Protein 4Y68 (pdb70)

Organism: NCBI:txid342614

Sequence (1147 aa):
LNIYLLPPSSERYGRVILDRVEQRGLYSQGRQWQIIRQRSEKKLKTSKSYQESRNIVQEAVRYGGGKHSQILSKETVRRDTLDSRYPEYRRLNEDILLITIPSISKLDKRSISHYSGKLQNILMEKSYKGLILDLSNNTGGNMIPMIGGLASILPNDTLFHYTDKYGNKKTITMKNIPLEALKISRKTINTKHVPIAIITNHKTASSAEMTFLSFKGLPNVKSFGQATAGYTTVNETFMLYDGARLALTTGIVSDRQGYKYENTPILPDQVTSLPLQESQSWLKSRILNIYLLPPSSERYGRVILDRVEQRGLYSQGRQWQIIRQRSEKKLKTSKSYQESRNIVQEAVRYGGGKHSQILSKETVRRDTLDSRYPEYRRLNEDILLITIPSISKLDKRSISHYSGKLQNILMEKSYKGLILDLSNNTGGNMIPMIGGLASILPNDTLFHYTDKYGNKKTITMKNIPLEALKISRKTINTKHVPIAIITNHKTASSAEMTFLSFKGLPNVKSFGQATAGYTTVNETFMLYDGARLALTTGIVSDRQGYKYENTPILPDQVTSLPLQESQSWLKSRILNIYLLPPSSERYGRVILDRVEQRGLYSQGRQWQIIRQRSEKKLKTSKSYQESRNIVQEAVRYGGGKHSQILSKETVRRDTLDSRYPEYRRLNEDILLITIPSISKLDKRSISHYSGKLQNILMEKSYKGLILDLSNNTGGNMIPMIGGLASILPNDTLFHYTDKYGNKKTITMKNIPLEALKIRKTINTKHVPIAIITNHKTASSAEMTFLSFKGLPNVKSFGQATAGYTTVNETFMLYDGARLALTTGIVSDRQGYKYENTPILPDQVTSLPLQESQSWLKSRILNIYLLPPSSERYGRVILDRVEQRGLYSQGRQWQIIRQRSEKKLKTSKSYQESRNIVQEAVRYGGGKHSQILSKETVRRDTLDSRYPEYRRLNEDILLITIPSISKLDKRSISHYSGKLQNILMEKSYKGLILDLSNNTGGNMIPMIGGLASILPNDTLFHYTDKYGNKKTITMKNIPLEALKISRKTINTKHVPIAIITNHKTASSAEMTFLSFKGLPNVKSFGQATAGYTTVNETFMLYDGARLALTTGIVSDRQGYKYENTPILPDQVTSLPLQESQSWLKSRI

Secondary structure (DSSP, 8-state):
--EEE-PPPHHHHHHHHHHHHHHH-SS--SHHHHHHHHHHHHHHTT--SHHHHHHHTHHHHHHHH-TT-EEE-HHHHHHHHTT----EEEE-SSSEEEEE---B---SHHHHHHHHHHHHHHHHHS--SEEEEE-TT--EEEHHHHHHHTGGGS-SSEEEEEE-TT--EEEEEGGGS-TTTTT--GGGTT-----EEEEE-TT--THHHHHHHTTTT-TTEEEEES------EEEEEEE-TTS-EEEEEEEEEEETT--EESS-PPPPSEE-S-HHHHHHHHHHHH-/--EEE-PPPHHHHHHHHHHHHHHH-TT--SHHHHHHHHHHHHHHTT--SHHHHHHHHHHHHHHHH-TT-EEE-HHHHHHHGGG----EEEE-SSSEEEEE---B---SHHHHHHHHHHHHHHHHHS--SEEEEE-TT--EEEHHHHHHHTGGGS-SSEEEEEE-TT--EEEEEGGGS-TTTTT--TTSS-----EEEEE-TT--THHHHHHHTTTT-TTEEEEES---S--EEEEEEE-TTS-EEEEEEEEEE-TT--EESS-PPPPSEE-S-HHHHHHHHHHHH-/--EEE-PPPHHHHHHHHHHHHHHH-TT--STTHHHHHHHHHHHHTT--SHHHHHHHHHHHHHHHH-TT-EEE-HHHHHHHHTT----EEEE-SSSEEEEE---B---SHHHHHHHHHHHHHHHHHS--SEEEEE-TT--EEEHHHHHHHTGGGS-SSEEEEEE-TT--EEEEEGGGS-TGGGT--GGGTT-----EEEEE-TT--THHHHHHHTTTT-TTEEEEE-------SEEEEEE-TTS-EEEEEEEEEE-TT--EESS-PPPPSEE-S-HHHHHHHHHHHH-/--EEE-PPPHHHHHHHHHHHHHHH-TT--SHHHHHHHHHHHHHHTT--SHHHHHHHHHHHHHHHH-TT-EEE-HHHHHHHHTT----EEEEEETTEEEEE---B----HHHHHHHHHHHHHHHHHS--SEEEEE-TT--EEEHHHHHHHTGGGS-SSEEEEEE-TT--EEEEEGGGS-GGGGT--GGGTT-----EEEEE-TT--THHHHHHHHHTT-TTEEEEES---S--EEEEEEE-TTS-EEEEEEEEEE-TT--EESS-PPPPSEE-S-HHHHHHHHHHHH-

InterPro domains:
  IPR005151 Tail specific protease [PF03572] (3-147)
  IPR005151 Tail specific protease [SM00245] (1-150)
  IPR029045 ClpP/crotonase-like domain superfamily [SSF52096] (4-164)

Radius of gyration: 33.87 Å; Cα contacts (8 Å, |Δi|>4): 2731; chains: 4; bounding box: 71×82×95 Å

Nearest PDB structures (foldseek):
  4y68-assembly4_D  TM=1.000E+00  e=1.210E-59  Streptococcus agalactiae 515
  4y68-assembly3_B  TM=1.001E+00  e=1.206E-58  Streptococcus agalactiae 515
  6vbb-assembly1_B  TM=7.392E-01  e=9.012E-14  Acinetobacter baumannii
  1fc6-assembly1_A  TM=6.708E-01  e=5.555E-14  Tetradesmus obliquus
  6vbb-assembly1_A  TM=7.152E-01  e=2.845E-13  Acinetobacter baumannii

Structure (mmCIF, N/CA/C/O backbone):
data_4Y68
#
_entry.id   4Y68
#
_cell.length_a   58.810
_cell.length_b   137.240
_cell.length_c   164.000
_cell.angle_alpha   90.00
_cell.angle_beta   90.00
_cell.angle_gamma   90.00
#
_symmetry.space_group_name_H-M   'P 21 21 21'
#
loop_
_entity.id
_entity.type
_entity.pdbx_description
1 polymer 'Putative nisin-resistance protein'
2 non-polymer '2-(N-MORPHOLINO)-ETHANESULFONIC ACID'
3 water water
#
loop_
_atom_site.group_PDB
_atom_site.id
_atom_site.type_symbol
_atom_site.label_atom_id
_atom_site.label_alt_id
_atom_site.label_comp_id
_atom_site.label_asym_id
_atom_site.label_entity_id
_atom_site.label_seq_id
_atom_site.pdbx_PDB_ins_code
_atom_site.Cartn_x
_atom_site.Cartn_y
_atom_site.Cartn_z
_atom_site.occupancy
_atom_site.B_iso_or_equiv
_atom_site.auth_seq_id
_atom_site.auth_comp_id
_atom_site.auth_asym_id
_atom_site.auth_atom_id
_atom_site.pdbx_PDB_model_num
ATOM 1 N N . LEU A 1 23 ? 68.206 165.017 -34.918 1.00 44.56 31 LEU C N 1
ATOM 2 C CA . LEU A 1 23 ? 68.218 166.425 -34.517 1.00 44.18 31 LEU C CA 1
ATOM 3 C C . LEU A 1 23 ? 69.638 166.945 -34.320 1.00 37.53 31 LEU C C 1
ATOM 4 O O . LEU A 1 23 ? 70.635 166.221 -34.478 1.00 37.91 31 LEU C O 1
ATOM 9 N N . ASN A 1 24 ? 69.717 168.219 -33.983 1.00 35.37 32 ASN C N 1
ATOM 10 C CA . ASN A 1 24 ? 70.989 168.875 -33.864 1.00 32.40 32 ASN C CA 1
ATOM 11 C C . ASN A 1 24 ? 71.516 168.728 -32.448 1.00 32.17 32 ASN C C 1
ATOM 12 O O . ASN A 1 24 ? 71.033 169.374 -31.510 1.00 36.70 32 ASN C O 1
ATOM 17 N N . ILE A 1 25 ? 72.495 167.842 -32.327 1.00 26.03 33 ILE C N 1
ATOM 18 C CA . ILE A 1 25 ? 72.979 167.352 -31.056 1.00 27.69 33 ILE C CA 1
ATOM 19 C C . ILE A 1 25 ? 74.462 167.630 -30.904 1.00 29.07 33 ILE C C 1
ATOM 20 O O . ILE A 1 25 ? 75.264 167.303 -31.795 1.00 25.06 33 ILE C O 1
ATOM 25 N N . TYR A 1 26 ? 74.824 168.228 -29.770 1.00 28.79 34 TYR C N 1
ATOM 26 C CA . TYR A 1 26 ? 76.223 168.346 -29.367 1.00 23.96 34 TYR C CA 1
ATOM 27 C C . TYR A 1 26 ? 76.442 167.566 -28.079 1.00 25.20 34 TYR C C 1
ATOM 28 O O . TYR A 1 26 ? 75.760 167.815 -27.066 1.00 25.65 34 TYR C O 1
ATOM 37 N N . LEU A 1 27 ? 77.391 166.632 -28.118 1.00 23.48 35 LEU C N 1
ATOM 38 C CA . LEU A 1 27 ? 77.773 165.846 -26.944 1.00 23.04 35 LEU C CA 1
ATOM 39 C C . LEU A 1 27 ? 79.269 165.737 -26.891 1.00 28.13 35 LEU C C 1
ATOM 40 O O . LEU A 1 27 ? 79.926 165.415 -27.883 1.00 28.37 35 LEU C O 1
ATOM 45 N N . LEU A 1 28 ? 79.819 166.027 -25.730 1.00 27.78 36 LEU C N 1
ATOM 46 C CA . LEU A 1 28 ? 81.223 165.785 -25.500 1.00 24.52 36 LEU C CA 1
ATOM 47 C C . LEU A 1 28 ? 81.300 165.131 -24.131 1.00 27.65 36 LEU C C 1
ATOM 48 O O . LEU A 1 28 ? 81.488 165.798 -23.115 1.00 26.63 36 LEU C O 1
ATOM 53 N N . PRO A 1 29 ? 81.081 163.813 -24.102 1.00 27.59 37 PRO C N 1
ATOM 54 C CA . PRO A 1 29 ? 81.040 163.050 -22.855 1.00 27.18 37 PRO C CA 1
ATOM 55 C C . PRO A 1 29 ? 82.330 163.209 -22.056 1.00 26.25 37 PRO C C 1
ATOM 56 O O . PRO A 1 29 ? 83.381 163.466 -22.626 1.00 26.69 37 PRO C O 1
ATOM 60 N N . PRO A 1 30 ? 82.237 163.081 -20.737 1.00 25.27 38 PRO C N 1
ATOM 61 C CA . PRO A 1 30 ? 83.445 163.161 -19.911 1.00 26.80 38 PRO C CA 1
ATOM 62 C C . PRO A 1 30 ? 84.383 161.998 -20.214 1.00 29.08 38 PRO C C 1
ATOM 63 O O . PRO A 1 30 ? 83.942 160.937 -20.665 1.00 24.93 38 PRO C O 1
ATOM 67 N N . SER A 1 31 ? 85.675 162.222 -20.003 1.00 29.59 39 SER C N 1
ATOM 68 C CA . SER A 1 31 ? 86.639 161.141 -20.025 1.00 31.00 39 SER C CA 1
ATOM 69 C C . SER A 1 31 ? 86.338 160.160 -18.888 1.00 28.21 39 SER C C 1
ATOM 70 O O . SER A 1 31 ? 85.629 160.484 -17.926 1.00 27.37 39 SER C O 1
ATOM 73 N N . SER A 1 32 ? 86.888 158.963 -18.985 1.00 28.05 40 SER C N 1
ATOM 74 C CA . SER A 1 32 ? 86.762 158.018 -17.893 1.00 28.75 40 SER C CA 1
ATOM 75 C C . SER A 1 32 ? 87.304 158.566 -16.572 1.00 27.06 40 SER C C 1
ATOM 76 O O . SER A 1 32 ? 86.723 158.307 -15.517 1.00 25.55 40 SER C O 1
ATOM 79 N N . GLU A 1 33 ? 88.388 159.338 -16.617 1.00 27.51 41 GLU C N 1
ATOM 80 C CA . GLU A 1 33 ? 88.873 159.988 -15.400 1.00 29.00 41 GLU C CA 1
ATOM 81 C C . GLU A 1 33 ? 87.871 160.988 -14.822 1.00 26.00 41 GLU C C 1
ATOM 82 O O . GLU A 1 33 ? 87.563 160.927 -13.632 1.00 26.80 41 GLU C O 1
ATOM 88 N N . ARG A 1 34 ? 87.416 161.928 -15.642 1.00 24.01 42 ARG C N 1
ATOM 89 C CA . ARG A 1 34 ? 86.365 162.888 -15.257 1.00 29.22 42 ARG C CA 1
ATOM 90 C C . ARG A 1 34 ? 85.172 162.180 -14.612 1.00 26.53 42 ARG C C 1
ATOM 91 O O . ARG A 1 34 ? 84.701 162.567 -13.549 1.00 23.06 42 ARG C O 1
ATOM 99 N N . TYR A 1 35 ? 84.685 161.149 -15.299 1.00 25.58 43 TYR C N 1
ATOM 100 C CA . TYR A 1 35 ? 83.525 160.391 -14.864 1.00 24.93 43 TYR C CA 1
ATOM 101 C C . TYR A 1 35 ? 83.751 159.888 -13.441 1.00 26.50 43 TYR C C 1
ATOM 102 O O . TYR A 1 35 ? 82.858 159.974 -12.601 1.00 23.70 43 TYR C O 1
ATOM 111 N N . GLY A 1 36 ? 84.967 159.416 -13.161 1.00 26.92 44 GLY C N 1
ATOM 112 C CA . GLY A 1 36 ? 85.303 158.952 -11.830 1.00 23.47 44 GLY C CA 1
ATOM 113 C C . GLY A 1 36 ? 85.380 160.080 -10.818 1.00 22.54 44 GLY C C 1
ATOM 114 O O . GLY A 1 36 ? 84.991 159.915 -9.660 1.00 21.18 44 GLY C O 1
ATOM 115 N N . ARG A 1 37 ? 85.878 161.235 -11.249 1.00 22.16 45 ARG C N 1
ATOM 116 C CA . ARG A 1 37 ? 86.051 162.359 -10.339 1.00 25.57 45 ARG C CA 1
ATOM 117 C C . ARG A 1 37 ? 84.697 162.994 -9.966 1.00 24.89 45 ARG C C 1
ATOM 118 O O . ARG A 1 37 ? 84.519 163.493 -8.849 1.00 23.50 45 ARG C O 1
ATOM 126 N N . VAL A 1 38 ? 83.748 162.933 -10.892 1.00 27.15 46 VAL C N 1
ATOM 127 C CA . VAL A 1 38 ? 82.383 163.385 -10.639 1.00 25.94 46 VAL C CA 1
ATOM 128 C C . VAL A 1 38 ? 81.767 162.599 -9.490 1.00 22.13 46 VAL C C 1
ATOM 129 O O . VAL A 1 38 ? 81.086 163.162 -8.645 1.00 22.48 46 VAL C O 1
ATOM 133 N N . ILE A 1 39 ? 82.015 161.295 -9.452 1.00 22.05 47 ILE C N 1
ATOM 134 C CA . ILE A 1 39 ? 81.474 160.479 -8.368 1.00 21.23 47 ILE C CA 1
ATOM 135 C C . ILE A 1 39 ? 82.133 160.827 -7.030 1.00 21.22 47 ILE C C 1
ATOM 136 O O . ILE A 1 39 ? 81.469 160.895 -6.005 1.00 22.75 47 ILE C O 1
ATOM 141 N N . LEU A 1 40 ? 83.435 161.077 -7.048 1.00 22.07 48 LEU C N 1
ATOM 142 C CA . LEU A 1 40 ? 84.149 161.434 -5.827 1.00 24.11 48 LEU C CA 1
ATOM 143 C C . LEU A 1 40 ? 83.651 162.775 -5.271 1.00 23.81 48 LEU C C 1
ATOM 144 O O . LEU A 1 40 ? 83.450 162.907 -4.062 1.00 22.07 48 LEU C O 1
ATOM 149 N N . ASP A 1 41 ? 83.416 163.753 -6.144 1.00 23.03 49 ASP C N 1
ATOM 150 C CA . ASP A 1 41 ? 82.856 165.028 -5.705 1.00 20.45 49 ASP C CA 1
ATOM 151 C C . ASP A 1 41 ? 81.507 164.847 -4.977 1.00 23.23 49 ASP C C 1
ATOM 152 O O . ASP A 1 41 ? 81.297 165.415 -3.903 1.00 21.74 49 ASP C O 1
ATOM 157 N N . ARG A 1 42 ? 80.600 164.061 -5.559 1.00 21.93 50 ARG C N 1
ATOM 158 C CA . ARG A 1 42 ? 79.286 163.828 -4.950 1.00 22.62 50 ARG C CA 1
ATOM 159 C C . ARG A 1 42 ? 79.415 163.152 -3.615 1.00 22.00 50 ARG C C 1
ATOM 160 O O . ARG A 1 42 ? 78.759 163.532 -2.646 1.00 20.95 50 ARG C O 1
ATOM 168 N N . VAL A 1 43 ? 80.255 162.122 -3.580 1.00 21.00 51 VAL C N 1
ATOM 169 C CA . VAL A 1 43 ? 80.465 161.377 -2.354 1.00 20.14 51 VAL C CA 1
ATOM 170 C C . VAL A 1 43 ? 80.959 162.316 -1.275 1.00 22.00 51 VAL C C 1
ATOM 171 O O . VAL A 1 43 ? 80.415 162.330 -0.165 1.00 21.38 51 VAL C O 1
ATOM 175 N N . GLU A 1 44 ? 81.957 163.135 -1.609 1.00 22.32 52 GLU C N 1
ATOM 176 C CA . GLU A 1 44 ? 82.460 164.098 -0.644 1.00 24.10 52 GLU C CA 1
ATOM 177 C C . GLU A 1 44 ? 81.370 165.120 -0.251 1.00 23.83 52 GLU C C 1
ATOM 178 O O . GLU A 1 44 ? 81.254 165.515 0.921 1.00 23.06 52 GLU C O 1
ATOM 184 N N . GLN A 1 45 ? 80.552 165.528 -1.210 1.00 22.74 53 GLN C N 1
ATOM 185 C CA . GLN A 1 45 ? 79.576 166.592 -0.949 1.00 20.41 53 GLN C CA 1
ATOM 186 C C . GLN A 1 45 ? 78.441 166.150 -0.002 1.00 24.17 53 GLN C C 1
ATOM 187 O O . GLN A 1 45 ? 77.935 166.962 0.781 1.00 24.52 53 GLN C O 1
ATOM 193 N N . ARG A 1 46 ? 78.038 164.879 -0.052 1.00 22.56 54 ARG C N 1
ATOM 194 C CA . ARG A 1 46 ? 76.813 164.475 0.656 1.00 25.69 54 ARG C CA 1
ATOM 195 C C . ARG A 1 46 ? 76.939 163.212 1.516 1.00 21.52 54 ARG C C 1
ATOM 196 O O . ARG A 1 46 ? 76.102 162.978 2.397 1.00 21.11 54 ARG C O 1
ATOM 204 N N . GLY A 1 47 ? 77.961 162.400 1.259 1.00 20.99 55 GLY C N 1
ATOM 205 C CA . GLY A 1 47 ? 78.146 161.151 1.989 1.00 18.72 55 GLY C CA 1
ATOM 206 C C . GLY A 1 47 ? 78.357 161.408 3.469 1.00 21.90 55 GLY C C 1
ATOM 207 O O . GLY A 1 47 ? 79.002 162.387 3.837 1.00 21.91 55 GLY C O 1
ATOM 208 N N . LEU A 1 48 ? 77.826 160.540 4.325 1.00 21.08 56 LEU C N 1
ATOM 209 C CA . LEU A 1 48 ? 77.905 160.767 5.772 1.00 26.39 56 LEU C CA 1
ATOM 210 C C . LEU A 1 48 ? 79.322 160.778 6.339 1.00 26.13 56 LEU C C 1
ATOM 211 O O . LEU A 1 48 ? 79.584 161.495 7.301 1.00 23.13 56 LEU C O 1
ATOM 216 N N . TYR A 1 49 ? 80.211 159.991 5.725 1.00 23.33 57 TYR C N 1
ATOM 217 C CA . TYR A 1 49 ? 81.512 159.638 6.283 1.00 24.55 57 TYR C CA 1
ATOM 218 C C . TYR A 1 49 ? 82.693 160.177 5.472 1.00 28.23 57 TYR C C 1
ATOM 219 O O . TYR A 1 49 ? 83.843 159.865 5.761 1.00 28.56 57 TYR C O 1
ATOM 228 N N . SER A 1 50 ? 82.403 161.000 4.474 1.00 25.87 58 SER C N 1
ATOM 229 C CA . SER A 1 50 ? 83.405 161.368 3.495 1.00 23.55 58 SER C CA 1
ATOM 230 C C . SER A 1 50 ? 84.149 162.638 3.903 1.00 25.10 58 SER C C 1
ATOM 231 O O . SER A 1 50 ? 84.112 163.646 3.203 1.00 24.78 58 SER C O 1
ATOM 234 N N . GLN A 1 51 ? 84.795 162.590 5.062 1.00 27.35 59 GLN C N 1
ATOM 235 C CA . GLN A 1 51 ? 85.653 163.687 5.512 1.00 30.69 59 GLN C CA 1
ATOM 236 C C . GLN A 1 51 ? 86.753 163.123 6.397 1.00 30.11 59 GLN C C 1
ATOM 237 O O . GLN A 1 51 ? 86.590 162.060 6.972 1.00 29.36 59 GLN C O 1
ATOM 243 N N . GLY A 1 52 ? 87.872 163.831 6.502 1.00 33.55 60 GLY C N 1
ATOM 244 C CA . GLY A 1 52 ? 88.891 163.465 7.467 1.00 33.80 60 GLY C CA 1
ATOM 245 C C . GLY A 1 52 ? 90.055 162.707 6.872 1.00 32.74 60 GLY C C 1
ATOM 246 O O . GLY A 1 52 ? 90.069 162.401 5.682 1.00 30.73 60 GLY C O 1
ATOM 247 N N . ARG A 1 53 ? 91.021 162.379 7.721 1.00 34.66 61 ARG C N 1
ATOM 248 C CA . ARG A 1 53 ? 92.287 161.805 7.275 1.00 31.63 61 ARG C CA 1
ATOM 249 C C . ARG A 1 53 ? 92.133 160.502 6.509 1.00 32.75 61 ARG C C 1
ATOM 250 O O . ARG A 1 53 ? 92.760 160.331 5.470 1.00 28.89 61 ARG C O 1
ATOM 258 N N . GLN A 1 54 ? 91.336 159.558 7.002 1.00 30.26 62 GLN C N 1
ATOM 259 C CA . GLN A 1 54 ? 91.192 158.326 6.225 1.00 30.54 62 GLN C CA 1
ATOM 260 C C . GLN A 1 54 ? 90.477 158.580 4.887 1.00 32.41 62 GLN C C 1
ATOM 261 O O . GLN A 1 54 ? 90.789 157.939 3.882 1.00 29.97 62 GLN C O 1
ATOM 267 N N . TRP A 1 55 ? 89.522 159.507 4.864 1.00 30.39 63 TRP C N 1
ATOM 268 C CA . TRP A 1 55 ? 88.772 159.747 3.633 1.00 26.95 63 TRP C CA 1
ATOM 269 C C . TRP A 1 55 ? 89.664 160.236 2.501 1.00 28.39 63 TRP C C 1
ATOM 270 O O . TRP A 1 55 ? 89.613 159.702 1.408 1.00 28.40 63 TRP C O 1
ATOM 281 N N . GLN A 1 56 ? 90.456 161.280 2.719 1.00 30.78 64 GLN C N 1
ATOM 282 C CA . GLN A 1 56 ? 91.460 161.608 1.698 1.00 33.74 64 GLN C CA 1
ATOM 283 C C . GLN A 1 56 ? 92.523 160.595 1.956 1.00 31.08 64 GLN C C 1
ATOM 284 O O . GLN A 1 56 ? 92.657 160.185 3.075 1.00 39.19 64 GLN C O 1
ATOM 290 N N . ILE A 1 57 ? 93.270 160.172 0.961 1.00 38.05 65 ILE C N 1
ATOM 291 C CA . ILE A 1 57 ? 94.095 158.939 1.079 1.00 32.83 65 ILE C CA 1
ATOM 292 C C . ILE A 1 57 ? 93.347 157.915 0.304 1.00 28.15 65 ILE C C 1
ATOM 293 O O . ILE A 1 57 ? 93.819 157.484 -0.742 1.00 33.98 65 ILE C O 1
ATOM 298 N N . ILE A 1 58 ? 92.167 157.531 0.808 1.00 30.24 66 ILE C N 1
ATOM 299 C CA . ILE A 1 58 ? 91.285 156.688 0.006 1.00 30.70 66 ILE C CA 1
ATOM 300 C C . ILE A 1 58 ? 90.928 157.452 -1.261 1.00 28.46 66 ILE C C 1
ATOM 301 O O . ILE A 1 58 ? 91.057 156.925 -2.370 1.00 29.91 66 ILE C O 1
ATOM 306 N N . ARG A 1 59 ? 90.539 158.713 -1.100 1.00 25.11 67 ARG C N 1
ATOM 307 C CA . ARG A 1 59 ? 90.171 159.522 -2.249 1.00 26.18 67 ARG C CA 1
ATOM 308 C C . ARG A 1 59 ? 91.390 159.796 -3.138 1.00 30.02 67 ARG C C 1
ATOM 309 O O . ARG A 1 59 ? 91.315 159.675 -4.367 1.00 28.01 67 ARG C O 1
ATOM 317 N N . GLN A 1 60 ? 92.506 160.172 -2.518 1.00 28.79 68 GLN C N 1
ATOM 318 C CA . GLN A 1 60 ? 93.742 160.409 -3.261 1.00 33.23 68 GLN C CA 1
ATOM 319 C C . GLN A 1 60 ? 94.152 159.150 -4.010 1.00 31.05 68 GLN C C 1
ATOM 320 O O . GLN A 1 60 ? 94.483 159.203 -5.193 1.00 32.53 68 GLN C O 1
ATOM 326 N N . ARG A 1 61 ? 94.101 158.008 -3.332 1.00 32.26 69 ARG C N 1
ATOM 327 C CA . ARG A 1 61 ? 94.473 156.753 -3.974 1.00 33.33 69 ARG C CA 1
ATOM 328 C C . ARG A 1 61 ? 93.561 156.466 -5.163 1.00 34.69 69 ARG C C 1
ATOM 329 O O . ARG A 1 61 ? 93.981 155.908 -6.184 1.00 31.79 69 ARG C O 1
ATOM 337 N N . SER A 1 62 ? 92.298 156.852 -5.022 1.00 30.10 70 SER C N 1
ATOM 338 C CA . SER A 1 62 ? 91.327 156.620 -6.073 1.00 29.97 70 SER C CA 1
ATOM 339 C C . SER A 1 62 ? 91.599 157.521 -7.291 1.00 28.73 70 SER C C 1
ATOM 340 O O . SER A 1 62 ? 91.580 157.074 -8.434 1.00 28.86 70 SER C O 1
ATOM 343 N N . GLU A 1 63 ? 91.872 158.795 -7.031 1.00 30.56 71 GLU C N 1
ATOM 344 C CA . GLU A 1 63 ? 92.244 159.739 -8.090 1.00 33.15 71 GLU C CA 1
ATOM 345 C C . GLU A 1 63 ? 93.504 159.312 -8.859 1.00 30.62 71 GLU C C 1
ATOM 346 O O . GLU A 1 63 ? 93.594 159.495 -10.072 1.00 30.23 71 GLU C O 1
ATOM 352 N N . LYS A 1 64 ? 94.465 158.722 -8.158 1.00 33.33 72 LYS C N 1
ATOM 353 C CA . LYS A 1 64 ? 95.696 158.267 -8.811 1.00 30.42 72 LYS C CA 1
ATOM 354 C C . LYS A 1 64 ? 95.380 157.166 -9.819 1.00 32.21 72 LYS C C 1
ATOM 355 O O . LYS A 1 64 ? 95.817 157.230 -10.967 1.00 35.15 72 LYS C O 1
ATOM 361 N N . LYS A 1 65 ? 94.589 156.176 -9.413 1.00 30.72 73 LYS C N 1
ATOM 362 C CA . LYS A 1 65 ? 94.166 155.145 -10.357 1.00 30.43 73 LYS C CA 1
ATOM 363 C C . LYS A 1 65 ? 93.333 155.735 -11.513 1.00 32.30 73 LYS C C 1
ATOM 364 O O . LYS A 1 65 ? 93.460 155.296 -12.655 1.00 31.31 73 LYS C O 1
ATOM 370 N N . LEU A 1 66 ? 92.474 156.717 -11.224 1.00 29.40 74 LEU C N 1
ATOM 371 C CA . LEU A 1 66 ? 91.580 157.234 -12.259 1.00 28.48 74 LEU C CA 1
ATOM 372 C C . LEU A 1 66 ? 92.356 157.881 -13.416 1.00 31.46 74 LEU C C 1
ATOM 373 O O . LEU A 1 66 ? 91.860 157.930 -14.531 1.00 31.13 74 LEU C O 1
ATOM 378 N N . LYS A 1 67 ? 93.573 158.362 -13.155 1.00 33.01 75 LYS C N 1
ATOM 379 C CA . LYS A 1 67 ? 94.369 159.022 -14.194 1.00 35.54 75 LYS C CA 1
ATOM 380 C C . LYS A 1 67 ? 94.595 158.104 -15.400 1.00 35.73 75 LYS C C 1
ATOM 381 O O . LYS A 1 67 ? 94.687 158.569 -16.530 1.00 35.24 75 LYS C O 1
ATOM 387 N N . THR A 1 68 ? 94.664 156.800 -15.167 1.00 33.45 76 THR C N 1
ATOM 388 C CA . THR A 1 68 ? 94.862 155.875 -16.279 1.00 36.71 76 THR C CA 1
ATOM 389 C C . THR A 1 68 ? 93.647 155.006 -16.569 1.00 37.93 76 THR C C 1
ATOM 390 O O . THR A 1 68 ? 93.769 153.996 -17.264 1.00 38.80 76 THR C O 1
ATOM 394 N N . SER A 1 69 ? 92.479 155.384 -16.053 1.00 37.30 77 SER C N 1
ATOM 395 C CA . SER A 1 69 ? 91.270 154.608 -16.334 1.00 34.30 77 SER C CA 1
ATOM 396 C C . SER A 1 69 ? 90.888 154.708 -17.818 1.00 32.36 77 SER C C 1
ATOM 397 O O . SER A 1 69 ? 90.963 155.782 -18.413 1.00 36.78 77 SER C O 1
ATOM 400 N N . LYS A 1 70 ? 90.475 153.586 -18.402 1.00 31.38 78 LYS C N 1
ATOM 401 C CA . LYS A 1 70 ? 90.174 153.511 -19.834 1.00 37.26 78 LYS C CA 1
ATOM 402 C C . LYS A 1 70 ? 88.677 153.349 -20.156 1.00 39.29 78 LYS C C 1
ATOM 403 O O . LYS A 1 70 ? 88.289 153.323 -21.329 1.00 40.63 78 LYS C O 1
ATOM 409 N N . SER A 1 71 ? 87.835 153.205 -19.134 1.00 35.40 79 SER C N 1
ATOM 410 C CA . SER A 1 71 ? 86.397 153.197 -19.381 1.00 30.97 79 SER C CA 1
ATOM 411 C C . SER A 1 71 ? 85.642 153.615 -18.135 1.00 29.03 79 SER C C 1
ATOM 412 O O . SER A 1 71 ? 86.225 153.686 -17.041 1.00 33.52 79 SER C O 1
ATOM 415 N N . TYR A 1 72 ? 84.354 153.906 -18.307 1.00 26.67 80 TYR C N 1
ATOM 416 C CA . TYR A 1 72 ? 83.463 154.246 -17.201 1.00 26.61 80 TYR C CA 1
ATOM 417 C C . TYR A 1 72 ? 83.323 153.085 -16.242 1.00 26.58 80 TYR C C 1
ATOM 418 O O . TYR A 1 72 ? 83.365 153.272 -15.026 1.00 26.24 80 TYR C O 1
ATOM 427 N N . GLN A 1 73 ? 83.131 151.895 -16.792 1.00 24.04 81 GLN C N 1
ATOM 428 C CA . GLN A 1 73 ? 83.051 150.671 -15.990 1.00 29.03 81 GLN C CA 1
ATOM 429 C C . GLN A 1 73 ? 84.284 150.529 -15.092 1.00 29.49 81 GLN C C 1
ATOM 430 O O . GLN A 1 73 ? 84.171 150.173 -13.923 1.00 31.06 81 GLN C O 1
ATOM 436 N N . GLU A 1 74 ? 85.456 150.820 -15.652 1.00 29.45 82 GLU C N 1
ATOM 437 C CA . GLU A 1 74 ? 86.709 150.739 -14.913 1.00 27.95 82 GLU C CA 1
ATOM 438 C C . GLU A 1 74 ? 86.724 151.803 -13.832 1.00 26.63 82 GLU C C 1
ATOM 439 O O . GLU A 1 74 ? 87.100 151.541 -12.688 1.00 28.28 82 GLU C O 1
ATOM 445 N N . SER A 1 75 ? 86.296 153.010 -14.190 1.00 26.20 83 SER C N 1
ATOM 446 C CA . SER A 1 75 ? 86.195 154.077 -13.205 1.00 22.34 83 SER C CA 1
ATOM 447 C C . SER A 1 75 ? 85.282 153.729 -12.037 1.00 23.94 83 SER C C 1
ATOM 448 O O . SER A 1 75 ? 85.606 154.067 -10.898 1.00 24.23 83 SER C O 1
ATOM 451 N N . ARG A 1 76 ? 84.161 153.051 -12.302 1.00 22.88 84 ARG C N 1
ATOM 452 C CA . ARG A 1 76 ? 83.255 152.662 -11.222 1.00 24.14 84 ARG C CA 1
ATOM 453 C C . ARG A 1 76 ? 83.959 151.658 -10.321 1.00 23.91 84 ARG C C 1
ATOM 454 O O . ARG A 1 76 ? 83.821 151.719 -9.100 1.00 25.51 84 ARG C O 1
ATOM 462 N N . ASN A 1 77 ? 84.722 150.736 -10.915 1.00 25.39 85 ASN C N 1
ATOM 463 C CA . ASN A 1 77 ? 85.497 149.783 -10.109 1.00 30.20 85 ASN C CA 1
ATOM 464 C C . ASN A 1 77 ? 86.520 150.505 -9.240 1.00 22.46 85 ASN C C 1
ATOM 465 O O . ASN A 1 77 ? 86.699 150.173 -8.083 1.00 25.93 85 ASN C O 1
ATOM 470 N N . ILE A 1 78 ? 87.190 151.494 -9.817 1.00 21.77 86 ILE C N 1
ATOM 471 C CA . ILE A 1 78 ? 88.196 152.262 -9.088 1.00 22.00 86 ILE C CA 1
ATOM 472 C C . ILE A 1 78 ? 87.623 153.082 -7.914 1.00 25.31 86 ILE C C 1
ATOM 473 O O . ILE A 1 78 ? 88.268 153.187 -6.877 1.00 24.17 86 ILE C O 1
ATOM 478 N N . VAL A 1 79 ? 86.424 153.653 -8.041 1.00 22.24 87 VAL C N 1
ATOM 479 C CA . VAL A 1 79 ? 85.906 154.487 -6.932 1.00 23.87 87 VAL C CA 1
ATOM 480 C C . VAL A 1 79 ? 85.059 153.720 -5.907 1.00 23.19 87 VAL C C 1
ATOM 481 O O . VAL A 1 79 ? 84.523 154.304 -4.967 1.00 24.86 87 VAL C O 1
ATOM 485 N N . GLN A 1 80 ? 84.913 152.416 -6.115 1.00 26.68 88 GLN C N 1
ATOM 486 C CA . GLN A 1 80 ? 84.109 151.568 -5.248 1.00 24.37 88 GLN C CA 1
ATOM 487 C C . GLN A 1 80 ? 84.501 151.674 -3.768 1.00 30.32 88 GLN C C 1
ATOM 488 O O . GLN A 1 80 ? 83.622 151.770 -2.891 1.00 30.47 88 GLN C O 1
ATOM 494 N N . GLU A 1 81 ? 85.805 151.654 -3.482 1.00 29.80 89 GLU C N 1
ATOM 495 C CA . GLU A 1 81 ? 86.268 151.740 -2.089 1.00 28.88 89 GLU C CA 1
ATOM 496 C C . GLU A 1 81 ? 85.844 153.085 -1.496 1.00 23.30 89 GLU C C 1
ATOM 497 O O . GLU A 1 81 ? 85.389 153.168 -0.361 1.00 26.12 89 GLU C O 1
ATOM 503 N N . ALA A 1 82 ? 85.984 154.133 -2.291 1.00 23.28 90 ALA C N 1
ATOM 504 C CA . ALA A 1 82 ? 85.636 155.482 -1.877 1.00 25.18 90 ALA C CA 1
ATOM 505 C C . ALA A 1 82 ? 84.139 155.599 -1.598 1.00 23.19 90 ALA C C 1
ATOM 506 O O . ALA A 1 82 ? 83.734 156.212 -0.626 1.00 21.85 90 ALA C O 1
ATOM 508 N N . VAL A 1 83 ? 83.322 155.012 -2.464 1.00 24.95 91 VAL C N 1
ATOM 509 C CA . VAL A 1 83 ? 81.879 155.037 -2.263 1.00 23.14 91 VAL C CA 1
ATOM 510 C C . VAL A 1 83 ? 81.513 154.287 -0.996 1.00 22.02 91 VAL C C 1
ATOM 511 O O . VAL A 1 83 ? 80.765 154.789 -0.160 1.00 23.06 91 VAL C O 1
ATOM 515 N N . ARG A 1 84 ? 82.055 153.086 -0.850 1.00 22.75 92 ARG C N 1
ATOM 516 C CA . ARG A 1 84 ? 81.776 152.258 0.316 1.00 24.85 92 ARG C CA 1
ATOM 517 C C . ARG A 1 84 ? 82.257 152.928 1.604 1.00 26.04 92 ARG C C 1
ATOM 518 O O . ARG A 1 84 ? 81.596 152.831 2.629 1.00 27.62 92 ARG C O 1
ATOM 526 N N . TYR A 1 85 ? 83.385 153.635 1.552 1.00 25.57 93 TYR C N 1
ATOM 527 C CA . TYR A 1 85 ? 83.890 154.287 2.759 1.00 25.07 93 TYR C CA 1
ATOM 528 C C . TYR A 1 85 ? 83.124 155.570 3.018 1.00 25.52 93 TYR C C 1
ATOM 529 O O . TYR A 1 85 ? 82.695 155.833 4.146 1.00 23.09 93 TYR C O 1
ATOM 538 N N . GLY A 1 86 ? 82.948 156.360 1.962 1.00 23.33 94 GLY C N 1
ATOM 539 C CA . GLY A 1 86 ? 82.394 157.695 2.091 1.00 23.62 94 GLY C CA 1
ATOM 540 C C . GLY A 1 86 ? 80.923 157.667 2.408 1.00 20.94 94 GLY C C 1
ATOM 541 O O . GLY A 1 86 ? 80.397 158.570 3.050 1.00 22.56 94 GLY C O 1
ATOM 542 N N . GLY A 1 87 ? 80.254 156.611 1.969 1.00 22.68 95 GLY C N 1
ATOM 543 C CA . GLY A 1 87 ? 78.817 156.514 2.153 1.00 22.86 95 GLY C CA 1
ATOM 544 C C . GLY A 1 87 ? 78.373 155.383 3.064 1.00 20.10 95 GLY C C 1
ATOM 545 O O . GLY A 1 87 ? 77.283 155.431 3.619 1.00 20.85 95 GLY C O 1
ATOM 546 N N . GLY A 1 88 ? 79.212 154.365 3.224 1.00 22.49 96 GLY C N 1
ATOM 547 C CA . GLY A 1 88 ? 78.876 153.244 4.092 1.00 22.65 96 GLY C CA 1
ATOM 548 C C . GLY A 1 88 ? 78.209 152.125 3.328 1.00 24.74 96 GLY C C 1
ATOM 549 O O . GLY A 1 88 ? 78.069 152.195 2.092 1.00 24.77 96 GLY C O 1
ATOM 550 N N . LYS A 1 89 ? 77.790 151.089 4.051 1.00 23.70 97 LYS C N 1
ATOM 551 C CA . LYS A 1 89 ? 77.328 149.850 3.422 1.00 26.40 97 LYS C CA 1
ATOM 552 C C . LYS A 1 89 ? 75.998 149.973 2.662 1.00 27.15 97 LYS C C 1
ATOM 553 O O . LYS A 1 89 ? 75.603 149.051 1.969 1.00 25.97 97 LYS C O 1
ATOM 559 N N . HIS A 1 90 ? 75.302 151.094 2.808 1.00 24.58 98 HIS C N 1
ATOM 560 C CA . HIS A 1 90 ? 74.039 151.286 2.111 1.00 23.36 98 HIS C CA 1
ATOM 561 C C . HIS A 1 90 ? 74.300 152.024 0.790 1.00 22.97 98 HIS C C 1
ATOM 562 O O . HIS A 1 90 ? 73.396 152.209 -0.026 1.00 23.50 98 HIS C O 1
ATOM 569 N N . SER A 1 91 ? 75.549 152.431 0.576 1.00 22.17 99 SER C N 1
ATOM 570 C CA . SER A 1 91 ? 75.894 153.152 -0.642 1.00 22.86 99 SER C CA 1
ATOM 571 C C . SER A 1 91 ? 76.441 152.219 -1.714 1.00 24.44 99 SER C C 1
ATOM 572 O O . SER A 1 91 ? 77.048 151.206 -1.392 1.00 24.63 99 SER C O 1
ATOM 575 N N . GLN A 1 92 ? 76.239 152.568 -2.987 1.00 23.78 100 GLN C N 1
ATOM 576 C CA . GLN A 1 92 ? 76.857 151.821 -4.091 1.00 26.04 100 GLN C CA 1
ATOM 577 C C . GLN A 1 92 ? 76.670 152.505 -5.436 1.00 27.01 100 GLN C C 1
ATOM 578 O O . GLN A 1 92 ? 75.898 153.457 -5.562 1.00 26.94 100 GLN C O 1
ATOM 584 N N . ILE A 1 93 ? 77.398 152.013 -6.432 1.00 27.99 101 ILE C N 1
ATOM 585 C CA . ILE A 1 93 ? 77.258 152.437 -7.814 1.00 28.68 101 ILE C CA 1
ATOM 586 C C . ILE A 1 93 ? 76.630 151.287 -8.604 1.00 34.98 101 ILE C C 1
ATOM 587 O O . ILE A 1 93 ? 77.170 150.186 -8.665 1.00 35.09 101 ILE C O 1
ATOM 592 N N . LEU A 1 94 ? 75.468 151.531 -9.185 1.00 34.87 102 LEU C N 1
ATOM 593 C CA . LEU A 1 94 ? 74.855 150.535 -10.044 1.00 31.27 102 LEU C CA 1
ATOM 594 C C . LEU A 1 94 ? 75.024 150.932 -11.513 1.00 31.41 102 LEU C C 1
ATOM 595 O O . LEU A 1 94 ? 74.714 152.053 -11.903 1.00 29.40 102 LEU C O 1
ATOM 600 N N . SER A 1 95 ? 75.552 150.018 -12.318 1.00 31.55 103 SER C N 1
ATOM 601 C CA . SER A 1 95 ? 75.646 150.250 -13.739 1.00 31.38 103 SER C CA 1
ATOM 602 C C . SER A 1 95 ? 74.226 150.297 -14.291 1.00 35.10 103 SER C C 1
ATOM 603 O O . SER A 1 95 ? 73.275 149.833 -13.640 1.00 33.73 103 SER C O 1
ATOM 606 N N . LYS A 1 96 ? 74.089 150.863 -15.481 1.00 29.91 104 LYS C N 1
ATOM 607 C CA . LYS A 1 96 ? 72.799 150.932 -16.159 1.00 32.75 104 LYS C CA 1
ATOM 608 C C . LYS A 1 96 ? 72.131 149.564 -16.261 1.00 35.37 104 LYS C C 1
ATOM 609 O O . LYS A 1 96 ? 70.941 149.438 -16.030 1.00 32.52 104 LYS C O 1
ATOM 615 N N . GLU A 1 97 ? 72.909 148.538 -16.591 1.00 39.57 105 GLU C N 1
ATOM 616 C CA . GLU A 1 97 ? 72.358 147.202 -16.770 1.00 38.25 105 GLU C CA 1
ATOM 617 C C . GLU A 1 97 ? 71.838 146.632 -15.449 1.00 40.36 105 GLU C C 1
ATOM 618 O O . GLU A 1 97 ? 70.733 146.085 -15.402 1.00 41.36 105 GLU C O 1
ATOM 624 N N . THR A 1 98 ? 72.639 146.763 -14.392 1.00 36.23 106 THR C N 1
ATOM 625 C CA . THR A 1 98 ? 72.275 146.315 -13.047 1.00 34.47 106 THR C CA 1
ATOM 626 C C . THR A 1 98 ? 70.999 147.014 -12.561 1.00 38.67 106 THR C C 1
ATOM 627 O O . THR A 1 98 ? 70.153 146.404 -11.909 1.00 34.49 106 THR C O 1
ATOM 631 N N . VAL A 1 99 ? 70.880 148.304 -12.872 1.00 34.68 107 VAL C N 1
ATOM 632 C CA . VAL A 1 99 ? 69.718 149.085 -12.469 1.00 37.56 107 VAL C CA 1
ATOM 633 C C . VAL A 1 99 ? 68.448 148.558 -13.150 1.00 40.88 107 VAL C C 1
ATOM 634 O O . VAL A 1 99 ? 67.387 148.512 -12.534 1.00 38.22 107 VAL C O 1
ATOM 638 N N . ARG A 1 100 ? 68.562 148.147 -14.412 1.00 35.54 108 ARG C N 1
ATOM 639 C CA . ARG A 1 100 ? 67.399 147.633 -15.127 1.00 40.02 108 ARG C CA 1
ATOM 640 C C . ARG A 1 100 ? 67.003 146.225 -14.684 1.00 42.83 108 ARG C C 1
ATOM 641 O O . ARG A 1 100 ? 65.816 145.954 -14.517 1.00 44.40 108 ARG C O 1
ATOM 649 N N . ARG A 1 101 ? 67.977 145.333 -14.498 1.00 36.60 109 ARG C N 1
ATOM 650 C CA . ARG A 1 101 ? 67.674 143.988 -14.020 1.00 40.78 109 ARG C CA 1
ATOM 651 C C . ARG A 1 101 ? 66.982 144.065 -12.663 1.00 43.17 109 ARG C C 1
ATOM 652 O O . ARG A 1 101 ? 66.038 143.329 -12.402 1.00 44.43 109 ARG C O 1
ATOM 660 N N . ASP A 1 102 ? 67.439 144.970 -11.805 1.00 42.94 110 ASP C N 1
ATOM 661 C CA . ASP A 1 102 ? 66.805 145.152 -10.504 1.00 43.45 110 ASP C CA 1
ATOM 662 C C . ASP A 1 102 ? 65.377 145.678 -10.657 1.00 45.06 110 ASP C C 1
ATOM 663 O O . ASP A 1 102 ? 64.479 145.288 -9.906 1.00 44.01 110 ASP C O 1
ATOM 668 N N . THR A 1 103 ? 65.160 146.553 -11.632 1.00 38.80 111 THR C N 1
ATOM 669 C CA . THR A 1 103 ? 63.822 147.057 -11.861 1.00 41.18 111 THR C CA 1
ATOM 670 C C . THR A 1 103 ? 62.869 145.927 -12.259 1.00 46.77 111 THR C C 1
ATOM 671 O O . THR A 1 103 ? 61.670 145.990 -11.965 1.00 45.76 111 THR C O 1
ATOM 675 N N . LEU A 1 104 ? 63.401 144.899 -12.924 1.00 43.25 112 LEU C N 1
ATOM 676 C CA . LEU A 1 104 ? 62.571 143.812 -13.459 1.00 48.21 112 LEU C CA 1
ATOM 677 C C . LEU A 1 104 ? 62.230 142.762 -12.408 1.00 44.68 112 LEU C C 1
ATOM 678 O O . LEU A 1 104 ? 61.482 141.830 -12.683 1.00 45.06 112 LEU C O 1
ATOM 683 N N . ASP A 1 105 ? 62.791 142.918 -11.213 1.00 44.01 113 ASP C N 1
ATOM 684 C CA . ASP A 1 105 ? 62.505 142.035 -10.085 1.00 47.56 113 ASP C CA 1
ATOM 685 C C . ASP A 1 105 ? 61.308 142.520 -9.272 1.00 42.51 113 ASP C C 1
ATOM 686 O O . ASP A 1 105 ? 60.957 141.928 -8.249 1.00 43.42 113 ASP C O 1
ATOM 691 N N . SER A 1 106 ? 60.694 143.611 -9.716 1.00 39.70 114 SER C N 1
ATOM 692 C CA . SER A 1 106 ? 59.606 144.229 -8.955 1.00 39.10 114 SER C CA 1
ATOM 693 C C . SER A 1 106 ? 58.341 143.368 -8.890 1.00 37.32 114 SER C C 1
ATOM 694 O O . SER A 1 106 ? 57.983 142.691 -9.852 1.00 36.85 114 SER C O 1
ATOM 697 N N . ARG A 1 107 ? 57.656 143.395 -7.754 1.00 34.88 115 ARG C N 1
ATOM 698 C CA . ARG A 1 107 ? 56.461 142.572 -7.609 1.00 34.75 115 ARG C CA 1
ATOM 699 C C . ARG A 1 107 ? 55.301 143.404 -7.110 1.00 31.66 115 ARG C C 1
ATOM 700 O O . ARG A 1 107 ? 55.506 144.497 -6.595 1.00 29.25 115 ARG C O 1
ATOM 708 N N . TYR A 1 108 ? 54.077 142.901 -7.276 1.00 29.62 116 TYR C N 1
ATOM 709 C CA . TYR A 1 108 ? 52.920 143.595 -6.717 1.00 23.82 116 TYR C CA 1
ATOM 710 C C . TYR A 1 108 ? 52.395 142.942 -5.428 1.00 24.33 116 TYR C C 1
ATOM 711 O O . TYR A 1 108 ? 52.578 141.743 -5.198 1.00 25.07 116 TYR C O 1
ATOM 720 N N . PRO A 1 109 ? 51.758 143.748 -4.567 1.00 24.46 117 PRO C N 1
ATOM 721 C CA . PRO A 1 109 ? 51.182 143.265 -3.307 1.00 28.75 117 PRO C CA 1
ATOM 722 C C . PRO A 1 109 ? 50.138 142.200 -3.573 1.00 30.01 117 PRO C C 1
ATOM 723 O O . PRO A 1 109 ? 49.535 142.195 -4.645 1.00 28.20 117 PRO C O 1
ATOM 727 N N . GLU A 1 110 ? 49.938 141.326 -2.595 1.00 30.35 118 GLU C N 1
ATOM 728 C CA . GLU A 1 110 ? 48.981 140.224 -2.651 1.00 31.03 118 GLU C CA 1
ATOM 729 C C . GLU A 1 110 ? 48.317 140.165 -1.298 1.00 28.09 118 GLU C C 1
ATOM 730 O O . GLU A 1 110 ? 48.928 140.577 -0.321 1.00 26.33 118 GLU C O 1
ATOM 736 N N . TYR A 1 111 ? 47.088 139.659 -1.225 1.00 28.31 119 TYR C N 1
ATOM 737 C CA . TYR A 1 111 ? 46.496 139.325 0.071 1.00 26.90 119 TYR C CA 1
ATOM 738 C C . TYR A 1 111 ? 45.813 137.967 0.035 1.00 27.44 119 TYR C C 1
ATOM 739 O O . TYR A 1 111 ? 45.420 137.487 -1.025 1.00 29.13 119 TYR C O 1
ATOM 748 N N . ARG A 1 112 ? 45.694 137.352 1.204 1.00 26.92 120 ARG C N 1
ATOM 749 C CA . ARG A 1 112 ? 44.837 136.186 1.405 1.00 31.92 120 ARG C CA 1
ATOM 750 C C . ARG A 1 112 ? 43.979 136.406 2.646 1.00 32.63 120 ARG C C 1
ATOM 751 O O . ARG A 1 112 ? 44.484 136.828 3.680 1.00 26.59 120 ARG C O 1
ATOM 759 N N . ARG A 1 113 ? 42.691 136.119 2.557 1.00 32.34 121 ARG C N 1
ATOM 760 C CA . ARG A 1 113 ? 41.867 136.162 3.751 1.00 32.15 121 ARG C CA 1
ATOM 761 C C . ARG A 1 113 ? 42.205 134.981 4.665 1.00 34.11 121 ARG C C 1
ATOM 762 O O . ARG A 1 113 ? 42.141 133.836 4.242 1.00 36.37 121 ARG C O 1
ATOM 770 N N . LEU A 1 114 ? 42.587 135.267 5.907 1.00 32.43 122 LEU C N 1
ATOM 771 C CA . LEU A 1 114 ? 42.849 134.231 6.908 1.00 34.57 122 LEU C CA 1
ATOM 772 C C . LEU A 1 114 ? 41.557 133.739 7.554 1.00 36.68 122 LEU C C 1
ATOM 773 O O . LEU A 1 114 ? 41.380 132.549 7.793 1.00 42.15 122 LEU C O 1
ATOM 778 N N . ASN A 1 115 ? 40.668 134.670 7.858 1.00 34.67 123 ASN C N 1
ATOM 779 C CA . ASN A 1 115 ? 39.332 134.338 8.308 1.00 38.37 123 ASN C CA 1
ATOM 780 C C . ASN A 1 115 ? 38.479 135.562 8.091 1.00 40.57 123 ASN C C 1
ATOM 781 O O . ASN A 1 115 ? 38.916 136.515 7.449 1.00 41.33 123 ASN C O 1
ATOM 786 N N . GLU A 1 116 ? 37.267 135.564 8.612 1.00 38.69 124 GLU C N 1
ATOM 787 C CA . GLU A 1 116 ? 36.364 136.659 8.294 1.00 42.86 124 GLU C CA 1
ATOM 788 C C . GLU A 1 116 ? 36.869 138.013 8.823 1.00 44.09 124 GLU C C 1
ATOM 789 O O . GLU A 1 116 ? 36.400 139.068 8.382 1.00 44.76 124 GLU C O 1
ATOM 795 N N . ASP A 1 117 ? 37.825 137.997 9.749 1.00 40.29 125 ASP C N 1
ATOM 796 C CA . ASP A 1 117 ? 38.251 139.248 10.380 1.00 35.35 125 ASP C CA 1
ATOM 797 C C . ASP A 1 117 ? 39.670 139.697 10.036 1.00 37.58 125 ASP C C 1
ATOM 798 O O . ASP A 1 117 ? 40.011 140.869 10.221 1.00 35.42 125 ASP C O 1
ATOM 803 N N . ILE A 1 118 ? 40.490 138.776 9.537 1.00 37.11 126 ILE C N 1
ATOM 804 C CA . ILE A 1 118 ? 41.908 139.047 9.314 1.00 35.81 126 ILE C CA 1
ATOM 805 C C . ILE A 1 118 ? 42.357 138.849 7.857 1.00 33.99 126 ILE C C 1
ATOM 806 O O . ILE A 1 118 ? 42.163 137.773 7.284 1.00 35.22 126 ILE C O 1
ATOM 811 N N . LEU A 1 119 ? 42.946 139.888 7.267 1.00 28.71 127 LEU C N 1
ATOM 812 C CA . LEU A 1 119 ? 43.591 139.785 5.957 1.00 26.67 127 LEU C CA 1
ATOM 813 C C . LEU A 1 119 ? 45.106 139.722 6.133 1.00 31.64 127 LEU C C 1
ATOM 814 O O . LEU A 1 119 ? 45.671 140.424 6.974 1.00 31.04 127 LEU C O 1
ATOM 819 N N . LEU A 1 120 ? 45.756 138.866 5.357 1.00 26.94 128 LEU C N 1
ATOM 820 C CA . LEU A 1 120 ? 47.211 138.795 5.327 1.00 26.73 128 LEU C CA 1
ATOM 821 C C . LEU A 1 120 ? 47.716 139.513 4.076 1.00 25.39 128 LEU C C 1
ATOM 822 O O . LEU A 1 120 ? 47.499 139.042 2.965 1.00 27.53 128 LEU C O 1
ATOM 827 N N . ILE A 1 121 ? 48.377 140.656 4.238 1.00 25.77 129 ILE C N 1
ATOM 828 C CA . ILE A 1 121 ? 48.837 141.380 3.058 1.00 25.53 129 ILE C CA 1
ATOM 829 C C . ILE A 1 121 ? 50.361 141.273 2.882 1.00 26.79 129 ILE C C 1
ATOM 830 O O . ILE A 1 121 ? 51.138 141.598 3.773 1.00 25.17 129 ILE C O 1
ATOM 835 N N . THR A 1 122 ? 50.759 140.764 1.726 1.00 24.86 130 THR C N 1
ATOM 836 C CA . THR A 1 122 ? 52.150 140.665 1.320 1.00 25.39 130 THR C CA 1
ATOM 837 C C . THR A 1 122 ? 52.565 141.945 0.608 1.00 25.07 130 THR C C 1
ATOM 838 O O . THR A 1 122 ? 51.929 142.363 -0.357 1.00 28.09 130 THR C O 1
ATOM 842 N N . ILE A 1 123 ? 53.619 142.577 1.108 1.00 25.71 131 ILE C N 1
ATOM 843 C CA . ILE A 1 123 ? 54.062 143.873 0.611 1.00 24.42 131 ILE C CA 1
ATOM 844 C C . ILE A 1 123 ? 55.501 143.773 0.107 1.00 23.60 131 ILE C C 1
ATOM 845 O O . ILE A 1 123 ? 56.431 143.878 0.892 1.00 25.17 131 ILE C O 1
ATOM 850 N N . PRO A 1 124 ? 55.690 143.549 -1.207 1.00 22.52 132 PRO C N 1
ATOM 851 C CA . PRO A 1 124 ? 57.011 143.172 -1.726 1.00 22.12 132 PRO C CA 1
ATOM 852 C C . PRO A 1 124 ? 57.851 144.328 -2.244 1.00 23.09 132 PRO C C 1
ATOM 853 O O . PRO A 1 124 ? 57.332 145.429 -2.448 1.00 21.79 132 PRO C O 1
ATOM 857 N N . SER A 1 125 ? 59.129 144.049 -2.477 1.00 21.62 133 SER C N 1
ATOM 858 C CA . SER A 1 125 ? 60.037 144.957 -3.195 1.00 22.34 133 SER C CA 1
ATOM 859 C C . SER A 1 125 ? 59.489 145.431 -4.527 1.00 23.77 133 SER C C 1
ATOM 860 O O . SER A 1 125 ? 59.008 144.637 -5.321 1.00 28.26 133 SER C O 1
ATOM 863 N N . ILE A 1 126 ? 59.592 146.727 -4.776 1.00 22.07 134 ILE C N 1
ATOM 864 C CA . ILE A 1 126 ? 59.371 147.291 -6.100 1.00 21.88 134 ILE C CA 1
ATOM 865 C C . ILE A 1 126 ? 60.312 148.468 -6.280 1.00 25.25 134 ILE C C 1
ATOM 866 O O . ILE A 1 126 ? 60.381 149.352 -5.418 1.00 20.42 134 ILE C O 1
ATOM 871 N N . SER A 1 127 ? 61.020 148.474 -7.404 1.00 24.15 135 SER C N 1
ATOM 872 C CA . SER A 1 127 ? 62.027 149.484 -7.691 1.00 26.28 135 SER C CA 1
ATOM 873 C C . SER A 1 127 ? 61.634 150.358 -8.855 1.00 35.03 135 SER C C 1
ATOM 874 O O . SER A 1 127 ? 62.378 151.274 -9.225 1.00 29.64 135 SER C O 1
ATOM 877 N N . LYS A 1 128 ? 60.479 150.055 -9.448 1.00 27.20 136 LYS C N 1
ATOM 878 C CA . LYS A 1 128 ? 60.049 150.756 -10.639 1.00 26.21 136 LYS C CA 1
ATOM 879 C C . LYS A 1 128 ? 59.776 152.203 -10.324 1.00 30.63 136 LYS C C 1
ATOM 880 O O . LYS A 1 128 ? 59.441 152.545 -9.188 1.00 32.25 136 LYS C O 1
ATOM 886 N N . LEU A 1 129 ? 59.979 153.047 -11.335 1.00 30.63 137 LEU C N 1
ATOM 887 C CA . LEU A 1 129 ? 59.788 154.497 -11.242 1.00 31.71 137 LEU C CA 1
ATOM 888 C C . LEU A 1 129 ? 58.581 154.943 -12.047 1.00 30.88 137 LEU C C 1
ATOM 889 O O . LEU A 1 129 ? 57.937 155.923 -11.706 1.00 29.97 137 LEU C O 1
ATOM 894 N N . ASP A 1 130 ? 58.306 154.232 -13.138 1.00 33.13 138 ASP C N 1
ATOM 895 C CA . ASP A 1 130 ? 57.249 154.631 -14.052 1.00 36.53 138 ASP C CA 1
ATOM 896 C C . ASP A 1 130 ? 55.888 154.682 -13.363 1.00 33.90 138 ASP C C 1
ATOM 897 O O . ASP A 1 130 ? 55.530 153.813 -12.566 1.00 33.81 138 ASP C O 1
ATOM 902 N N . LYS A 1 131 ? 55.144 155.732 -13.679 1.00 35.31 139 LYS C N 1
ATOM 903 C CA . LYS A 1 131 ? 53.888 156.077 -13.012 1.00 35.09 139 LYS C CA 1
ATOM 904 C C . LYS A 1 131 ? 52.849 154.956 -13.018 1.00 34.36 139 LYS C C 1
ATOM 905 O O . LYS A 1 131 ? 52.097 154.778 -12.051 1.00 32.83 139 LYS C O 1
ATOM 911 N N . ARG A 1 132 ? 52.792 154.213 -14.115 1.00 32.36 140 ARG C N 1
ATOM 912 C CA . ARG A 1 132 ? 51.767 153.184 -14.260 1.00 37.39 140 ARG C CA 1
ATOM 913 C C . ARG A 1 132 ? 52.019 152.046 -13.290 1.00 30.26 140 ARG C C 1
ATOM 914 O O . ARG A 1 132 ? 51.118 151.647 -12.560 1.00 31.96 140 ARG C O 1
ATOM 922 N N . SER A 1 133 ? 53.249 151.543 -13.279 1.00 29.89 141 SER C N 1
ATOM 923 C CA . SER A 1 133 ? 53.622 150.451 -12.392 1.00 30.48 141 SER C CA 1
ATOM 924 C C . SER A 1 133 ? 53.417 150.804 -10.927 1.00 29.53 141 SER C C 1
ATOM 925 O O . SER A 1 133 ? 52.919 149.983 -10.149 1.00 25.91 141 SER C O 1
ATOM 928 N N . ILE A 1 134 ? 53.842 152.005 -10.536 1.00 27.78 142 ILE C N 1
ATOM 929 C CA . ILE A 1 134 ? 53.818 152.336 -9.117 1.00 27.80 142 ILE C CA 1
ATOM 930 C C . ILE A 1 134 ? 52.396 152.602 -8.695 1.00 25.44 142 ILE C C 1
ATOM 931 O O . ILE A 1 134 ? 52.058 152.374 -7.550 1.00 27.82 142 ILE C O 1
ATOM 936 N N . SER A 1 135 ? 51.558 153.066 -9.621 1.00 26.96 143 SER C N 1
ATOM 937 C CA . SER A 1 135 ? 50.137 153.272 -9.330 1.00 27.21 143 SER C CA 1
ATOM 938 C C . SER A 1 135 ? 49.354 151.938 -9.265 1.00 26.67 143 SER C C 1
ATOM 939 O O . SER A 1 135 ? 48.397 151.785 -8.494 1.00 25.67 143 SER C O 1
ATOM 942 N N . HIS A 1 136 ? 49.766 150.971 -10.072 1.00 26.82 144 HIS C N 1
ATOM 943 C CA . HIS A 1 136 ? 49.203 149.638 -9.958 1.00 29.20 144 HIS C CA 1
ATOM 944 C C . HIS A 1 136 ? 49.564 149.023 -8.601 1.00 28.60 144 HIS C C 1
ATOM 945 O O . HIS A 1 136 ? 48.729 148.394 -7.967 1.00 31.52 144 HIS C O 1
ATOM 952 N N . TYR A 1 137 ? 50.795 149.231 -8.137 1.00 29.77 145 TYR C N 1
ATOM 953 C CA . TYR A 1 137 ? 51.213 148.686 -6.844 1.00 26.34 145 TYR C CA 1
ATOM 954 C C . TYR A 1 137 ? 50.426 149.331 -5.705 1.00 24.31 145 TYR C C 1
ATOM 955 O O . TYR A 1 137 ? 49.815 148.632 -4.909 1.00 23.24 145 TYR C O 1
ATOM 964 N N . SER A 1 138 ? 50.427 150.661 -5.637 1.00 26.85 146 SER C N 1
ATOM 965 C CA . SER A 1 138 ? 49.703 151.357 -4.575 1.00 23.21 146 SER C CA 1
ATOM 966 C C . SER A 1 138 ? 48.193 151.147 -4.688 1.00 25.76 146 SER C C 1
ATOM 967 O O . SER A 1 138 ? 47.516 150.990 -3.673 1.00 28.54 146 SER C O 1
ATOM 970 N N . GLY A 1 139 ? 47.669 151.137 -5.911 1.00 28.72 147 GLY C N 1
ATOM 971 C CA . GLY A 1 139 ? 46.234 150.953 -6.134 1.00 26.42 147 GLY C CA 1
ATOM 972 C C . GLY A 1 139 ? 45.728 149.625 -5.606 1.00 27.45 147 GLY C C 1
ATOM 973 O O . GLY A 1 139 ? 44.678 149.536 -4.963 1.00 32.42 147 GLY C O 1
ATOM 974 N N . LYS A 1 140 ? 46.500 148.579 -5.866 1.00 31.99 148 LYS C N 1
ATOM 975 C CA . LYS A 1 140 ? 46.206 147.255 -5.339 1.00 30.84 148 LYS C CA 1
ATOM 976 C C . LYS A 1 140 ? 46.101 147.285 -3.805 1.00 28.22 148 LYS C C 1
ATOM 977 O O . LYS A 1 140 ? 45.223 146.653 -3.219 1.00 35.44 148 LYS C O 1
ATOM 983 N N . LEU A 1 141 ? 46.995 148.019 -3.148 1.00 26.63 149 LEU C N 1
ATOM 984 C CA . LEU A 1 141 ? 46.975 148.098 -1.697 1.00 22.88 149 LEU C CA 1
ATOM 985 C C . LEU A 1 141 ? 45.763 148.894 -1.229 1.00 27.09 149 LEU C C 1
ATOM 986 O O . LEU A 1 141 ? 45.004 148.452 -0.365 1.00 28.24 149 LEU C O 1
ATOM 991 N N . GLN A 1 142 ? 45.607 150.080 -1.803 1.00 26.25 150 GLN C N 1
ATOM 992 C CA . GLN A 1 142 ? 44.467 150.934 -1.532 1.00 26.67 150 GLN C CA 1
ATOM 993 C C . GLN A 1 142 ? 43.153 150.134 -1.630 1.00 30.95 150 GLN C C 1
ATOM 994 O O . GLN A 1 142 ? 42.342 150.157 -0.709 1.00 36.65 150 GLN C O 1
ATOM 1000 N N . ASN A 1 143 ? 42.959 149.396 -2.720 1.00 32.45 151 ASN C N 1
ATOM 1001 C CA . ASN A 1 143 ? 41.716 148.646 -2.875 1.00 34.12 151 ASN C CA 1
ATOM 1002 C C . ASN A 1 143 ? 41.500 147.664 -1.750 1.00 35.26 151 ASN C C 1
ATOM 1003 O O . ASN A 1 143 ? 40.403 147.574 -1.204 1.00 39.68 151 ASN C O 1
ATOM 1008 N N . ILE A 1 144 ? 42.549 146.934 -1.399 1.00 34.21 152 ILE C N 1
ATOM 1009 C CA . ILE A 1 144 ? 42.447 145.952 -0.330 1.00 34.35 152 ILE C CA 1
ATOM 1010 C C . ILE A 1 144 ? 42.035 146.598 0.969 1.00 36.24 152 ILE C C 1
ATOM 1011 O O . ILE A 1 144 ? 41.143 146.104 1.644 1.00 34.54 152 ILE C O 1
ATOM 1016 N N . LEU A 1 145 ? 42.684 147.713 1.304 1.00 35.00 153 LEU C N 1
ATOM 1017 C CA . LEU A 1 145 ? 42.486 148.360 2.598 1.00 33.18 153 LEU C CA 1
ATOM 1018 C C . LEU A 1 145 ? 41.155 149.110 2.668 1.00 34.79 153 LEU C C 1
ATOM 1019 O O . LEU A 1 145 ? 40.538 149.154 3.725 1.00 36.13 153 LEU C O 1
ATOM 1024 N N . MET A 1 146 ? 40.715 149.680 1.544 1.00 37.97 154 MET C N 1
ATOM 1025 C CA . MET A 1 146 ? 39.518 150.528 1.531 1.00 42.94 154 MET C CA 1
ATOM 1026 C C . MET A 1 146 ? 38.213 149.772 1.194 1.00 45.44 154 MET C C 1
ATOM 1027 O O . MET A 1 146 ? 37.149 150.110 1.715 1.00 48.36 154 MET C O 1
ATOM 1032 N N . GLU A 1 147 ? 38.296 148.751 0.346 1.00 43.54 155 GLU C N 1
ATOM 1033 C CA . GLU A 1 147 ? 37.101 148.057 -0.130 1.00 42.14 155 GLU C CA 1
ATOM 1034 C C . GLU A 1 147 ? 36.919 146.611 0.342 1.00 46.05 155 GLU C C 1
ATOM 1035 O O . GLU A 1 147 ? 36.014 145.923 -0.121 1.00 48.27 155 GLU C O 1
ATOM 1041 N N . LYS A 1 148 ? 37.778 146.133 1.233 1.00 40.58 156 LYS C N 1
ATOM 1042 C CA . LYS A 1 148 ? 37.610 144.786 1.750 1.00 35.71 156 LYS C CA 1
ATOM 1043 C C . LYS A 1 148 ? 37.120 144.868 3.176 1.00 36.14 156 LYS C C 1
ATOM 1044 O O . LYS A 1 148 ? 37.236 145.900 3.837 1.00 31.69 156 LYS C O 1
ATOM 1050 N N . SER A 1 149 ? 36.573 143.765 3.655 1.00 37.02 157 SER C N 1
ATOM 1051 C CA . SER A 1 149 ? 36.027 143.737 4.993 1.00 34.54 157 SER C CA 1
ATOM 1052 C C . SER A 1 149 ? 36.970 142.995 5.939 1.00 33.56 157 SER C C 1
ATOM 1053 O O . SER A 1 149 ? 37.405 141.878 5.643 1.00 37.31 157 SER C O 1
ATOM 1056 N N . TYR A 1 150 ? 37.303 143.628 7.060 1.00 31.03 158 TYR C N 1
ATOM 1057 C CA . TYR A 1 150 ? 38.208 143.043 8.046 1.00 34.44 158 TYR C CA 1
ATOM 1058 C C . TYR A 1 150 ? 38.123 143.809 9.352 1.00 31.44 158 TYR C C 1
ATOM 1059 O O . TYR A 1 150 ? 37.620 144.923 9.376 1.00 30.97 158 TYR C O 1
ATOM 1068 N N . LYS A 1 151 ? 38.670 143.223 10.411 1.00 31.70 159 LYS C N 1
ATOM 1069 C CA . LYS A 1 151 ? 38.796 143.877 11.710 1.00 33.89 159 LYS C CA 1
ATOM 1070 C C . LYS A 1 151 ? 40.265 143.951 12.158 1.00 40.06 159 LYS C C 1
ATOM 1071 O O . LYS A 1 151 ? 40.594 144.555 13.183 1.00 34.82 159 LYS C O 1
ATOM 1077 N N . GLY A 1 152 ? 41.143 143.301 11.400 1.00 37.59 160 GLY C N 1
ATOM 1078 C CA . GLY A 1 152 ? 42.552 143.273 11.726 1.00 33.52 160 GLY C CA 1
ATOM 1079 C C . GLY A 1 152 ? 43.385 142.969 10.499 1.00 33.94 160 GLY C C 1
ATOM 1080 O O . GLY A 1 152 ? 42.901 142.325 9.574 1.00 29.72 160 GLY C O 1
ATOM 1081 N N . LEU A 1 153 ? 44.639 143.421 10.499 1.00 32.71 161 LEU C N 1
ATOM 1082 C CA . LEU A 1 153 ? 45.529 143.249 9.345 1.00 28.40 161 LEU C CA 1
ATOM 1083 C C . LEU A 1 153 ? 46.877 142.619 9.719 1.00 29.23 161 LEU C C 1
ATOM 1084 O O . LEU A 1 153 ? 47.404 142.827 10.809 1.00 27.39 161 LEU C O 1
ATOM 1089 N N . ILE A 1 154 ? 47.422 141.815 8.821 1.00 30.93 162 ILE C N 1
ATOM 1090 C CA . ILE A 1 154 ? 48.811 141.408 8.946 1.00 26.45 162 ILE C CA 1
ATOM 1091 C C . ILE A 1 154 ? 49.536 141.959 7.739 1.00 25.98 162 ILE C C 1
ATOM 1092 O O . ILE A 1 154 ? 49.153 141.689 6.606 1.00 29.43 162 ILE C O 1
ATOM 1097 N N . LEU A 1 155 ? 50.559 142.766 7.996 1.00 27.06 163 LEU C N 1
ATOM 1098 C CA . LEU A 1 155 ? 51.343 143.402 6.956 1.00 21.14 163 LEU C CA 1
ATOM 1099 C C . LEU A 1 155 ? 52.666 142.699 6.930 1.00 20.37 163 LEU C C 1
ATOM 1100 O O . LEU A 1 155 ? 53.402 142.765 7.892 1.00 24.36 163 LEU C O 1
ATOM 1105 N N . ASP A 1 156 ? 52.973 142.033 5.827 1.00 23.52 164 ASP C N 1
ATOM 1106 C CA . ASP A 1 156 ? 54.147 141.178 5.755 1.00 21.51 164 ASP C CA 1
ATOM 1107 C C . ASP A 1 156 ? 55.221 141.813 4.878 1.00 21.42 164 ASP C C 1
ATOM 1108 O O . ASP A 1 156 ? 55.058 141.929 3.652 1.00 22.33 164 ASP C O 1
ATOM 1113 N N . LEU A 1 157 ? 56.309 142.224 5.537 1.00 22.13 165 LEU C N 1
ATOM 1114 C CA . LEU A 1 157 ? 57.447 142.876 4.900 1.00 20.87 165 LEU C CA 1
ATOM 1115 C C . LEU A 1 157 ? 58.650 141.948 4.799 1.00 22.78 165 LEU C C 1
ATOM 1116 O O . LEU A 1 157 ? 59.737 142.408 4.452 1.00 19.34 165 LEU C O 1
ATOM 1121 N N . SER A 1 158 ? 58.471 140.667 5.139 1.00 19.39 166 SER C N 1
ATOM 1122 C CA . SER A 1 158 ? 59.537 139.661 4.923 1.00 20.55 166 SER C CA 1
ATOM 1123 C C . SER A 1 158 ? 60.117 139.767 3.526 1.00 23.72 166 SER C C 1
ATOM 1124 O O . SER A 1 158 ? 59.375 139.903 2.557 1.00 25.69 166 SER C O 1
ATOM 1127 N N . ASN A 1 159 ? 61.434 139.708 3.409 1.00 22.83 167 ASN C N 1
ATOM 1128 C CA . ASN A 1 159 ? 62.064 139.639 2.100 1.00 23.77 167 ASN C CA 1
ATOM 1129 C C . ASN A 1 159 ? 61.860 140.865 1.231 1.00 21.30 167 ASN C C 1
ATOM 1130 O O . ASN A 1 159 ? 62.221 140.836 0.060 1.00 25.22 167 ASN C O 1
ATOM 1135 N N . ASN A 1 160 ? 61.253 141.921 1.766 1.00 20.64 168 ASN C N 1
ATOM 1136 C CA . ASN A 1 160 ? 61.146 143.168 1.001 1.00 19.17 168 ASN C CA 1
ATOM 1137 C C . ASN A 1 160 ? 62.427 143.956 1.230 1.00 19.11 168 ASN C C 1
ATOM 1138 O O . ASN A 1 160 ? 62.657 144.453 2.328 1.00 20.50 168 ASN C O 1
ATOM 1143 N N . THR A 1 161 ? 63.270 144.042 0.203 1.00 19.61 169 THR C N 1
ATOM 1144 C CA . THR A 1 161 ? 64.590 144.686 0.337 1.00 21.23 169 THR C CA 1
ATOM 1145 C C . THR A 1 161 ? 64.574 146.141 -0.134 1.00 22.89 169 THR C C 1
ATOM 1146 O O . THR A 1 161 ? 65.631 146.761 -0.340 1.00 23.32 169 THR C O 1
ATOM 1150 N N . GLY A 1 162 ? 63.381 146.686 -0.313 1.00 18.49 170 GLY C N 1
ATOM 1151 C CA . GLY A 1 162 ? 63.266 148.101 -0.594 1.00 21.85 170 GLY C CA 1
ATOM 1152 C C . GLY A 1 162 ? 62.875 148.419 -2.012 1.00 24.19 170 GLY C C 1
ATOM 1153 O O . GLY A 1 162 ? 62.124 147.682 -2.654 1.00 23.14 170 GLY C O 1
ATOM 1154 N N . GLY A 1 163 ? 63.399 149.532 -2.501 1.00 21.11 171 GLY C N 1
ATOM 1155 C CA . GLY A 1 163 ? 63.015 150.073 -3.789 1.00 20.43 171 GLY C CA 1
ATOM 1156 C C . GLY A 1 163 ? 62.373 151.437 -3.620 1.00 21.83 171 GLY C C 1
ATOM 1157 O O . GLY A 1 163 ? 62.792 152.236 -2.780 1.00 22.89 171 GLY C O 1
ATOM 1158 N N . ASN A 1 164 ? 61.335 151.689 -4.410 1.00 21.65 172 ASN C N 1
ATOM 1159 C CA . ASN A 1 164 ? 60.649 152.976 -4.443 1.00 20.49 172 ASN C CA 1
ATOM 1160 C C . ASN A 1 164 ? 59.719 153.161 -3.247 1.00 20.85 172 ASN C C 1
ATOM 1161 O O . ASN A 1 164 ? 58.706 152.488 -3.152 1.00 22.93 172 ASN C O 1
ATOM 1166 N N . MET A 1 165 ? 60.079 154.051 -2.324 1.00 18.85 173 MET C N 1
ATOM 1167 C CA . MET A 1 165 ? 59.240 154.365 -1.156 1.00 21.99 173 MET C CA 1
ATOM 1168 C C . MET A 1 165 ? 57.798 154.790 -1.507 1.00 21.28 173 MET C C 1
ATOM 1169 O O . MET A 1 165 ? 56.857 154.464 -0.792 1.00 23.27 173 MET C O 1
ATOM 1174 N N . ILE A 1 166 ? 57.644 155.487 -2.620 1.00 19.96 174 ILE C N 1
ATOM 1175 C CA . ILE A 1 166 ? 56.385 156.152 -2.974 1.00 26.39 174 ILE C CA 1
ATOM 1176 C C . ILE A 1 166 ? 55.146 155.225 -3.069 1.00 24.71 174 ILE C C 1
ATOM 1177 O O . ILE A 1 166 ? 54.113 155.514 -2.466 1.00 25.41 174 ILE C O 1
ATOM 1182 N N . PRO A 1 167 ? 55.243 154.116 -3.818 1.00 23.34 175 PRO C N 1
ATOM 1183 C CA . PRO A 1 167 ? 54.122 153.165 -3.862 1.00 22.42 175 PRO C CA 1
ATOM 1184 C C . PRO A 1 167 ? 53.914 152.386 -2.553 1.00 26.51 175 PRO C C 1
ATOM 1185 O O . PRO A 1 167 ? 52.787 151.956 -2.241 1.00 21.67 175 PRO C O 1
ATOM 1189 N N . MET A 1 168 ? 54.990 152.194 -1.790 1.00 25.08 176 MET C N 1
ATOM 1190 C CA . MET A 1 168 ? 54.891 151.499 -0.504 1.00 27.45 176 MET C CA 1
ATOM 1191 C C . MET A 1 168 ? 54.159 152.338 0.525 1.00 24.90 176 MET C C 1
ATOM 1192 O O . MET A 1 168 ? 53.168 151.897 1.122 1.00 28.62 176 MET C O 1
ATOM 1197 N N . ILE A 1 169 ? 54.648 153.550 0.749 1.00 25.78 177 ILE C N 1
ATOM 1198 C CA . ILE A 1 169 ? 53.999 154.409 1.718 1.00 24.47 177 ILE C CA 1
ATOM 1199 C C . ILE A 1 169 ? 52.631 154.789 1.186 1.00 23.54 177 ILE C C 1
ATOM 1200 O O . ILE A 1 169 ? 51.651 154.749 1.916 1.00 28.40 177 ILE C O 1
ATOM 1205 N N . GLY A 1 170 ? 52.572 155.154 -0.087 1.00 20.44 178 GLY C N 1
ATOM 1206 C CA . GLY A 1 170 ? 51.320 155.544 -0.720 1.00 29.84 178 GLY C CA 1
ATOM 1207 C C . GLY A 1 170 ? 50.170 154.541 -0.625 1.00 29.42 178 GLY C C 1
ATOM 1208 O O . GLY A 1 170 ? 49.041 154.898 -0.287 1.00 31.68 178 GLY C O 1
ATOM 1209 N N . GLY A 1 171 ? 50.449 153.280 -0.918 1.00 25.08 179 GLY C N 1
ATOM 1210 C CA . GLY A 1 171 ? 49.421 152.264 -0.868 1.00 24.16 179 GLY C CA 1
ATOM 1211 C C . GLY A 1 171 ? 48.905 152.071 0.546 1.00 25.42 179 GLY C C 1
ATOM 1212 O O . GLY A 1 171 ? 47.761 151.678 0.746 1.00 31.90 179 GLY C O 1
ATOM 1213 N N . LEU A 1 172 ? 49.746 152.360 1.530 1.00 24.88 180 LEU C N 1
ATOM 1214 C CA . LEU A 1 172 ? 49.385 152.165 2.928 1.00 24.40 180 LEU C CA 1
ATOM 1215 C C . LEU A 1 172 ? 48.854 153.448 3.564 1.00 25.48 180 LEU C C 1
ATOM 1216 O O . LEU A 1 172 ? 48.698 153.525 4.792 1.00 22.97 180 LEU C O 1
ATOM 1221 N N . ALA A 1 173 ? 48.558 154.438 2.725 1.00 25.17 181 ALA C N 1
ATOM 1222 C CA . ALA A 1 173 ? 48.203 155.777 3.199 1.00 26.18 181 ALA C CA 1
ATOM 1223 C C . ALA A 1 173 ? 47.022 155.737 4.146 1.00 26.44 181 ALA C C 1
ATOM 1224 O O . ALA A 1 173 ? 47.018 156.417 5.165 1.00 25.66 181 ALA C O 1
ATOM 1226 N N . SER A 1 174 ? 46.023 154.928 3.815 1.00 28.69 182 SER C N 1
ATOM 1227 C CA . SER A 1 174 ? 44.802 154.871 4.611 1.00 26.48 182 SER C CA 1
ATOM 1228 C C . SER A 1 174 ? 45.035 154.408 6.051 1.00 28.57 182 SER C C 1
ATOM 1229 O O . SER A 1 174 ? 44.181 154.642 6.924 1.00 29.41 182 SER C O 1
ATOM 1232 N N . ILE A 1 175 ? 46.163 153.747 6.323 1.00 24.30 183 ILE C N 1
ATOM 1233 C CA . ILE A 1 175 ? 46.436 153.322 7.701 1.00 24.49 183 ILE C CA 1
ATOM 1234 C C . ILE A 1 175 ? 47.632 154.039 8.327 1.00 27.04 183 ILE C C 1
ATOM 1235 O O . ILE A 1 175 ? 48.137 153.625 9.374 1.00 25.47 183 ILE C O 1
ATOM 1240 N N . LEU A 1 176 ? 48.060 155.133 7.717 1.00 22.13 184 LEU C N 1
ATOM 1241 C CA . LEU A 1 176 ? 49.155 155.926 8.285 1.00 27.25 184 LEU C CA 1
ATOM 1242 C C . LEU A 1 176 ? 48.709 157.361 8.620 1.00 24.91 184 LEU C C 1
ATOM 1243 O O . LEU A 1 176 ? 47.778 157.890 8.035 1.00 25.23 184 LEU C O 1
ATOM 1248 N N . PRO A 1 177 ? 49.401 158.001 9.558 1.00 25.21 185 PRO C N 1
ATOM 1249 C CA . PRO A 1 177 ? 49.080 159.363 9.986 1.00 24.41 185 PRO C CA 1
ATOM 1250 C C . PRO A 1 177 ? 49.296 160.349 8.860 1.00 27.60 185 PRO C C 1
ATOM 1251 O O . PRO A 1 177 ? 50.218 160.136 8.066 1.00 25.29 185 PRO C O 1
ATOM 1255 N N . ASN A 1 178 ? 48.484 161.401 8.784 1.00 24.33 186 ASN C N 1
ATOM 1256 C CA . ASN A 1 178 ? 48.821 162.535 7.924 1.00 26.95 186 ASN C CA 1
ATOM 1257 C C . ASN A 1 178 ? 49.740 163.470 8.696 1.00 27.51 186 ASN C C 1
ATOM 1258 O O . ASN A 1 178 ? 49.358 164.570 9.062 1.00 28.51 186 ASN C O 1
ATOM 1263 N N . ASP A 1 179 ? 50.948 163.004 8.965 1.00 28.13 187 ASP C N 1
ATOM 1264 C CA . ASP A 1 179 ? 51.867 163.677 9.881 1.00 25.54 187 ASP C CA 1
ATOM 1265 C C . ASP A 1 179 ? 53.272 163.130 9.630 1.00 25.87 187 ASP C C 1
ATOM 1266 O O . ASP A 1 179 ? 53.513 162.432 8.647 1.00 24.28 187 ASP C O 1
ATOM 1271 N N . THR A 1 180 ? 54.169 163.398 10.563 1.00 22.01 188 THR C N 1
ATOM 1272 C CA . THR A 1 180 ? 55.532 162.926 10.494 1.00 26.33 188 THR C CA 1
ATOM 1273 C C . THR A 1 180 ? 55.596 161.402 10.377 1.00 22.90 188 THR C C 1
ATOM 1274 O O . THR A 1 180 ? 54.939 160.690 11.108 1.00 22.14 188 THR C O 1
ATOM 1278 N N . LEU A 1 181 ? 56.372 160.919 9.420 1.00 23.21 189 LEU C N 1
ATOM 1279 C CA . LEU A 1 181 ? 56.603 159.488 9.273 1.00 19.42 189 LEU C CA 1
ATOM 1280 C C . LEU A 1 181 ? 57.922 159.064 9.927 1.00 20.25 189 LEU C C 1
ATOM 1281 O O . LEU A 1 181 ? 57.941 158.122 10.721 1.00 20.16 189 LEU C O 1
ATOM 1286 N N . PHE A 1 182 ? 59.018 159.732 9.570 1.00 17.14 190 PHE C N 1
ATOM 1287 C CA . PHE A 1 182 ? 60.295 159.585 10.273 1.00 20.93 190 PHE C CA 1
ATOM 1288 C C . PHE A 1 182 ? 61.115 160.860 10.035 1.00 22.93 190 PHE C C 1
ATOM 1289 O O . PHE A 1 182 ? 60.728 161.686 9.220 1.00 22.95 190 PHE C O 1
ATOM 1297 N N . HIS A 1 183 ? 62.222 161.029 10.762 1.00 24.96 191 HIS C N 1
ATOM 1298 C CA . HIS A 1 183 ? 63.157 162.155 10.526 1.00 23.38 191 HIS C CA 1
ATOM 1299 C C . HIS A 1 183 ? 64.489 161.686 9.943 1.00 22.55 191 HIS C C 1
ATOM 1300 O O . HIS A 1 183 ? 64.848 160.515 10.038 1.00 23.68 191 HIS C O 1
ATOM 1307 N N . TYR A 1 184 ? 65.246 162.605 9.361 1.00 24.90 192 TYR C N 1
ATOM 1308 C CA . TYR A 1 184 ? 66.591 162.253 8.946 1.00 23.45 192 TYR C CA 1
ATOM 1309 C C . TYR A 1 184 ? 67.489 163.491 8.995 1.00 25.03 192 TYR C C 1
ATOM 1310 O O . TYR A 1 184 ? 67.046 164.613 8.741 1.00 27.54 192 TYR C O 1
ATOM 1319 N N . THR A 1 185 ? 68.751 163.281 9.351 1.00 23.80 193 THR C N 1
ATOM 1320 C CA . THR A 1 185 ? 69.713 164.376 9.494 1.00 25.92 193 THR C CA 1
ATOM 1321 C C . THR A 1 185 ? 70.937 164.165 8.611 1.00 22.55 193 THR C C 1
ATOM 1322 O O . THR A 1 185 ? 71.477 163.065 8.595 1.00 22.67 193 THR C O 1
ATOM 1326 N N . ASP A 1 186 ? 71.388 165.197 7.894 1.00 23.19 194 ASP C N 1
ATOM 1327 C CA . ASP A 1 186 ? 72.542 165.019 6.998 1.00 24.37 194 ASP C CA 1
ATOM 1328 C C . ASP A 1 186 ? 73.885 165.303 7.686 1.00 24.67 194 ASP C C 1
ATOM 1329 O O . ASP A 1 186 ? 73.928 165.614 8.870 1.00 25.65 194 ASP C O 1
ATOM 1334 N N . LYS A 1 187 ? 74.978 165.200 6.942 1.00 26.92 195 LYS C N 1
ATOM 1335 C CA . LYS A 1 187 ? 76.312 165.406 7.527 1.00 30.35 195 LYS C CA 1
ATOM 1336 C C . LYS A 1 187 ? 76.512 166.838 8.024 1.00 27.49 195 LYS C C 1
ATOM 1337 O O . LYS A 1 187 ? 77.361 167.077 8.876 1.00 32.58 195 LYS C O 1
ATOM 1343 N N . TYR A 1 188 ? 75.728 167.790 7.513 1.00 26.97 196 TYR C N 1
ATOM 1344 C CA . TYR A 1 188 ? 75.857 169.181 7.948 1.00 23.43 196 TYR C CA 1
ATOM 1345 C C . TYR A 1 188 ? 74.952 169.492 9.150 1.00 27.49 196 TYR C C 1
ATOM 1346 O O . TYR A 1 188 ? 74.857 170.628 9.603 1.00 27.18 196 TYR C O 1
ATOM 1355 N N . GLY A 1 189 ? 74.310 168.464 9.689 1.00 27.56 197 GLY C N 1
ATOM 1356 C CA . GLY A 1 189 ? 73.450 168.656 10.841 1.00 27.53 197 GLY C CA 1
ATOM 1357 C C . GLY A 1 189 ? 72.070 169.206 10.520 1.00 26.28 197 GLY C C 1
ATOM 1358 O O . GLY A 1 189 ? 71.352 169.588 11.423 1.00 27.72 197 GLY C O 1
ATOM 1359 N N . ASN A 1 190 ? 71.711 169.260 9.239 1.00 27.37 198 ASN C N 1
ATOM 1360 C CA . ASN A 1 190 ? 70.356 169.632 8.811 1.00 28.47 198 ASN C CA 1
ATOM 1361 C C . ASN A 1 190 ? 69.357 168.509 9.101 1.00 28.93 198 ASN C C 1
ATOM 1362 O O . ASN A 1 190 ? 69.431 167.430 8.504 1.00 24.10 198 ASN C O 1
ATOM 1367 N N . LYS A 1 191 ? 68.420 168.766 10.008 1.00 29.58 199 LYS C N 1
ATOM 1368 C CA . LYS A 1 191 ? 67.381 167.798 10.312 1.00 27.91 199 LYS C CA 1
ATOM 1369 C C . LYS A 1 191 ? 66.136 168.034 9.466 1.00 31.84 199 LYS C C 1
ATOM 1370 O O . LYS A 1 191 ? 65.610 169.142 9.396 1.00 35.19 199 LYS C O 1
ATOM 1376 N N . LYS A 1 192 ? 65.678 166.981 8.804 1.00 29.04 200 LYS C N 1
ATOM 1377 C CA . LYS A 1 192 ? 64.467 167.080 7.999 1.00 28.17 200 LYS C CA 1
ATOM 1378 C C . LYS A 1 192 ? 63.470 165.990 8.379 1.00 26.16 200 LYS C C 1
ATOM 1379 O O . LYS A 1 192 ? 63.735 165.117 9.222 1.00 25.09 200 LYS C O 1
ATOM 1385 N N . THR A 1 193 ? 62.307 166.046 7.760 1.00 29.22 201 THR C N 1
ATOM 1386 C CA . THR A 1 193 ? 61.228 165.159 8.155 1.00 27.70 201 THR C CA 1
ATOM 1387 C C . THR A 1 193 ? 60.564 164.620 6.907 1.00 27.00 201 THR C C 1
ATOM 1388 O O . THR A 1 193 ? 60.327 165.370 5.986 1.00 25.06 201 THR C O 1
ATOM 1392 N N . ILE A 1 194 ? 60.309 163.315 6.850 1.00 25.42 202 ILE C N 1
ATOM 1393 C CA . ILE A 1 194 ? 59.418 162.786 5.819 1.00 26.13 202 ILE C CA 1
ATOM 1394 C C . ILE A 1 194 ? 57.995 162.676 6.407 1.00 24.58 202 ILE C C 1
ATOM 1395 O O . ILE A 1 194 ? 57.772 161.943 7.366 1.00 23.27 202 ILE C O 1
ATOM 1400 N N . THR A 1 195 ? 57.064 163.457 5.867 1.00 24.76 203 THR C N 1
ATOM 1401 C CA . THR A 1 195 ? 55.665 163.444 6.287 1.00 26.64 203 THR C CA 1
ATOM 1402 C C . THR A 1 195 ? 54.847 162.870 5.154 1.00 27.37 203 THR C C 1
ATOM 1403 O O . THR A 1 195 ? 55.353 162.703 4.043 1.00 28.13 203 THR C O 1
ATOM 1407 N N . MET A 1 196 ? 53.576 162.609 5.418 1.00 26.09 204 MET C N 1
ATOM 1408 C CA . MET A 1 196 ? 52.714 162.088 4.380 1.00 28.44 204 MET C CA 1
ATOM 1409 C C . MET A 1 196 ? 52.604 163.096 3.229 1.00 28.27 204 MET C C 1
ATOM 1410 O O . MET A 1 196 ? 52.502 162.696 2.088 1.00 31.17 204 MET C O 1
ATOM 1415 N N . LYS A 1 197 ? 52.691 164.395 3.513 1.00 33.20 205 LYS C N 1
ATOM 1416 C CA . LYS A 1 197 ? 52.729 165.426 2.449 1.00 33.32 205 LYS C CA 1
ATOM 1417 C C . LYS A 1 197 ? 53.929 165.345 1.486 1.00 32.00 205 LYS C C 1
ATOM 1418 O O . LYS A 1 197 ? 53.794 165.571 0.288 1.00 33.16 205 LYS C O 1
ATOM 1424 N N . ASN A 1 198 ? 55.118 165.054 1.993 1.00 33.28 206 ASN C N 1
ATOM 1425 C CA . ASN A 1 198 ? 56.256 164.852 1.096 1.00 32.83 206 ASN C CA 1
ATOM 1426 C C . ASN A 1 198 ? 56.097 163.633 0.161 1.00 34.51 206 ASN C C 1
ATOM 1427 O O . ASN A 1 198 ? 56.978 163.376 -0.668 1.00 36.94 206 ASN C O 1
ATOM 1432 N N . ILE A 1 199 ? 55.011 162.871 0.315 1.00 28.67 207 ILE C N 1
ATOM 1433 C CA . ILE A 1 199 ? 54.790 161.686 -0.508 1.00 27.84 207 ILE C CA 1
ATOM 1434 C C . ILE A 1 199 ? 53.922 162.074 -1.690 1.00 33.39 207 ILE C C 1
ATOM 1435 O O . ILE A 1 199 ? 52.818 162.565 -1.498 1.00 33.84 207 ILE C O 1
ATOM 1440 N N . PRO A 1 200 ? 54.417 161.871 -2.917 1.00 35.01 208 PRO C N 1
ATOM 1441 C CA . PRO A 1 200 ? 53.659 162.294 -4.103 1.00 38.05 208 PRO C CA 1
ATOM 1442 C C . PRO A 1 200 ? 52.402 161.473 -4.347 1.00 33.96 208 PRO C C 1
ATOM 1443 O O . PRO A 1 200 ? 52.348 160.742 -5.324 1.00 39.26 208 PRO C O 1
ATOM 1447 N N . LEU A 1 201 ? 51.410 161.592 -3.477 1.00 33.15 209 LEU C N 1
ATOM 1448 C CA . LEU A 1 201 ? 50.177 160.832 -3.621 1.00 36.35 209 LEU C CA 1
ATOM 1449 C C . LEU A 1 201 ? 49.432 161.202 -4.905 1.00 40.67 209 LEU C C 1
ATOM 1450 O O . LEU A 1 201 ? 48.839 160.337 -5.554 1.00 40.25 209 LEU C O 1
ATOM 1455 N N . GLU A 1 202 ? 49.455 162.489 -5.256 1.00 40.53 210 GLU C N 1
ATOM 1456 C CA . GLU A 1 202 ? 48.785 162.975 -6.462 1.00 36.45 210 GLU C CA 1
ATOM 1457 C C . GLU A 1 202 ? 49.173 162.109 -7.671 1.00 39.77 210 GLU C C 1
ATOM 1458 O O . GLU A 1 202 ? 48.314 161.658 -8.416 1.00 43.23 210 GLU C O 1
ATOM 1464 N N . ALA A 1 203 ? 50.467 161.863 -7.838 1.00 38.44 211 ALA C N 1
ATOM 1465 C CA . ALA A 1 203 ? 50.966 160.965 -8.871 1.00 35.80 211 ALA C CA 1
ATOM 1466 C C . ALA A 1 203 ? 50.321 159.560 -8.877 1.00 37.83 211 ALA C C 1
ATOM 1467 O O . ALA A 1 203 ? 50.173 158.960 -9.929 1.00 38.77 211 ALA C O 1
ATOM 1469 N N . LEU A 1 204 ? 49.965 159.034 -7.710 1.00 35.14 212 LEU C N 1
ATOM 1470 C CA . LEU A 1 204 ? 49.345 157.721 -7.616 1.00 33.88 212 LEU C CA 1
ATOM 1471 C C . LEU A 1 204 ? 47.824 157.807 -7.796 1.00 37.16 212 LEU C C 1
ATOM 1472 O O . LEU A 1 204 ? 47.123 156.798 -7.694 1.00 35.50 212 LEU C O 1
ATOM 1477 N N . LYS A 1 205 ? 47.336 159.023 -8.042 1.00 34.53 213 LYS C N 1
ATOM 1478 C CA . LYS A 1 205 ? 45.903 159.348 -8.034 1.00 37.32 213 LYS C CA 1
ATOM 1479 C C . LYS A 1 205 ? 45.217 158.790 -6.800 1.00 36.27 213 LYS C C 1
ATOM 1480 O O . LYS A 1 205 ? 44.169 158.165 -6.895 1.00 45.42 213 LYS C O 1
ATOM 1486 N N . ILE A 1 206 ? 45.834 159.005 -5.646 1.00 42.15 214 ILE C N 1
ATOM 1487 C CA . ILE A 1 206 ? 45.239 158.661 -4.365 1.00 36.55 214 ILE C CA 1
ATOM 1488 C C . ILE A 1 206 ? 44.933 159.955 -3.619 1.00 38.12 214 ILE C C 1
ATOM 1489 O O . ILE A 1 206 ? 45.722 160.893 -3.648 1.00 40.80 214 ILE C O 1
ATOM 1494 N N . SER A 1 207 ? 43.786 160.008 -2.956 1.00 40.30 215 SER C N 1
ATOM 1495 C CA . SER A 1 207 ? 43.329 161.255 -2.367 1.00 36.97 215 SER C CA 1
ATOM 1496 C C . SER A 1 207 ? 43.744 161.402 -0.926 1.00 33.93 215 SER C C 1
ATOM 1497 O O . SER A 1 207 ? 43.590 160.477 -0.107 1.00 33.21 215 SER C O 1
ATOM 1500 N N . ARG A 1 208 ? 44.215 162.593 -0.598 1.00 33.00 216 ARG C N 1
ATOM 1501 C CA . ARG A 1 208 ? 44.658 162.858 0.762 1.00 33.62 216 ARG C CA 1
ATOM 1502 C C . ARG A 1 208 ? 43.508 162.688 1.763 1.00 35.85 216 ARG C C 1
ATOM 1503 O O . ARG A 1 208 ? 43.735 162.510 2.954 1.00 32.27 216 ARG C O 1
ATOM 1511 N N . LYS A 1 209 ? 42.270 162.670 1.276 1.00 39.93 217 LYS C N 1
ATOM 1512 C CA . LYS A 1 209 ? 41.136 162.488 2.180 1.00 37.38 217 LYS C CA 1
ATOM 1513 C C . LYS A 1 209 ? 41.049 161.057 2.695 1.00 39.08 217 LYS C C 1
ATOM 1514 O O . LYS A 1 209 ? 40.297 160.784 3.645 1.00 37.46 217 LYS C O 1
ATOM 1520 N N . THR A 1 210 ? 41.820 160.145 2.097 1.00 33.38 218 THR C N 1
ATOM 1521 C CA . THR A 1 210 ? 41.785 158.757 2.552 1.00 32.94 218 THR C CA 1
ATOM 1522 C C . THR A 1 210 ? 42.869 158.451 3.579 1.00 32.81 218 THR C C 1
ATOM 1523 O O . THR A 1 210 ? 42.816 157.415 4.252 1.00 31.35 218 THR C O 1
ATOM 1527 N N . ILE A 1 211 ? 43.830 159.360 3.725 1.00 30.81 219 ILE C N 1
ATOM 1528 C CA . ILE A 1 211 ? 44.916 159.182 4.692 1.00 27.57 219 ILE C CA 1
ATOM 1529 C C . ILE A 1 211 ? 44.411 158.959 6.099 1.00 28.73 219 ILE C C 1
ATOM 1530 O O . ILE A 1 211 ? 43.624 159.757 6.608 1.00 35.58 219 ILE C O 1
ATOM 1535 N N . ASN A 1 212 ? 44.864 157.874 6.726 1.00 27.01 220 ASN C N 1
ATOM 1536 C CA . ASN A 1 212 ? 44.581 157.595 8.138 1.00 29.07 220 ASN C CA 1
ATOM 1537 C C . ASN A 1 212 ? 43.094 157.336 8.442 1.00 37.04 220 ASN C C 1
ATOM 1538 O O . ASN A 1 212 ? 42.618 157.607 9.543 1.00 33.76 220 ASN C O 1
ATOM 1543 N N . THR A 1 213 ? 42.362 156.792 7.476 1.00 36.22 221 THR C N 1
ATOM 1544 C CA . THR A 1 213 ? 40.934 156.549 7.694 1.00 37.79 221 THR C CA 1
ATOM 1545 C C . THR A 1 213 ? 40.585 155.132 8.146 1.00 37.21 221 THR C C 1
ATOM 1546 O O . THR A 1 213 ? 39.430 154.851 8.447 1.00 42.54 221 THR C O 1
ATOM 1550 N N . LYS A 1 214 ? 41.566 154.243 8.234 1.00 40.94 222 LYS C N 1
ATOM 1551 C CA . LYS A 1 214 ? 41.300 152.913 8.798 1.00 35.90 222 LYS C CA 1
ATOM 1552 C C . LYS A 1 214 ? 42.042 152.710 10.096 1.00 37.78 222 LYS C C 1
ATOM 1553 O O . LYS A 1 214 ? 43.261 152.908 10.170 1.00 38.44 222 LYS C O 1
ATOM 1559 N N . HIS A 1 215 ? 41.308 152.285 11.117 1.00 38.39 223 HIS C N 1
ATOM 1560 C CA . HIS A 1 215 ? 41.888 152.075 12.424 1.00 36.72 223 HIS C CA 1
ATOM 1561 C C . HIS A 1 215 ? 41.515 150.701 12.961 1.00 35.10 223 HIS C C 1
ATOM 1562 O O . HIS A 1 215 ? 40.483 150.530 13.590 1.00 43.47 223 HIS C O 1
ATOM 1569 N N . VAL A 1 216 ? 42.375 149.729 12.705 1.00 31.64 224 VAL C N 1
ATOM 1570 C CA . VAL A 1 216 ? 42.229 148.385 13.221 1.00 31.57 224 VAL C CA 1
ATOM 1571 C C . VAL A 1 216 ? 43.559 147.975 13.814 1.00 32.88 224 VAL C C 1
ATOM 1572 O O . VAL A 1 216 ? 44.590 148.543 13.474 1.00 33.19 224 VAL C O 1
ATOM 1576 N N . PRO A 1 217 ? 43.551 146.973 14.687 1.00 30.52 225 PRO C N 1
ATOM 1577 C CA . PRO A 1 217 ? 44.820 146.375 15.102 1.00 33.45 225 PRO C CA 1
ATOM 1578 C C . PRO A 1 217 ? 45.621 145.953 13.885 1.00 31.83 225 PRO C C 1
ATOM 1579 O O . PRO A 1 217 ? 45.062 145.370 12.954 1.00 31.52 225 PRO C O 1
ATOM 1583 N N . ILE A 1 218 ? 46.910 146.256 13.889 1.00 33.43 226 ILE C N 1
ATOM 1584 C CA . ILE A 1 218 ? 47.770 145.908 12.777 1.00 28.28 226 ILE C CA 1
ATOM 1585 C C . ILE A 1 218 ? 48.976 145.141 13.295 1.00 31.75 226 ILE C C 1
ATOM 1586 O O . ILE A 1 218 ? 49.690 145.618 14.188 1.00 28.84 226 ILE C O 1
ATOM 1591 N N . ALA A 1 219 ? 49.202 143.952 12.738 1.00 25.73 227 ALA C N 1
ATOM 1592 C CA . ALA A 1 219 ? 50.424 143.219 13.026 1.00 27.21 227 ALA C CA 1
ATOM 1593 C C . ALA A 1 219 ? 51.379 143.314 11.835 1.00 27.84 227 ALA C C 1
ATOM 1594 O O . ALA A 1 219 ? 50.994 143.073 10.694 1.00 26.87 227 ALA C O 1
ATOM 1596 N N . ILE A 1 220 ? 52.623 143.672 12.104 1.00 22.95 228 ILE C N 1
ATOM 1597 C CA . ILE A 1 220 ? 53.610 143.803 11.046 1.00 27.50 228 ILE C CA 1
ATOM 1598 C C . ILE A 1 220 ? 54.697 142.752 11.168 1.00 24.26 228 ILE C C 1
ATOM 1599 O O . ILE A 1 220 ? 55.300 142.608 12.219 1.00 24.00 228 ILE C O 1
ATOM 1604 N N . ILE A 1 221 ? 54.977 142.043 10.083 1.00 23.04 229 ILE C N 1
ATOM 1605 C CA . ILE A 1 221 ? 56.001 141.001 10.126 1.00 20.12 229 ILE C CA 1
ATOM 1606 C C . ILE A 1 221 ? 57.247 141.423 9.348 1.00 23.36 229 ILE C C 1
ATOM 1607 O O . ILE A 1 221 ? 57.149 141.970 8.243 1.00 23.25 229 ILE C O 1
ATOM 1612 N N . THR A 1 222 ? 58.412 141.195 9.944 1.00 22.51 230 THR C N 1
ATOM 1613 C CA . THR A 1 222 ? 59.683 141.488 9.312 1.00 20.83 230 THR C CA 1
ATOM 1614 C C . THR A 1 222 ? 60.594 140.272 9.449 1.00 24.90 230 THR C C 1
ATOM 1615 O O . THR A 1 222 ? 60.421 139.470 10.363 1.00 23.86 230 THR C O 1
ATOM 1619 N N . ASN A 1 223 ? 61.573 140.126 8.559 1.00 27.87 231 ASN C N 1
ATOM 1620 C CA . ASN A 1 223 ? 62.608 139.122 8.774 1.00 24.28 231 ASN C CA 1
ATOM 1621 C C . ASN A 1 223 ? 63.964 139.741 8.470 1.00 28.93 231 ASN C C 1
ATOM 1622 O O . ASN A 1 223 ? 64.024 140.938 8.226 1.00 25.82 231 ASN C O 1
ATOM 1627 N N . HIS A 1 224 ? 65.041 138.949 8.508 1.00 24.76 232 HIS C N 1
ATOM 1628 C CA . HIS A 1 224 ? 66.394 139.481 8.362 1.00 26.36 232 HIS C CA 1
ATOM 1629 C C . HIS A 1 224 ? 66.638 140.174 7.016 1.00 29.95 232 HIS C C 1
ATOM 1630 O O . HIS A 1 224 ? 67.545 140.995 6.890 1.00 26.50 232 HIS C O 1
ATOM 1637 N N . LYS A 1 225 ? 65.835 139.848 6.009 1.00 31.11 233 LYS C N 1
ATOM 1638 C CA . LYS A 1 225 ? 66.028 140.424 4.679 1.00 28.22 233 LYS C CA 1
ATOM 1639 C C . LYS A 1 225 ? 65.293 141.760 4.511 1.00 24.03 233 LYS C C 1
ATOM 1640 O O . LYS A 1 225 ? 65.620 142.545 3.624 1.00 22.72 233 LYS C O 1
ATOM 1646 N N . THR A 1 226 ? 64.308 142.016 5.360 1.00 23.45 234 THR C N 1
ATOM 1647 C CA . THR A 1 226 ? 63.570 143.290 5.311 1.00 21.99 234 THR C CA 1
ATOM 1648 C C . THR A 1 226 ? 64.522 144.470 5.348 1.00 19.14 234 THR C C 1
ATOM 1649 O O . THR A 1 226 ? 65.188 144.674 6.352 1.00 25.39 234 THR C O 1
ATOM 1653 N N . ALA A 1 227 ? 64.580 145.267 4.288 1.00 18.79 235 ALA C N 1
ATOM 1654 C CA . ALA A 1 227 ? 65.629 146.287 4.215 1.00 22.72 235 ALA C CA 1
ATOM 1655 C C . ALA A 1 227 ? 65.212 147.620 3.601 1.00 21.02 235 ALA C C 1
ATOM 1656 O O . ALA A 1 227 ? 64.327 147.688 2.757 1.00 21.75 235 ALA C O 1
ATOM 1658 N N . SER A 1 228 ? 65.895 148.675 4.022 1.00 18.61 236 SER C N 1
ATOM 1659 C CA . SER A 1 228 ? 65.936 149.914 3.258 1.00 21.36 236 SER C CA 1
ATOM 1660 C C . SER A 1 228 ? 64.565 150.601 3.251 1.00 18.17 236 SER C C 1
ATOM 1661 O O . SER A 1 228 ? 64.025 150.888 4.317 1.00 19.71 236 SER C O 1
ATOM 1664 N N . SER A 1 229 ? 64.002 150.845 2.069 1.00 21.95 237 SER C N 1
ATOM 1665 C CA . SER A 1 229 ? 62.673 151.456 1.967 1.00 17.91 237 SER C CA 1
ATOM 1666 C C . SER A 1 229 ? 61.662 150.715 2.838 1.00 20.62 237 SER C C 1
ATOM 1667 O O . SER A 1 229 ? 60.758 151.316 3.435 1.00 24.56 237 SER C O 1
ATOM 1670 N N . ALA A 1 230 ? 61.812 149.398 2.877 1.00 19.43 238 ALA C N 1
ATOM 1671 C CA . ALA A 1 230 ? 60.945 148.541 3.658 1.00 19.06 238 ALA C CA 1
ATOM 1672 C C . ALA A 1 230 ? 61.158 148.812 5.133 1.00 18.46 238 ALA C C 1
ATOM 1673 O O . ALA A 1 230 ? 60.209 148.810 5.907 1.00 18.14 238 ALA C O 1
ATOM 1675 N N . GLU A 1 231 ? 62.414 149.031 5.528 1.00 17.99 239 GLU C N 1
ATOM 1676 C CA . GLU A 1 231 ? 62.689 149.364 6.920 1.00 18.80 239 GLU C CA 1
ATOM 1677 C C . GLU A 1 231 ? 62.110 150.750 7.273 1.00 19.63 239 GLU C C 1
ATOM 1678 O O . GLU A 1 231 ? 61.521 150.914 8.327 1.00 16.49 239 GLU C O 1
ATOM 1684 N N . MET A 1 232 ? 62.245 151.723 6.371 1.00 20.18 240 MET C N 1
ATOM 1685 C CA . MET A 1 232 ? 61.695 153.058 6.624 1.00 19.86 240 MET C CA 1
ATOM 1686 C C . MET A 1 232 ? 60.167 153.067 6.559 1.00 23.65 240 MET C C 1
ATOM 1687 O O . MET A 1 232 ? 59.527 153.901 7.201 1.00 23.15 240 MET C O 1
ATOM 1692 N N . THR A 1 233 ? 59.593 152.156 5.775 1.00 19.76 241 THR C N 1
ATOM 1693 C CA . THR A 1 233 ? 58.164 151.913 5.825 1.00 19.41 241 THR C CA 1
ATOM 1694 C C . THR A 1 233 ? 57.787 151.328 7.178 1.00 22.33 241 THR C C 1
ATOM 1695 O O . THR A 1 233 ? 56.795 151.745 7.776 1.00 22.65 241 THR C O 1
ATOM 1699 N N . PHE A 1 234 ? 58.570 150.358 7.649 1.00 19.95 242 PHE C N 1
ATOM 1700 C CA . PHE A 1 234 ? 58.375 149.818 8.988 1.00 17.71 242 PHE C CA 1
ATOM 1701 C C . PHE A 1 234 ? 58.451 150.931 10.031 1.00 21.26 242 PHE C C 1
ATOM 1702 O O . PHE A 1 234 ? 57.619 150.988 10.905 1.00 20.96 242 PHE C O 1
ATOM 1710 N N . LEU A 1 235 ? 59.454 151.811 9.948 1.00 19.74 243 LEU C N 1
ATOM 1711 C CA . LEU A 1 235 ? 59.573 152.891 10.935 1.00 20.94 243 LEU C CA 1
ATOM 1712 C C . LEU A 1 235 ? 58.348 153.802 10.948 1.00 19.86 243 LEU C C 1
ATOM 1713 O O . LEU A 1 235 ? 57.985 154.334 11.985 1.00 21.23 243 LEU C O 1
ATOM 1718 N N . SER A 1 236 ? 57.710 153.971 9.795 1.00 22.45 244 SER C N 1
ATOM 1719 C CA . SER A 1 236 ? 56.571 154.878 9.686 1.00 22.36 244 SER C CA 1
ATOM 1720 C C . SER A 1 236 ? 55.361 154.428 10.511 1.00 22.23 244 SER C C 1
ATOM 1721 O O . SER A 1 236 ? 54.456 155.219 10.734 1.00 24.05 244 SER C O 1
ATOM 1724 N N . PHE A 1 237 ? 55.347 153.162 10.935 1.00 24.06 245 PHE C N 1
ATOM 1725 C CA . PHE A 1 237 ? 54.291 152.629 11.816 1.00 25.42 245 PHE C CA 1
ATOM 1726 C C . PHE A 1 237 ? 54.688 152.621 13.290 1.00 27.58 245 PHE C C 1
ATOM 1727 O O . PHE A 1 237 ? 53.854 152.339 14.152 1.00 29.16 245 PHE C O 1
ATOM 1735 N N . LYS A 1 238 ? 55.952 152.914 13.586 1.00 22.74 246 LYS C N 1
ATOM 1736 C CA . LYS A 1 238 ? 56.451 152.783 14.958 1.00 28.42 246 LYS C CA 1
ATOM 1737 C C . LYS A 1 238 ? 55.825 153.785 15.897 1.00 27.10 246 LYS C C 1
ATOM 1738 O O . LYS A 1 238 ? 55.682 154.956 15.566 1.00 30.29 246 LYS C O 1
ATOM 1744 N N . GLY A 1 239 ? 55.455 153.312 17.077 1.00 24.40 247 GLY C N 1
ATOM 1745 C CA . GLY A 1 239 ? 54.733 154.130 18.030 1.00 29.43 247 GLY C CA 1
ATOM 1746 C C . GLY A 1 239 ? 53.228 154.223 17.815 1.00 31.70 247 GLY C C 1
ATOM 1747 O O . GLY A 1 239 ? 52.518 154.761 18.670 1.00 33.34 247 GLY C O 1
ATOM 1748 N N . LEU A 1 240 ? 52.711 153.737 16.685 1.00 28.38 248 LEU C N 1
ATOM 1749 C CA . LEU A 1 240 ? 51.253 153.724 16.539 1.00 26.80 248 LEU C CA 1
ATOM 1750 C C . LEU A 1 240 ? 50.665 152.745 17.557 1.00 30.45 248 LEU C C 1
ATOM 1751 O O . LEU A 1 240 ? 51.127 151.597 17.655 1.00 27.50 248 LEU C O 1
ATOM 1756 N N . PRO A 1 241 ? 49.637 153.183 18.312 1.00 32.00 249 PRO C N 1
ATOM 1757 C CA . PRO A 1 241 ? 49.150 152.375 19.446 1.00 30.87 249 PRO C CA 1
ATOM 1758 C C . PRO A 1 241 ? 48.401 151.118 19.021 1.00 29.08 249 PRO C C 1
ATOM 1759 O O . PRO A 1 241 ? 48.298 150.176 19.798 1.00 30.43 249 PRO C O 1
ATOM 1763 N N . ASN A 1 242 ? 47.902 151.094 17.793 1.00 33.70 250 ASN C N 1
ATOM 1764 C CA . ASN A 1 242 ? 47.172 149.937 17.301 1.00 31.22 250 ASN C CA 1
ATOM 1765 C C . ASN A 1 242 ? 48.077 148.898 16.632 1.00 35.28 250 ASN C C 1
ATOM 1766 O O . ASN A 1 242 ? 47.608 147.848 16.163 1.00 28.89 250 ASN C O 1
ATOM 1771 N N . VAL A 1 243 ? 49.375 149.202 16.579 1.00 32.76 251 VAL C N 1
ATOM 1772 C CA . VAL A 1 243 ? 50.321 148.417 15.795 1.00 27.77 251 VAL C CA 1
ATOM 1773 C C . VAL A 1 243 ? 51.263 147.643 16.691 1.00 27.92 251 VAL C C 1
ATOM 1774 O O . VAL A 1 243 ? 51.633 148.121 17.750 1.00 28.52 251 VAL C O 1
ATOM 1778 N N . LYS A 1 244 ? 51.625 146.432 16.270 1.00 27.53 252 LYS C N 1
ATOM 1779 C CA . LYS A 1 244 ? 52.635 145.626 16.958 1.00 27.76 252 LYS C CA 1
ATOM 1780 C C . LYS A 1 244 ? 53.389 144.764 15.936 1.00 25.81 252 LYS C C 1
ATOM 1781 O O . LYS A 1 244 ? 52.806 144.302 14.961 1.00 26.68 252 LYS C O 1
ATOM 1787 N N . SER A 1 245 ? 54.675 144.530 16.154 1.00 27.18 253 SER C N 1
ATOM 1788 C CA . SER A 1 245 ? 55.463 143.839 15.146 1.00 25.67 253 SER C CA 1
ATOM 1789 C C . SER A 1 245 ? 56.037 142.529 15.660 1.00 27.59 253 SER C C 1
ATOM 1790 O O . SER A 1 245 ? 56.355 142.429 16.845 1.00 27.98 253 SER C O 1
ATOM 1793 N N . PHE A 1 246 ? 56.199 141.555 14.748 1.00 27.31 254 PHE C N 1
ATOM 1794 C CA . PHE A 1 246 ? 56.633 140.182 15.051 1.00 23.03 254 PHE C CA 1
ATOM 1795 C C . PHE A 1 246 ? 57.679 139.715 14.068 1.00 25.09 254 PHE C C 1
ATOM 1796 O O . PHE A 1 246 ? 57.661 140.110 12.906 1.00 25.65 254 PHE C O 1
ATOM 1804 N N . GLY A 1 247 ? 58.568 138.836 14.501 1.00 24.84 255 GLY C N 1
ATOM 1805 C CA . GLY A 1 247 ? 59.503 138.224 13.572 1.00 25.62 255 GLY C CA 1
ATOM 1806 C C . GLY A 1 247 ? 60.948 138.383 13.998 1.00 30.30 255 GLY C C 1
ATOM 1807 O O . GLY A 1 247 ? 61.290 138.147 15.151 1.00 29.56 255 GLY C O 1
ATOM 1808 N N . GLN A 1 248 ? 61.813 138.769 13.072 1.00 28.70 256 GLN C N 1
ATOM 1809 C CA . GLN A 1 248 ? 63.213 138.971 13.438 1.00 29.64 256 GLN C CA 1
ATOM 1810 C C . GLN A 1 248 ? 63.682 140.366 13.098 1.00 25.31 256 GLN C C 1
ATOM 1811 O O . GLN A 1 248 ? 63.023 141.084 12.352 1.00 24.64 256 GLN C O 1
ATOM 1817 N N . ALA A 1 249 ? 64.821 140.733 13.664 1.00 25.30 257 ALA C N 1
ATOM 1818 C CA . ALA A 1 249 ? 65.486 141.989 13.359 1.00 28.64 257 ALA C CA 1
ATOM 1819 C C . ALA A 1 249 ? 65.647 142.172 11.857 1.00 26.95 257 ALA C C 1
ATOM 1820 O O . ALA A 1 249 ? 65.900 141.221 11.127 1.00 25.25 257 ALA C O 1
ATOM 1822 N N . THR A 1 250 ? 65.501 143.403 11.398 1.00 22.73 258 THR C N 1
ATOM 1823 C CA . THR A 1 250 ? 65.652 143.685 9.972 1.00 24.89 258 THR C CA 1
ATOM 1824 C C . THR A 1 250 ? 67.122 143.770 9.520 1.00 23.92 258 THR C C 1
ATOM 1825 O O . THR A 1 250 ? 68.038 143.600 10.317 1.00 24.46 258 THR C O 1
ATOM 1829 N N . ALA A 1 251 ? 67.356 144.061 8.245 1.00 26.13 259 ALA C N 1
ATOM 1830 C CA . ALA A 1 251 ? 68.696 143.905 7.673 1.00 24.64 259 ALA C CA 1
ATOM 1831 C C . ALA A 1 251 ? 69.661 144.966 8.165 1.00 26.26 259 ALA C C 1
ATOM 1832 O O . ALA A 1 251 ? 70.866 144.756 8.146 1.00 27.59 259 ALA C O 1
ATOM 1834 N N . GLY A 1 252 ? 69.143 146.107 8.596 1.00 23.82 260 GLY C N 1
ATOM 1835 C CA . GLY A 1 252 ? 69.998 147.166 9.110 1.00 21.10 260 GLY C CA 1
ATOM 1836 C C . GLY A 1 252 ? 70.489 148.120 8.040 1.00 23.70 260 GLY C C 1
ATOM 1837 O O . GLY A 1 252 ? 71.677 148.441 7.992 1.00 22.76 260 GLY C O 1
ATOM 1838 N N . TYR A 1 253 ? 69.580 148.585 7.178 1.00 22.67 261 TYR C N 1
ATOM 1839 C CA . TYR A 1 253 ? 69.938 149.575 6.153 1.00 19.61 261 TYR C CA 1
ATOM 1840 C C . TYR A 1 253 ? 69.095 150.814 6.401 1.00 23.93 261 TYR C C 1
ATOM 1841 O O . TYR A 1 253 ? 68.541 151.435 5.476 1.00 23.36 261 TYR C O 1
ATOM 1850 N N . THR A 1 254 ? 69.000 151.157 7.682 1.00 20.11 262 THR C N 1
ATOM 1851 C CA . THR A 1 254 ? 68.224 152.296 8.108 1.00 19.11 262 THR C CA 1
ATOM 1852 C C . THR A 1 254 ? 69.080 153.548 7.931 1.00 23.17 262 THR C C 1
ATOM 1853 O O . THR A 1 254 ? 69.594 154.115 8.891 1.00 22.80 262 THR C O 1
ATOM 1857 N N . THR A 1 255 ? 69.253 153.950 6.674 1.00 21.90 263 THR C N 1
ATOM 1858 C CA . THR A 1 255 ? 69.746 155.280 6.360 1.00 21.87 263 THR C CA 1
ATOM 1859 C C . THR A 1 255 ? 69.052 155.769 5.106 1.00 21.71 263 THR C C 1
ATOM 1860 O O . THR A 1 255 ? 68.660 154.973 4.242 1.00 20.73 263 THR C O 1
ATOM 1864 N N . VAL A 1 256 ? 68.892 157.083 5.007 1.00 20.96 264 VAL C N 1
ATOM 1865 C CA . VAL A 1 256 ? 68.359 157.672 3.787 1.00 18.54 264 VAL C CA 1
ATOM 1866 C C . VAL A 1 256 ? 69.448 157.789 2.703 1.00 21.45 264 VAL C C 1
ATOM 1867 O O . VAL A 1 256 ? 70.574 158.233 2.968 1.00 20.76 264 VAL C O 1
ATOM 1871 N N . ASN A 1 257 ? 69.134 157.357 1.488 1.00 18.76 265 ASN C N 1
ATOM 1872 C CA . ASN A 1 257 ? 70.006 157.604 0.342 1.00 18.70 265 ASN C CA 1
ATOM 1873 C C . ASN A 1 257 ? 69.455 158.659 -0.601 1.00 22.62 265 ASN C C 1
ATOM 1874 O O . ASN A 1 257 ? 68.240 158.876 -0.678 1.00 22.04 265 ASN C O 1
ATOM 1879 N N . GLU A 1 258 ? 70.364 159.306 -1.318 1.00 22.34 266 GLU C N 1
ATOM 1880 C CA . GLU A 1 258 ? 69.996 160.145 -2.447 1.00 21.65 266 GLU C CA 1
ATOM 1881 C C . GLU A 1 258 ? 70.641 159.498 -3.663 1.00 23.11 266 GLU C C 1
ATOM 1882 O O . GLU A 1 258 ? 71.731 158.928 -3.557 1.00 23.24 266 GLU C O 1
ATOM 1888 N N . THR A 1 259 ? 69.962 159.536 -4.806 1.00 25.74 267 THR C N 1
ATOM 1889 C CA . THR A 1 259 ? 70.444 158.792 -5.954 1.00 21.89 267 THR C CA 1
ATOM 1890 C C . THR A 1 259 ? 70.741 159.749 -7.092 1.00 26.45 267 THR C C 1
ATOM 1891 O O . THR A 1 259 ? 69.917 160.596 -7.426 1.00 26.42 267 THR C O 1
ATOM 1895 N N . PHE A 1 260 ? 71.930 159.607 -7.673 1.00 22.68 268 PHE C N 1
ATOM 1896 C CA . PHE A 1 260 ? 72.430 160.532 -8.687 1.00 26.46 268 PHE C CA 1
ATOM 1897 C C . PHE A 1 260 ? 72.615 159.803 -10.014 1.00 26.14 268 PHE C C 1
ATOM 1898 O O . PHE A 1 260 ? 73.322 158.791 -10.082 1.00 21.36 268 PHE C O 1
ATOM 1906 N N . MET A 1 261 ? 71.923 160.279 -11.047 1.00 26.81 269 MET C N 1
ATOM 1907 C CA . MET A 1 261 ? 72.003 159.658 -12.370 1.00 27.21 269 MET C CA 1
ATOM 1908 C C . MET A 1 261 ? 73.271 160.119 -13.051 1.00 25.48 269 MET C C 1
ATOM 1909 O O . MET A 1 261 ? 73.463 161.314 -13.270 1.00 26.73 269 MET C O 1
ATOM 1914 N N . LEU A 1 262 ? 74.130 159.172 -13.384 1.00 26.20 270 LEU C N 1
ATOM 1915 C CA . LEU A 1 262 ? 75.419 159.502 -13.982 1.00 28.04 270 LEU C CA 1
ATOM 1916 C C . LEU A 1 262 ? 75.315 159.582 -15.505 1.00 29.87 270 LEU C C 1
ATOM 1917 O O . LEU A 1 262 ? 74.292 159.221 -16.090 1.00 24.66 270 LEU C O 1
ATOM 1922 N N . TYR A 1 263 ? 76.395 160.021 -16.146 1.00 31.07 271 TYR C N 1
ATOM 1923 C CA . TYR A 1 263 ? 76.339 160.339 -17.563 1.00 28.23 271 TYR C CA 1
ATOM 1924 C C . TYR A 1 263 ? 75.809 159.210 -18.468 1.00 32.12 271 TYR C C 1
ATOM 1925 O O . TYR A 1 263 ? 75.080 159.477 -19.411 1.00 29.36 271 TYR C O 1
ATOM 1934 N N . ASP A 1 264 ? 76.138 157.957 -18.172 1.00 28.53 272 ASP C N 1
ATOM 1935 C CA . ASP A 1 264 ? 75.779 156.867 -19.076 1.00 26.85 272 ASP C CA 1
ATOM 1936 C C . ASP A 1 264 ? 74.596 156.035 -18.582 1.00 30.93 272 ASP C C 1
ATOM 1937 O O . ASP A 1 264 ? 74.408 154.901 -19.038 1.00 29.82 272 ASP C O 1
ATOM 1942 N N . GLY A 1 265 ? 73.815 156.579 -17.646 1.00 27.36 273 GLY C N 1
ATOM 1943 C CA . GLY A 1 265 ? 72.679 155.848 -17.109 1.00 28.23 273 GLY C CA 1
ATOM 1944 C C . GLY A 1 265 ? 72.991 155.001 -15.877 1.00 32.26 273 GLY C C 1
ATOM 1945 O O . GLY A 1 265 ? 72.112 154.349 -15.299 1.00 33.65 273 GLY C O 1
ATOM 1946 N N . ALA A 1 266 ? 74.246 155.003 -15.456 1.00 29.56 274 ALA C N 1
ATOM 1947 C CA . ALA A 1 266 ? 74.565 154.371 -14.188 1.00 30.92 274 ALA C CA 1
ATOM 1948 C C . ALA A 1 266 ? 74.027 155.258 -13.058 1.00 22.46 274 ALA C C 1
ATOM 1949 O O . ALA A 1 266 ? 73.830 156.452 -13.255 1.00 23.46 274 ALA C O 1
ATOM 1951 N N . ARG A 1 267 ? 73.776 154.663 -11.899 1.00 23.42 275 ARG C N 1
ATOM 1952 C CA . ARG A 1 267 ? 73.290 155.397 -10.724 1.00 25.56 275 ARG C CA 1
ATOM 1953 C C . ARG A 1 267 ? 74.225 155.319 -9.527 1.00 23.52 275 ARG C C 1
ATOM 1954 O O . ARG A 1 267 ? 74.644 154.233 -9.134 1.00 27.23 275 ARG C O 1
ATOM 1962 N N . LEU A 1 268 ? 74.522 156.465 -8.931 1.00 24.74 276 LEU C N 1
ATOM 1963 C CA . LEU A 1 268 ? 75.182 156.508 -7.641 1.00 20.10 276 LEU C CA 1
ATOM 1964 C C . LEU A 1 268 ? 74.122 156.625 -6.552 1.00 21.95 276 LEU C C 1
ATOM 1965 O O . LEU A 1 268 ? 73.468 157.655 -6.442 1.00 19.80 276 LEU C O 1
ATOM 1970 N N . ALA A 1 269 ? 73.941 155.549 -5.782 1.00 21.16 277 ALA C N 1
ATOM 1971 C CA . ALA A 1 269 ? 73.127 155.558 -4.578 1.00 21.12 277 ALA C CA 1
ATOM 1972 C C . ALA A 1 269 ? 73.984 155.949 -3.377 1.00 20.06 277 ALA C C 1
ATOM 1973 O O . ALA A 1 269 ? 74.796 155.163 -2.916 1.00 21.15 277 ALA C O 1
ATOM 1975 N N . LEU A 1 270 ? 73.774 157.147 -2.857 1.00 18.83 278 LEU C N 1
ATOM 1976 C CA . LEU A 1 270 ? 74.657 157.720 -1.830 1.00 18.95 278 LEU C CA 1
ATOM 1977 C C . LEU A 1 270 ? 73.945 157.966 -0.495 1.00 19.52 278 LEU C C 1
ATOM 1978 O O . LEU A 1 270 ? 72.892 158.605 -0.460 1.00 22.67 278 LEU C O 1
ATOM 1983 N N . THR A 1 271 ? 74.525 157.488 0.605 1.00 20.11 279 THR C N 1
ATOM 1984 C CA . THR A 1 271 ? 73.887 157.644 1.906 1.00 17.33 279 THR C CA 1
ATOM 1985 C C . THR A 1 271 ? 74.120 159.045 2.440 1.00 20.48 279 THR C C 1
ATOM 1986 O O . THR A 1 271 ? 75.260 159.513 2.493 1.00 23.47 279 THR C O 1
ATOM 1990 N N . THR A 1 272 ? 73.053 159.731 2.821 1.00 20.93 280 THR C N 1
ATOM 1991 C CA . THR A 1 272 ? 73.175 161.144 3.167 1.00 22.34 280 THR C CA 1
ATOM 1992 C C . THR A 1 272 ? 72.495 161.490 4.483 1.00 21.99 280 THR C C 1
ATOM 1993 O O . THR A 1 272 ? 72.651 162.583 4.991 1.00 23.92 280 THR C O 1
ATOM 1997 N N . GLY A 1 273 ? 71.750 160.544 5.035 1.00 19.01 281 GLY C N 1
ATOM 1998 C CA . GLY A 1 273 ? 70.950 160.818 6.212 1.00 22.97 281 GLY C CA 1
ATOM 1999 C C . GLY A 1 273 ? 70.892 159.693 7.238 1.00 24.01 281 GLY C C 1
ATOM 2000 O O . GLY A 1 273 ? 70.668 158.524 6.909 1.00 20.96 281 GLY C O 1
ATOM 2001 N N . ILE A 1 274 ? 71.149 160.065 8.483 1.00 20.59 282 ILE C N 1
ATOM 2002 C CA . ILE A 1 274 ? 70.885 159.225 9.639 1.00 23.22 282 ILE C CA 1
ATOM 2003 C C . ILE A 1 274 ? 69.420 159.379 9.945 1.00 21.95 282 ILE C C 1
ATOM 2004 O O . ILE A 1 274 ? 68.830 160.395 9.576 1.00 26.45 282 ILE C O 1
ATOM 2009 N N . VAL A 1 275 ? 68.829 158.400 10.619 1.00 23.98 283 VAL C N 1
ATOM 2010 C CA . VAL A 1 275 ? 67.375 158.321 10.731 1.00 20.83 283 VAL C CA 1
ATOM 2011 C C . VAL A 1 275 ? 66.892 158.247 12.191 1.00 22.77 283 VAL C C 1
ATOM 2012 O O . VAL A 1 275 ? 67.543 157.644 13.051 1.00 20.62 283 VAL C O 1
ATOM 2016 N N . SER A 1 276 ? 65.749 158.859 12.485 1.00 21.05 284 SER C N 1
ATOM 2017 C CA . SER A 1 276 ? 65.104 158.600 13.771 1.00 19.75 284 SER C CA 1
ATOM 2018 C C . SER A 1 276 ? 63.607 158.461 13.586 1.00 17.92 284 SER C C 1
ATOM 2019 O O . SER A 1 276 ? 63.042 159.083 12.712 1.00 20.71 284 SER C O 1
ATOM 2022 N N . ASP A 1 277 ? 62.971 157.630 14.399 1.00 21.80 285 ASP C N 1
ATOM 2023 C CA . ASP A 1 277 ? 61.535 157.422 14.301 1.00 23.29 285 ASP C CA 1
ATOM 2024 C C . ASP A 1 277 ? 60.786 158.476 15.137 1.00 25.52 285 ASP C C 1
ATOM 2025 O O . ASP A 1 277 ? 61.422 159.345 15.753 1.00 27.43 285 ASP C O 1
ATOM 2030 N N . ARG A 1 278 ? 59.453 158.423 15.116 1.00 24.24 286 ARG C N 1
ATOM 2031 C CA . ARG A 1 278 ? 58.604 159.388 15.838 1.00 27.00 286 ARG C CA 1
ATOM 2032 C C . ARG A 1 278 ? 58.911 159.409 17.340 1.00 32.47 286 ARG C C 1
ATOM 2033 O O . ARG A 1 278 ? 58.722 160.423 18.003 1.00 30.06 286 ARG C O 1
ATOM 2041 N N . GLN A 1 279 ? 59.381 158.279 17.860 1.00 27.74 287 GLN C N 1
ATOM 2042 C CA . GLN A 1 279 ? 59.568 158.091 19.291 1.00 30.16 287 GLN C CA 1
ATOM 2043 C C . GLN A 1 279 ? 60.917 158.626 19.744 1.00 31.51 287 GLN C C 1
ATOM 2044 O O . GLN A 1 279 ? 61.185 158.736 20.936 1.00 32.41 287 GLN C O 1
ATOM 2050 N N . GLY A 1 280 ? 61.747 158.996 18.781 1.00 29.38 288 GLY C N 1
ATOM 2051 C CA . GLY A 1 280 ? 63.040 159.581 19.069 1.00 30.95 288 GLY C CA 1
ATOM 2052 C C . GLY A 1 280 ? 64.212 158.619 18.973 1.00 28.97 288 GLY C C 1
ATOM 2053 O O . GLY A 1 280 ? 65.350 159.026 19.187 1.00 28.62 288 GLY C O 1
ATOM 2054 N N . TYR A 1 281 ? 63.948 157.349 18.671 1.00 28.30 289 TYR C N 1
ATOM 2055 C CA . TYR A 1 281 ? 65.025 156.357 18.554 1.00 29.32 289 TYR C CA 1
ATOM 2056 C C . TYR A 1 281 ? 65.887 156.581 17.319 1.00 25.68 289 TYR C C 1
ATOM 2057 O O . TYR A 1 281 ? 65.363 156.844 16.243 1.00 26.07 289 TYR C O 1
ATOM 2066 N N . LYS A 1 282 ? 67.199 156.465 17.464 1.00 22.93 290 LYS C N 1
ATOM 2067 C CA . LYS A 1 282 ? 68.100 156.722 16.333 1.00 26.81 290 LYS C CA 1
ATOM 2068 C C . LYS A 1 282 ? 68.541 155.448 15.613 1.00 24.42 290 LYS C C 1
ATOM 2069 O O . LYS A 1 282 ? 68.729 154.408 16.232 1.00 27.14 290 LYS C O 1
ATOM 2075 N N . TYR A 1 283 ? 68.684 155.539 14.298 1.00 21.61 291 TYR C N 1
ATOM 2076 C CA . TYR A 1 283 ? 69.113 154.401 13.490 1.00 25.44 291 TYR C CA 1
ATOM 2077 C C . TYR A 1 283 ? 70.207 154.873 12.564 1.00 24.62 291 TYR C C 1
ATOM 2078 O O . TYR A 1 283 ? 70.128 155.971 12.010 1.00 26.16 291 TYR C O 1
ATOM 2087 N N . GLU A 1 284 ? 71.234 154.052 12.400 1.00 25.48 292 GLU C N 1
ATOM 2088 C CA . GLU A 1 284 ? 72.286 154.347 11.444 1.00 24.00 292 GLU C CA 1
ATOM 2089 C C . GLU A 1 284 ? 72.780 153.035 10.862 1.00 22.47 292 GLU C C 1
ATOM 2090 O O . GLU A 1 284 ? 73.815 152.526 11.260 1.00 26.71 292 GLU C O 1
ATOM 2096 N N . ASN A 1 285 ? 72.021 152.490 9.920 1.00 22.26 293 ASN C N 1
ATOM 2097 C CA . ASN A 1 285 ? 72.334 151.191 9.352 1.00 22.19 293 ASN C CA 1
ATOM 2098 C C . ASN A 1 285 ? 72.345 150.184 10.479 1.00 22.83 293 ASN C C 1
ATOM 2099 O O . ASN A 1 285 ? 73.259 149.371 10.616 1.00 26.94 293 ASN C O 1
ATOM 2104 N N . THR A 1 286 ? 71.312 150.279 11.302 1.00 21.36 294 THR C N 1
ATOM 2105 C CA . THR A 1 286 ? 71.130 149.392 12.432 1.00 25.12 294 THR C CA 1
ATOM 2106 C C . THR A 1 286 ? 69.779 148.676 12.344 1.00 26.14 294 THR C C 1
ATOM 2107 O O . THR A 1 286 ? 68.755 149.280 11.992 1.00 25.43 294 THR C O 1
ATOM 2111 N N . PRO A 1 287 ? 69.775 147.380 12.669 1.00 25.56 295 PRO C N 1
ATOM 2112 C CA . PRO A 1 287 ? 68.558 146.580 12.542 1.00 26.09 295 PRO C CA 1
ATOM 2113 C C . PRO A 1 287 ? 67.419 147.086 13.432 1.00 27.00 295 PRO C C 1
ATOM 2114 O O . PRO A 1 287 ? 67.641 147.649 14.499 1.00 26.88 295 PRO C O 1
ATOM 2118 N N . ILE A 1 288 ? 66.194 146.886 12.975 1.00 25.52 296 ILE C N 1
ATOM 2119 C CA . ILE A 1 288 ? 65.038 147.218 13.777 1.00 25.74 296 ILE C CA 1
ATOM 2120 C C . ILE A 1 288 ? 64.532 145.955 14.484 1.00 26.64 296 ILE C C 1
ATOM 2121 O O . ILE A 1 288 ? 64.270 144.935 13.851 1.00 27.54 296 ILE C O 1
ATOM 2126 N N . LEU A 1 289 ? 64.412 146.028 15.803 1.00 23.64 297 LEU C N 1
ATOM 2127 C CA . LEU A 1 289 ? 63.835 144.937 16.589 1.00 27.37 297 LEU C CA 1
ATOM 2128 C C . LEU A 1 289 ? 62.313 144.964 16.533 1.00 26.38 297 LEU C C 1
ATOM 2129 O O . LEU A 1 289 ? 61.710 145.976 16.848 1.00 28.84 297 LEU C O 1
ATOM 2134 N N . PRO A 1 290 ? 61.684 143.855 16.131 1.00 25.46 298 PRO C N 1
ATOM 2135 C CA . PRO A 1 290 ? 60.229 143.815 16.256 1.00 27.22 298 PRO C CA 1
ATOM 2136 C C . PRO A 1 290 ? 59.848 143.766 17.727 1.00 27.48 298 PRO C C 1
ATOM 2137 O O . PRO A 1 290 ? 60.715 143.441 18.526 1.00 22.36 298 PRO C O 1
ATOM 2141 N N . ASP A 1 291 ? 58.604 144.095 18.071 1.00 25.44 299 ASP C N 1
ATOM 2142 C CA . ASP A 1 291 ? 58.167 144.073 19.472 1.00 29.73 299 ASP C CA 1
ATOM 2143 C C . ASP A 1 291 ? 58.317 142.679 20.083 1.00 32.92 299 ASP C C 1
ATOM 2144 O O . ASP A 1 291 ? 58.628 142.524 21.269 1.00 31.62 299 ASP C O 1
ATOM 2149 N N . GLN A 1 292 ? 58.101 141.668 19.252 1.00 30.98 300 GLN C N 1
ATOM 2150 C CA . GLN A 1 292 ? 58.015 140.289 19.705 1.00 25.97 300 GLN C CA 1
ATOM 2151 C C . GLN A 1 292 ? 58.857 139.409 18.774 1.00 28.97 300 GLN C C 1
ATOM 2152 O O . GLN A 1 292 ? 58.443 139.084 17.665 1.00 33.70 300 GLN C O 1
ATOM 2158 N N . VAL A 1 293 ? 60.067 139.072 19.202 1.00 28.91 301 VAL C N 1
ATOM 2159 C CA . VAL A 1 293 ? 60.982 138.292 18.386 1.00 27.89 301 VAL C CA 1
ATOM 2160 C C . VAL A 1 293 ? 60.542 136.818 18.360 1.00 31.75 301 VAL C C 1
ATOM 2161 O O . VAL A 1 293 ? 60.247 136.247 19.387 1.00 34.95 301 VAL C O 1
ATOM 2165 N N . THR A 1 294 ? 60.473 136.214 17.180 1.00 30.66 302 THR C N 1
ATOM 2166 C CA . THR A 1 294 ? 59.976 134.854 17.060 1.00 32.42 302 THR C CA 1
ATOM 2167 C C . THR A 1 294 ? 60.224 134.293 15.673 1.00 34.69 302 THR C C 1
ATOM 2168 O O . THR A 1 294 ? 60.366 135.039 14.706 1.00 33.55 302 THR C O 1
ATOM 2172 N N . SER A 1 295 ? 60.267 132.971 15.579 1.00 31.48 303 SER C N 1
ATOM 2173 C CA . SER A 1 295 ? 60.442 132.305 14.294 1.00 32.14 303 SER C CA 1
ATOM 2174 C C . SER A 1 295 ? 59.089 131.880 13.737 1.00 31.27 303 SER C C 1
ATOM 2175 O O . SER A 1 295 ? 59.016 131.331 12.653 1.00 28.16 303 SER C O 1
ATOM 2178 N N . LEU A 1 296 ? 58.026 132.143 14.496 1.00 30.54 304 LEU C N 1
ATOM 2179 C CA . LEU A 1 296 ? 56.661 131.849 14.079 1.00 30.44 304 LEU C CA 1
ATOM 2180 C C . LEU A 1 296 ? 55.789 133.124 14.075 1.00 31.82 304 LEU C C 1
ATOM 2181 O O . LEU A 1 296 ? 54.767 133.193 14.763 1.00 34.03 304 LEU C O 1
ATOM 2186 N N . PRO A 1 297 ? 56.178 134.140 13.287 1.00 30.23 305 PRO C N 1
ATOM 2187 C CA . PRO A 1 297 ? 55.442 135.402 13.406 1.00 26.50 305 PRO C CA 1
ATOM 2188 C C . PRO A 1 297 ? 54.020 135.364 12.829 1.00 29.33 305 PRO C C 1
ATOM 2189 O O . PRO A 1 297 ? 53.180 136.117 13.302 1.00 29.83 305 PRO C O 1
ATOM 2193 N N . LEU A 1 298 ? 53.731 134.517 11.847 1.00 33.60 306 LEU C N 1
ATOM 2194 C CA . LEU A 1 298 ? 52.338 134.427 11.365 1.00 33.32 306 LEU C CA 1
ATOM 2195 C C . LEU A 1 298 ? 51.435 133.879 12.456 1.00 31.25 306 LEU C C 1
ATOM 2196 O O . LEU A 1 298 ? 50.313 134.351 12.659 1.00 32.09 306 LEU C O 1
ATOM 2201 N N . GLN A 1 299 ? 51.937 132.869 13.152 1.00 32.43 307 GLN C N 1
ATOM 2202 C CA . GLN A 1 299 ? 51.171 132.225 14.209 1.00 39.78 307 GLN C CA 1
ATOM 2203 C C . GLN A 1 299 ? 50.908 133.232 15.337 1.00 33.89 307 GLN C C 1
ATOM 2204 O O . GLN A 1 299 ? 49.770 133.495 15.706 1.00 29.72 307 GLN C O 1
ATOM 2210 N N . GLU A 1 300 ? 51.980 133.814 15.858 1.00 35.45 308 GLU C N 1
ATOM 2211 C CA . GLU A 1 300 ? 51.866 134.690 17.008 1.00 30.79 308 GLU C CA 1
ATOM 2212 C C . GLU A 1 300 ? 51.097 135.953 16.644 1.00 34.20 308 GLU C C 1
ATOM 2213 O O . GLU A 1 300 ? 50.356 136.479 17.469 1.00 36.89 308 GLU C O 1
ATOM 2219 N N . SER A 1 301 ? 51.257 136.409 15.400 1.00 29.73 309 SER C N 1
ATOM 2220 C CA . SER A 1 301 ? 50.488 137.528 14.839 1.00 33.32 309 SER C CA 1
ATOM 2221 C C . SER A 1 301 ? 48.975 137.369 14.913 1.00 33.09 309 SER C C 1
ATOM 2222 O O . SER A 1 301 ? 48.257 138.295 15.291 1.00 34.37 309 SER C O 1
ATOM 2225 N N . GLN A 1 302 ? 48.489 136.216 14.471 1.00 30.84 310 GLN C N 1
ATOM 2226 C CA . GLN A 1 302 ? 47.053 135.972 14.452 1.00 35.22 310 GLN C CA 1
ATOM 2227 C C . GLN A 1 302 ? 46.508 135.947 15.871 1.00 33.56 310 GLN C C 1
ATOM 2228 O O . GLN A 1 302 ? 45.491 136.562 16.157 1.00 37.33 310 GLN C O 1
ATOM 2234 N N . SER A 1 303 ? 47.201 135.242 16.758 1.00 33.30 311 SER C N 1
ATOM 2235 C CA . SER A 1 303 ? 46.747 135.148 18.130 1.00 37.32 311 SER C CA 1
ATOM 2236 C C . SER A 1 303 ? 46.677 136.535 18.742 1.00 38.68 311 SER C C 1
ATOM 2237 O O . SER A 1 303 ? 45.681 136.879 19.376 1.00 39.19 311 SER C O 1
ATOM 2240 N N . TRP A 1 304 ? 47.717 137.340 18.536 1.00 38.42 312 TRP C N 1
ATOM 2241 C CA . TRP A 1 304 ? 47.703 138.703 19.056 1.00 35.89 312 TRP C CA 1
ATOM 2242 C C . TRP A 1 304 ? 46.506 139.443 18.487 1.00 37.95 312 TRP C C 1
ATOM 2243 O O . TRP A 1 304 ? 45.779 140.101 19.224 1.00 40.74 312 TRP C O 1
ATOM 2254 N N . LEU A 1 305 ? 46.270 139.292 17.188 1.00 34.30 313 LEU C N 1
ATOM 2255 C CA . LEU A 1 305 ? 45.159 139.995 16.546 1.00 41.69 313 LEU C CA 1
ATOM 2256 C C . LEU A 1 305 ? 43.818 139.573 17.144 1.00 44.36 313 LEU C C 1
ATOM 2257 O O . LEU A 1 305 ? 42.928 140.411 17.317 1.00 41.14 313 LEU C O 1
ATOM 2262 N N . LYS A 1 306 ? 43.678 138.285 17.460 1.00 40.95 314 LYS C N 1
ATOM 2263 C CA . LYS A 1 306 ? 42.444 137.780 18.077 1.00 47.74 314 LYS C CA 1
ATOM 2264 C C . LYS A 1 306 ? 42.150 138.498 19.385 1.00 42.55 314 LYS C C 1
ATOM 2265 O O . LYS A 1 306 ? 41.057 139.019 19.579 1.00 48.56 314 LYS C O 1
ATOM 2271 N N . SER A 1 307 ? 43.133 138.530 20.271 1.00 43.08 315 SER C N 1
ATOM 2272 C CA . SER A 1 307 ? 42.991 139.193 21.566 1.00 45.91 315 SER C CA 1
ATOM 2273 C C . SER A 1 307 ? 42.538 140.641 21.451 1.00 49.05 315 SER C C 1
ATOM 2274 O O . SER A 1 307 ? 41.819 141.135 22.314 1.00 52.37 315 SER C O 1
ATOM 2277 N N . ARG A 1 308 ? 42.959 141.335 20.397 1.00 48.82 316 ARG C N 1
ATOM 2278 C CA . ARG A 1 308 ? 42.640 142.755 20.285 1.00 46.35 316 ARG C CA 1
ATOM 2279 C C . ARG A 1 308 ? 41.311 142.971 19.560 1.00 46.10 316 ARG C C 1
ATOM 2280 O O . ARG A 1 308 ? 40.625 143.963 19.792 1.00 48.32 316 ARG C O 1
ATOM 2288 N N . ILE A 1 309 ? 40.923 142.034 18.706 1.00 48.06 317 ILE C N 1
ATOM 2289 C CA . ILE A 1 309 ? 39.609 142.122 18.076 1.00 46.99 317 ILE C CA 1
ATOM 2290 C C . ILE A 1 309 ? 38.513 141.897 19.117 1.00 47.07 317 ILE C C 1
ATOM 2291 O O . ILE A 1 309 ? 37.528 142.643 19.169 1.00 51.41 317 ILE C O 1
ATOM 2296 N N . LEU B 1 23 ? 75.204 140.017 -41.370 1.00 62.49 31 LEU A N 1
ATOM 2297 C CA . LEU B 1 23 ? 75.982 140.022 -42.603 1.00 53.87 31 LEU A CA 1
ATOM 2298 C C . LEU B 1 23 ? 75.092 139.862 -43.838 1.00 54.35 31 LEU A C 1
ATOM 2299 O O . LEU B 1 23 ? 74.218 140.703 -44.105 1.00 51.17 31 LEU A O 1
ATOM 2304 N N . ASN B 1 24 ? 75.316 138.782 -44.587 1.00 49.05 32 ASN A N 1
ATOM 2305 C CA . ASN B 1 24 ? 74.658 138.600 -45.879 1.00 49.39 32 ASN A CA 1
ATOM 2306 C C . ASN B 1 24 ? 73.264 138.014 -45.740 1.00 44.96 32 ASN A C 1
ATOM 2307 O O . ASN B 1 24 ? 73.104 136.806 -45.617 1.00 47.54 32 ASN A O 1
ATOM 2312 N N . ILE B 1 25 ? 72.261 138.886 -45.760 1.00 42.78 33 ILE A N 1
ATOM 2313 C CA . ILE B 1 25 ? 70.885 138.494 -45.470 1.00 41.43 33 ILE A CA 1
ATOM 2314 C C . ILE B 1 25 ? 69.990 138.518 -46.704 1.00 40.81 33 ILE A C 1
ATOM 2315 O O . ILE B 1 25 ? 70.011 139.488 -47.476 1.00 36.28 33 ILE A O 1
ATOM 2320 N N . TYR B 1 26 ? 69.196 137.461 -46.883 1.00 40.16 34 TYR A N 1
ATOM 2321 C CA . TYR B 1 26 ? 68.119 137.492 -47.873 1.00 40.26 34 TYR A CA 1
ATOM 2322 C C . TYR B 1 26 ? 66.743 137.418 -47.212 1.00 39.36 34 TYR A C 1
ATOM 2323 O O . TYR B 1 26 ? 66.425 136.465 -46.498 1.00 37.45 34 TYR A O 1
ATOM 2332 N N . LEU B 1 27 ? 65.914 138.418 -47.481 1.00 41.49 35 LEU A N 1
ATOM 2333 C CA . LEU B 1 27 ? 64.575 138.445 -46.915 1.00 43.65 35 LEU A CA 1
ATOM 2334 C C . LEU B 1 27 ? 63.526 138.898 -47.922 1.00 39.75 35 LEU A C 1
ATOM 2335 O O . LEU B 1 27 ? 63.531 140.034 -48.392 1.00 42.41 35 LEU A O 1
ATOM 2340 N N . LEU B 1 28 ? 62.618 137.997 -48.253 1.00 40.87 36 LEU A N 1
ATOM 2341 C CA . LEU B 1 28 ? 61.382 138.404 -48.884 1.00 42.64 36 LEU A CA 1
ATOM 2342 C C . LEU B 1 28 ? 60.261 137.906 -47.971 1.00 42.35 36 LEU A C 1
ATOM 2343 O O . LEU B 1 28 ? 59.832 136.759 -48.079 1.00 41.10 36 LEU A O 1
ATOM 2348 N N . PRO B 1 29 ? 59.824 138.763 -47.032 1.00 43.25 37 PRO A N 1
ATOM 2349 C CA . PRO B 1 29 ? 58.764 138.453 -46.061 1.00 39.87 37 PRO A CA 1
ATOM 2350 C C . PRO B 1 29 ? 57.471 138.152 -46.776 1.00 40.28 37 PRO A C 1
ATOM 2351 O O . PRO B 1 29 ? 57.300 138.656 -47.877 1.00 38.73 37 PRO A O 1
ATOM 2355 N N . PRO B 1 30 ? 56.583 137.348 -46.165 1.00 40.42 38 PRO A N 1
ATOM 2356 C CA . PRO B 1 30 ? 55.260 137.047 -46.730 1.00 41.51 38 PRO A CA 1
ATOM 2357 C C . PRO B 1 30 ? 54.356 138.268 -46.821 1.00 41.52 38 PRO A C 1
ATOM 2358 O O . PRO B 1 30 ? 54.492 139.201 -46.031 1.00 38.66 38 PRO A O 1
ATOM 2362 N N . SER B 1 31 ? 53.443 138.242 -47.787 1.00 44.00 39 SER A N 1
ATOM 2363 C CA . SER B 1 31 ? 52.355 139.201 -47.875 1.00 37.65 39 SER A CA 1
ATOM 2364 C C . SER B 1 31 ? 51.454 139.072 -46.663 1.00 41.10 39 SER A C 1
ATOM 2365 O O . SER B 1 31 ? 51.436 138.023 -46.019 1.00 37.42 39 SER A O 1
ATOM 2368 N N . SER B 1 32 ? 50.704 140.130 -46.357 1.00 41.03 40 SER A N 1
ATOM 2369 C CA . SER B 1 32 ? 49.775 140.105 -45.234 1.00 41.26 40 SER A CA 1
ATOM 2370 C C . SER B 1 32 ? 48.787 138.973 -45.427 1.00 42.33 40 SER A C 1
ATOM 2371 O O . SER B 1 32 ? 48.392 138.299 -44.469 1.00 41.31 40 SER A O 1
ATOM 2374 N N . GLU B 1 33 ? 48.401 138.761 -46.680 1.00 39.86 41 GLU A N 1
ATOM 2375 C CA . GLU B 1 33 ? 47.484 137.688 -47.006 1.00 40.30 41 GLU A CA 1
ATOM 2376 C C . GLU B 1 33 ? 48.080 136.329 -46.676 1.00 41.42 41 GLU A C 1
ATOM 2377 O O . GLU B 1 33 ? 47.472 135.549 -45.943 1.00 40.19 41 GLU A O 1
ATOM 2383 N N . ARG B 1 34 ? 49.262 136.042 -47.221 1.00 41.29 42 ARG A N 1
ATOM 2384 C CA . ARG B 1 34 ? 49.931 134.761 -46.962 1.00 42.39 42 ARG A CA 1
ATOM 2385 C C . ARG B 1 34 ? 50.176 134.549 -45.461 1.00 39.04 42 ARG A C 1
ATOM 2386 O O . ARG B 1 34 ? 50.019 133.443 -44.945 1.00 39.54 42 ARG A O 1
ATOM 2394 N N . TYR B 1 35 ? 50.574 135.622 -44.784 1.00 36.72 43 TYR A N 1
ATOM 2395 C CA . TYR B 1 35 ? 50.712 135.646 -43.337 1.00 35.95 43 TYR A CA 1
ATOM 2396 C C . TYR B 1 35 ? 49.456 135.101 -42.663 1.00 36.82 43 TYR A C 1
ATOM 2397 O O . TYR B 1 35 ? 49.523 134.221 -41.817 1.00 33.63 43 TYR A O 1
ATOM 2406 N N . GLY B 1 36 ? 48.306 135.631 -43.063 1.00 41.29 44 GLY A N 1
ATOM 2407 C CA . GLY B 1 36 ? 47.029 135.149 -42.565 1.00 38.91 44 GLY A CA 1
ATOM 2408 C C . GLY B 1 36 ? 46.714 133.695 -42.881 1.00 40.58 44 GLY A C 1
ATOM 2409 O O . GLY B 1 36 ? 46.207 132.968 -42.024 1.00 38.97 44 GLY A O 1
ATOM 2410 N N . ARG B 1 37 ? 47.007 133.261 -44.105 1.00 39.94 45 ARG A N 1
ATOM 2411 C CA . ARG B 1 37 ? 46.612 131.926 -44.532 1.00 40.05 45 ARG A CA 1
ATOM 2412 C C . ARG B 1 37 ? 47.498 130.875 -43.859 1.00 40.68 45 ARG A C 1
ATOM 2413 O O . ARG B 1 37 ? 47.091 129.729 -43.646 1.00 34.32 45 ARG A O 1
ATOM 2421 N N . VAL B 1 38 ? 48.716 131.280 -43.525 1.00 37.03 46 VAL A N 1
ATOM 2422 C CA . VAL B 1 38 ? 49.627 130.410 -42.806 1.00 36.87 46 VAL A CA 1
ATOM 2423 C C . VAL B 1 38 ? 48.999 130.013 -41.468 1.00 37.45 46 VAL A C 1
ATOM 2424 O O . VAL B 1 38 ? 49.171 128.897 -41.005 1.00 36.12 46 VAL A O 1
ATOM 2428 N N . ILE B 1 39 ? 48.250 130.941 -40.877 1.00 38.62 47 ILE A N 1
ATOM 2429 C CA . ILE B 1 39 ? 47.608 130.741 -39.584 1.00 37.38 47 ILE A CA 1
ATOM 2430 C C . ILE B 1 39 ? 46.385 129.849 -39.705 1.00 39.07 47 ILE A C 1
ATOM 2431 O O . ILE B 1 39 ? 46.159 128.983 -38.865 1.00 38.15 47 ILE A O 1
ATOM 2436 N N . LEU B 1 40 ? 45.593 130.062 -40.753 1.00 38.27 48 LEU A N 1
ATOM 2437 C CA . LEU B 1 40 ? 44.421 129.224 -40.993 1.00 35.95 48 LEU A CA 1
ATOM 2438 C C . LEU B 1 40 ? 44.846 127.767 -41.223 1.00 37.29 48 LEU A C 1
ATOM 2439 O O . LEU B 1 40 ? 44.202 126.845 -40.734 1.00 35.59 48 LEU A O 1
ATOM 2444 N N . ASP B 1 41 ? 45.946 127.566 -41.944 1.00 33.62 49 ASP A N 1
ATOM 2445 C CA . ASP B 1 41 ? 46.445 126.219 -42.189 1.00 37.86 49 ASP A CA 1
ATOM 2446 C C . ASP B 1 41 ? 46.819 125.492 -40.896 1.00 38.68 49 ASP A C 1
ATOM 2447 O O . ASP B 1 41 ? 46.520 124.315 -40.736 1.00 35.17 49 ASP A O 1
ATOM 2452 N N . ARG B 1 42 ? 47.481 126.193 -39.985 1.00 37.92 50 ARG A N 1
ATOM 2453 C CA . ARG B 1 42 ? 47.783 125.645 -38.664 1.00 38.99 50 ARG A CA 1
ATOM 2454 C C . ARG B 1 42 ? 46.530 125.261 -37.893 1.00 36.06 50 ARG A C 1
ATOM 2455 O O . ARG B 1 42 ? 46.453 124.176 -37.320 1.00 35.15 50 ARG A O 1
ATOM 2463 N N . VAL B 1 43 ? 45.554 126.166 -37.873 1.00 34.44 51 VAL A N 1
ATOM 2464 C CA . VAL B 1 43 ? 44.350 125.954 -37.097 1.00 36.92 51 VAL A CA 1
ATOM 2465 C C . VAL B 1 43 ? 43.620 124.732 -37.637 1.00 37.30 51 VAL A C 1
ATOM 2466 O O . VAL B 1 43 ? 43.201 123.863 -36.878 1.00 38.81 51 VAL A O 1
ATOM 2470 N N . GLU B 1 44 ? 43.491 124.664 -38.957 1.00 37.65 52 GLU A N 1
ATOM 2471 C CA . GLU B 1 44 ? 42.842 123.530 -39.609 1.00 40.99 52 GLU A CA 1
ATOM 2472 C C . GLU B 1 44 ? 43.596 122.234 -39.309 1.00 40.50 52 GLU A C 1
ATOM 2473 O O . GLU B 1 44 ? 43.008 121.189 -39.030 1.00 39.70 52 GLU A O 1
ATOM 2479 N N . GLN B 1 45 ? 44.913 122.313 -39.354 1.00 36.45 53 GLN A N 1
ATOM 2480 C CA . GLN B 1 45 ? 45.725 121.120 -39.243 1.00 37.61 53 GLN A CA 1
ATOM 2481 C C . GLN B 1 45 ? 45.835 120.591 -37.801 1.00 40.45 53 GLN A C 1
ATOM 2482 O O . GLN B 1 45 ? 45.892 119.375 -37.595 1.00 40.30 53 GLN A O 1
ATOM 2488 N N . ARG B 1 46 ? 45.812 121.471 -36.802 1.00 34.61 54 ARG A N 1
ATOM 2489 C CA . ARG B 1 46 ? 46.062 121.010 -35.434 1.00 37.07 54 ARG A CA 1
ATOM 2490 C C . ARG B 1 46 ? 44.995 121.396 -34.396 1.00 37.16 54 ARG A C 1
ATOM 2491 O O . ARG B 1 46 ? 44.952 120.818 -33.301 1.00 35.70 54 ARG A O 1
ATOM 2499 N N . GLY B 1 47 ? 44.142 122.360 -34.736 1.00 32.40 55 GLY A N 1
ATOM 2500 C CA . GLY B 1 47 ? 43.120 122.839 -33.825 1.00 31.83 55 GLY A CA 1
ATOM 2501 C C . GLY B 1 47 ? 42.042 121.803 -33.578 1.00 33.97 55 GLY A C 1
ATOM 2502 O O . GLY B 1 47 ? 41.677 121.065 -34.478 1.00 37.86 55 GLY A O 1
ATOM 2503 N N . LEU B 1 48 ? 41.524 121.766 -32.356 1.00 34.21 56 LEU A N 1
ATOM 2504 C CA . LEU B 1 48 ? 40.543 120.765 -31.942 1.00 36.62 56 LEU A CA 1
ATOM 2505 C C . LEU B 1 48 ? 39.232 120.790 -32.719 1.00 40.27 56 LEU A C 1
ATOM 2506 O O . LEU B 1 48 ? 38.631 119.743 -32.940 1.00 40.35 56 LEU A O 1
ATOM 2511 N N . TYR B 1 49 ? 38.786 121.977 -33.120 1.00 39.91 57 TYR A N 1
ATOM 2512 C CA . TYR B 1 49 ? 37.413 122.149 -33.592 1.00 38.51 57 TYR A CA 1
ATOM 2513 C C . TYR B 1 49 ? 37.301 122.548 -35.060 1.00 37.70 57 TYR A C 1
ATOM 2514 O O . TYR B 1 49 ? 36.208 122.767 -35.562 1.00 42.85 57 TYR A O 1
ATOM 2523 N N . SER B 1 50 ? 38.426 122.641 -35.747 1.00 36.14 58 SER A N 1
ATOM 2524 C CA . SER B 1 50 ? 38.443 123.216 -37.090 1.00 41.52 58 SER A CA 1
ATOM 2525 C C . SER B 1 50 ? 37.951 122.269 -38.197 1.00 40.42 58 SER A C 1
ATOM 2526 O O . SER B 1 50 ? 38.703 121.917 -39.099 1.00 43.98 58 SER A O 1
ATOM 2529 N N . GLN B 1 51 ? 36.698 121.847 -38.125 1.00 40.64 59 GLN A N 1
ATOM 2530 C CA . GLN B 1 51 ? 36.110 121.085 -39.221 1.00 44.15 59 GLN A CA 1
ATOM 2531 C C . GLN B 1 51 ? 34.609 121.172 -39.134 1.00 39.83 59 GLN A C 1
ATOM 2532 O O . GLN B 1 51 ? 34.066 121.694 -38.159 1.00 43.30 59 GLN A O 1
ATOM 2538 N N . GLY B 1 52 ? 33.938 120.679 -40.168 1.00 44.60 60 GLY A N 1
ATOM 2539 C CA . GLY B 1 52 ? 32.497 120.813 -40.260 1.00 47.63 60 GLY A CA 1
ATOM 2540 C C . GLY B 1 52 ? 32.087 122.085 -40.985 1.00 50.38 60 GLY A C 1
ATOM 2541 O O . GLY B 1 52 ? 32.920 122.958 -41.257 1.00 48.04 60 GLY A O 1
ATOM 2542 N N . ARG B 1 53 ? 30.792 122.197 -41.270 1.00 50.13 61 ARG A N 1
ATOM 2543 C CA . ARG B 1 53 ? 30.270 123.268 -42.109 1.00 50.12 61 ARG A CA 1
ATOM 2544 C C . ARG B 1 53 ? 30.486 124.672 -41.524 1.00 52.75 61 ARG A C 1
ATOM 2545 O O . ARG B 1 53 ? 30.782 125.614 -42.259 1.00 52.12 61 ARG A O 1
ATOM 2547 N N . GLN B 1 54 ? 30.334 124.821 -40.214 1.00 50.58 62 GLN A N 1
ATOM 2548 C CA . GLN B 1 54 ? 30.502 126.135 -39.591 1.00 49.17 62 GLN A CA 1
ATOM 2549 C C . GLN B 1 54 ? 31.957 126.601 -39.667 1.00 53.35 62 GLN A C 1
ATOM 2550 O O . GLN B 1 54 ? 32.235 127.788 -39.858 1.00 52.33 62 GLN A O 1
ATOM 2556 N N . TRP B 1 55 ? 32.890 125.669 -39.504 1.00 50.44 63 TRP A N 1
ATOM 2557 C CA . TRP B 1 55 ? 34.298 126.011 -39.628 1.00 45.18 63 TRP A CA 1
ATOM 2558 C C . TRP B 1 55 ? 34.577 126.532 -41.031 1.00 48.99 63 TRP A C 1
ATOM 2559 O O . TRP B 1 55 ? 35.217 127.576 -41.201 1.00 43.97 63 TRP A O 1
ATOM 2570 N N . GLN B 1 56 ? 34.077 125.800 -42.029 1.00 49.28 64 GLN A N 1
ATOM 2571 C CA . GLN B 1 56 ? 34.392 126.078 -43.432 1.00 50.74 64 GLN A CA 1
ATOM 2572 C C . GLN B 1 56 ? 33.774 127.380 -43.926 1.00 49.25 64 GLN A C 1
ATOM 2573 O O . GLN B 1 56 ? 34.306 128.016 -44.834 1.00 53.09 64 GLN A O 1
ATOM 2579 N N . ILE B 1 57 ? 32.666 127.784 -43.319 1.00 48.81 65 ILE A N 1
ATOM 2580 C CA . ILE B 1 57 ? 32.102 129.101 -43.580 1.00 50.76 65 ILE A CA 1
ATOM 2581 C C . ILE B 1 57 ? 33.014 130.171 -43.000 1.00 51.23 65 ILE A C 1
ATOM 2582 O O . ILE B 1 57 ? 33.255 131.196 -43.636 1.00 48.73 65 ILE A O 1
ATOM 2587 N N . ILE B 1 58 ? 33.511 129.925 -41.783 1.00 52.95 66 ILE A N 1
ATOM 2588 C CA . ILE B 1 58 ? 34.403 130.861 -41.096 1.00 48.54 66 ILE A CA 1
ATOM 2589 C C . ILE B 1 58 ? 35.730 131.003 -41.831 1.00 47.04 66 ILE A C 1
ATOM 2590 O O . ILE B 1 58 ? 36.275 132.098 -41.962 1.00 48.62 66 ILE A O 1
ATOM 2595 N N . ARG B 1 59 ? 36.245 129.886 -42.319 1.00 44.84 67 ARG A N 1
ATOM 2596 C CA . ARG B 1 59 ? 37.464 129.913 -43.091 1.00 49.50 67 ARG A CA 1
ATOM 2597 C C . ARG B 1 59 ? 37.252 130.694 -44.391 1.00 54.48 67 ARG A C 1
ATOM 2598 O O . ARG B 1 59 ? 37.984 131.652 -44.662 1.00 52.07 67 ARG A O 1
ATOM 2606 N N . GLN B 1 60 ? 36.243 130.299 -45.171 1.00 52.52 68 GLN A N 1
ATOM 2607 C CA . GLN B 1 60 ? 35.949 130.947 -46.455 1.00 52.28 68 GLN A CA 1
ATOM 2608 C C . GLN B 1 60 ? 35.895 132.470 -46.332 1.00 51.11 68 GLN A C 1
ATOM 2609 O O . GLN B 1 60 ? 36.650 133.179 -46.998 1.00 51.85 68 GLN A O 1
ATOM 2611 N N . ARG B 1 61 ? 35.022 132.968 -45.465 1.00 48.41 69 ARG A N 1
ATOM 2612 C CA . ARG B 1 61 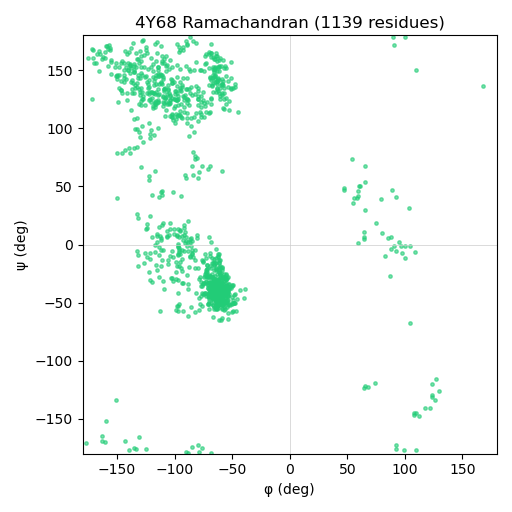? 34.888 134.406 -45.281 1.00 50.09 69 ARG A CA 1
ATOM 2613 C C . ARG B 1 61 ? 36.203 135.029 -44.820 1.00 56.61 69 ARG A C 1
ATOM 2614 O O . ARG B 1 61 ? 36.482 136.196 -45.100 1.00 56.82 69 ARG A O 1
ATOM 2622 N N . SER B 1 62 ? 37.015 134.243 -44.118 1.00 55.18 70 SER A N 1
ATOM 2623 C CA . SER B 1 62 ? 38.277 134.739 -43.593 1.00 50.66 70 SER A CA 1
ATOM 2624 C C . SER B 1 62 ? 39.255 134.983 -44.739 1.00 47.27 70 SER A C 1
ATOM 2625 O O . SER B 1 62 ? 39.902 136.023 -44.801 1.00 44.25 70 SER A O 1
ATOM 2628 N N . GLU B 1 63 ? 39.330 134.020 -45.652 1.00 53.13 71 GLU A N 1
ATOM 2629 C CA . GLU B 1 63 ? 40.191 134.099 -46.827 1.00 47.74 71 GLU A CA 1
ATOM 2630 C C . GLU B 1 63 ? 39.816 135.259 -47.765 1.00 50.45 71 GLU A C 1
ATOM 2631 O O . GLU B 1 63 ? 40.690 135.889 -48.352 1.00 51.75 71 GLU A O 1
ATOM 2637 N N . LYS B 1 64 ? 38.526 135.555 -47.892 1.00 52.90 72 LYS A N 1
ATOM 2638 C CA . LYS B 1 64 ? 38.085 136.711 -48.680 1.00 51.44 72 LYS A CA 1
ATOM 2639 C C . LYS B 1 64 ? 38.595 137.995 -48.060 1.00 50.95 72 LYS A C 1
ATOM 2640 O O . LYS B 1 64 ? 39.156 138.846 -48.754 1.00 53.04 72 LYS A O 1
ATOM 2642 N N . LYS B 1 65 ? 38.396 138.133 -46.750 1.00 50.62 73 LYS A N 1
ATOM 2643 C CA . LYS B 1 65 ? 38.812 139.337 -46.035 1.00 49.94 73 LYS A CA 1
ATOM 2644 C C . LYS B 1 65 ? 40.320 139.523 -46.137 1.00 50.71 73 LYS A C 1
ATOM 2645 O O . LYS B 1 65 ? 40.795 140.655 -46.251 1.00 50.45 73 LYS A O 1
ATOM 2647 N N . LEU B 1 66 ? 41.057 138.407 -46.129 1.00 49.32 74 LEU A N 1
ATOM 2648 C CA . LEU B 1 66 ? 42.521 138.423 -46.226 1.00 46.97 74 LEU A CA 1
ATOM 2649 C C . LEU B 1 66 ? 43.050 138.908 -47.585 1.00 51.84 74 LEU A C 1
ATOM 2650 O O . LEU B 1 66 ? 44.188 139.395 -47.688 1.00 42.25 74 LEU A O 1
ATOM 2655 N N . LYS B 1 67 ? 42.240 138.753 -48.629 1.00 48.84 75 LYS A N 1
ATOM 2656 C CA . LYS B 1 67 ? 42.684 139.127 -49.966 1.00 52.06 75 LYS A CA 1
ATOM 2657 C C . LYS B 1 67 ? 43.072 140.595 -50.028 1.00 47.89 75 LYS A C 1
ATOM 2658 O O . LYS B 1 67 ? 43.856 140.991 -50.883 1.00 46.99 75 LYS A O 1
ATOM 2664 N N . THR B 1 68 ? 42.551 141.390 -49.099 1.00 50.29 76 THR A N 1
ATOM 2665 C CA . THR B 1 68 ? 42.848 142.818 -49.074 1.00 51.05 76 THR A CA 1
ATOM 2666 C C . THR B 1 68 ? 43.429 143.324 -47.749 1.00 55.45 76 THR A C 1
ATOM 2667 O O . THR B 1 68 ? 43.421 144.533 -47.487 1.00 49.70 76 THR A O 1
ATOM 2671 N N . SER B 1 69 ? 43.939 142.417 -46.916 1.00 55.55 77 SER A N 1
ATOM 2672 C CA . SER B 1 69 ? 44.630 142.846 -45.699 1.00 51.31 77 SER A CA 1
ATOM 2673 C C . SER B 1 69 ? 45.855 143.658 -46.076 1.00 44.27 77 SER A C 1
ATOM 2674 O O . SER B 1 69 ? 46.537 143.353 -47.051 1.00 49.73 77 SER A O 1
ATOM 2677 N N . LYS B 1 70 ? 46.141 144.691 -45.297 1.00 47.16 78 LYS A N 1
ATOM 2678 C CA . LYS B 1 70 ? 47.242 145.575 -45.633 1.00 48.22 78 LYS A CA 1
ATOM 2679 C C . LYS B 1 70 ? 48.395 145.468 -44.643 1.00 46.59 78 LYS A C 1
ATOM 2680 O O . LYS B 1 70 ? 49.434 146.087 -44.847 1.00 51.85 78 LYS A O 1
ATOM 2682 N N . SER B 1 71 ? 48.220 144.683 -43.581 1.00 45.50 79 SER A N 1
ATOM 2683 C CA . SER B 1 71 ? 49.294 144.498 -42.608 1.00 41.92 79 SER A CA 1
ATOM 2684 C C . SER B 1 71 ? 49.170 143.208 -41.781 1.00 43.28 79 SER A C 1
ATOM 2685 O O . SER B 1 71 ? 48.133 142.539 -41.784 1.00 48.08 79 SER A O 1
ATOM 2688 N N . TYR B 1 72 ? 50.232 142.860 -41.061 1.00 47.26 80 TYR A N 1
ATOM 2689 C CA . TYR B 1 72 ? 50.206 141.655 -40.240 1.00 43.17 80 TYR A CA 1
ATOM 2690 C C . TYR B 1 72 ? 49.232 141.817 -39.059 1.00 46.81 80 TYR A C 1
ATOM 2691 O O . TYR B 1 72 ? 48.480 140.892 -38.752 1.00 41.19 80 TYR A O 1
ATOM 2700 N N . GLN B 1 73 ? 49.229 142.978 -38.396 1.00 46.13 81 GLN A N 1
ATOM 2701 C CA . GLN B 1 73 ? 48.263 143.180 -37.311 1.00 44.05 81 GLN A CA 1
ATOM 2702 C C . GLN B 1 73 ? 46.849 143.082 -37.866 1.00 42.41 81 GLN A C 1
ATOM 2703 O O . GLN B 1 73 ? 45.944 142.616 -37.189 1.00 44.11 81 GLN A O 1
ATOM 2709 N N . GLU B 1 74 ? 46.652 143.489 -39.112 1.00 44.88 82 GLU A N 1
ATOM 2710 C CA . GLU B 1 74 ? 45.302 143.439 -39.659 1.00 45.55 82 GLU A CA 1
ATOM 2711 C C . GLU B 1 74 ? 44.894 142.001 -39.956 1.00 40.53 82 GLU A C 1
ATOM 2712 O O . GLU B 1 74 ? 43.765 141.601 -39.692 1.00 42.67 82 GLU A O 1
ATOM 2718 N N . SER B 1 75 ? 45.816 141.223 -40.504 1.00 44.15 83 SER A N 1
ATOM 2719 C CA . SER B 1 75 ? 45.551 139.815 -40.759 1.00 40.16 83 SER A CA 1
ATOM 2720 C C . SER B 1 75 ? 45.300 139.054 -39.454 1.00 37.82 83 SER A C 1
ATOM 2721 O O . SER B 1 75 ? 44.479 138.148 -39.414 1.00 37.46 83 SER A O 1
ATOM 2724 N N . ARG B 1 76 ? 45.995 139.424 -38.384 1.00 40.26 84 ARG A N 1
ATOM 2725 C CA . ARG B 1 76 ? 45.733 138.800 -37.087 1.00 41.08 84 ARG A CA 1
ATOM 2726 C C . ARG B 1 76 ? 44.295 139.083 -36.674 1.00 42.91 84 ARG A C 1
ATOM 2727 O O . ARG B 1 76 ? 43.589 138.199 -36.177 1.00 41.20 84 ARG A O 1
ATOM 2735 N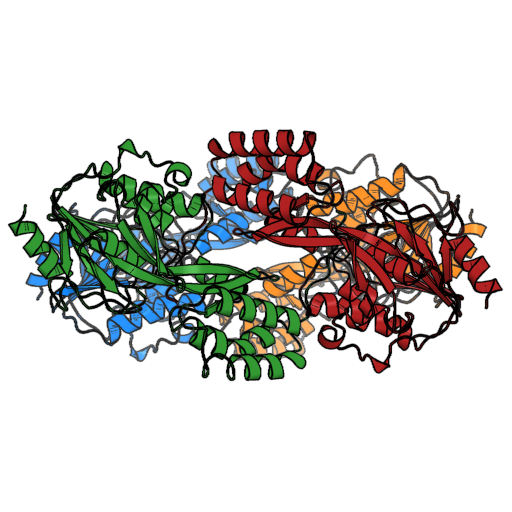 N . ASN B 1 77 ? 43.857 140.316 -36.910 1.00 43.15 85 ASN A N 1
ATOM 2736 C CA . ASN B 1 77 ? 42.486 140.705 -36.622 1.00 42.43 85 ASN A CA 1
ATOM 2737 C C . ASN B 1 77 ? 41.503 139.880 -37.425 1.00 41.48 85 ASN A C 1
ATOM 2738 O O . ASN B 1 77 ? 40.483 139.429 -36.902 1.00 43.57 85 ASN A O 1
ATOM 2743 N N . ILE B 1 78 ? 41.850 139.659 -38.688 1.00 41.47 86 ILE A N 1
ATOM 2744 C CA . ILE B 1 78 ? 40.975 139.004 -39.659 1.00 46.09 86 ILE A CA 1
ATOM 2745 C C . ILE B 1 78 ? 40.810 137.494 -39.445 1.00 42.90 86 ILE A C 1
ATOM 2746 O O . ILE B 1 78 ? 39.814 136.909 -39.872 1.00 44.48 86 ILE A O 1
ATOM 2751 N N . VAL B 1 79 ? 41.780 136.859 -38.797 1.00 39.96 87 VAL A N 1
ATOM 2752 C CA . VAL B 1 79 ? 41.681 135.422 -38.576 1.00 40.29 87 VAL A CA 1
ATOM 2753 C C . VAL B 1 79 ? 41.349 135.113 -37.112 1.00 41.19 87 VAL A C 1
ATOM 2754 O O . VAL B 1 79 ? 41.321 133.956 -36.712 1.00 40.34 87 VAL A O 1
ATOM 2758 N N . GLN B 1 80 ? 41.069 136.154 -36.331 1.00 39.87 88 GLN A N 1
ATOM 2759 C CA . GLN B 1 80 ? 40.732 136.002 -34.910 1.00 41.65 88 GLN A CA 1
ATOM 2760 C C . GLN B 1 80 ? 39.538 135.065 -34.678 1.00 41.67 88 GLN A C 1
ATOM 2761 O O . GLN B 1 80 ? 39.609 134.150 -33.855 1.00 36.49 88 GLN A O 1
ATOM 2767 N N . GLU B 1 81 ? 38.443 135.298 -35.401 1.00 43.08 89 GLU A N 1
ATOM 2768 C CA . GLU B 1 81 ? 37.249 134.455 -35.294 1.00 46.78 89 GLU A CA 1
ATOM 2769 C C . GLU B 1 81 ? 37.559 133.001 -35.631 1.00 41.37 89 GLU A C 1
ATOM 2770 O O . GLU B 1 81 ? 37.090 132.095 -34.956 1.00 43.51 89 GLU A O 1
ATOM 2776 N N . ALA B 1 82 ? 38.351 132.790 -36.674 1.00 41.67 90 ALA A N 1
ATOM 2777 C CA . ALA B 1 82 ? 38.796 131.451 -37.054 1.00 41.06 90 ALA A CA 1
ATOM 2778 C C . ALA B 1 82 ? 39.587 130.758 -35.937 1.00 39.56 90 ALA A C 1
ATOM 2779 O O . ALA B 1 82 ? 39.462 129.549 -35.732 1.00 40.40 90 ALA A O 1
ATOM 2781 N N . VAL B 1 83 ? 40.416 131.520 -35.229 1.00 40.22 91 VAL A N 1
ATOM 2782 C CA . VAL B 1 83 ? 41.215 130.959 -34.144 1.00 38.26 91 VAL A CA 1
ATOM 2783 C C . VAL B 1 83 ? 40.330 130.603 -32.956 1.00 38.81 91 VAL A C 1
ATOM 2784 O O . VAL B 1 83 ? 40.476 129.526 -32.370 1.00 37.23 91 VAL A O 1
ATOM 2788 N N . ARG B 1 84 ? 39.411 131.506 -32.610 1.00 35.19 92 ARG A N 1
ATOM 2789 C CA . ARG B 1 84 ? 38.528 131.298 -31.466 1.00 39.19 92 ARG A CA 1
ATOM 2790 C C . ARG B 1 84 ? 37.549 130.148 -31.729 1.00 41.58 92 ARG A C 1
ATOM 2791 O O . ARG B 1 84 ? 37.118 129.467 -30.799 1.00 41.18 92 ARG A O 1
ATOM 2799 N N . TYR B 1 85 ? 37.201 129.925 -32.994 1.00 41.11 93 TYR A N 1
ATOM 2800 C CA . TYR B 1 85 ? 36.333 128.804 -33.330 1.00 38.08 93 TYR A CA 1
ATOM 2801 C C . TYR B 1 85 ? 37.111 127.486 -33.441 1.00 44.06 93 TYR A C 1
ATOM 2802 O O . TYR B 1 85 ? 36.807 126.530 -32.730 1.00 40.93 93 TYR A O 1
ATOM 2811 N N . GLY B 1 86 ? 38.112 127.426 -34.323 1.00 38.93 94 GLY A N 1
ATOM 2812 C CA . GLY B 1 86 ? 38.835 126.181 -34.534 1.00 38.71 94 GLY A CA 1
ATOM 2813 C C . GLY B 1 86 ? 39.680 125.721 -33.353 1.00 38.21 94 GLY A C 1
ATOM 2814 O O . GLY B 1 86 ? 40.163 124.584 -33.323 1.00 37.94 94 GLY A O 1
ATOM 2815 N N . GLY B 1 87 ? 39.862 126.605 -32.379 1.00 37.57 95 GLY A N 1
ATOM 2816 C CA . GLY B 1 87 ? 40.739 126.338 -31.249 1.00 35.14 95 GLY A CA 1
ATOM 2817 C C . GLY B 1 87 ? 40.045 126.409 -29.901 1.00 34.39 95 GLY A C 1
ATOM 2818 O O . GLY B 1 87 ? 40.427 125.705 -28.971 1.00 37.42 95 GLY A O 1
ATOM 2819 N N . GLY B 1 88 ? 39.015 127.241 -29.787 1.00 35.13 96 GLY A N 1
ATOM 2820 C CA . GLY B 1 88 ? 38.310 127.378 -28.521 1.00 35.30 96 GLY A CA 1
ATOM 2821 C C . GLY B 1 88 ? 38.888 128.461 -27.624 1.00 39.10 96 GLY A C 1
ATOM 2822 O O . GLY B 1 88 ? 39.878 129.104 -27.965 1.00 37.73 96 GLY A O 1
ATOM 2823 N N . LYS B 1 89 ? 38.274 128.657 -26.462 1.00 42.20 97 LYS A N 1
ATOM 2824 C CA . LYS B 1 89 ? 38.573 129.810 -25.620 1.00 34.87 97 LYS A CA 1
ATOM 2825 C C . LYS B 1 89 ? 40.027 129.887 -25.152 1.00 39.96 97 LYS A C 1
ATOM 2826 O O . LYS B 1 89 ? 40.480 130.956 -24.749 1.00 37.31 97 LYS A O 1
ATOM 2832 N N . HIS B 1 90 ? 40.751 128.767 -25.181 1.00 37.19 98 HIS A N 1
ATOM 2833 C CA . HIS B 1 90 ? 42.128 128.738 -24.674 1.00 36.27 98 HIS A CA 1
ATOM 2834 C C . HIS B 1 90 ? 43.086 129.177 -25.770 1.00 37.72 98 HIS A C 1
ATOM 2835 O O . HIS B 1 90 ? 44.304 129.250 -25.561 1.00 34.72 98 HIS A O 1
ATOM 2842 N N . SER B 1 91 ? 42.526 129.473 -26.944 1.00 37.08 99 SER A N 1
ATOM 2843 C CA . SER B 1 91 ? 43.334 129.773 -28.126 1.00 37.22 99 SER A CA 1
ATOM 2844 C C . SER B 1 91 ? 43.410 131.263 -28.429 1.00 35.03 99 SER A C 1
ATOM 2845 O O . SER B 1 91 ? 42.421 131.981 -28.263 1.00 40.02 99 SER A O 1
ATOM 2848 N N . GLN B 1 92 ? 44.582 131.726 -28.870 1.00 34.79 100 GLN A N 1
ATOM 2849 C CA . GLN B 1 92 ? 44.762 133.146 -29.223 1.00 39.28 100 GLN A CA 1
ATOM 2850 C C . GLN B 1 92 ? 46.050 133.443 -29.991 1.00 37.90 100 GLN A C 1
ATOM 2851 O O . GLN B 1 92 ? 46.976 132.624 -30.028 1.00 38.28 100 GLN A O 1
ATOM 2857 N N . ILE B 1 93 ? 46.096 134.621 -30.610 1.00 35.98 101 ILE A N 1
ATOM 2858 C CA . ILE B 1 93 ? 47.322 135.122 -31.222 1.00 36.90 101 ILE A CA 1
ATOM 2859 C C . ILE B 1 93 ? 47.878 136.279 -30.415 1.00 39.44 101 ILE A C 1
ATOM 2860 O O . ILE B 1 93 ? 47.202 137.286 -30.223 1.00 41.48 101 ILE A O 1
ATOM 2865 N N . LEU B 1 94 ? 49.106 136.128 -29.945 1.00 36.75 102 LEU A N 1
ATOM 2866 C CA . LEU B 1 94 ? 49.782 137.165 -29.186 1.00 42.35 102 LEU A CA 1
ATOM 2867 C C . LEU B 1 94 ? 50.736 137.942 -30.079 1.00 43.67 102 LEU A C 1
ATOM 2868 O O . LEU B 1 94 ? 51.557 137.341 -30.767 1.00 43.62 102 LEU A O 1
ATOM 2873 N N . SER B 1 95 ? 50.645 139.269 -30.064 1.00 43.90 103 SER A N 1
ATOM 2874 C CA . SER B 1 95 ? 51.595 140.080 -30.819 1.00 49.15 103 SER A CA 1
ATOM 2875 C C . SER B 1 95 ? 52.964 139.949 -30.171 1.00 48.21 103 SER A C 1
ATOM 2876 O O . SER B 1 95 ? 53.066 139.480 -29.031 1.00 48.83 103 SER A O 1
ATOM 2879 N N . LYS B 1 96 ? 54.011 140.358 -30.888 1.00 48.15 104 LYS A N 1
ATOM 2880 C CA . LYS B 1 96 ? 55.379 140.308 -30.355 1.00 49.65 104 LYS A CA 1
ATOM 2881 C C . LYS B 1 96 ? 55.485 141.034 -29.011 1.00 48.40 104 LYS A C 1
ATOM 2882 O O . LYS B 1 96 ? 56.159 140.562 -28.094 1.00 47.47 104 LYS A O 1
ATOM 2888 N N . GLU B 1 97 ? 54.799 142.172 -28.908 1.00 50.30 105 GLU A N 1
ATOM 2889 C CA . GLU B 1 97 ? 54.888 143.053 -27.747 1.00 54.51 105 GLU A CA 1
ATOM 2890 C C . GLU B 1 97 ? 54.075 142.502 -26.583 1.00 55.41 105 GLU A C 1
ATOM 2891 O O . GLU B 1 97 ? 54.467 142.637 -25.421 1.00 53.66 105 GLU A O 1
ATOM 2897 N N . THR B 1 98 ? 52.948 141.875 -26.900 1.00 51.40 106 THR A N 1
ATOM 2898 C CA . THR B 1 98 ? 52.118 141.259 -25.879 1.00 49.38 106 THR A CA 1
ATOM 2899 C C . THR B 1 98 ? 52.850 140.084 -25.238 1.00 53.05 106 THR A C 1
ATOM 2900 O O . THR B 1 98 ? 52.682 139.799 -24.057 1.00 51.60 106 THR A O 1
ATOM 2904 N N . VAL B 1 99 ? 53.671 139.404 -26.025 1.00 52.07 107 VAL A N 1
ATOM 2905 C CA . VAL B 1 99 ? 54.433 138.287 -25.505 1.00 50.99 107 VAL A CA 1
ATOM 2906 C C . VAL B 1 99 ? 55.509 138.798 -24.569 1.00 54.05 107 VAL A C 1
ATOM 2907 O O . VAL B 1 99 ? 55.754 138.207 -23.526 1.00 56.30 107 VAL A O 1
ATOM 2911 N N . ARG B 1 100 ? 56.156 139.895 -24.956 1.00 55.36 108 ARG A N 1
ATOM 2912 C CA . ARG B 1 100 ? 57.200 140.492 -24.135 1.00 56.62 108 ARG A CA 1
ATOM 2913 C C . ARG B 1 100 ? 56.633 140.899 -22.775 1.00 58.27 108 ARG A C 1
ATOM 2914 O O . ARG B 1 100 ? 57.179 140.535 -21.734 1.00 61.98 108 ARG A O 1
ATOM 2916 N N . ARG B 1 101 ? 55.524 141.634 -22.790 1.00 59.50 109 ARG A N 1
ATOM 2917 C CA . ARG B 1 101 ? 54.923 142.142 -21.561 1.00 53.81 109 ARG A CA 1
ATOM 2918 C C . ARG B 1 101 ? 54.486 141.004 -20.645 1.00 60.07 109 ARG A C 1
ATOM 2919 O O . ARG B 1 101 ? 54.641 141.081 -19.425 1.00 61.07 109 ARG A O 1
ATOM 2921 N N . ASP B 1 102 ? 53.954 139.942 -21.241 1.00 60.10 110 ASP A N 1
ATOM 2922 C CA . ASP B 1 102 ? 53.494 138.788 -20.479 1.00 57.26 110 ASP A CA 1
ATOM 2923 C C . ASP B 1 102 ? 54.629 138.081 -19.759 1.00 55.56 110 ASP A C 1
ATOM 2924 O O . ASP B 1 102 ? 54.454 137.604 -18.639 1.00 5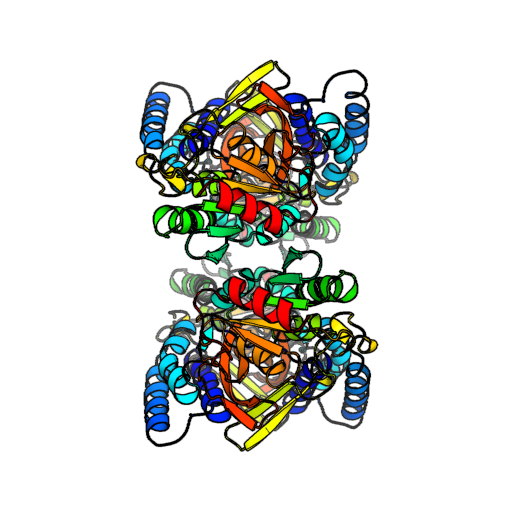5.75 110 ASP A O 1
ATOM 2929 N N . THR B 1 103 ? 55.786 137.996 -20.408 1.00 53.87 111 THR A N 1
ATOM 2930 C CA . THR B 1 103 ? 56.929 137.327 -19.803 1.00 56.46 111 THR A CA 1
ATOM 2931 C C . THR B 1 103 ? 57.488 138.195 -18.683 1.00 62.30 111 THR A C 1
ATOM 2932 O O . THR B 1 103 ? 58.162 137.695 -17.780 1.00 61.20 111 THR A O 1
ATOM 2936 N N . LEU B 1 104 ? 57.187 139.494 -18.747 1.00 63.64 112 LEU A N 1
ATOM 2937 C CA . LEU B 1 104 ? 57.628 140.461 -17.739 1.00 66.86 112 LEU A CA 1
ATOM 2938 C C . LEU B 1 104 ? 56.658 140.602 -16.567 1.00 67.69 112 LEU A C 1
ATOM 2939 O O . LEU B 1 104 ? 56.673 141.608 -15.847 1.00 65.46 112 LEU A O 1
ATOM 2944 N N . ASP B 1 105 ? 55.808 139.602 -16.379 1.00 59.82 113 ASP A N 1
ATOM 2945 C CA . ASP B 1 105 ? 54.951 139.584 -15.210 1.00 62.46 113 ASP A CA 1
ATOM 2946 C C . ASP B 1 105 ? 55.168 138.282 -14.465 1.00 59.13 113 ASP A C 1
ATOM 2947 O O . ASP B 1 105 ? 54.396 137.912 -13.582 1.00 59.20 113 ASP A O 1
ATOM 2952 N N . SER B 1 106 ? 56.233 137.584 -14.841 1.00 58.44 114 SER A N 1
ATOM 2953 C CA . SER B 1 106 ? 56.623 136.360 -14.156 1.00 51.22 114 SER A CA 1
ATOM 2954 C C . SER B 1 106 ? 57.074 136.696 -12.728 1.00 53.71 114 SER A C 1
ATOM 2955 O O . SER B 1 106 ? 57.538 137.815 -12.448 1.00 51.43 114 SER A O 1
ATOM 2958 N N . ARG B 1 107 ? 56.914 135.729 -11.831 1.00 47.54 115 ARG A N 1
ATOM 2959 C CA . ARG B 1 107 ? 57.227 135.905 -10.424 1.00 41.28 115 ARG A CA 1
ATOM 2960 C C . ARG B 1 107 ? 57.853 134.612 -9.904 1.00 37.48 115 ARG A C 1
ATOM 2961 O O . ARG B 1 107 ? 57.767 133.584 -10.562 1.00 36.72 115 ARG A O 1
ATOM 2963 N N . TYR B 1 108 ? 58.504 134.655 -8.749 1.00 37.12 116 TYR A N 1
ATOM 2964 C CA . TYR B 1 108 ? 59.150 133.448 -8.223 1.00 36.87 116 TYR A CA 1
ATOM 2965 C C . TYR B 1 108 ? 58.450 132.913 -6.979 1.00 35.12 116 TYR A C 1
ATOM 2966 O O . TYR B 1 108 ? 57.771 133.654 -6.270 1.00 31.29 116 TYR A O 1
ATOM 2975 N N . PRO B 1 109 ? 58.611 131.612 -6.715 1.00 33.48 117 PRO A N 1
ATOM 2976 C CA . PRO B 1 109 ? 57.942 130.995 -5.569 1.00 34.65 117 PRO A CA 1
ATOM 2977 C C . PRO B 1 109 ? 58.360 131.615 -4.246 1.00 35.81 117 PRO A C 1
ATOM 2978 O O . PRO B 1 109 ? 59.403 132.249 -4.125 1.00 39.22 117 PRO A O 1
ATOM 2982 N N . GLU B 1 110 ? 57.532 131.400 -3.244 1.00 32.89 118 GLU A N 1
ATOM 2983 C CA . GLU B 1 110 ? 57.767 131.940 -1.923 1.00 34.42 118 GLU A CA 1
ATOM 2984 C C . GLU B 1 110 ? 57.263 130.971 -0.871 1.00 32.78 118 GLU A C 1
ATOM 2985 O O . GLU B 1 110 ? 56.408 130.139 -1.161 1.00 33.61 118 GLU A O 1
ATOM 2991 N N . TYR B 1 111 ? 57.771 131.069 0.350 1.00 28.97 119 TYR A N 1
ATOM 2992 C CA . TYR B 1 111 ? 57.168 130.299 1.423 1.00 31.09 119 TYR A CA 1
ATOM 2993 C C . TYR B 1 111 ? 57.191 131.078 2.736 1.00 30.17 119 TYR A C 1
ATOM 2994 O O . TYR B 1 111 ? 57.997 131.992 2.912 1.00 30.07 119 TYR A O 1
ATOM 3003 N N . ARG B 1 112 ? 56.267 130.722 3.624 1.00 26.26 120 ARG A N 1
ATOM 3004 C CA . ARG B 1 112 ? 56.246 131.186 4.999 1.00 29.19 120 ARG A CA 1
ATOM 3005 C C . ARG B 1 112 ? 55.919 129.996 5.892 1.00 36.42 120 ARG A C 1
ATOM 3006 O O . ARG B 1 112 ? 55.067 129.161 5.548 1.00 33.12 120 ARG A O 1
ATOM 3014 N N . ARG B 1 113 ? 56.576 129.943 7.042 1.00 28.66 121 ARG A N 1
ATOM 3015 C CA . ARG B 1 113 ? 56.265 128.945 8.050 1.00 33.64 121 ARG A CA 1
ATOM 3016 C C . ARG B 1 113 ? 54.988 129.317 8.802 1.00 36.25 121 ARG A C 1
ATOM 3017 O O . ARG B 1 113 ? 54.845 130.434 9.301 1.00 34.05 121 ARG A O 1
ATOM 3025 N N . LEU B 1 114 ? 54.044 128.391 8.871 1.00 39.88 122 LEU A N 1
ATOM 3026 C CA . LEU B 1 114 ? 52.821 128.635 9.632 1.00 41.78 122 LEU A CA 1
ATOM 3027 C C . LEU B 1 114 ? 53.001 128.219 11.114 1.00 44.19 122 LEU A C 1
ATOM 3028 O O . LEU B 1 114 ? 52.897 129.041 12.030 1.00 44.66 122 LEU A O 1
ATOM 3033 N N . ASN B 1 115 ? 53.260 126.946 11.361 1.00 42.59 123 ASN A N 1
ATOM 3034 C CA . ASN B 1 115 ? 53.701 126.540 12.690 1.00 44.32 123 ASN A CA 1
ATOM 3035 C C . ASN B 1 115 ? 54.912 125.692 12.476 1.00 41.92 123 ASN A C 1
ATOM 3036 O O . ASN B 1 115 ? 55.450 125.681 11.369 1.00 43.48 123 ASN A O 1
ATOM 3041 N N . GLU B 1 116 ? 55.346 124.956 13.490 1.00 42.94 124 GLU A N 1
ATOM 3042 C CA . GLU B 1 116 ? 56.573 124.202 13.307 1.00 40.34 124 GLU A CA 1
ATOM 3043 C C . GLU B 1 116 ? 56.361 122.994 12.401 1.00 45.79 124 GLU A C 1
ATOM 3044 O O . GLU B 1 116 ? 57.331 122.341 11.985 1.00 49.92 124 GLU A O 1
ATOM 3050 N N . ASP B 1 117 ? 55.107 122.703 12.062 1.00 38.71 125 ASP A N 1
ATOM 3051 C CA . ASP B 1 117 ? 54.851 121.554 11.206 1.00 41.47 125 ASP A CA 1
ATOM 3052 C C . ASP B 1 117 ? 54.583 121.909 9.745 1.00 41.81 125 ASP A C 1
ATOM 3053 O O . ASP B 1 117 ? 54.910 121.132 8.843 1.00 44.14 125 ASP A O 1
ATOM 3058 N N . ILE B 1 118 ? 53.996 123.078 9.520 1.00 40.33 126 ILE A N 1
ATOM 3059 C CA . ILE B 1 118 ? 53.453 123.432 8.213 1.00 41.71 126 ILE A CA 1
ATOM 3060 C C . ILE B 1 118 ? 54.120 124.629 7.511 1.00 40.86 126 ILE A C 1
ATOM 3061 O O . ILE B 1 118 ? 54.324 125.693 8.109 1.00 39.62 126 ILE A O 1
ATOM 3066 N N . LEU B 1 119 ? 54.466 124.420 6.240 1.00 37.45 127 LEU A N 1
ATOM 3067 C CA . LEU B 1 119 ? 54.956 125.464 5.354 1.00 30.21 127 LEU A CA 1
ATOM 3068 C C . LEU B 1 119 ? 53.888 125.853 4.353 1.00 34.55 127 LEU A C 1
ATOM 3069 O O . LEU B 1 119 ? 53.259 124.984 3.742 1.00 35.86 127 LEU A O 1
ATOM 3074 N N . LEU B 1 120 ? 53.697 127.155 4.166 1.00 31.60 128 LEU A N 1
ATOM 3075 C CA . LEU B 1 120 ? 52.835 127.656 3.112 1.00 29.29 128 LEU A CA 1
ATOM 3076 C C . LEU B 1 120 ? 53.711 128.080 1.937 1.00 30.81 128 LEU A C 1
ATOM 3077 O O . LEU B 1 120 ? 54.557 128.962 2.088 1.00 32.06 128 LEU A O 1
ATOM 3082 N N . ILE B 1 121 ? 53.520 127.449 0.781 1.00 29.80 129 ILE A N 1
ATOM 3083 C CA . ILE B 1 121 ? 54.276 127.805 -0.420 1.00 29.72 129 ILE A CA 1
ATOM 3084 C C . ILE B 1 121 ? 53.406 128.496 -1.472 1.00 32.67 129 ILE A C 1
ATOM 3085 O O . ILE B 1 121 ? 52.390 127.950 -1.917 1.00 33.07 129 ILE A O 1
ATOM 3090 N N . THR B 1 122 ? 53.803 129.707 -1.853 1.00 30.37 130 THR A N 1
ATOM 3091 C CA . THR B 1 122 ? 53.155 130.426 -2.938 1.00 32.11 130 THR A CA 1
ATOM 3092 C C . THR B 1 122 ? 53.793 130.052 -4.282 1.00 34.55 130 THR A C 1
ATOM 3093 O O . THR B 1 122 ? 54.980 130.240 -4.473 1.00 29.48 130 THR A O 1
ATOM 3097 N N . ILE B 1 123 ? 52.993 129.500 -5.193 1.00 33.48 131 ILE A N 1
ATOM 3098 C CA . ILE B 1 123 ? 53.465 129.092 -6.512 1.00 30.53 131 ILE A CA 1
ATOM 3099 C C . ILE B 1 123 ? 52.803 129.944 -7.607 1.00 30.08 131 ILE A C 1
ATOM 3100 O O . ILE B 1 123 ? 51.656 129.709 -7.978 1.00 30.67 131 ILE A O 1
ATOM 3105 N N . PRO B 1 124 ? 53.525 130.961 -8.113 1.00 34.64 132 PRO A N 1
ATOM 3106 C CA . PRO B 1 124 ? 52.952 131.954 -9.034 1.00 29.91 132 PRO A CA 1
ATOM 3107 C C . PRO B 1 124 ? 53.218 131.712 -10.524 1.00 29.51 132 PRO A C 1
ATOM 3108 O O . PRO B 1 124 ? 53.986 130.831 -10.889 1.00 29.95 132 PRO A O 1
ATOM 3112 N N . SER B 1 125 ? 52.584 132.503 -11.383 1.00 32.29 133 SER A N 1
ATOM 3113 C CA . SER B 1 125 ? 52.804 132.378 -12.834 1.00 36.33 133 SER A CA 1
ATOM 3114 C C . SER B 1 125 ? 54.251 132.688 -13.201 1.00 36.32 133 SER A C 1
ATOM 3115 O O . SER B 1 125 ? 54.852 133.594 -12.643 1.00 40.96 133 SER A O 1
ATOM 3118 N N . ILE B 1 126 ? 54.798 131.926 -14.137 1.00 31.47 134 ILE A N 1
ATOM 3119 C CA . ILE B 1 126 ? 56.059 132.263 -14.773 1.00 35.98 134 ILE A CA 1
ATOM 3120 C C . ILE B 1 126 ? 55.961 131.898 -16.257 1.00 40.19 134 ILE A C 1
ATOM 3121 O O . ILE B 1 126 ? 55.677 130.759 -16.618 1.00 34.69 134 ILE A O 1
ATOM 3126 N N . SER B 1 127 ? 56.210 132.879 -17.107 1.00 40.98 135 SER A N 1
ATOM 3127 C CA . SER B 1 127 ? 55.946 132.748 -18.526 1.00 44.83 135 SER A CA 1
ATOM 3128 C C . SER B 1 127 ? 57.242 132.808 -19.311 1.00 48.70 135 SER A C 1
ATOM 3129 O O . SER B 1 127 ? 57.233 132.879 -20.544 1.00 47.46 135 SER A O 1
ATOM 3132 N N . LYS B 1 128 ? 58.356 132.767 -18.582 1.00 44.02 136 LYS A N 1
ATOM 3133 C CA . LYS B 1 128 ? 59.677 132.933 -19.169 1.00 42.96 136 LYS A CA 1
ATOM 3134 C C . LYS B 1 128 ? 60.187 131.625 -19.743 1.00 48.72 136 LYS A C 1
ATOM 3135 O O . LYS B 1 128 ? 59.837 130.552 -19.253 1.00 45.25 136 LYS A O 1
ATOM 3141 N N . LEU B 1 129 ? 61.017 131.724 -20.785 1.00 48.06 137 LEU A N 1
ATOM 3142 C CA . LEU B 1 129 ? 61.555 130.550 -21.468 1.00 44.69 137 LEU A CA 1
ATOM 3143 C C . LEU B 1 129 ? 63.002 130.261 -21.105 1.00 47.95 137 LEU A C 1
ATOM 3144 O O . LEU B 1 129 ? 63.421 129.100 -21.120 1.00 44.61 137 LEU A O 1
ATOM 3149 N N . ASP B 1 130 ? 63.754 131.309 -20.766 1.00 51.57 138 ASP A N 1
ATOM 3150 C CA . ASP B 1 130 ? 65.210 131.202 -20.575 1.00 52.42 138 ASP A CA 1
ATOM 3151 C C . ASP B 1 130 ? 65.627 130.361 -19.373 1.00 50.70 138 ASP A C 1
ATOM 3152 O O . ASP B 1 130 ? 65.053 130.476 -18.300 1.00 50.95 138 ASP A O 1
ATOM 3157 N N . LYS B 1 131 ? 66.647 129.530 -19.578 1.00 51.74 139 LYS A N 1
ATOM 3158 C CA . LYS B 1 131 ? 67.146 128.584 -18.577 1.00 53.41 139 LYS A CA 1
ATOM 3159 C C . LYS B 1 131 ? 67.566 129.242 -17.252 1.00 54.75 139 LYS A C 1
ATOM 3160 O O . LYS B 1 131 ? 67.509 128.614 -16.190 1.00 56.40 139 LYS A O 1
ATOM 3166 N N . ARG B 1 132 ? 67.980 130.502 -17.301 1.00 54.51 140 ARG A N 1
ATOM 3167 C CA . ARG B 1 132 ? 68.360 131.206 -16.077 1.00 54.63 140 ARG A CA 1
ATOM 3168 C C . ARG B 1 132 ? 67.130 131.411 -15.183 1.00 48.60 140 ARG A C 1
ATOM 3169 O O . ARG B 1 132 ? 67.061 130.898 -14.067 1.00 44.69 140 ARG A O 1
ATOM 3177 N N . SER B 1 133 ? 66.154 132.152 -15.694 1.00 50.98 141 SER A N 1
ATOM 3178 C CA . SER B 1 133 ? 64.914 132.399 -14.970 1.00 47.36 141 SER A CA 1
ATOM 3179 C C . SER B 1 133 ? 64.231 131.107 -14.526 1.00 45.73 141 SER A C 1
ATOM 3180 O O . SER B 1 133 ? 63.737 131.018 -13.407 1.00 40.25 141 SER A O 1
ATOM 3183 N N . ILE B 1 134 ? 64.234 130.099 -15.394 1.00 48.67 142 ILE A N 1
ATOM 3184 C CA . ILE B 1 134 ? 63.537 128.841 -15.128 1.00 40.90 142 ILE A CA 1
ATOM 3185 C C . ILE B 1 134 ? 64.159 128.080 -13.961 1.00 43.14 142 ILE A C 1
ATOM 3186 O O . ILE B 1 134 ? 63.448 127.493 -13.155 1.00 39.15 142 ILE A O 1
ATOM 3191 N N . SER B 1 135 ? 65.488 128.098 -13.870 1.00 47.03 143 SER A N 1
ATOM 3192 C CA . SER B 1 135 ? 66.200 127.357 -12.826 1.00 42.87 143 SER A CA 1
ATOM 3193 C C . SER B 1 135 ? 66.120 128.048 -11.469 1.00 39.05 143 SER A C 1
ATOM 3194 O O . SER B 1 135 ? 66.075 127.392 -10.432 1.00 40.44 143 SER A O 1
ATOM 3197 N N . HIS B 1 136 ? 66.137 129.376 -11.493 1.00 37.84 144 HIS A N 1
ATOM 3198 C CA . HIS B 1 136 ? 65.870 130.188 -10.317 1.00 37.22 144 HIS A CA 1
ATOM 3199 C C . HIS B 1 136 ? 64.524 129.787 -9.714 1.00 40.93 144 HIS A C 1
ATOM 3200 O O . HIS B 1 136 ? 64.416 129.532 -8.513 1.00 39.19 144 HIS A O 1
ATOM 3207 N N . TYR B 1 137 ? 63.502 129.730 -10.566 1.00 40.64 145 TYR A N 1
ATOM 3208 C CA . TYR B 1 137 ? 62.159 129.366 -10.142 1.00 34.23 145 TYR A CA 1
ATOM 3209 C C . TYR B 1 137 ? 62.147 127.981 -9.522 1.00 36.47 145 TYR A C 1
ATOM 3210 O O . TYR B 1 137 ? 61.841 127.821 -8.348 1.00 36.19 145 TYR A O 1
ATOM 3219 N N . SER B 1 138 ? 62.486 126.976 -10.320 1.00 38.91 146 SER A N 1
ATOM 3220 C CA . SER B 1 138 ? 62.462 125.598 -9.847 1.00 39.15 146 SER A CA 1
ATOM 3221 C C . SER B 1 138 ? 63.469 125.376 -8.707 1.00 38.87 146 SER A C 1
ATOM 3222 O O . SER B 1 138 ? 63.175 124.687 -7.728 1.00 36.85 146 SER A O 1
ATOM 3225 N N . GLY B 1 139 ? 64.652 125.972 -8.834 1.00 35.29 147 GLY A N 1
ATOM 3226 C CA . GLY B 1 139 ? 65.652 125.892 -7.782 1.00 37.62 147 GLY A CA 1
ATOM 3227 C C . GLY B 1 139 ? 65.134 126.330 -6.423 1.00 38.34 147 GLY A C 1
ATOM 3228 O O . GLY B 1 139 ? 65.442 125.719 -5.396 1.00 38.29 147 GLY A O 1
ATOM 3229 N N . LYS B 1 140 ? 64.338 127.392 -6.410 1.00 38.80 148 LYS A N 1
ATOM 3230 C CA . LYS B 1 140 ? 63.821 127.901 -5.146 1.00 40.28 148 LYS A CA 1
ATOM 3231 C C . LYS B 1 140 ? 62.842 126.921 -4.538 1.00 39.36 148 LYS A C 1
ATOM 3232 O O . LYS B 1 140 ? 62.837 126.714 -3.326 1.00 40.53 148 LYS A O 1
ATOM 3238 N N . LEU B 1 141 ? 62.026 126.297 -5.381 1.00 38.60 149 LEU A N 1
ATOM 3239 C CA . LEU B 1 141 ? 61.082 125.303 -4.886 1.00 39.47 149 LEU A CA 1
ATOM 3240 C C . LEU B 1 141 ? 61.816 124.098 -4.312 1.00 42.01 149 LEU A C 1
ATOM 3241 O O . LEU B 1 141 ? 61.465 123.601 -3.237 1.00 44.34 149 LEU A O 1
ATOM 3246 N N . GLN B 1 142 ? 62.820 123.622 -5.043 1.00 39.93 150 GLN A N 1
ATOM 3247 C CA . GLN B 1 142 ? 63.599 122.463 -4.629 1.00 43.04 150 GLN A CA 1
ATOM 3248 C C . GLN B 1 142 ? 64.273 122.727 -3.286 1.00 43.70 150 GLN A C 1
ATOM 3249 O O . GLN B 1 142 ? 64.206 121.915 -2.364 1.00 43.92 150 GLN A O 1
ATOM 3255 N N . ASN B 1 143 ? 64.919 123.880 -3.187 1.00 42.90 151 ASN A N 1
ATOM 3256 C CA . ASN B 1 143 ? 65.557 124.284 -1.948 1.00 46.46 151 ASN A CA 1
ATOM 3257 C C . ASN B 1 143 ? 64.563 124.287 -0.774 1.00 46.65 151 ASN A C 1
ATOM 3258 O O . ASN B 1 143 ? 64.895 123.843 0.323 1.00 49.87 151 ASN A O 1
ATOM 3263 N N . ILE B 1 144 ? 63.335 124.744 -1.001 1.00 42.92 152 ILE A N 1
ATOM 3264 C CA . ILE B 1 144 ? 62.344 124.730 0.070 1.00 39.82 152 ILE A CA 1
ATOM 3265 C C . ILE B 1 144 ? 61.952 123.320 0.465 1.00 43.63 152 ILE A C 1
ATOM 3266 O O . ILE B 1 144 ? 61.832 123.001 1.648 1.00 39.25 152 ILE A O 1
ATOM 3271 N N . LEU B 1 145 ? 61.737 122.469 -0.527 1.00 42.58 153 LEU A N 1
ATOM 3272 C CA . LEU B 1 145 ? 61.234 121.136 -0.253 1.00 43.68 153 LEU A CA 1
ATOM 3273 C C . LEU B 1 145 ? 62.329 120.217 0.254 1.00 44.54 153 LEU A C 1
ATOM 3274 O O . LEU B 1 145 ? 62.068 119.281 1.007 1.00 46.81 153 LEU A O 1
ATOM 3279 N N . MET B 1 146 ? 63.560 120.499 -0.145 1.00 45.66 154 MET A N 1
ATOM 3280 C CA . MET B 1 146 ? 64.649 119.582 0.135 1.00 49.82 154 MET A CA 1
ATOM 3281 C C 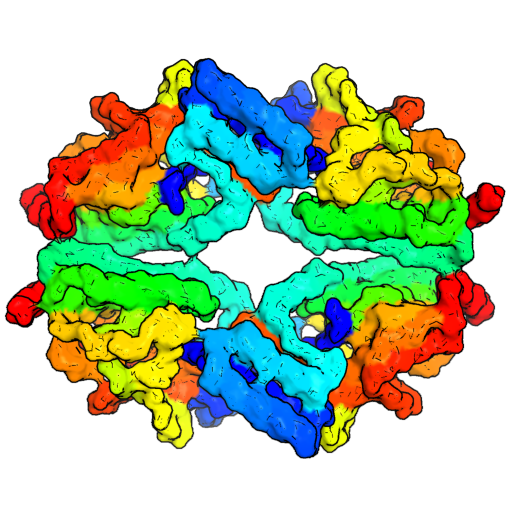. MET B 1 146 ? 65.329 119.823 1.488 1.00 53.99 154 MET A C 1
ATOM 3282 O O . MET B 1 146 ? 65.768 118.869 2.133 1.00 58.72 154 MET A O 1
ATOM 3287 N N . GLU B 1 147 ? 65.414 121.074 1.935 1.00 51.18 155 GLU A N 1
ATOM 3288 C CA . GLU B 1 147 ? 66.114 121.328 3.189 1.00 53.19 155 GLU A CA 1
ATOM 3289 C C . GLU B 1 147 ? 65.382 122.217 4.189 1.00 52.07 155 GLU A C 1
ATOM 3290 O O . GLU B 1 147 ? 66.012 122.811 5.062 1.00 54.55 155 GLU A O 1
ATOM 3296 N N . LYS B 1 148 ? 64.060 122.303 4.088 1.00 48.80 156 LYS A N 1
ATOM 3297 C CA . LYS B 1 148 ? 63.302 122.925 5.165 1.00 44.53 156 LYS A CA 1
ATOM 3298 C C . LYS B 1 148 ? 62.614 121.850 5.995 1.00 45.28 156 LYS A C 1
ATOM 3299 O O . LYS B 1 148 ? 62.412 120.723 5.538 1.00 44.43 156 LYS A O 1
ATOM 3305 N N . SER B 1 149 ? 62.269 122.195 7.228 1.00 44.69 157 SER A N 1
ATOM 3306 C CA . SER B 1 149 ? 61.686 121.226 8.144 1.00 43.52 157 SER A CA 1
ATOM 3307 C C . SER B 1 149 ? 60.167 121.340 8.136 1.00 45.27 157 SER A C 1
ATOM 3308 O O . SER B 1 149 ? 59.627 122.403 8.447 1.00 44.21 157 SER A O 1
ATOM 3311 N N . TYR B 1 150 ? 59.477 120.260 7.772 1.00 40.04 158 TYR A N 1
ATOM 3312 C CA . TYR B 1 150 ? 58.013 120.281 7.733 1.00 42.99 158 TYR A CA 1
ATOM 3313 C C . TYR B 1 150 ? 57.426 118.879 7.891 1.00 39.13 158 TYR A C 1
ATOM 3314 O O . TYR B 1 150 ? 58.090 117.892 7.625 1.00 41.56 158 TYR A O 1
ATOM 3323 N N . LYS B 1 151 ? 56.181 118.807 8.341 1.00 45.31 159 LYS A N 1
ATOM 3324 C CA . LYS B 1 151 ? 55.448 117.552 8.334 1.00 44.49 159 LYS A CA 1
ATOM 3325 C C . LYS B 1 151 ? 54.231 117.650 7.417 1.00 48.46 159 LYS A C 1
ATOM 3326 O O . LYS B 1 151 ? 53.481 116.687 7.258 1.00 51.18 159 LYS A O 1
ATOM 3332 N N . GLY B 1 152 ? 54.036 118.817 6.812 1.00 45.24 160 GLY A N 1
ATOM 3333 C CA . GLY B 1 152 ? 52.893 119.045 5.945 1.00 39.64 160 GLY A CA 1
ATOM 3334 C C . GLY B 1 152 ? 53.027 120.333 5.158 1.00 40.93 160 GLY A C 1
ATOM 3335 O O . GLY B 1 152 ? 53.731 121.255 5.590 1.00 38.54 160 GLY A O 1
ATOM 3336 N N . LEU B 1 153 ? 52.338 120.404 4.017 1.00 37.14 161 LEU A N 1
ATOM 3337 C CA . LEU B 1 153 ? 52.524 121.503 3.074 1.00 34.36 161 LEU A CA 1
ATOM 3338 C C . LEU B 1 153 ? 51.209 122.099 2.614 1.00 37.01 161 LEU A C 1
ATOM 3339 O O . LEU B 1 153 ? 50.204 121.387 2.482 1.00 38.52 161 LEU A O 1
ATOM 3344 N N . ILE B 1 154 ? 51.209 123.409 2.387 1.00 32.52 162 ILE A N 1
ATOM 3345 C CA . ILE B 1 154 ? 50.162 124.030 1.602 1.00 29.48 162 ILE A CA 1
ATOM 3346 C C . ILE B 1 154 ? 50.770 124.587 0.320 1.00 29.95 162 ILE A C 1
ATOM 3347 O O . ILE B 1 154 ? 51.691 125.399 0.365 1.00 31.15 162 ILE A O 1
ATOM 3352 N N . LEU B 1 155 ? 50.258 124.132 -0.819 1.00 31.38 163 LEU A N 1
ATOM 3353 C CA . LEU B 1 155 ? 50.674 124.630 -2.131 1.00 28.47 163 LEU A CA 1
ATOM 3354 C C . LEU B 1 155 ? 49.622 125.585 -2.668 1.00 28.99 163 LEU A C 1
ATOM 3355 O O . LEU B 1 155 ? 48.528 125.159 -3.018 1.00 27.95 163 LEU A O 1
ATOM 3360 N N . ASP B 1 156 ? 49.937 126.873 -2.729 1.00 29.66 164 ASP A N 1
ATOM 3361 C CA . ASP B 1 156 ? 48.924 127.857 -3.100 1.00 28.55 164 ASP A CA 1
ATOM 3362 C C . ASP B 1 156 ? 49.021 128.236 -4.578 1.00 31.86 164 ASP A C 1
ATOM 3363 O O . ASP B 1 156 ? 49.969 128.899 -5.003 1.00 33.20 164 ASP A O 1
ATOM 3368 N N . LEU B 1 157 ? 48.020 127.816 -5.348 1.00 30.79 165 LEU A N 1
ATOM 3369 C CA . LEU B 1 157 ? 47.960 128.069 -6.785 1.00 28.73 165 LEU A CA 1
ATOM 3370 C C . LEU B 1 157 ? 46.968 129.182 -7.103 1.00 29.51 165 LEU A C 1
ATOM 3371 O O . LEU B 1 157 ? 46.579 129.356 -8.251 1.00 27.73 165 LEU A O 1
ATOM 3376 N N . SER B 1 158 ? 46.542 129.918 -6.081 1.00 27.78 166 SER A N 1
ATOM 3377 C CA . SER B 1 158 ? 45.664 131.069 -6.299 1.00 30.90 166 SER A CA 1
ATOM 3378 C C . SER B 1 158 ? 46.324 132.074 -7.245 1.00 32.75 166 SER A C 1
ATOM 3379 O O . SER B 1 158 ? 47.528 132.344 -7.152 1.00 29.81 166 SER A O 1
ATOM 3382 N N . ASN B 1 159 ? 45.530 132.600 -8.172 1.00 32.47 167 ASN A N 1
ATOM 3383 C CA . ASN B 1 159 ? 45.965 133.660 -9.075 1.00 31.25 167 ASN A CA 1
ATOM 3384 C C . ASN B 1 159 ? 47.087 133.276 -10.033 1.00 30.83 167 ASN A C 1
ATOM 3385 O O . ASN B 1 159 ? 47.572 134.136 -10.757 1.00 33.02 167 ASN A O 1
ATOM 3390 N N . ASN B 1 160 ? 47.513 132.008 -10.036 1.00 29.50 168 ASN A N 1
ATOM 3391 C CA . ASN B 1 160 ? 48.523 131.548 -11.005 1.00 28.09 168 ASN A CA 1
ATOM 3392 C C . ASN B 1 160 ? 47.822 131.212 -12.323 1.00 32.26 168 ASN A C 1
ATOM 3393 O O . ASN B 1 160 ? 47.073 130.227 -12.397 1.00 29.23 168 ASN A O 1
ATOM 3398 N N . THR B 1 161 ? 48.048 132.043 -13.346 1.00 31.54 169 THR A N 1
ATOM 3399 C CA . THR B 1 161 ? 47.293 131.948 -14.594 1.00 31.38 169 THR A CA 1
ATOM 3400 C C . THR B 1 161 ? 48.020 131.081 -15.612 1.00 32.17 169 THR A C 1
ATOM 3401 O O . THR B 1 161 ? 47.608 130.981 -16.767 1.00 31.60 169 THR A O 1
ATOM 3405 N N . GLY B 1 162 ? 49.103 130.450 -15.174 1.00 32.53 170 GLY A N 1
ATOM 3406 C CA . GLY B 1 162 ? 49.814 129.503 -16.011 1.00 32.92 170 GLY A CA 1
ATOM 3407 C C . GLY B 1 162 ? 51.172 129.978 -16.479 1.00 34.59 170 GLY A C 1
ATOM 3408 O O . GLY B 1 162 ? 51.889 130.668 -15.750 1.00 34.99 170 GLY A O 1
ATOM 3409 N N . GLY B 1 163 ? 51.533 129.595 -17.699 1.00 32.30 171 GLY A N 1
ATOM 3410 C CA . GLY B 1 163 ? 52.831 129.939 -18.246 1.00 28.57 171 GLY A CA 1
ATOM 3411 C C . GLY B 1 163 ? 53.605 128.708 -18.678 1.00 32.01 171 GLY A C 1
ATOM 3412 O O . GLY B 1 163 ? 53.094 127.850 -19.399 1.00 33.39 171 GLY A O 1
ATOM 3413 N N . ASN B 1 164 ? 54.847 128.628 -18.222 1.00 32.83 172 ASN A N 1
ATOM 3414 C CA . ASN B 1 164 ? 55.734 127.532 -18.549 1.00 32.09 172 ASN A CA 1
ATOM 3415 C C . ASN B 1 164 ? 55.672 126.379 -17.527 1.00 38.04 172 ASN A C 1
ATOM 3416 O O . ASN B 1 164 ? 56.080 126.525 -16.368 1.00 34.55 172 ASN A O 1
ATOM 3421 N N . MET B 1 165 ? 55.176 125.230 -17.984 1.00 35.40 173 MET A N 1
ATOM 3422 C CA . MET B 1 165 ? 55.074 124.012 -17.178 1.00 35.10 173 MET A CA 1
ATOM 3423 C C . MET B 1 165 ? 56.389 123.539 -16.540 1.00 37.41 173 MET A C 1
ATOM 3424 O O . MET B 1 165 ? 56.397 122.987 -15.440 1.00 37.15 173 MET A O 1
ATOM 3429 N N . ILE B 1 166 ? 57.488 123.724 -17.257 1.00 35.21 174 ILE A N 1
ATOM 3430 C CA . ILE B 1 166 ? 58.763 123.121 -16.885 1.00 41.19 174 ILE A CA 1
ATOM 3431 C C . ILE B 1 166 ? 59.162 123.442 -15.444 1.00 37.81 174 ILE A C 1
ATOM 3432 O O . ILE B 1 166 ? 59.336 122.525 -14.633 1.00 40.68 174 ILE A O 1
ATOM 3437 N N . PRO B 1 167 ? 59.288 124.742 -15.117 1.00 34.36 175 PRO A N 1
ATOM 3438 C CA . PRO B 1 167 ? 59.723 125.129 -13.768 1.00 36.28 175 PRO A CA 1
ATOM 3439 C C . PRO B 1 167 ? 58.678 124.784 -12.702 1.00 34.46 175 PRO A C 1
ATOM 3440 O O . PRO B 1 167 ? 59.046 124.377 -11.595 1.00 32.52 175 PRO A O 1
ATOM 3444 N N . MET B 1 168 ? 57.396 124.890 -13.042 1.00 34.42 176 MET A N 1
ATOM 3445 C CA . MET B 1 168 ? 56.345 124.512 -12.098 1.00 32.88 176 MET A CA 1
ATOM 3446 C C . MET B 1 168 ? 56.416 123.033 -11.740 1.00 37.59 176 MET A C 1
ATOM 3447 O O . MET B 1 168 ? 56.496 122.691 -10.555 1.00 36.78 176 MET A O 1
ATOM 3452 N N . ILE B 1 169 ? 56.401 122.151 -12.741 1.00 36.95 177 ILE A N 1
ATOM 3453 C CA . ILE B 1 169 ? 56.473 120.721 -12.443 1.00 34.22 177 ILE A CA 1
ATOM 3454 C C . ILE B 1 169 ? 57.849 120.338 -11.881 1.00 36.87 177 ILE A C 1
ATOM 3455 O O . ILE B 1 169 ? 57.937 119.589 -10.895 1.00 33.40 177 ILE A O 1
ATOM 3460 N N . GLY B 1 170 ? 58.911 120.862 -12.500 1.00 35.36 178 GLY A N 1
ATOM 3461 C CA . GLY B 1 170 ? 60.275 120.489 -12.142 1.00 38.97 178 GLY A CA 1
ATOM 3462 C C . GLY B 1 170 ? 60.701 120.802 -10.705 1.00 40.19 178 GLY A C 1
ATOM 3463 O O . GLY B 1 170 ? 61.399 120.006 -10.062 1.00 41.12 178 GLY A O 1
ATOM 3464 N N . GLY B 1 171 ? 60.290 121.963 -10.204 1.00 38.76 179 GLY A N 1
ATOM 3465 C CA . GLY B 1 171 ? 60.576 122.346 -8.834 1.00 37.18 179 GLY A CA 1
ATOM 3466 C C . GLY B 1 171 ? 59.812 121.528 -7.807 1.00 37.36 179 GLY A C 1
ATOM 3467 O O . GLY B 1 171 ? 60.284 121.373 -6.678 1.00 40.76 179 GLY A O 1
ATOM 3468 N N . LEU B 1 172 ? 58.640 121.007 -8.178 1.00 34.07 180 LEU A N 1
ATOM 3469 C CA . LEU B 1 172 ? 57.862 120.152 -7.274 1.00 31.86 180 LEU A CA 1
ATOM 3470 C C . LEU B 1 172 ? 58.210 118.666 -7.469 1.00 37.95 180 LEU A C 1
ATOM 3471 O O . LEU B 1 172 ? 57.470 117.778 -7.031 1.00 35.68 180 LEU A O 1
ATOM 3476 N N . ALA B 1 173 ? 59.344 118.409 -8.120 1.00 37.93 181 ALA A N 1
ATOM 3477 C CA . ALA B 1 173 ? 59.717 117.053 -8.519 1.00 41.60 181 ALA A CA 1
ATOM 3478 C C . ALA B 1 173 ? 59.794 116.119 -7.327 1.00 42.29 181 ALA A C 1
ATOM 3479 O O . ALA B 1 173 ? 59.338 114.974 -7.398 1.00 42.97 181 ALA A O 1
ATOM 3481 N N . SER B 1 174 ? 60.349 116.625 -6.227 1.00 37.52 182 SER A N 1
ATOM 3482 C CA . SER B 1 174 ? 60.559 115.828 -5.034 1.00 40.12 182 SER A CA 1
ATOM 3483 C C . SER B 1 174 ? 59.257 115.369 -4.377 1.00 43.11 182 SER A C 1
ATOM 3484 O O . SER B 1 174 ? 59.273 114.508 -3.499 1.00 47.38 182 SER A O 1
ATOM 3487 N N . ILE B 1 175 ? 58.125 115.928 -4.783 1.00 36.76 183 ILE A N 1
ATOM 3488 C CA . ILE B 1 175 ? 56.868 115.509 -4.178 1.00 41.96 183 ILE A CA 1
ATOM 3489 C C . ILE B 1 175 ? 55.856 115.022 -5.202 1.00 42.38 183 ILE A C 1
ATOM 3490 O O . ILE B 1 175 ? 54.674 114.879 -4.885 1.00 40.48 183 ILE A O 1
ATOM 3495 N N . LEU B 1 176 ? 56.323 114.769 -6.421 1.00 37.99 184 LEU A N 1
ATOM 3496 C CA . LEU B 1 176 ? 55.491 114.174 -7.465 1.00 37.99 184 LEU A CA 1
ATOM 3497 C C . LEU B 1 176 ? 56.029 112.805 -7.870 1.00 39.26 184 LEU A C 1
ATOM 3498 O O . LEU B 1 176 ? 57.201 112.506 -7.672 1.00 42.78 184 LEU A O 1
ATOM 3503 N N . PRO B 1 177 ? 55.168 111.968 -8.455 1.00 42.70 185 PRO A N 1
ATOM 3504 C CA . PRO B 1 177 ? 55.598 110.607 -8.785 1.00 44.43 185 PRO A CA 1
ATOM 3505 C C . PRO B 1 177 ? 56.513 110.583 -10.000 1.00 45.62 185 PRO A C 1
ATOM 3506 O O . PRO B 1 177 ? 56.379 111.457 -10.865 1.00 48.32 185 PRO A O 1
ATOM 3510 N N . ASN B 1 178 ? 57.443 109.624 -10.045 1.00 42.39 186 ASN A N 1
ATOM 3511 C CA . ASN B 1 178 ? 58.298 109.433 -11.212 1.00 47.74 186 ASN A CA 1
ATOM 3512 C C . ASN B 1 178 ? 57.547 108.582 -12.205 1.00 54.37 186 ASN A C 1
ATOM 3513 O O . ASN B 1 178 ? 57.986 107.498 -12.578 1.00 58.86 186 ASN A O 1
ATOM 3518 N N . ASP B 1 179 ? 56.405 109.100 -12.630 1.00 52.78 187 ASP A N 1
ATOM 3519 C CA . ASP B 1 179 ? 55.400 108.307 -13.300 1.00 52.47 187 ASP A CA 1
ATOM 3520 C C . ASP B 1 179 ? 54.495 109.247 -14.094 1.00 52.83 187 ASP A C 1
ATOM 3521 O O . ASP B 1 179 ? 54.919 110.330 -14.503 1.00 52.99 187 ASP A O 1
ATOM 3526 N N . THR B 1 180 ? 53.247 108.837 -14.280 1.00 49.39 188 THR A N 1
ATOM 3527 C CA . THR B 1 180 ? 52.279 109.588 -15.062 1.00 47.39 188 THR A CA 1
ATOM 3528 C C . THR B 1 180 ? 51.744 110.812 -14.319 1.00 49.02 188 THR A C 1
ATOM 3529 O O . THR B 1 180 ? 51.222 110.708 -13.207 1.00 44.06 188 THR A O 1
ATOM 3533 N N . LEU B 1 181 ? 51.882 111.974 -14.948 1.00 40.75 189 LEU A N 1
ATOM 3534 C CA . LEU B 1 181 ? 51.326 113.197 -14.401 1.00 36.14 189 LEU A CA 1
ATOM 3535 C C . LEU B 1 181 ? 49.922 113.461 -14.945 1.00 35.26 189 LEU A C 1
ATOM 3536 O O . LEU B 1 181 ? 48.970 113.606 -14.191 1.00 34.59 189 LEU A O 1
ATOM 3541 N N . PHE B 1 182 ? 49.797 113.548 -16.264 1.00 34.06 190 PHE A N 1
ATOM 3542 C CA . PHE B 1 182 ? 48.484 113.607 -16.887 1.00 33.57 190 PHE A CA 1
ATOM 3543 C C . PHE B 1 182 ? 48.561 113.193 -18.347 1.00 35.95 190 PHE A C 1
ATOM 3544 O O . PHE B 1 182 ? 49.654 113.025 -18.898 1.00 33.36 190 PHE A O 1
ATOM 3552 N N . HIS B 1 183 ? 47.391 113.027 -18.959 1.00 32.27 191 HIS A N 1
ATOM 3553 C CA . HIS B 1 183 ? 47.295 112.665 -20.376 1.00 36.03 191 HIS A CA 1
ATOM 3554 C C . HIS B 1 183 ? 46.671 113.775 -21.217 1.00 38.21 191 HIS A C 1
ATOM 3555 O O . HIS B 1 183 ? 45.833 114.528 -20.721 1.00 39.63 191 HIS A O 1
ATOM 3562 N N . TYR B 1 184 ? 47.055 113.865 -22.491 1.00 39.37 192 TYR A N 1
ATOM 3563 C CA . TYR B 1 184 ? 46.269 114.652 -23.442 1.00 36.87 192 TYR A CA 1
ATOM 3564 C C . TYR B 1 184 ? 46.191 114.004 -24.834 1.00 40.16 192 TYR A C 1
ATOM 3565 O O . TYR B 1 184 ? 47.168 113.422 -25.339 1.00 35.44 192 TYR A O 1
ATOM 3574 N N . THR B 1 185 ? 45.016 114.142 -25.449 1.00 35.59 193 THR A N 1
ATOM 3575 C CA . THR B 1 185 ? 44.704 113.528 -26.737 1.00 38.44 193 THR A CA 1
ATOM 3576 C C . THR B 1 185 ? 44.291 114.579 -27.779 1.00 35.85 193 THR A C 1
ATOM 3577 O O . THR B 1 185 ? 43.435 115.411 -27.494 1.00 39.20 193 THR A O 1
ATOM 3581 N N . ASP B 1 186 ? 44.869 114.540 -28.982 1.00 34.99 194 ASP A N 1
ATOM 3582 C CA . ASP B 1 186 ? 44.466 115.490 -30.029 1.00 38.82 194 ASP A CA 1
ATOM 3583 C C . ASP B 1 186 ? 43.221 114.989 -30.767 1.00 35.06 194 ASP A C 1
ATOM 3584 O O . ASP B 1 186 ? 42.773 113.873 -30.525 1.00 33.11 194 ASP A O 1
ATOM 3589 N N . LYS B 1 187 ? 42.687 115.797 -31.678 1.00 32.96 195 LYS A N 1
ATOM 3590 C CA . LYS B 1 187 ? 41.426 115.458 -32.343 1.00 33.93 195 LYS A CA 1
ATOM 3591 C C . LYS B 1 187 ? 41.552 114.220 -33.216 1.00 30.87 195 LYS A C 1
ATOM 3592 O O . LYS B 1 187 ? 40.555 113.615 -33.557 1.00 33.96 195 LYS A O 1
ATOM 3598 N N . TYR B 1 188 ? 42.777 113.833 -33.555 1.00 34.74 196 TYR A N 1
ATOM 3599 C CA . TYR B 1 188 ? 42.986 112.621 -34.345 1.00 37.64 196 TYR A CA 1
ATOM 3600 C C . TYR B 1 188 ? 43.033 111.365 -33.467 1.00 39.69 196 TYR A C 1
ATOM 3601 O O . TYR B 1 188 ? 43.120 110.251 -33.984 1.00 38.48 196 TYR A O 1
ATOM 3610 N N . GLY B 1 189 ? 42.987 111.550 -32.144 1.00 36.90 197 GLY A N 1
ATOM 3611 C CA . GLY B 1 189 ? 43.070 110.438 -31.210 1.00 35.27 197 GLY A CA 1
ATOM 3612 C C . GLY B 1 189 ? 44.485 110.034 -30.811 1.00 37.86 197 GLY A C 1
ATOM 3613 O O . GLY B 1 189 ? 44.676 109.022 -30.145 1.00 35.42 197 GLY A O 1
ATOM 3614 N N . ASN B 1 190 ? 45.490 110.798 -31.226 1.00 33.24 198 ASN A N 1
ATOM 3615 C CA . ASN B 1 190 ? 46.833 110.579 -30.710 1.00 38.73 198 ASN A CA 1
ATOM 3616 C C . ASN B 1 190 ? 46.875 111.003 -29.258 1.00 41.80 198 ASN A C 1
ATOM 3617 O O . ASN B 1 190 ? 46.726 112.183 -28.946 1.00 41.97 198 ASN A O 1
ATOM 3622 N N . LYS B 1 191 ? 47.060 110.033 -28.378 1.00 42.46 199 LYS A N 1
ATOM 3623 C CA . LYS B 1 191 ? 47.116 110.276 -26.947 1.00 39.85 199 LYS A CA 1
ATOM 3624 C C . LYS B 1 191 ? 48.560 110.354 -26.479 1.00 38.95 199 LYS A C 1
ATOM 3625 O O . LYS B 1 191 ? 49.345 109.441 -26.710 1.00 46.78 199 LYS A O 1
ATOM 3631 N N . LYS B 1 192 ? 48.922 111.448 -25.829 1.00 41.08 200 LYS A N 1
ATOM 3632 C CA . LYS B 1 192 ? 50.254 111.545 -25.238 1.00 45.15 200 LYS A CA 1
ATOM 3633 C C . LYS B 1 192 ? 50.174 111.526 -23.712 1.00 42.33 200 LYS A C 1
ATOM 3634 O O . LYS B 1 192 ? 49.228 112.034 -23.116 1.00 41.29 200 LYS A O 1
ATOM 3640 N N . THR B 1 193 ? 51.173 110.928 -23.084 1.00 42.81 201 THR A N 1
ATOM 3641 C CA . THR B 1 193 ? 51.261 110.959 -21.640 1.00 42.44 201 THR A CA 1
ATOM 3642 C C . THR B 1 193 ? 52.423 111.845 -21.229 1.00 40.18 201 THR A C 1
ATOM 3643 O O . THR B 1 193 ? 53.533 111.662 -21.711 1.00 40.42 201 THR A O 1
ATOM 3647 N N . ILE B 1 194 ? 52.158 112.821 -20.364 1.00 39.81 202 ILE A N 1
ATOM 3648 C CA . ILE B 1 194 ? 53.224 113.601 -19.755 1.00 43.57 202 ILE A CA 1
ATOM 3649 C C . ILE B 1 194 ? 53.651 112.951 -18.430 1.00 43.09 202 ILE A C 1
ATOM 3650 O O . ILE B 1 194 ? 52.817 112.637 -17.580 1.00 37.33 202 ILE A O 1
ATOM 3655 N N . THR B 1 195 ? 54.957 112.743 -18.289 1.00 41.34 203 THR A N 1
ATOM 3656 C CA . THR B 1 195 ? 55.557 112.162 -17.095 1.00 42.94 203 THR A CA 1
ATOM 3657 C C . THR B 1 195 ? 56.795 112.950 -16.722 1.00 44.86 203 THR A C 1
ATOM 3658 O O . THR B 1 195 ? 57.241 113.812 -17.479 1.00 46.23 203 THR A O 1
ATOM 3662 N N . MET B 1 196 ? 57.388 112.630 -15.581 1.00 48.67 204 MET A N 1
ATOM 3663 C CA . MET B 1 196 ? 58.562 113.371 -15.147 1.00 50.11 204 MET A CA 1
ATOM 3664 C C . MET B 1 196 ? 59.706 113.255 -16.161 1.00 52.06 204 MET A C 1
ATOM 3665 O O . MET B 1 196 ? 60.550 114.144 -16.243 1.00 53.21 204 MET A O 1
ATOM 3670 N N . LYS B 1 197 ? 59.723 112.176 -16.948 1.00 56.64 205 LYS A N 1
ATOM 3671 C CA . LYS B 1 197 ? 60.728 112.015 -18.013 1.00 52.00 205 LYS A CA 1
ATOM 3672 C C . LYS B 1 197 ? 60.620 113.112 -19.064 1.00 49.65 205 LYS A C 1
ATOM 3673 O O . LYS B 1 197 ? 61.629 113.596 -19.566 1.00 55.68 205 LYS A O 1
ATOM 3679 N N . ASN B 1 198 ? 59.397 113.494 -19.407 1.00 51.14 206 ASN A N 1
ATOM 3680 C CA . ASN B 1 198 ? 59.181 114.566 -20.375 1.00 54.54 206 ASN A CA 1
ATOM 3681 C C . ASN B 1 198 ? 59.676 115.916 -19.862 1.00 57.13 206 ASN A C 1
ATOM 3682 O O . ASN B 1 198 ? 59.816 116.871 -20.629 1.00 59.24 206 ASN A O 1
ATOM 3687 N N . ILE B 1 199 ? 59.925 115.995 -18.559 1.00 54.40 207 ILE A N 1
ATOM 3688 C CA . ILE B 1 199 ? 60.388 117.235 -17.951 1.00 53.40 207 ILE A CA 1
ATOM 3689 C C . ILE B 1 199 ? 61.908 117.296 -17.917 1.00 51.48 207 ILE A C 1
ATOM 3690 O O . ILE B 1 199 ? 62.570 116.410 -17.383 1.00 53.21 207 ILE A O 1
ATOM 3695 N N . PRO B 1 200 ? 62.469 118.353 -18.487 1.00 50.60 208 PRO A N 1
ATOM 3696 C CA . PRO B 1 200 ? 63.927 118.491 -18.544 1.00 52.55 208 PRO A CA 1
ATOM 3697 C C . PRO B 1 200 ? 64.557 118.781 -17.178 1.00 54.33 208 PRO A C 1
ATOM 3698 O O . PRO B 1 200 ? 65.112 119.864 -17.002 1.00 58.77 208 PRO A O 1
ATOM 3702 N N . LEU B 1 201 ? 64.480 117.845 -16.235 1.00 53.23 209 LEU A N 1
ATOM 3703 C CA . LEU B 1 201 ? 65.089 118.049 -14.917 1.00 55.66 209 LEU A CA 1
ATOM 3704 C C . LEU B 1 201 ? 66.597 118.248 -15.026 1.00 59.97 209 LEU A C 1
ATOM 3705 O O . LEU B 1 201 ? 67.221 118.883 -14.172 1.00 56.66 209 LEU A O 1
ATOM 3710 N N . GLU B 1 202 ? 67.171 117.686 -16.087 1.00 65.17 210 GLU A N 1
ATOM 3711 C CA . GLU B 1 202 ? 68.574 117.887 -16.430 1.00 61.12 210 GLU A CA 1
ATOM 3712 C C . GLU B 1 202 ? 68.905 119.365 -16.522 1.00 59.42 210 GLU A C 1
ATOM 3713 O O . GLU B 1 202 ? 69.694 119.883 -15.732 1.00 63.37 210 GLU A O 1
ATOM 3719 N N . ALA B 1 203 ? 68.280 120.042 -17.481 1.00 55.69 211 ALA A N 1
ATOM 3720 C CA . ALA B 1 203 ? 68.574 121.446 -17.767 1.00 60.06 211 ALA A CA 1
ATOM 3721 C C . ALA B 1 203 ? 68.268 122.391 -16.597 1.00 61.41 211 ALA A C 1
ATOM 3722 O O . ALA B 1 203 ? 68.604 123.572 -16.648 1.00 57.82 211 ALA A O 1
ATOM 3724 N N . LEU B 1 204 ? 67.632 121.876 -15.548 1.00 60.45 212 LEU A N 1
ATOM 3725 C CA . LEU B 1 204 ? 67.333 122.684 -14.370 1.00 58.23 212 LEU A CA 1
ATOM 3726 C C . LEU B 1 204 ? 68.312 122.386 -13.233 1.00 60.55 212 LEU A C 1
ATOM 3727 O O . LEU B 1 204 ? 68.285 123.044 -12.193 1.00 58.97 212 LEU A O 1
ATOM 3732 N N . LYS B 1 205 ? 69.173 121.392 -13.440 1.00 60.63 213 LYS A N 1
ATOM 3733 C CA . LYS B 1 205 ? 70.094 120.930 -12.405 1.00 59.04 213 LYS A CA 1
ATOM 3734 C C . LYS B 1 205 ? 69.308 120.411 -11.215 1.00 57.47 213 LYS A C 1
ATOM 3735 O O . LYS B 1 205 ? 69.555 120.785 -10.068 1.00 61.31 213 LYS A O 1
ATOM 3741 N N . ILE B 1 206 ? 68.354 119.540 -11.521 1.00 56.97 214 ILE A N 1
ATOM 3742 C CA . ILE B 1 206 ? 67.554 118.845 -10.527 1.00 60.29 214 ILE A CA 1
ATOM 3743 C C . ILE B 1 206 ? 67.695 117.335 -10.715 1.00 60.57 214 ILE A C 1
ATOM 3744 O O . ILE B 1 206 ? 67.122 116.765 -11.644 1.00 62.00 214 ILE A O 1
ATOM 3749 N N . SER B 1 207 ? 68.462 116.693 -9.839 1.00 61.51 215 SER A N 1
ATOM 3750 C CA . SER B 1 207 ? 68.750 115.264 -9.973 1.00 57.85 215 SER A CA 1
ATOM 3751 C C . SER B 1 207 ? 67.492 114.428 -9.869 1.00 58.51 215 SER A C 1
ATOM 3752 O O . SER B 1 207 ? 66.686 114.623 -8.957 1.00 55.61 215 SER A O 1
ATOM 3755 N N . ARG B 1 208 ? 67.341 113.480 -10.791 1.00 58.58 216 ARG A N 1
ATOM 3756 C CA . ARG B 1 208 ? 66.149 112.646 -10.833 1.00 54.57 216 ARG A CA 1
ATOM 3757 C C . ARG B 1 208 ? 66.078 111.772 -9.599 1.00 54.13 216 ARG A C 1
ATOM 3758 O O . ARG B 1 208 ? 65.018 111.249 -9.256 1.00 50.11 216 ARG A O 1
ATOM 3766 N N . LYS B 1 209 ? 67.212 111.635 -8.918 1.00 53.85 217 LYS A N 1
ATOM 3767 C CA . LYS B 1 209 ? 67.252 110.911 -7.655 1.00 55.96 217 LYS A CA 1
ATOM 3768 C C . LYS B 1 209 ? 66.304 111.534 -6.618 1.00 57.10 217 LYS A C 1
ATOM 3769 O O . LYS B 1 209 ? 65.915 110.871 -5.651 1.00 55.94 217 LYS A O 1
ATOM 3771 N N . THR B 1 210 ? 65.929 112.799 -6.821 1.00 55.67 218 THR A N 1
ATOM 3772 C CA . THR B 1 210 ? 65.094 113.511 -5.846 1.00 57.40 218 THR A CA 1
ATOM 3773 C C . THR B 1 210 ? 63.595 113.294 -6.067 1.00 54.37 218 THR A C 1
ATOM 3774 O O . THR B 1 210 ? 62.779 113.654 -5.212 1.00 48.97 218 THR A O 1
ATOM 3778 N N . ILE B 1 211 ? 63.240 112.696 -7.202 1.00 50.53 219 ILE A N 1
ATOM 3779 C CA . ILE B 1 211 ? 61.833 112.515 -7.555 1.00 48.93 219 ILE A CA 1
ATOM 3780 C C . ILE B 1 211 ? 61.095 111.673 -6.528 1.00 48.68 219 ILE A C 1
ATOM 3781 O O . ILE B 1 211 ? 61.534 110.590 -6.160 1.00 54.41 219 ILE A O 1
ATOM 3786 N N . ASN B 1 212 ? 59.976 112.193 -6.049 1.00 50.35 220 ASN A N 1
ATOM 3787 C CA . ASN B 1 212 ? 59.105 111.427 -5.171 1.00 51.33 220 ASN A CA 1
ATOM 3788 C C . ASN B 1 212 ? 59.798 110.946 -3.907 1.00 51.63 220 ASN A C 1
ATOM 3789 O O . ASN B 1 212 ? 59.575 109.818 -3.472 1.00 52.41 220 ASN A O 1
ATOM 3794 N N . THR B 1 213 ? 60.631 111.807 -3.325 1.00 51.69 221 THR A N 1
ATOM 3795 C CA . THR B 1 213 ? 61.397 111.476 -2.122 1.00 51.28 221 THR A CA 1
ATOM 3796 C C . THR B 1 213 ? 60.742 111.969 -0.832 1.00 52.28 221 THR A C 1
ATOM 3797 O O . THR B 1 213 ? 60.912 111.372 0.232 1.00 51.69 221 THR A O 1
ATOM 3801 N N . LYS B 1 214 ? 60.009 113.072 -0.912 1.00 52.06 222 LYS A N 1
ATOM 3802 C CA . LYS B 1 214 ? 59.346 113.599 0.272 1.00 49.02 222 LYS A CA 1
ATOM 3803 C C . LYS B 1 214 ? 57.890 113.163 0.285 1.00 51.31 222 LYS A C 1
ATOM 3804 O O . LYS B 1 214 ? 57.197 113.285 -0.727 1.00 54.18 222 LYS A O 1
ATOM 3810 N N . HIS B 1 215 ? 57.420 112.659 1.422 1.00 45.23 223 HIS A N 1
ATOM 3811 C CA . HIS B 1 215 ? 56.048 112.155 1.515 1.00 49.72 223 HIS A CA 1
ATOM 3812 C C . HIS B 1 215 ? 55.284 112.694 2.722 1.00 50.55 223 HIS A C 1
ATOM 3813 O O . HIS B 1 215 ? 55.399 112.157 3.823 1.00 54.74 223 HIS A O 1
ATOM 3820 N N . VAL B 1 216 ? 54.495 113.742 2.517 1.00 43.11 224 VAL A N 1
ATOM 3821 C CA . VAL B 1 216 ? 53.706 114.310 3.606 1.00 46.33 224 VAL A CA 1
ATOM 3822 C C . VAL B 1 216 ? 52.297 114.713 3.162 1.00 43.13 224 VAL A C 1
ATOM 3823 O O . VAL B 1 216 ? 52.015 114.794 1.971 1.00 42.95 224 VAL A O 1
ATOM 3827 N N . PRO B 1 217 ? 51.398 114.967 4.123 1.00 42.56 225 PRO A N 1
ATOM 3828 C CA . PRO B 1 217 ? 50.084 115.472 3.695 1.00 44.14 225 PRO A CA 1
ATOM 3829 C C . PRO B 1 217 ? 50.211 116.836 3.003 1.00 42.84 225 PRO A C 1
ATOM 3830 O O . PRO B 1 217 ? 50.946 117.717 3.466 1.00 38.79 225 PRO A O 1
ATOM 3834 N N . ILE B 1 218 ? 49.515 116.985 1.882 1.00 40.76 226 ILE A N 1
ATOM 3835 C CA . ILE B 1 218 ? 49.644 118.166 1.050 1.00 36.21 226 ILE A CA 1
ATOM 3836 C C . ILE B 1 218 ? 48.279 118.748 0.737 1.00 39.64 226 ILE A C 1
ATOM 3837 O O . ILE B 1 218 ? 47.428 118.072 0.146 1.00 39.61 226 ILE A O 1
ATOM 3842 N N . ALA B 1 219 ? 48.063 119.995 1.140 1.00 32.77 227 ALA A N 1
ATOM 3843 C CA . ALA B 1 219 ? 46.814 120.670 0.841 1.00 33.38 227 ALA A CA 1
ATOM 3844 C C . ALA B 1 219 ? 47.038 121.630 -0.308 1.00 33.22 227 ALA A C 1
ATOM 3845 O O . ALA B 1 219 ? 47.945 122.448 -0.253 1.00 36.36 227 ALA A O 1
ATOM 3847 N N . ILE B 1 220 ? 46.234 121.521 -1.361 1.00 34.38 228 ILE A N 1
ATOM 3848 C CA . ILE B 1 220 ? 46.382 122.403 -2.520 1.00 29.57 228 ILE A CA 1
ATOM 3849 C C . ILE B 1 220 ? 45.266 123.443 -2.582 1.00 33.45 228 ILE A C 1
ATOM 3850 O O . ILE B 1 220 ? 44.094 123.101 -2.505 1.00 33.18 228 ILE A O 1
ATOM 3855 N N . ILE B 1 221 ? 45.620 124.717 -2.732 1.00 30.81 229 ILE A N 1
ATOM 3856 C CA . ILE B 1 221 ? 44.589 125.748 -2.766 1.00 32.24 229 ILE A CA 1
ATOM 3857 C C . ILE B 1 221 ? 44.428 126.355 -4.157 1.00 31.58 229 ILE A C 1
ATOM 3858 O O . ILE B 1 221 ? 45.406 126.686 -4.818 1.00 31.66 229 ILE A O 1
ATOM 3863 N N . THR B 1 222 ? 43.182 126.488 -4.597 1.00 30.58 230 THR A N 1
ATOM 3864 C CA . THR B 1 222 ? 42.897 127.031 -5.911 1.00 29.84 230 THR A CA 1
ATOM 3865 C C . THR B 1 222 ? 41.859 128.139 -5.808 1.00 32.22 230 THR A C 1
ATOM 3866 O O . THR B 1 222 ? 41.102 128.206 -4.839 1.00 33.66 230 THR A O 1
ATOM 3870 N N . ASN B 1 223 ? 41.828 129.018 -6.803 1.00 31.14 231 ASN A N 1
ATOM 3871 C CA . ASN B 1 223 ? 40.772 130.008 -6.869 1.00 31.08 231 ASN A CA 1
ATOM 3872 C C . ASN B 1 223 ? 40.337 130.154 -8.329 1.00 32.87 231 ASN A C 1
ATOM 3873 O O . ASN B 1 223 ? 40.800 129.394 -9.182 1.00 34.60 231 ASN A O 1
ATOM 3878 N N . HIS B 1 224 ? 39.414 131.066 -8.615 1.00 34.10 232 HIS A N 1
ATOM 3879 C CA . HIS B 1 224 ? 38.837 131.144 -9.959 1.00 35.71 232 HIS A CA 1
ATOM 3880 C C . HIS B 1 224 ? 39.826 131.627 -11.013 1.00 35.00 232 HIS A C 1
ATOM 3881 O O . HIS B 1 224 ? 39.519 131.592 -12.205 1.00 33.21 232 HIS A O 1
ATOM 3888 N N . LYS B 1 225 ? 41.015 132.062 -10.587 1.00 36.60 233 LYS A N 1
ATOM 3889 C CA . LYS B 1 225 ? 42.036 132.505 -11.546 1.00 32.63 233 LYS A CA 1
ATOM 3890 C C . LYS B 1 225 ? 43.096 131.452 -11.865 1.00 28.90 233 LYS A C 1
ATOM 3891 O O . LYS B 1 225 ? 43.744 131.544 -12.905 1.00 30.99 233 LYS A O 1
ATOM 3897 N N . THR B 1 226 ? 43.304 130.485 -10.969 1.00 28.00 234 THR A N 1
ATOM 3898 C CA . THR B 1 226 ? 44.144 129.315 -11.283 1.00 28.79 234 THR A CA 1
ATOM 3899 C C . THR B 1 226 ? 43.808 128.768 -12.678 1.00 29.18 234 THR A C 1
ATOM 3900 O O . THR B 1 226 ? 42.709 128.264 -12.894 1.00 32.56 234 THR A O 1
ATOM 3904 N N . ALA B 1 227 ? 44.752 128.853 -13.614 1.00 29.68 235 ALA A N 1
ATOM 3905 C CA . ALA B 1 227 ? 44.468 128.543 -15.010 1.00 32.73 235 ALA A CA 1
ATOM 3906 C C . ALA B 1 227 ? 45.582 127.781 -15.716 1.00 30.80 235 ALA A C 1
ATOM 3907 O O . ALA B 1 227 ? 46.752 127.927 -15.381 1.00 31.54 235 ALA A O 1
ATOM 3909 N N . SER B 1 228 ? 45.203 126.958 -16.690 1.00 29.23 236 SER A N 1
ATOM 3910 C CA . SER B 1 228 ? 46.145 126.519 -17.719 1.00 29.44 236 SER A CA 1
ATOM 3911 C C . SER B 1 228 ? 47.291 125.639 -17.177 1.00 29.02 236 SER A C 1
ATOM 3912 O O . SER B 1 228 ? 47.042 124.596 -16.576 1.00 29.21 236 SER A O 1
ATOM 3915 N N . SER B 1 229 ? 48.541 126.051 -17.372 1.00 28.29 237 SER A N 1
ATOM 3916 C CA . SER B 1 229 ? 49.649 125.324 -16.757 1.00 28.69 237 SER A CA 1
ATOM 3917 C C . SER B 1 229 ? 49.427 125.096 -15.258 1.00 31.45 237 SER A C 1
ATOM 3918 O O . SER B 1 229 ? 49.793 124.046 -14.723 1.00 33.51 237 SER A O 1
ATOM 3921 N N . ALA B 1 230 ? 48.813 126.070 -14.590 1.00 30.14 238 ALA A N 1
ATOM 3922 C CA . ALA B 1 230 ? 48.496 125.932 -13.175 1.00 33.70 238 ALA A CA 1
ATOM 3923 C C . ALA B 1 230 ? 47.476 124.834 -12.955 1.00 30.19 238 ALA A C 1
ATOM 3924 O O . ALA B 1 230 ? 47.583 124.073 -12.003 1.00 32.53 238 ALA A O 1
ATOM 3926 N N . GLU B 1 231 ? 46.483 124.740 -13.830 1.00 32.16 239 GLU A N 1
ATOM 3927 C CA . GLU B 1 231 ? 45.512 123.663 -13.691 1.00 32.57 239 GLU A CA 1
ATOM 3928 C C . GLU B 1 231 ? 46.178 122.307 -13.957 1.00 31.21 239 GLU A C 1
ATOM 3929 O O . GLU B 1 231 ? 45.932 121.345 -13.235 1.00 32.12 239 GLU A O 1
ATOM 3935 N N . MET B 1 232 ? 47.047 122.237 -14.967 1.00 30.81 240 MET A N 1
ATOM 3936 C CA . MET B 1 232 ? 47.722 120.971 -15.278 1.00 33.85 240 MET A CA 1
ATOM 3937 C C . MET B 1 232 ? 48.713 120.575 -14.200 1.00 36.10 240 MET A C 1
ATOM 3938 O O . MET B 1 232 ? 48.916 119.377 -13.967 1.00 32.85 240 MET A O 1
ATOM 3943 N N . THR B 1 233 ? 49.332 121.567 -13.551 1.00 32.92 241 THR A N 1
ATOM 3944 C CA . THR B 1 233 ? 50.143 121.291 -12.365 1.00 31.11 241 THR A CA 1
ATOM 3945 C C . THR B 1 233 ? 49.268 120.691 -11.267 1.00 30.53 241 THR A C 1
ATOM 3946 O O . THR B 1 233 ? 49.617 119.665 -10.707 1.00 32.96 241 THR A O 1
ATOM 3950 N N . PHE B 1 234 ? 48.138 121.335 -10.976 1.00 29.54 242 PHE A N 1
ATOM 3951 C CA . PHE B 1 234 ? 47.130 120.811 -10.043 1.00 32.44 242 PHE A CA 1
ATOM 3952 C C . PHE B 1 234 ? 46.749 119.360 -10.381 1.00 36.91 242 PHE A C 1
ATOM 3953 O O . PHE B 1 234 ? 46.666 118.516 -9.494 1.00 36.50 242 PHE A O 1
ATOM 3961 N N . LEU B 1 235 ? 46.518 119.070 -11.661 1.00 33.88 243 LEU A N 1
ATOM 3962 C CA . LEU B 1 235 ? 46.096 117.723 -12.040 1.00 37.00 243 LEU A CA 1
ATOM 3963 C C . LEU B 1 235 ? 47.200 116.720 -11.768 1.00 33.52 243 LEU A C 1
ATOM 3964 O O . LEU B 1 235 ? 46.927 115.560 -11.489 1.00 38.54 243 LEU A O 1
ATOM 3969 N N . SER B 1 236 ? 48.449 117.157 -11.843 1.00 35.72 244 SER A N 1
ATOM 3970 C CA . SER B 1 236 ? 49.550 116.236 -11.598 1.00 35.34 244 SER A CA 1
ATOM 3971 C C . SER B 1 236 ? 49.512 115.669 -10.179 1.00 37.49 244 SER A C 1
ATOM 3972 O O . SER B 1 236 ? 50.191 114.689 -9.889 1.00 43.23 244 SER A O 1
ATOM 3975 N N . PHE B 1 237 ? 48.704 116.273 -9.309 1.00 42.06 245 PHE A N 1
ATOM 3976 C CA . PHE B 1 237 ? 48.612 115.849 -7.911 1.00 40.86 245 PHE A CA 1
ATOM 3977 C C . PHE B 1 237 ? 47.323 115.099 -7.641 1.00 42.98 245 PHE A C 1
ATOM 3978 O O . PHE B 1 237 ? 47.171 114.492 -6.586 1.00 43.91 245 PHE A O 1
ATOM 3986 N N . LYS B 1 238 ? 46.377 115.177 -8.568 1.00 43.22 246 LYS A N 1
ATOM 3987 C CA . LYS B 1 238 ? 45.034 114.699 -8.279 1.00 45.90 246 LYS A CA 1
ATOM 3988 C C . LYS B 1 238 ? 45.032 113.193 -8.123 1.00 51.25 246 LYS A C 1
ATOM 3989 O O . LYS B 1 238 ? 45.750 112.478 -8.824 1.00 49.65 246 LYS A O 1
ATOM 3995 N N . GLY B 1 239 ? 44.238 112.719 -7.167 1.00 53.50 247 GLY A N 1
ATOM 3996 C CA . GLY B 1 239 ? 44.113 111.301 -6.921 1.00 49.36 247 GLY A CA 1
ATOM 3997 C C . GLY B 1 239 ? 45.165 110.786 -5.970 1.00 49.07 247 GLY A C 1
ATOM 3998 O O . GLY B 1 239 ? 44.938 109.785 -5.297 1.00 45.68 247 GLY A O 1
ATOM 3999 N N . LEU B 1 240 ? 46.316 111.454 -5.918 1.00 44.95 248 LEU A N 1
ATOM 4000 C CA . LEU B 1 240 ? 47.367 111.053 -4.988 1.00 45.93 248 LEU A CA 1
ATOM 4001 C C . LEU B 1 240 ? 46.790 110.982 -3.576 1.00 47.87 248 LEU A C 1
ATOM 4002 O O . LEU B 1 240 ? 45.965 111.814 -3.198 1.00 50.46 248 LEU A O 1
ATOM 4007 N N . PRO B 1 241 ? 47.212 109.978 -2.792 1.00 53.02 249 PRO A N 1
ATOM 4008 C CA . PRO B 1 241 ? 46.512 109.672 -1.533 1.00 50.10 249 PRO A CA 1
ATOM 4009 C C . PRO B 1 241 ? 46.725 110.713 -0.431 1.00 50.72 249 PRO A C 1
ATOM 4010 O O . PRO B 1 241 ? 45.813 110.983 0.348 1.00 51.69 249 PRO A O 1
ATOM 4014 N N . ASN B 1 242 ? 47.917 111.291 -0.371 1.00 48.10 250 ASN A N 1
ATOM 4015 C CA . ASN B 1 242 ? 48.234 112.282 0.645 1.00 51.16 250 ASN A CA 1
ATOM 4016 C C . ASN B 1 242 ? 47.710 113.686 0.316 1.00 48.26 250 ASN A C 1
ATOM 4017 O O . ASN B 1 242 ? 48.005 114.640 1.027 1.00 47.74 250 ASN A O 1
ATOM 4022 N N . VAL B 1 243 ? 46.943 113.815 -0.761 1.00 47.51 251 VAL A N 1
ATOM 4023 C CA . VAL B 1 243 ? 46.597 115.134 -1.286 1.00 43.31 251 VAL A CA 1
ATOM 4024 C C . VAL B 1 243 ? 45.124 115.505 -1.141 1.00 42.14 251 VAL A C 1
ATOM 4025 O O . VAL B 1 243 ? 44.234 114.683 -1.369 1.00 46.90 251 VAL A O 1
ATOM 4029 N N . LYS B 1 244 ? 44.870 116.756 -0.776 1.00 38.94 252 LYS A N 1
ATOM 4030 C CA . LYS B 1 244 ? 43.503 117.276 -0.703 1.00 38.51 252 LYS A CA 1
ATOM 4031 C C . LYS B 1 244 ? 43.501 118.742 -1.156 1.00 37.98 252 LYS A C 1
ATOM 4032 O O . LYS B 1 244 ? 44.425 119.489 -0.833 1.00 41.82 252 LYS A O 1
ATOM 4038 N N . SER B 1 245 ? 42.486 119.148 -1.911 1.00 33.92 253 SER A N 1
ATOM 4039 C CA . SER B 1 245 ? 42.422 120.508 -2.432 1.00 31.31 253 SER A CA 1
ATOM 4040 C C . SER B 1 245 ? 41.276 121.312 -1.809 1.00 36.30 253 SER A C 1
ATOM 4041 O O . SER B 1 245 ? 40.215 120.771 -1.491 1.00 33.44 253 SER A O 1
ATOM 4044 N N . PHE B 1 246 ? 41.502 122.609 -1.641 1.00 32.90 254 PHE A N 1
ATOM 4045 C CA . PHE B 1 246 ? 40.544 123.494 -0.996 1.00 30.83 254 PHE A CA 1
ATOM 4046 C C . PHE B 1 246 ? 40.492 124.777 -1.787 1.00 32.88 254 PHE A C 1
ATOM 4047 O O . PHE B 1 246 ? 41.479 125.152 -2.435 1.00 31.16 254 PHE A O 1
ATOM 4055 N N . GLY B 1 247 ? 39.342 125.444 -1.734 1.00 31.05 255 GLY A N 1
ATOM 4056 C CA . GLY B 1 247 ? 39.188 126.765 -2.305 1.00 33.61 255 GLY A CA 1
ATOM 4057 C C . GLY B 1 247 ? 37.996 126.910 -3.220 1.00 37.30 255 GLY A C 1
ATOM 4058 O O . GLY B 1 247 ? 36.863 126.632 -2.831 1.00 38.51 255 GLY A O 1
ATOM 4059 N N . GLN B 1 248 ? 38.253 127.375 -4.439 1.00 34.81 256 GLN A N 1
ATOM 4060 C CA . GLN B 1 248 ? 37.213 127.462 -5.455 1.00 34.33 256 GLN A CA 1
ATOM 4061 C C . GLN B 1 248 ? 37.649 126.756 -6.735 1.00 37.72 256 GLN A C 1
ATOM 4062 O O . GLN B 1 248 ? 38.835 126.463 -6.933 1.00 36.00 256 GLN A O 1
ATOM 4068 N N . ALA B 1 249 ? 36.672 126.478 -7.588 1.00 38.02 257 ALA A N 1
ATOM 4069 C CA . ALA B 1 249 ? 36.908 125.865 -8.889 1.00 39.32 257 ALA A CA 1
ATOM 4070 C C . ALA B 1 249 ? 37.833 126.710 -9.759 1.00 37.06 257 ALA A C 1
ATOM 4071 O O . ALA B 1 249 ? 37.692 127.930 -9.825 1.00 37.33 257 ALA A O 1
ATOM 4073 N N . THR B 1 250 ? 38.754 126.044 -10.451 1.00 36.72 258 THR A N 1
ATOM 4074 C CA . THR B 1 250 ? 39.764 126.714 -11.260 1.00 33.60 258 THR A CA 1
ATOM 4075 C C . THR B 1 250 ? 39.144 127.402 -12.479 1.00 35.19 258 THR A C 1
ATOM 4076 O O . THR B 1 250 ? 37.929 127.378 -12.667 1.00 36.83 258 THR A O 1
ATOM 4080 N N . ALA B 1 251 ? 39.968 128.043 -13.299 1.00 35.53 259 ALA A N 1
ATOM 4081 C CA . ALA B 1 251 ? 39.416 128.940 -14.315 1.00 36.30 259 ALA A CA 1
ATOM 4082 C C . ALA B 1 251 ? 38.822 128.175 -15.490 1.00 34.98 259 ALA A C 1
ATOM 4083 O O . ALA B 1 251 ? 38.100 128.758 -16.288 1.00 36.25 259 ALA A O 1
ATOM 4085 N N . GLY B 1 252 ? 39.113 126.878 -15.585 1.00 33.05 260 GLY A N 1
ATOM 4086 C CA . GLY B 1 252 ? 38.602 126.057 -16.669 1.00 31.55 260 GLY A CA 1
ATOM 4087 C C . GLY B 1 252 ? 39.325 126.184 -18.001 1.00 37.29 260 GLY A C 1
ATOM 4088 O O . GLY B 1 252 ? 38.690 126.182 -19.066 1.00 38.53 260 GLY A O 1
ATOM 4089 N N . TYR B 1 253 ? 40.650 126.303 -17.965 1.00 34.01 261 TYR A N 1
ATOM 4090 C CA . TYR B 1 253 ? 41.416 126.289 -19.208 1.00 34.97 261 TYR A CA 1
ATOM 4091 C C . TYR B 1 253 ? 42.225 125.014 -19.296 1.00 32.59 261 TYR A C 1
ATOM 4092 O O . TYR B 1 253 ? 43.399 125.023 -19.657 1.00 34.43 261 TYR A O 1
ATOM 4101 N N . THR B 1 254 ? 41.554 123.910 -18.996 1.00 33.27 262 THR A N 1
ATOM 4102 C CA . THR B 1 254 ? 42.168 122.588 -18.952 1.00 33.87 262 THR A CA 1
ATOM 4103 C C . THR B 1 254 ? 42.347 121.944 -20.329 1.00 38.89 262 THR A C 1
ATOM 4104 O O . THR B 1 254 ? 41.845 120.852 -20.571 1.00 41.56 262 THR A O 1
ATOM 4108 N N . THR B 1 255 ? 43.062 122.615 -21.222 1.00 35.82 263 THR A N 1
ATOM 4109 C CA . THR B 1 255 ? 43.403 122.043 -22.514 1.00 33.07 263 THR A CA 1
ATOM 4110 C C . THR B 1 255 ? 44.854 122.335 -22.795 1.00 31.92 263 THR A C 1
ATOM 4111 O O . THR B 1 255 ? 45.399 123.320 -22.292 1.00 34.14 263 THR A O 1
ATOM 4115 N N . VAL B 1 256 ? 45.480 121.479 -23.594 1.00 32.62 264 VAL A N 1
ATOM 4116 C CA . VAL B 1 256 ? 46.875 121.645 -23.998 1.00 31.25 264 VAL A CA 1
ATOM 4117 C C . VAL B 1 256 ? 46.965 122.481 -25.272 1.00 36.62 264 VAL A C 1
ATOM 4118 O O . VAL B 1 256 ? 46.198 122.258 -26.212 1.00 33.03 264 VAL A O 1
ATOM 4122 N N . ASN B 1 257 ? 47.871 123.457 -25.299 1.00 30.77 265 ASN A N 1
ATOM 4123 C CA . ASN B 1 257 ? 48.084 124.255 -26.502 1.00 31.53 265 ASN A CA 1
ATOM 4124 C C . ASN B 1 257 ? 49.423 123.932 -27.158 1.00 35.30 265 ASN A C 1
ATOM 4125 O O . ASN B 1 257 ? 50.346 123.460 -26.506 1.00 36.88 265 ASN A O 1
ATOM 4130 N N . GLU B 1 258 ? 49.531 124.190 -28.453 1.00 32.71 266 GLU A N 1
ATOM 4131 C CA . GLU B 1 258 ? 50.826 124.186 -29.114 1.00 34.19 266 GLU A CA 1
ATOM 4132 C C . GLU B 1 258 ? 51.068 125.613 -29.558 1.00 36.79 266 GLU A C 1
ATOM 4133 O O . GLU B 1 258 ? 50.135 126.333 -29.875 1.00 36.47 266 GLU A O 1
ATOM 4139 N N . THR B 1 259 ? 52.318 126.040 -29.559 1.00 42.04 267 THR A N 1
ATOM 4140 C CA . THR B 1 259 ? 52.602 127.427 -29.845 1.00 42.12 267 THR A CA 1
ATOM 4141 C C . THR B 1 259 ? 53.451 127.549 -31.104 1.00 45.00 267 THR A C 1
ATOM 4142 O O . THR B 1 259 ? 54.454 126.853 -31.266 1.00 41.86 267 THR A O 1
ATOM 4146 N N . PHE B 1 260 ? 53.020 128.425 -32.007 1.00 39.22 268 PHE A N 1
ATOM 4147 C CA . PHE B 1 260 ? 53.697 128.610 -33.283 1.00 41.27 268 PHE A CA 1
ATOM 4148 C C . PHE B 1 260 ? 54.261 130.027 -33.449 1.00 39.99 268 PHE A C 1
ATOM 4149 O O . PHE B 1 260 ? 53.522 131.010 -33.461 1.00 41.47 268 PHE A O 1
ATOM 4157 N N . MET B 1 261 ? 55.575 130.125 -33.584 1.00 39.43 269 MET A N 1
ATOM 4158 C CA . MET B 1 261 ? 56.197 131.417 -33.827 1.00 42.40 269 MET A CA 1
ATOM 4159 C C . MET B 1 261 ? 55.944 131.827 -35.261 1.00 37.99 269 MET A C 1
ATOM 4160 O O . MET B 1 261 ? 56.301 131.101 -36.182 1.00 41.45 269 MET A O 1
ATOM 4165 N N . LEU B 1 262 ? 55.304 132.979 -35.433 1.00 37.88 270 LEU A N 1
ATOM 4166 C CA . LEU B 1 262 ? 54.986 133.514 -36.753 1.00 36.21 270 LEU A CA 1
ATOM 4167 C C . LEU B 1 262 ? 56.104 134.442 -37.214 1.00 37.82 270 LEU A C 1
ATOM 4168 O O . LEU B 1 262 ? 56.946 134.828 -36.407 1.00 35.56 270 LEU A O 1
ATOM 4173 N N . TYR B 1 263 ? 56.093 134.797 -38.501 1.00 36.20 271 TYR A N 1
ATOM 4174 C CA . TYR B 1 263 ? 57.209 135.478 -39.167 1.00 38.23 271 TYR A CA 1
ATOM 4175 C C . TYR B 1 263 ? 57.720 136.741 -38.464 1.00 39.24 271 TYR A C 1
ATOM 4176 O O . TYR B 1 263 ? 58.920 137.007 -38.475 1.00 41.84 271 TYR A O 1
ATOM 4185 N N . ASP B 1 264 ? 56.818 137.514 -37.865 1.00 36.54 272 ASP A N 1
ATOM 4186 C CA . ASP B 1 264 ? 57.183 138.773 -37.217 1.00 38.82 272 ASP A CA 1
ATOM 4187 C C . ASP B 1 264 ? 57.367 138.656 -35.706 1.00 38.13 272 ASP A C 1
ATOM 4188 O O . ASP B 1 264 ? 57.531 139.660 -35.024 1.00 40.61 272 ASP A O 1
ATOM 4193 N N . GLY B 1 265 ? 57.323 137.440 -35.174 1.00 40.30 273 GLY A N 1
ATOM 4194 C CA . GLY B 1 265 ? 57.529 137.252 -33.748 1.00 38.82 273 GLY A CA 1
ATOM 4195 C C . GLY B 1 265 ? 56.255 137.080 -32.947 1.00 39.49 273 GLY A C 1
ATOM 4196 O O . GLY B 1 265 ? 56.289 136.714 -31.769 1.00 40.71 273 GLY A O 1
ATOM 4197 N N . ALA B 1 266 ? 55.124 137.355 -33.584 1.00 42.02 274 ALA A N 1
ATOM 4198 C CA . ALA B 1 266 ? 53.835 137.024 -33.007 1.00 42.06 274 ALA A CA 1
ATOM 4199 C C . ALA B 1 266 ? 53.771 135.514 -32.721 1.00 35.78 274 ALA A C 1
ATOM 4200 O O . ALA B 1 266 ? 54.514 134.727 -33.289 1.00 39.21 274 ALA A O 1
ATOM 4202 N N . ARG B 1 267 ? 52.889 135.114 -31.828 1.00 34.61 275 ARG A N 1
ATOM 4203 C CA . ARG B 1 267 ? 52.784 133.714 -31.474 1.00 40.10 275 ARG A CA 1
ATOM 4204 C C . ARG B 1 267 ? 51.333 133.287 -31.563 1.00 37.48 275 ARG A C 1
ATOM 4205 O O . ARG B 1 267 ? 50.455 133.943 -31.018 1.00 35.32 275 ARG A O 1
ATOM 4213 N N . LEU B 1 268 ? 51.085 132.198 -32.278 1.00 37.36 276 LEU A N 1
ATOM 4214 C CA . LEU B 1 268 ? 49.768 131.585 -32.283 1.00 36.12 276 LEU A CA 1
ATOM 4215 C C . LEU B 1 268 ? 49.724 130.526 -31.186 1.00 35.98 276 LEU A C 1
ATOM 4216 O O . LEU B 1 268 ? 50.495 129.565 -31.203 1.00 36.78 276 LEU A O 1
ATOM 4221 N N . ALA B 1 269 ? 48.840 130.715 -30.219 1.00 33.56 277 ALA A N 1
ATOM 4222 C CA . ALA B 1 269 ? 48.662 129.728 -29.163 1.00 35.65 277 ALA A CA 1
ATOM 4223 C C . ALA B 1 269 ? 47.420 128.929 -29.486 1.00 35.10 277 ALA A C 1
ATOM 4224 O O . ALA B 1 269 ? 46.301 129.434 -29.369 1.00 36.41 277 ALA A O 1
ATOM 4226 N N . LEU B 1 270 ? 47.625 127.684 -29.906 1.00 36.90 278 LEU A N 1
ATOM 4227 C CA . LEU B 1 270 ? 46.563 126.883 -30.501 1.00 32.86 278 LEU A CA 1
ATOM 4228 C C . LEU B 1 270 ? 46.233 125.645 -29.671 1.00 32.81 278 LEU A C 1
ATOM 4229 O O . LEU B 1 270 ? 47.083 124.780 -29.431 1.00 30.24 278 LEU A O 1
ATOM 4234 N N . THR B 1 271 ? 44.986 125.555 -29.240 1.00 32.12 279 THR A N 1
ATOM 4235 C CA . THR B 1 271 ? 44.559 124.400 -28.471 1.00 29.33 279 THR A CA 1
ATOM 4236 C C . THR B 1 271 ? 44.543 123.153 -29.350 1.00 33.70 279 THR A C 1
ATOM 4237 O O . THR B 1 271 ? 43.834 123.109 -30.363 1.00 36.66 279 THR A O 1
ATOM 4241 N N . THR B 1 272 ? 45.315 122.145 -28.974 1.00 31.97 280 THR A N 1
ATOM 4242 C CA . THR B 1 272 ? 45.361 120.901 -29.736 1.00 36.13 280 THR A CA 1
ATOM 4243 C C . THR B 1 272 ? 45.027 119.655 -28.925 1.00 36.23 280 THR A C 1
ATOM 4244 O O . THR B 1 272 ? 44.848 118.581 -29.499 1.00 37.56 280 THR A O 1
ATOM 4248 N N . GLY B 1 273 ? 44.942 119.773 -27.602 1.00 32.88 281 GLY A N 1
ATOM 4249 C CA . GLY B 1 273 ? 44.814 118.581 -26.771 1.00 33.23 281 GLY A CA 1
ATOM 4250 C C . GLY B 1 273 ? 43.784 118.634 -25.660 1.00 36.70 281 GLY A C 1
ATOM 4251 O O . GLY B 1 273 ? 43.736 119.576 -24.877 1.00 40.18 281 GLY A O 1
ATOM 4252 N N . ILE B 1 274 ? 42.943 117.615 -25.591 1.00 36.81 282 ILE A N 1
ATOM 4253 C CA . ILE B 1 274 ? 42.017 117.480 -24.472 1.00 36.99 282 ILE A CA 1
ATOM 4254 C C . ILE B 1 274 ? 42.698 116.690 -23.348 1.00 36.39 282 ILE A C 1
ATOM 4255 O O . ILE B 1 274 ? 43.470 115.767 -23.608 1.00 38.52 282 ILE A O 1
ATOM 4260 N N . VAL B 1 275 ? 42.437 117.060 -22.103 1.00 39.20 283 VAL A N 1
ATOM 4261 C CA . VAL B 1 275 ? 43.243 116.535 -20.993 1.00 39.17 283 VAL A CA 1
ATOM 4262 C C . VAL B 1 275 ? 42.542 115.449 -20.193 1.00 35.05 283 VAL A C 1
ATOM 4263 O O . VAL B 1 275 ? 41.330 115.511 -19.969 1.00 38.04 283 VAL A O 1
ATOM 4267 N N . SER B 1 276 ? 43.319 114.456 -19.772 1.00 32.88 284 SER A N 1
ATOM 4268 C CA . SER B 1 276 ? 42.848 113.408 -18.874 1.00 35.89 284 SER A CA 1
ATOM 4269 C C . SER B 1 276 ? 43.736 113.344 -17.650 1.00 33.64 284 SER A C 1
ATOM 4270 O O . SER B 1 276 ? 44.945 113.436 -17.800 1.00 34.66 284 SER A O 1
ATOM 4273 N N . ASP B 1 277 ? 43.174 113.150 -16.453 1.00 36.56 285 ASP A N 1
ATOM 4274 C CA . ASP B 1 277 ? 44.033 112.925 -15.282 1.00 39.27 285 ASP A CA 1
ATOM 4275 C C . ASP B 1 277 ? 44.357 111.436 -15.081 1.00 43.41 285 ASP A C 1
ATOM 4276 O O . ASP B 1 277 ? 43.809 110.583 -15.777 1.00 41.55 285 ASP A O 1
ATOM 4281 N N . ARG B 1 278 ? 45.265 111.155 -14.141 1.00 42.49 286 ARG A N 1
ATOM 4282 C CA . ARG B 1 278 ? 45.648 109.800 -13.722 1.00 41.78 286 ARG A CA 1
ATOM 4283 C C . ARG B 1 278 ? 44.472 108.824 -13.642 1.00 46.36 286 ARG A C 1
ATOM 4284 O O . ARG B 1 278 ? 44.604 107.656 -14.001 1.00 48.49 286 ARG A O 1
ATOM 4292 N N . GLN B 1 279 ? 43.329 109.320 -13.178 1.00 46.71 287 GLN A N 1
ATOM 4293 C CA . GLN B 1 279 ? 42.144 108.502 -12.931 1.00 45.09 287 GLN A CA 1
ATOM 4294 C C . GLN B 1 279 ? 41.211 108.383 -14.136 1.00 47.78 287 GLN A C 1
ATOM 4295 O O . GLN B 1 279 ? 40.139 107.790 -14.034 1.00 50.66 287 GLN A O 1
ATOM 4301 N N . GLY B 1 280 ? 41.587 108.964 -15.268 1.00 51.37 288 GLY A N 1
ATOM 4302 C CA . GLY B 1 280 ? 40.749 108.881 -16.455 1.00 43.41 288 GLY A CA 1
ATOM 4303 C C . GLY B 1 280 ? 39.640 109.922 -16.570 1.00 49.37 288 GLY A C 1
ATOM 4304 O O . GLY B 1 280 ? 38.823 109.853 -17.487 1.00 50.31 288 GLY A O 1
ATOM 4305 N N . TYR B 1 281 ? 39.600 110.883 -15.648 1.00 48.77 289 TYR A N 1
ATOM 4306 C CA . TYR B 1 281 ? 38.733 112.060 -15.789 1.00 45.44 289 TYR A CA 1
ATOM 4307 C C . TYR B 1 281 ? 39.115 112.932 -16.997 1.00 45.25 289 TYR A C 1
ATOM 4308 O O . TYR B 1 281 ? 40.289 113.286 -17.168 1.00 43.51 289 TYR A O 1
ATOM 4317 N N . LYS B 1 282 ? 38.125 113.300 -17.811 1.00 44.52 290 LYS A N 1
ATOM 4318 C CA . LYS B 1 282 ? 38.353 114.138 -18.987 1.00 44.88 290 LYS A CA 1
ATOM 4319 C C . LYS B 1 282 ? 38.143 115.611 -18.646 1.00 39.61 290 LYS A C 1
ATOM 4320 O O . LYS B 1 282 ? 37.195 115.951 -17.960 1.00 36.15 290 LYS A O 1
ATOM 4326 N N . TYR B 1 283 ? 39.023 116.480 -19.134 1.00 34.12 291 TYR A N 1
ATOM 4327 C CA . TYR B 1 283 ? 38.854 117.918 -18.952 1.00 35.10 291 TYR A CA 1
ATOM 4328 C C . TYR B 1 283 ? 38.961 118.588 -20.303 1.00 38.05 291 TYR A C 1
ATOM 4329 O O . TYR B 1 283 ? 39.932 118.393 -21.028 1.00 40.84 291 TYR A O 1
ATOM 4338 N N . GLU B 1 284 ? 37.947 119.355 -20.658 1.00 36.77 292 GLU A N 1
ATOM 4339 C CA . GLU B 1 284 ? 37.958 120.066 -21.923 1.00 40.41 292 GLU A CA 1
ATOM 4340 C C . GLU B 1 284 ? 37.539 121.512 -21.679 1.00 36.74 292 GLU A C 1
ATOM 4341 O O . GLU B 1 284 ? 36.370 121.858 -21.836 1.00 35.98 292 GLU A O 1
ATOM 4347 N N . ASN B 1 285 ? 38.507 122.341 -21.283 1.00 37.46 293 ASN A N 1
ATOM 4348 C CA . ASN B 1 285 ? 38.248 123.703 -20.812 1.00 35.13 293 ASN A CA 1
ATOM 4349 C C . ASN B 1 285 ? 37.114 123.709 -19.801 1.00 36.82 293 ASN A C 1
ATOM 4350 O O . ASN B 1 285 ? 36.170 124.491 -19.897 1.00 35.59 293 ASN A O 1
ATOM 4355 N N . THR B 1 286 ? 37.226 122.808 -18.831 1.00 37.31 294 THR A N 1
ATOM 4356 C CA . THR B 1 286 ? 36.254 122.681 -17.753 1.00 43.37 294 THR A CA 1
ATOM 4357 C C . THR B 1 286 ? 36.924 122.956 -16.405 1.00 41.23 294 THR A C 1
ATOM 4358 O O . THR B 1 286 ? 38.030 122.480 -16.165 1.00 37.27 294 THR A O 1
ATOM 4362 N N . PRO B 1 287 ? 36.256 123.708 -15.518 1.00 35.34 295 PRO A N 1
ATOM 4363 C CA . PRO B 1 287 ? 36.894 124.007 -14.232 1.00 38.29 295 PRO A CA 1
ATOM 4364 C C . PRO B 1 287 ? 37.147 122.748 -13.421 1.00 40.22 295 PRO A C 1
ATOM 4365 O O . PRO B 1 287 ? 36.412 121.783 -13.565 1.00 41.69 295 PRO A O 1
ATOM 4369 N N . ILE B 1 288 ? 38.203 122.746 -12.615 1.00 40.09 296 ILE A N 1
ATOM 4370 C CA . ILE B 1 288 ? 38.489 121.623 -11.739 1.00 36.97 296 ILE A CA 1
ATOM 4371 C C . ILE B 1 288 ? 37.967 121.991 -10.362 1.00 39.30 296 ILE A C 1
ATOM 4372 O O . ILE B 1 288 ? 38.334 123.032 -9.835 1.00 42.25 296 ILE A O 1
ATOM 4377 N N . LEU B 1 289 ? 37.093 121.168 -9.789 1.00 39.11 297 LEU A N 1
ATOM 4378 C CA . LEU B 1 289 ? 36.572 121.439 -8.449 1.00 38.69 297 LEU A CA 1
ATOM 4379 C C . LEU B 1 289 ? 37.559 120.979 -7.379 1.00 36.00 297 LEU A C 1
ATOM 4380 O O . LEU B 1 289 ? 38.164 119.906 -7.476 1.00 33.51 297 LEU A O 1
ATOM 4385 N N . PRO B 1 290 ? 37.749 121.816 -6.356 1.00 40.02 298 PRO A N 1
ATOM 4386 C CA . PRO B 1 290 ? 38.527 121.371 -5.202 1.00 39.36 298 PRO A CA 1
ATOM 4387 C C . PRO B 1 290 ? 37.728 120.325 -4.432 1.00 40.10 298 PRO A C 1
ATOM 4388 O O . PRO B 1 290 ? 36.488 120.367 -4.492 1.00 41.66 298 PRO A O 1
ATOM 4392 N N . ASP B 1 291 ? 38.412 119.413 -3.738 1.00 34.15 299 ASP A N 1
ATOM 4393 C CA . ASP B 1 291 ? 37.735 118.423 -2.907 1.00 37.61 299 ASP A CA 1
ATOM 4394 C C . ASP B 1 291 ? 36.810 119.134 -1.924 1.00 42.91 299 ASP A C 1
ATOM 4395 O O . ASP B 1 291 ? 35.706 118.671 -1.637 1.00 44.17 299 ASP A O 1
ATOM 4400 N N . GLN B 1 292 ? 37.262 120.281 -1.428 1.00 40.88 300 GLN A N 1
ATOM 4401 C CA . GLN B 1 292 ? 36.492 121.054 -0.464 1.00 37.90 300 GLN A CA 1
ATOM 4402 C C . GLN B 1 292 ? 36.348 122.513 -0.908 1.00 39.90 300 GLN A C 1
ATOM 4403 O O . GLN B 1 292 ? 37.269 123.315 -0.784 1.00 38.88 300 GLN A O 1
ATOM 4409 N N . VAL B 1 293 ? 35.186 122.848 -1.447 1.00 37.55 301 VAL A N 1
ATOM 4410 C CA . VAL B 1 293 ? 34.876 124.227 -1.771 1.00 39.10 301 VAL A CA 1
ATOM 4411 C C . VAL B 1 293 ? 34.698 125.038 -0.489 1.00 41.17 301 VAL A C 1
ATOM 4412 O O . VAL B 1 293 ? 33.755 124.810 0.269 1.00 41.89 301 VAL A O 1
ATOM 4416 N N . THR B 1 294 ? 35.596 125.988 -0.245 1.00 40.18 302 THR A N 1
ATOM 4417 C CA . THR B 1 294 ? 35.442 126.885 0.904 1.00 39.94 302 THR A CA 1
ATOM 4418 C C . THR B 1 294 ? 36.034 128.251 0.664 1.00 40.84 302 THR A C 1
ATOM 4419 O O . THR B 1 294 ? 37.073 128.380 0.009 1.00 39.32 302 THR A O 1
ATOM 4423 N N . SER B 1 295 ? 35.388 129.269 1.224 1.00 38.75 303 SER A N 1
ATOM 4424 C CA . SER B 1 295 ? 35.912 130.630 1.137 1.00 40.08 303 SER A CA 1
ATOM 4425 C C . SER B 1 295 ? 37.113 130.856 2.080 1.00 37.72 303 SER A C 1
ATOM 4426 O O . SER B 1 295 ? 37.843 131.826 1.936 1.00 40.77 303 SER A O 1
ATOM 4429 N N . LEU B 1 296 ? 37.325 129.956 3.031 1.00 35.57 304 LEU A N 1
ATOM 4430 C CA . LEU B 1 296 ? 38.460 130.073 3.935 1.00 37.91 304 LEU A CA 1
ATOM 4431 C C . LEU B 1 296 ? 39.418 128.893 3.786 1.00 32.25 304 LEU A C 1
ATOM 4432 O O . LEU B 1 296 ? 39.615 128.135 4.732 1.00 37.21 304 LEU A O 1
ATOM 4437 N N . PRO B 1 297 ? 40.032 128.741 2.601 1.00 32.67 305 PRO A N 1
ATOM 4438 C CA . PRO B 1 297 ? 40.909 127.600 2.322 1.00 33.80 305 PRO A CA 1
ATOM 4439 C C . PRO B 1 297 ? 42.182 127.540 3.159 1.00 29.38 305 PRO A C 1
ATOM 4440 O O . PRO B 1 297 ? 42.675 126.442 3.379 1.00 31.95 305 PRO A O 1
ATOM 4444 N N . LEU B 1 298 ? 42.727 128.674 3.585 1.00 31.59 306 LEU A N 1
ATOM 4445 C CA . LEU B 1 298 ? 43.946 128.637 4.387 1.00 33.47 306 LEU A CA 1
ATOM 4446 C C . LEU B 1 298 ? 43.608 128.085 5.757 1.00 31.30 306 LEU A C 1
ATOM 4447 O O . LEU B 1 298 ? 44.341 127.261 6.298 1.00 29.85 306 LEU A O 1
ATOM 4452 N N . GLN B 1 299 ? 42.487 128.541 6.304 1.00 29.82 307 GLN A N 1
ATOM 4453 C CA . GLN B 1 299 ? 41.976 128.014 7.568 1.00 33.56 307 GLN A CA 1
ATOM 4454 C C . GLN B 1 299 ? 41.748 126.500 7.515 1.00 37.61 307 GLN A C 1
ATOM 4455 O O . GLN B 1 299 ? 42.306 125.752 8.319 1.00 39.79 307 GLN A O 1
ATOM 4461 N N . GLU B 1 300 ? 40.933 126.050 6.561 1.00 39.06 308 GLU A N 1
ATOM 4462 C CA . GLU B 1 300 ? 40.579 124.628 6.458 1.00 38.07 308 GLU A CA 1
ATOM 4463 C C . GLU B 1 300 ? 41.771 123.758 6.082 1.00 37.28 308 GLU A C 1
ATOM 4464 O O . GLU B 1 300 ? 41.836 122.594 6.467 1.00 41.22 308 GLU A O 1
ATOM 4470 N N . SER B 1 301 ? 42.704 124.315 5.314 1.00 38.44 309 SER A N 1
ATOM 4471 C CA . SER B 1 301 ? 43.929 123.599 4.970 1.00 38.81 309 SER A CA 1
ATOM 4472 C C . SER B 1 301 ? 44.715 123.211 6.212 1.00 36.66 309 SER A C 1
ATOM 4473 O O . SER B 1 301 ? 45.219 122.089 6.338 1.00 36.60 309 SER A O 1
ATOM 4476 N N . GLN B 1 302 ? 44.842 124.159 7.128 1.00 39.13 310 GLN A N 1
ATOM 4477 C CA . GLN B 1 302 ? 45.595 123.886 8.338 1.00 42.84 310 GLN A CA 1
ATOM 4478 C C . GLN B 1 302 ? 44.860 122.862 9.204 1.00 37.43 310 GLN A C 1
ATOM 4479 O O . GLN B 1 302 ? 45.486 121.948 9.720 1.00 45.05 310 GLN A O 1
ATOM 4485 N N . SER B 1 303 ? 43.544 122.992 9.357 1.00 35.52 311 SER A N 1
ATOM 4486 C CA . SER B 1 303 ? 42.856 122.067 10.244 1.00 41.04 311 SER A CA 1
ATOM 4487 C C . SER B 1 303 ? 42.877 120.680 9.606 1.00 39.51 311 SER A C 1
ATOM 4488 O O . SER B 1 303 ? 43.150 119.698 10.290 1.00 39.58 311 SER A O 1
ATOM 4491 N N . TRP B 1 304 ? 42.660 120.598 8.293 1.00 37.64 312 TRP A N 1
ATOM 4492 C CA . TRP B 1 304 ? 42.756 119.303 7.641 1.00 39.28 312 TRP A CA 1
ATOM 4493 C C . TRP B 1 304 ? 44.161 118.716 7.759 1.00 43.48 312 TRP A C 1
ATOM 4494 O O . TRP B 1 304 ? 44.319 117.521 8.010 1.00 44.30 312 TRP A O 1
ATOM 4505 N N . LEU B 1 305 ? 45.182 119.547 7.569 1.00 39.46 313 LEU A N 1
ATOM 4506 C CA . LEU B 1 305 ? 46.552 119.057 7.678 1.00 43.14 313 LEU A CA 1
ATOM 4507 C C . LEU B 1 305 ? 46.843 118.601 9.095 1.00 46.69 313 LEU A C 1
ATOM 4508 O O . LEU B 1 305 ? 47.574 117.647 9.298 1.00 48.28 313 LEU A O 1
ATOM 4513 N N . LYS B 1 306 ? 46.278 119.297 10.074 1.00 47.78 314 LYS A N 1
ATOM 4514 C CA . LYS B 1 306 ? 46.581 119.004 11.472 1.00 50.62 314 LYS A CA 1
ATOM 4515 C C . LYS B 1 306 ? 46.074 117.616 11.839 1.00 50.39 314 LYS A C 1
ATOM 4516 O O . LYS B 1 306 ? 46.738 116.875 12.559 1.00 51.92 314 LYS A O 1
ATOM 4522 N N . SER B 1 307 ? 44.895 117.276 11.323 1.00 51.34 315 SER A N 1
ATOM 4523 C CA . SER B 1 307 ? 44.297 115.969 11.548 1.00 49.30 315 SER A CA 1
ATOM 4524 C C . SER B 1 307 ? 45.147 114.863 10.930 1.00 52.79 315 SER A C 1
ATOM 4525 O O . SER B 1 307 ? 45.549 113.922 11.619 1.00 50.37 315 SER A O 1
ATOM 4528 N N . ARG B 1 308 ? 45.434 114.980 9.635 1.00 50.49 316 ARG A N 1
ATOM 4529 C CA . ARG B 1 308 ? 46.197 113.944 8.946 1.00 53.76 316 ARG A CA 1
ATOM 4530 C C . ARG B 1 308 ? 47.592 113.847 9.580 1.00 53.75 316 ARG A C 1
ATOM 4531 O O . ARG B 1 308 ? 48.363 112.928 9.292 1.00 57.89 316 ARG A O 1
ATOM 4539 N N . ILE B 1 309 ? 47.902 114.807 10.448 1.00 55.33 317 ILE A N 1
ATOM 4540 C CA . ILE B 1 309 ? 49.117 114.781 11.262 1.00 56.95 317 ILE A CA 1
ATOM 4541 C C . ILE B 1 309 ? 48.755 114.378 12.694 1.00 49.37 317 ILE A C 1
ATOM 4542 O O . ILE B 1 309 ? 49.403 113.521 13.290 1.00 53.54 317 ILE A O 1
ATOM 4547 N N . LEU C 1 23 ? 47.537 136.735 -18.879 1.00 50.14 31 LEU B N 1
ATOM 4548 C CA . LEU C 1 23 ? 46.943 135.790 -19.826 1.00 49.20 31 LEU B CA 1
ATOM 4549 C C . LEU C 1 23 ? 46.921 134.367 -19.266 1.00 48.03 31 LEU B C 1
ATOM 4550 O O . LEU C 1 23 ? 47.759 133.999 -18.424 1.00 44.25 31 LEU B O 1
ATOM 4555 N N . ASN C 1 24 ? 45.963 133.571 -19.741 1.00 42.92 32 ASN B N 1
ATOM 4556 C CA . ASN C 1 24 ? 45.888 132.170 -19.367 1.00 37.18 32 ASN B CA 1
ATOM 4557 C C . ASN C 1 24 ? 46.743 131.349 -20.318 1.00 39.23 32 ASN B C 1
ATOM 4558 O O . ASN C 1 24 ? 46.282 130.948 -21.375 1.00 41.92 32 ASN B O 1
ATOM 4563 N N . ILE C 1 25 ? 47.996 131.116 -19.935 1.00 36.25 33 ILE B N 1
ATOM 4564 C CA . ILE C 1 25 ? 49.004 130.610 -20.860 1.00 34.95 33 ILE B CA 1
ATOM 4565 C C . ILE C 1 25 ? 49.423 129.168 -20.571 1.00 39.18 33 ILE B C 1
ATOM 4566 O O . ILE C 1 25 ? 49.512 128.762 -19.405 1.00 33.60 33 ILE B O 1
ATOM 4571 N N . TYR C 1 26 ? 49.662 128.403 -21.643 1.00 35.17 34 TYR B N 1
ATOM 4572 C CA . TYR C 1 26 ? 50.212 127.054 -21.546 1.00 30.00 34 TYR B CA 1
ATOM 4573 C C . TYR C 1 26 ? 51.418 126.966 -22.439 1.00 35.56 34 TYR B C 1
ATOM 4574 O O . TYR C 1 26 ? 51.351 127.301 -23.617 1.00 36.42 34 TYR B O 1
ATOM 4583 N N . LEU C 1 27 ? 52.520 126.507 -21.867 1.00 33.44 35 LEU B N 1
ATOM 4584 C CA . LEU C 1 27 ? 53.771 126.388 -22.573 1.00 31.48 35 LEU B CA 1
ATOM 4585 C C . LEU C 1 27 ? 54.493 125.178 -22.032 1.00 36.02 35 LEU B C 1
ATOM 4586 O O . LEU C 1 27 ? 54.574 124.952 -20.826 1.00 31.45 35 LEU B O 1
ATOM 4591 N N . LEU C 1 28 ? 54.986 124.374 -22.948 1.00 40.19 36 LEU B N 1
ATOM 4592 C CA . LEU C 1 28 ? 55.871 123.288 -22.610 1.00 38.69 36 LEU B CA 1
ATOM 4593 C C . LEU C 1 28 ? 56.855 123.246 -23.760 1.00 39.22 36 LEU B C 1
ATOM 4594 O O . LEU C 1 28 ? 56.690 122.473 -24.700 1.00 42.18 36 LEU B O 1
ATOM 4599 N N . PRO C 1 29 ? 57.859 124.134 -23.703 1.00 38.80 37 PRO B N 1
ATOM 4600 C CA . PRO C 1 29 ? 58.885 124.300 -24.732 1.00 40.80 37 PRO B CA 1
ATOM 4601 C C . PRO C 1 29 ? 59.508 122.963 -25.061 1.00 40.64 37 PRO B C 1
ATOM 4602 O O . PRO C 1 29 ? 59.434 122.066 -24.232 1.00 41.59 37 PRO B O 1
ATOM 4606 N N . PRO C 1 30 ? 60.094 122.828 -26.258 1.00 45.00 38 PRO B N 1
ATOM 4607 C CA . PRO C 1 30 ? 60.726 121.576 -26.688 1.00 42.68 38 PRO B CA 1
ATOM 4608 C C . PRO C 1 30 ? 62.096 121.374 -26.050 1.00 44.60 38 PRO B C 1
ATOM 4609 O O . PRO C 1 30 ? 62.784 122.356 -25.755 1.00 43.44 38 PRO B O 1
ATOM 4613 N N . SER C 1 31 ? 62.480 120.117 -25.845 1.00 45.63 39 SER B N 1
ATOM 4614 C CA . SER C 1 31 ? 63.787 119.790 -25.284 1.00 42.43 39 SER B CA 1
ATOM 4615 C C . SER C 1 31 ? 64.869 120.307 -26.206 1.00 45.79 39 SER B C 1
ATOM 4616 O O . SER C 1 31 ? 64.622 120.533 -27.391 1.00 45.55 39 SER B O 1
ATOM 4619 N N . SER C 1 32 ? 66.068 120.495 -25.675 1.00 42.31 40 SER B N 1
ATOM 4620 C CA . SER C 1 32 ? 67.149 121.007 -26.496 1.00 44.37 40 SER B CA 1
ATOM 4621 C C . SER C 1 32 ? 67.440 120.041 -27.644 1.00 47.86 40 SER B C 1
ATOM 4622 O O . SER C 1 32 ? 67.956 120.442 -28.683 1.00 47.90 40 SER B O 1
ATOM 4625 N N . GLU C 1 33 ? 67.090 118.770 -27.466 1.00 49.33 41 GLU B N 1
ATOM 4626 C CA . GLU C 1 33 ? 67.257 117.793 -28.535 1.00 50.08 41 GLU B CA 1
ATOM 4627 C C . GLU C 1 33 ? 66.249 118.046 -29.657 1.00 48.57 41 GLU B C 1
ATOM 4628 O O . GLU C 1 33 ? 66.623 118.130 -30.823 1.00 46.35 41 GLU B O 1
ATOM 4634 N N . ARG C 1 34 ? 64.975 118.169 -29.299 1.00 49.05 42 ARG B N 1
ATOM 4635 C CA . ARG C 1 34 ? 63.921 118.379 -30.290 1.00 50.87 42 ARG B CA 1
ATOM 4636 C C . ARG C 1 34 ? 64.170 119.650 -31.083 1.00 47.42 42 ARG B C 1
ATOM 4637 O O . ARG C 1 34 ? 64.051 119.666 -32.306 1.00 51.05 42 ARG B O 1
ATOM 4645 N N . TYR C 1 35 ? 64.513 120.711 -30.367 1.00 45.02 43 TYR B N 1
ATOM 4646 C CA . TYR C 1 35 ? 64.883 121.985 -30.973 1.00 49.42 43 TYR B CA 1
ATOM 4647 C C . TYR C 1 35 ? 65.883 121.767 -32.105 1.00 44.41 43 TYR B C 1
ATOM 4648 O O . TYR C 1 35 ? 65.695 122.245 -33.221 1.00 42.02 43 TYR B O 1
ATOM 4657 N N . GLY C 1 36 ? 66.940 121.021 -31.810 1.00 44.58 44 GLY B N 1
ATOM 4658 C CA . GLY C 1 36 ? 67.925 120.667 -32.815 1.00 41.91 44 GLY B CA 1
ATOM 4659 C C . GLY C 1 36 ? 67.348 119.825 -33.938 1.00 42.99 44 GLY B C 1
ATOM 4660 O O . GLY C 1 36 ? 67.644 120.061 -35.105 1.00 41.00 44 GLY B O 1
ATOM 4661 N N . ARG C 1 37 ? 66.523 118.839 -33.591 1.00 47.14 45 ARG B N 1
ATOM 4662 C CA . ARG C 1 37 ? 65.934 117.968 -34.602 1.00 46.23 45 ARG B CA 1
ATOM 4663 C C . ARG C 1 37 ? 65.043 118.772 -35.539 1.00 44.08 45 ARG B C 1
ATOM 4664 O O . ARG C 1 37 ? 65.028 118.531 -36.745 1.00 39.78 45 ARG B O 1
ATOM 4672 N N . VAL C 1 38 ? 64.314 119.737 -34.979 1.00 48.30 46 VAL B N 1
ATOM 4673 C CA . VAL C 1 38 ? 63.437 120.588 -35.779 1.00 42.81 46 VAL B CA 1
ATOM 4674 C C . VAL C 1 38 ? 64.207 121.246 -36.907 1.00 44.48 46 VAL B C 1
ATOM 4675 O O . VAL C 1 38 ? 63.732 121.325 -38.036 1.00 44.92 46 VAL B O 1
ATOM 4679 N N . ILE C 1 39 ? 65.405 121.711 -36.595 1.00 39.89 47 ILE B N 1
ATOM 4680 C CA . ILE C 1 39 ? 66.225 122.393 -37.578 1.00 41.18 47 ILE B CA 1
ATOM 4681 C C . ILE C 1 39 ? 66.759 121.425 -38.639 1.00 42.14 47 ILE B C 1
ATOM 4682 O O . ILE C 1 39 ? 66.842 121.762 -39.817 1.00 39.76 47 ILE B O 1
ATOM 4687 N N . LEU C 1 40 ? 67.109 120.215 -38.221 1.00 42.60 48 LEU B N 1
ATOM 4688 C CA . LEU C 1 40 ? 67.659 119.237 -39.149 1.00 46.22 48 LEU B CA 1
ATOM 4689 C C . LEU C 1 40 ? 66.598 118.794 -40.140 1.00 44.93 48 LEU B C 1
ATOM 4690 O O . LEU C 1 40 ? 66.903 118.559 -41.319 1.00 43.12 48 LEU B O 1
ATOM 4695 N N . ASP C 1 41 ? 65.358 118.696 -39.661 1.00 42.37 49 ASP B N 1
ATOM 4696 C CA . ASP C 1 41 ? 64.229 118.360 -40.530 1.00 46.32 49 ASP B CA 1
ATOM 4697 C C . ASP C 1 41 ? 64.070 119.386 -41.649 1.00 48.13 49 ASP B C 1
ATOM 4698 O O . ASP C 1 41 ? 63.922 119.013 -42.814 1.00 48.00 49 ASP B O 1
ATOM 4703 N N . ARG C 1 42 ? 64.102 120.675 -41.301 1.00 47.82 50 ARG B N 1
ATOM 4704 C CA . ARG C 1 42 ? 63.962 121.736 -42.301 1.00 46.47 50 ARG B CA 1
ATOM 4705 C C . ARG C 1 42 ? 65.066 121.639 -43.333 1.00 45.35 50 ARG B C 1
ATOM 4706 O O . ARG C 1 42 ? 64.807 121.704 -44.533 1.00 50.67 50 ARG B O 1
ATOM 4714 N N . VAL C 1 43 ? 66.299 121.491 -42.854 1.00 43.12 51 VAL B N 1
ATOM 4715 C CA . VAL C 1 43 ? 67.468 121.401 -43.727 1.00 47.15 51 VAL B CA 1
ATOM 4716 C C . VAL C 1 43 ? 67.360 120.241 -44.721 1.00 48.35 51 VAL B C 1
ATOM 4717 O O . VAL C 1 43 ? 67.650 120.394 -45.910 1.00 48.06 51 VAL B O 1
ATOM 4721 N N . GLU C 1 44 ? 66.949 119.084 -44.214 1.00 45.00 52 GLU B N 1
ATOM 4722 C CA . GLU C 1 44 ? 66.645 117.928 -45.045 1.00 50.53 52 GLU B CA 1
ATOM 4723 C C . GLU C 1 44 ? 65.590 118.241 -46.103 1.00 52.98 52 GLU B C 1
ATOM 4724 O O . GLU C 1 44 ? 65.771 117.951 -47.290 1.00 51.22 52 GLU B O 1
ATOM 4730 N N . GLN C 1 45 ? 64.495 118.843 -45.650 1.00 49.41 53 GLN B N 1
ATOM 4731 C CA . GLN C 1 45 ? 63.322 119.088 -46.473 1.00 51.80 53 GLN B CA 1
ATOM 4732 C C . GLN C 1 45 ? 63.559 120.095 -47.596 1.00 53.86 53 GLN B C 1
ATOM 4733 O O . GLN C 1 45 ? 63.206 119.832 -48.741 1.00 54.01 53 GLN B O 1
ATOM 4739 N N . ARG C 1 46 ? 64.171 121.233 -47.275 1.00 51.99 54 ARG B N 1
ATOM 4740 C CA . ARG C 1 46 ? 64.204 122.363 -48.205 1.00 48.24 54 ARG B CA 1
ATOM 4741 C C . ARG C 1 46 ? 65.614 122.825 -48.600 1.00 46.08 54 ARG B C 1
ATOM 4742 O O . ARG C 1 46 ? 65.774 123.599 -49.541 1.00 47.66 54 ARG B O 1
ATOM 4750 N N . GLY C 1 47 ? 66.636 122.360 -47.891 1.00 48.11 55 GLY B N 1
ATOM 4751 C CA . GLY C 1 47 ? 68.000 122.730 -48.230 1.00 46.18 55 GLY B CA 1
ATOM 4752 C C . GLY C 1 47 ? 68.405 122.246 -49.618 1.00 48.72 55 GLY B C 1
ATOM 4753 O O . GLY C 1 47 ? 68.084 121.124 -50.003 1.00 48.88 55 GLY B O 1
ATOM 4754 N N . LEU C 1 48 ? 69.104 123.096 -50.367 1.00 48.15 56 LEU B N 1
ATOM 4755 C CA . LEU C 1 48 ? 69.615 122.758 -51.702 1.00 51.53 56 LEU B CA 1
ATOM 4756 C C . LEU C 1 48 ? 70.463 121.482 -51.777 1.00 53.23 56 LEU B C 1
ATOM 4757 O O . LEU C 1 48 ? 70.411 120.749 -52.764 1.00 52.98 56 LEU B O 1
ATOM 4762 N N . TYR C 1 49 ? 71.266 121.245 -50.746 1.00 54.16 57 TYR B N 1
ATOM 4763 C CA . TYR C 1 49 ? 72.308 120.227 -50.806 1.00 53.29 57 TYR B CA 1
ATOM 4764 C C . TYR C 1 49 ? 72.198 119.129 -49.755 1.00 54.16 57 TYR B C 1
ATOM 4765 O O . TYR C 1 49 ? 73.212 118.513 -49.417 1.00 54.77 57 TYR B O 1
ATOM 4774 N N . SER C 1 50 ? 71.000 118.881 -49.228 1.00 53.66 58 SER B N 1
ATOM 4775 C CA . SER C 1 50 ? 70.876 118.056 -48.018 1.00 53.10 58 SER B CA 1
ATOM 4776 C C . SER C 1 50 ? 70.598 116.581 -48.282 1.00 53.56 58 SER B C 1
ATOM 4777 O O . SER C 1 50 ? 69.784 115.958 -47.590 1.00 53.88 58 SER B O 1
ATOM 4780 N N . GLN C 1 51 ? 71.286 116.023 -49.271 1.00 58.32 59 GLN B N 1
ATOM 4781 C CA . GLN C 1 51 ? 71.200 114.593 -49.561 1.00 56.44 59 GLN B CA 1
ATOM 4782 C C . GLN C 1 51 ? 72.567 114.075 -49.992 1.00 54.74 59 GLN B C 1
ATOM 4783 O O . GLN C 1 51 ? 73.473 114.850 -50.296 1.00 51.59 59 GLN B O 1
ATOM 4789 N N . GLY C 1 52 ? 72.718 112.757 -50.015 1.00 62.57 60 GLY B N 1
ATOM 4790 C CA . GLY C 1 52 ? 74.014 112.161 -50.284 1.00 59.22 60 GLY B CA 1
ATOM 4791 C C . GLY C 1 52 ? 74.554 111.533 -49.019 1.00 59.83 60 GLY B C 1
ATOM 4792 O O . GLY C 1 52 ? 74.260 112.001 -47.910 1.00 57.97 60 GLY B O 1
ATOM 4793 N N . ARG C 1 53 ? 75.342 110.473 -49.185 1.00 58.71 61 ARG B N 1
ATOM 4794 C CA . ARG C 1 53 ? 75.844 109.695 -48.056 1.00 56.64 61 ARG B CA 1
ATOM 4795 C C . ARG C 1 53 ? 76.568 110.594 -47.071 1.00 56.70 61 ARG B C 1
ATOM 4796 O O . ARG C 1 53 ? 76.598 110.318 -45.869 1.00 56.43 61 ARG B O 1
ATOM 4798 N N . GLN C 1 54 ? 77.146 111.671 -47.598 1.00 57.85 62 GLN B N 1
ATOM 4799 C CA . GLN C 1 54 ? 77.843 112.655 -46.783 1.00 56.71 62 GLN B CA 1
ATOM 4800 C C . GLN C 1 54 ? 76.851 113.325 -45.832 1.00 53.94 62 GLN B C 1
ATOM 4801 O O . GLN C 1 54 ? 77.090 113.389 -44.626 1.00 55.93 62 GLN B O 1
ATOM 4803 N N . TRP C 1 55 ? 75.731 113.795 -46.377 1.00 54.48 63 TRP B N 1
ATOM 4804 C CA . TRP C 1 55 ? 74.702 114.441 -45.566 1.00 54.06 63 TRP B CA 1
ATOM 4805 C C . TRP C 1 55 ? 74.185 113.504 -44.479 1.00 53.01 63 TRP B C 1
ATOM 4806 O O . TRP C 1 55 ? 74.197 113.854 -43.302 1.00 50.78 63 TRP B O 1
ATOM 4817 N N . GLN C 1 56 ? 73.735 112.316 -44.873 1.00 52.87 64 GLN B N 1
ATOM 4818 C CA . GLN C 1 56 ? 73.258 111.333 -43.899 1.00 55.96 64 GLN B CA 1
ATOM 4819 C C . GLN C 1 56 ? 74.281 111.059 -42.792 1.00 55.23 64 GLN B C 1
ATOM 4820 O O . GLN C 1 56 ? 73.904 110.859 -41.642 1.00 55.38 64 GLN B O 1
ATOM 4826 N N . ILE C 1 57 ? 75.569 111.059 -43.136 1.00 56.36 65 ILE B N 1
ATOM 4827 C CA . ILE C 1 57 ? 76.617 110.826 -42.141 1.00 57.65 65 ILE B CA 1
ATOM 4828 C C . ILE C 1 57 ? 76.743 112.049 -41.254 1.00 51.04 65 ILE B C 1
ATOM 4829 O O . ILE C 1 57 ? 76.834 111.928 -40.036 1.00 52.63 65 ILE B O 1
ATOM 4831 N N . ILE C 1 58 ? 76.731 113.226 -41.868 1.00 51.61 66 ILE B N 1
ATOM 4832 C CA . ILE C 1 58 ? 76.728 114.486 -41.120 1.00 53.70 66 ILE B CA 1
ATOM 4833 C C . ILE C 1 58 ? 75.519 114.616 -40.188 1.00 50.12 66 ILE B C 1
ATOM 4834 O O . ILE C 1 58 ? 75.639 115.055 -39.039 1.00 50.90 66 ILE B O 1
ATOM 4839 N N . ARG C 1 59 ? 74.351 114.239 -40.690 1.00 51.12 67 ARG B N 1
ATOM 4840 C CA . ARG C 1 59 ? 73.127 114.351 -39.903 1.00 54.87 67 ARG B CA 1
ATOM 4841 C C . ARG C 1 59 ? 73.174 113.441 -38.683 1.00 56.52 67 ARG B C 1
ATOM 4842 O O . ARG C 1 59 ? 72.934 113.883 -37.552 1.00 54.96 67 ARG B O 1
ATOM 4850 N N . GLN C 1 60 ? 73.482 112.169 -38.925 1.00 56.16 68 GLN B N 1
ATOM 4851 C CA . GLN C 1 60 ? 73.516 111.174 -37.861 1.00 57.70 68 GLN B CA 1
ATOM 4852 C C . GLN C 1 60 ? 74.482 111.591 -36.752 1.00 54.21 68 GLN B C 1
ATOM 4853 O O . GLN C 1 60 ? 74.170 111.439 -35.571 1.00 51.96 68 GLN B O 1
ATOM 4859 N N . ARG C 1 61 ? 75.637 112.134 -37.134 1.00 52.01 69 ARG B N 1
ATOM 4860 C CA . ARG C 1 61 ? 76.587 112.671 -36.160 1.00 56.52 69 ARG B CA 1
ATOM 4861 C C . ARG C 1 61 ? 75.918 113.779 -35.358 1.00 56.37 69 ARG B C 1
ATOM 4862 O O . ARG C 1 61 ? 76.128 113.909 -34.149 1.00 53.15 69 ARG B O 1
ATOM 4864 N N . SER C 1 62 ? 75.096 114.568 -36.039 1.00 55.10 70 SER B N 1
ATOM 4865 C CA . SER C 1 62 ? 74.463 115.715 -35.408 1.00 54.23 70 SER B CA 1
ATOM 4866 C C . SER C 1 62 ? 73.408 115.273 -34.393 1.00 54.04 70 SER B C 1
ATOM 4867 O O . SER C 1 62 ? 73.404 115.731 -33.249 1.00 53.29 70 SER B O 1
ATOM 4870 N N . GLU C 1 63 ? 72.525 114.374 -34.825 1.00 55.80 71 GLU B N 1
ATOM 4871 C CA . GLU C 1 63 ? 71.463 113.833 -33.981 1.00 53.87 71 GLU B CA 1
ATOM 4872 C C . GLU C 1 63 ? 72.022 113.151 -32.737 1.00 55.82 71 GLU B C 1
ATOM 4873 O O . GLU C 1 63 ? 71.431 113.223 -31.658 1.00 53.60 71 GLU B O 1
ATOM 4879 N N . LYS C 1 64 ? 73.158 112.479 -32.906 1.00 55.66 72 LYS B N 1
ATOM 4880 C CA . LYS C 1 64 ? 73.799 111.756 -31.818 1.00 54.80 72 LYS B CA 1
ATOM 4881 C C . LYS C 1 64 ? 74.238 112.718 -30.717 1.00 58.69 72 LYS B C 1
ATOM 4882 O O . LYS C 1 64 ? 73.955 112.488 -29.534 1.00 55.64 72 LYS B O 1
ATOM 4888 N N . LYS C 1 65 ? 74.931 113.790 -31.107 1.00 54.39 73 LYS B N 1
ATOM 4889 C CA . LYS C 1 65 ? 75.359 114.806 -30.149 1.00 51.51 73 LYS B CA 1
ATOM 4890 C C . LYS C 1 65 ? 74.161 115.478 -29.467 1.00 58.29 73 LYS B C 1
ATOM 4891 O O . LYS C 1 65 ? 74.202 115.751 -28.264 1.00 63.54 73 LYS B O 1
ATOM 4897 N N . LEU C 1 66 ? 73.095 115.724 -30.231 1.00 52.70 74 LEU B N 1
ATOM 4898 C CA . LEU C 1 66 ? 71.891 116.388 -29.717 1.00 54.90 74 LEU B CA 1
ATOM 4899 C C . LEU C 1 66 ? 71.238 115.660 -28.548 1.00 54.78 74 LEU B C 1
ATOM 4900 O O . LEU C 1 66 ? 70.448 116.251 -27.811 1.00 55.65 74 LEU B O 1
ATOM 4905 N N . LYS C 1 67 ? 71.549 114.377 -28.395 1.00 56.32 75 LYS B N 1
ATOM 4906 C CA . LYS C 1 67 ? 70.965 113.573 -27.325 1.00 57.58 75 LYS B CA 1
ATOM 4907 C C . LYS C 1 67 ? 71.443 114.076 -25.969 1.00 55.66 75 LYS B C 1
ATOM 4908 O O . LYS C 1 67 ? 70.735 113.987 -24.972 1.00 54.03 75 LYS B O 1
ATOM 4914 N N . THR C 1 68 ? 72.653 114.618 -25.943 1.00 59.52 76 THR B N 1
ATOM 4915 C CA . THR C 1 68 ? 73.227 115.124 -24.706 1.00 64.65 76 THR B CA 1
ATOM 4916 C C . THR C 1 68 ? 73.404 116.642 -24.762 1.00 67.69 76 THR B C 1
ATOM 4917 O O . THR C 1 68 ? 74.420 117.182 -24.302 1.00 64.71 76 THR B O 1
ATOM 4921 N N . SER C 1 69 ? 72.406 117.317 -25.333 1.00 62.65 77 SER B N 1
ATOM 4922 C CA . SER C 1 69 ? 72.423 118.771 -25.453 1.00 63.01 77 SER B CA 1
ATOM 4923 C C . SER C 1 69 ? 71.661 119.420 -24.310 1.00 58.87 77 SER B C 1
ATOM 4924 O O . SER C 1 69 ? 70.547 119.006 -23.975 1.00 62.19 77 SER B O 1
ATOM 4927 N N . LYS C 1 70 ? 72.265 120.453 -23.732 1.00 56.50 78 LYS B N 1
ATOM 4928 C CA . LYS C 1 70 ? 71.762 121.047 -22.499 1.00 58.16 78 LYS B CA 1
ATOM 4929 C C . LYS C 1 70 ? 70.991 122.344 -22.729 1.00 59.02 78 LYS B C 1
ATOM 4930 O O . LYS C 1 70 ? 70.338 122.861 -21.816 1.00 56.21 78 LYS B O 1
ATOM 4932 N N . SER C 1 71 ? 71.065 122.873 -23.946 1.00 55.00 79 SER B N 1
ATOM 4933 C CA . SER C 1 71 ? 70.442 124.159 -24.223 1.00 53.23 79 SER B CA 1
ATOM 4934 C C . SER C 1 71 ? 70.212 124.396 -25.709 1.00 54.87 79 SER B C 1
ATOM 4935 O O . SER C 1 71 ? 70.843 123.763 -26.563 1.00 53.49 79 SER B O 1
ATOM 4938 N N . TYR C 1 72 ? 69.306 125.324 -25.998 1.00 47.00 80 TYR B N 1
ATOM 4939 C CA . TYR C 1 72 ? 69.028 125.736 -27.357 1.00 46.78 80 TYR B CA 1
ATOM 4940 C C . TYR C 1 72 ? 70.289 126.265 -28.051 1.00 52.19 80 TYR B C 1
ATOM 4941 O O . TYR C 1 72 ? 70.530 125.976 -29.231 1.00 45.97 80 TYR B O 1
ATOM 4950 N N . GLN C 1 73 ? 71.092 127.031 -27.313 1.00 53.58 81 GLN B N 1
ATOM 4951 C CA . GLN C 1 73 ? 72.343 127.581 -27.842 1.00 50.22 81 GLN B CA 1
ATOM 4952 C C . GLN C 1 73 ? 73.304 126.456 -28.255 1.00 51.46 81 GLN B C 1
ATOM 4953 O O . GLN C 1 73 ? 73.931 126.512 -29.319 1.00 51.99 81 GLN B O 1
ATOM 4959 N N . GLU C 1 74 ? 73.403 125.426 -27.424 1.00 52.76 82 GLU B N 1
ATOM 4960 C CA . GLU C 1 74 ? 74.285 124.307 -27.725 1.00 50.36 82 GLU B CA 1
ATOM 4961 C C . GLU C 1 74 ? 73.785 123.538 -28.945 1.00 50.73 82 GLU B C 1
ATOM 4962 O O . GLU C 1 74 ? 74.579 123.133 -29.803 1.00 51.49 82 GLU B O 1
ATOM 4968 N N . SER C 1 75 ? 72.471 123.348 -29.032 1.00 50.79 83 SER B N 1
ATOM 4969 C CA . SER C 1 75 ? 71.880 122.662 -30.175 1.00 46.51 83 SER B CA 1
ATOM 4970 C C . SER C 1 75 ? 72.177 123.386 -31.481 1.00 45.28 83 SER B C 1
ATOM 4971 O O . SER C 1 75 ? 72.359 122.756 -32.524 1.00 43.65 83 SER B O 1
ATOM 4974 N N . ARG C 1 76 ? 72.229 124.712 -31.429 1.00 42.78 84 ARG B N 1
ATOM 4975 C CA . ARG C 1 76 ? 72.530 125.474 -32.632 1.00 45.81 84 ARG B CA 1
ATOM 4976 C C . ARG C 1 76 ? 73.965 125.191 -33.057 1.00 48.76 84 ARG B C 1
ATOM 4977 O O . ARG C 1 76 ? 74.244 125.015 -34.241 1.00 49.50 84 ARG B O 1
ATOM 4985 N N . ASN C 1 77 ? 74.868 125.128 -32.084 1.00 46.04 85 ASN B N 1
ATOM 4986 C CA . ASN C 1 77 ? 76.264 124.805 -32.362 1.00 52.06 85 ASN B CA 1
ATOM 4987 C C . ASN C 1 77 ? 76.411 123.397 -32.923 1.00 48.66 85 ASN B C 1
ATOM 4988 O O . ASN C 1 77 ? 77.171 123.172 -33.856 1.00 53.37 85 ASN B O 1
ATOM 4993 N N . ILE C 1 78 ? 75.673 122.454 -32.349 1.00 48.22 86 ILE B N 1
ATOM 4994 C CA . ILE C 1 78 ? 75.714 121.068 -32.794 1.00 47.19 86 ILE B CA 1
ATOM 4995 C C . ILE C 1 78 ? 75.233 120.886 -34.237 1.00 52.63 86 ILE B C 1
ATOM 4996 O O . ILE C 1 78 ? 75.793 120.067 -34.981 1.00 53.88 86 ILE B O 1
ATOM 5001 N N . VAL C 1 79 ? 74.209 121.645 -34.634 1.00 46.79 87 VAL B N 1
ATOM 5002 C CA . VAL C 1 79 ? 73.605 121.486 -35.959 1.00 46.09 87 VAL B CA 1
ATOM 5003 C C . VAL C 1 79 ? 74.235 122.393 -36.996 1.00 44.18 87 VAL B C 1
ATOM 5004 O O . VAL C 1 79 ? 73.928 122.296 -38.175 1.00 47.11 87 VAL B O 1
ATOM 5008 N N . GLN C 1 80 ? 75.130 123.265 -36.553 1.00 48.23 88 GLN B N 1
ATOM 5009 C CA . GLN C 1 80 ? 75.788 124.218 -37.444 1.00 49.00 88 GLN B CA 1
ATOM 5010 C C . GLN C 1 80 ? 76.455 123.573 -38.665 1.00 51.69 88 GLN B C 1
ATOM 5011 O O . GLN C 1 80 ? 76.439 124.135 -39.762 1.00 50.33 88 GLN B O 1
ATOM 5017 N N . GLU C 1 81 ? 77.063 122.407 -38.478 1.00 53.74 89 GLU B N 1
ATOM 5018 C CA . GLU C 1 81 ? 77.769 121.760 -39.580 1.00 51.77 89 GLU B CA 1
ATOM 5019 C C . GLU C 1 81 ? 76.781 121.251 -40.626 1.00 53.91 89 GLU B C 1
ATOM 5020 O O . GLU C 1 81 ? 77.010 121.387 -41.832 1.00 49.84 89 GLU B O 1
ATOM 5026 N N . ALA C 1 82 ? 75.679 120.666 -40.155 1.00 53.21 90 ALA B N 1
ATOM 5027 C CA . ALA C 1 82 ? 74.630 120.182 -41.045 1.00 45.99 90 ALA B CA 1
ATOM 5028 C C . ALA C 1 82 ? 74.002 121.339 -41.827 1.00 47.50 90 ALA B C 1
ATOM 5029 O O . ALA C 1 82 ? 73.768 121.226 -43.030 1.00 47.73 90 ALA B O 1
ATOM 5031 N N . VAL C 1 83 ? 73.736 122.452 -41.145 1.00 46.18 91 VAL B N 1
ATOM 5032 C CA . VAL C 1 83 ? 73.184 123.631 -41.807 1.00 46.40 91 VAL B CA 1
ATOM 5033 C C . VAL C 1 83 ? 74.098 124.081 -42.938 1.00 47.41 91 VAL B C 1
ATOM 5034 O O . VAL C 1 83 ? 73.638 124.401 -44.034 1.00 43.76 91 VAL B O 1
ATOM 5038 N N . ARG C 1 84 ? 75.401 124.085 -42.666 1.00 52.71 92 ARG B N 1
ATOM 5039 C CA . ARG C 1 84 ? 76.395 124.600 -43.606 1.00 52.56 92 ARG B CA 1
ATOM 5040 C C . ARG C 1 84 ? 76.527 123.711 -44.827 1.00 49.82 92 ARG B C 1
ATOM 5041 O O . ARG C 1 84 ? 76.705 124.201 -45.939 1.00 53.10 92 ARG B O 1
ATOM 5043 N N . TYR C 1 85 ? 76.450 122.403 -44.609 1.00 49.11 93 TYR B N 1
ATOM 5044 C CA . TYR C 1 85 ? 76.535 121.423 -45.690 1.00 48.12 93 TYR B CA 1
ATOM 5045 C C . TYR C 1 85 ? 75.232 121.338 -46.497 1.00 51.25 93 TYR B C 1
ATOM 5046 O O . TYR C 1 85 ? 75.239 121.445 -47.726 1.00 48.06 93 TYR B O 1
ATOM 5055 N N . GLY C 1 86 ? 74.119 121.131 -45.795 1.00 46.60 94 GLY B N 1
ATOM 5056 C CA . GLY C 1 86 ? 72.829 120.962 -46.435 1.00 47.87 94 GLY B CA 1
ATOM 5057 C C . GLY C 1 86 ? 72.266 122.239 -47.020 1.00 44.72 94 GLY B C 1
ATOM 5058 O O . GLY C 1 86 ? 71.416 122.199 -47.903 1.00 47.38 94 GLY B O 1
ATOM 5059 N N . GLY C 1 87 ? 72.744 123.374 -46.528 1.00 46.20 95 GLY B N 1
ATOM 5060 C CA . GLY C 1 87 ? 72.227 124.663 -46.949 1.00 46.17 95 GLY B CA 1
ATOM 5061 C C . GLY C 1 87 ? 73.208 125.429 -47.809 1.00 43.92 95 GLY B C 1
ATOM 5062 O O . GLY C 1 87 ? 72.824 126.083 -48.768 1.00 44.89 95 GLY B O 1
ATOM 5063 N N . GLY C 1 88 ? 74.486 125.339 -47.477 1.00 43.10 96 GLY B N 1
ATOM 5064 C CA . GLY C 1 88 ? 75.484 126.106 -48.196 1.00 49.68 96 GLY B CA 1
ATOM 5065 C C . GLY C 1 88 ? 75.899 127.372 -47.469 1.00 45.89 96 GLY B C 1
ATOM 5066 O O . GLY C 1 88 ? 75.443 127.657 -46.354 1.00 46.66 96 GLY B O 1
ATOM 5067 N N . LYS C 1 89 ? 76.764 128.140 -48.111 1.00 44.69 97 LYS B N 1
ATOM 5068 C CA . LYS C 1 89 ? 77.398 129.277 -47.462 1.00 48.89 97 LYS B CA 1
ATOM 5069 C C . LYS C 1 89 ? 76.430 130.425 -47.177 1.00 48.23 97 LYS B C 1
ATOM 5070 O O . LYS C 1 89 ? 76.712 131.283 -46.335 1.00 48.11 97 LYS B O 1
ATOM 5076 N N . HIS C 1 90 ? 75.291 130.430 -47.865 1.00 43.12 98 HIS B N 1
ATOM 5077 C CA . HIS C 1 90 ? 74.296 131.483 -47.696 1.00 41.23 98 HIS B CA 1
ATOM 5078 C C . HIS C 1 90 ? 73.395 131.187 -46.504 1.00 40.39 98 HIS B C 1
ATOM 5079 O O . HIS C 1 90 ? 72.630 132.041 -46.085 1.00 43.86 98 HIS B O 1
ATOM 5086 N N . SER C 1 91 ? 73.487 129.978 -45.957 1.00 41.64 99 SER B N 1
ATOM 5087 C CA . SER C 1 91 ? 72.594 129.560 -44.878 1.00 39.77 99 SER B CA 1
ATOM 5088 C C . SER C 1 91 ? 73.241 129.715 -43.520 1.00 41.16 99 SER B C 1
ATOM 5089 O O . SER C 1 91 ? 74.458 129.659 -43.409 1.00 45.21 99 SER B O 1
ATOM 5092 N N . GLN C 1 92 ? 72.426 129.885 -42.485 1.00 41.07 100 GLN B N 1
ATOM 5093 C CA . GLN C 1 92 ? 72.927 130.042 -41.113 1.00 45.74 100 GLN B CA 1
ATOM 5094 C C . GLN C 1 92 ? 71.793 130.105 -40.095 1.00 43.63 100 GLN B C 1
ATOM 5095 O O . GLN C 1 92 ? 70.646 130.387 -40.438 1.00 43.10 100 GLN B O 1
ATOM 5101 N N . ILE C 1 93 ? 72.117 129.838 -38.836 1.00 45.88 101 ILE B N 1
ATOM 5102 C CA . ILE C 1 93 ? 71.168 130.087 -37.762 1.00 46.68 101 ILE B CA 1
ATOM 5103 C C . ILE C 1 93 ? 71.580 131.356 -37.011 1.00 48.24 101 ILE B C 1
ATOM 5104 O O . ILE C 1 93 ? 72.704 131.462 -36.537 1.00 47.35 101 ILE B O 1
ATOM 5109 N N . LEU C 1 94 ? 70.670 132.318 -36.916 1.00 50.18 102 LEU B N 1
ATOM 5110 C CA . LEU C 1 94 ? 70.918 133.535 -36.144 1.00 51.55 102 LEU B CA 1
ATOM 5111 C C . LEU C 1 94 ? 70.094 133.550 -34.858 1.00 49.70 102 LEU B C 1
ATOM 5112 O O . LEU C 1 94 ? 68.870 133.396 -34.902 1.00 50.45 102 LEU B O 1
ATOM 5117 N N . SER C 1 95 ? 70.757 133.741 -33.719 1.00 46.58 103 SER B N 1
ATOM 5118 C CA . SER C 1 95 ? 70.057 133.820 -32.437 1.00 51.71 103 SER B CA 1
ATOM 5119 C C . SER C 1 95 ? 69.138 135.043 -32.388 1.00 49.71 103 SER B C 1
ATOM 5120 O O . SER C 1 95 ? 69.319 135.982 -33.164 1.00 47.26 103 SER B O 1
ATOM 5123 N N . LYS C 1 96 ? 68.145 135.022 -31.497 1.00 48.55 104 LYS B N 1
ATOM 5124 C CA . LYS C 1 96 ? 67.292 136.194 -31.278 1.00 50.34 104 LYS B CA 1
ATOM 5125 C C . LYS C 1 96 ? 68.148 137.451 -31.097 1.00 50.23 104 LYS B C 1
ATOM 5126 O O . LYS C 1 96 ? 67.859 138.501 -31.677 1.00 47.69 104 LYS B O 1
ATOM 5128 N N . GLU C 1 97 ? 69.218 137.323 -30.315 1.00 53.87 105 GLU B N 1
ATOM 5129 C CA . GLU C 1 97 ? 70.132 138.434 -30.062 1.00 54.54 105 GLU B CA 1
ATOM 5130 C C . GLU C 1 97 ? 70.815 138.910 -31.347 1.00 56.14 105 GLU B C 1
ATOM 5131 O O . GLU C 1 97 ? 70.817 140.107 -31.646 1.00 61.69 105 GLU B O 1
ATOM 5133 N N . THR C 1 98 ? 71.385 137.980 -32.111 1.00 54.81 106 THR B N 1
ATOM 5134 C CA . THR C 1 98 ? 72.051 138.329 -33.368 1.00 51.43 106 THR B CA 1
ATOM 5135 C C . THR C 1 98 ? 71.099 139.021 -34.352 1.00 56.30 106 THR B C 1
ATOM 5136 O O . THR C 1 98 ? 71.505 139.891 -35.117 1.00 55.45 106 THR B O 1
ATOM 5140 N N . VAL C 1 99 ? 69.826 138.647 -34.317 1.00 54.64 107 VAL B N 1
ATOM 5141 C CA . VAL C 1 99 ? 68.852 139.224 -35.235 1.00 53.10 107 VAL B CA 1
ATOM 5142 C C . VAL C 1 99 ? 68.527 140.652 -34.832 1.00 55.14 107 VAL B C 1
ATOM 5143 O O . VAL C 1 99 ? 68.428 141.535 -35.685 1.00 56.50 107 VAL B O 1
ATOM 5147 N N . ARG C 1 100 ? 68.380 140.879 -33.529 1.00 60.17 108 ARG B N 1
ATOM 5148 C CA . ARG C 1 100 ? 68.071 142.212 -33.008 1.00 59.73 108 ARG B CA 1
ATOM 5149 C C . ARG C 1 100 ? 69.183 143.201 -33.338 1.00 62.61 108 ARG B C 1
ATOM 5150 O O . ARG C 1 100 ? 68.933 144.392 -33.497 1.00 65.78 108 ARG B O 1
ATOM 5152 N N . ARG C 1 101 ? 70.412 142.707 -33.438 1.00 61.58 109 ARG B N 1
ATOM 5153 C CA . ARG C 1 101 ? 71.542 143.568 -33.763 1.00 65.78 109 ARG B CA 1
ATOM 5154 C C . ARG C 1 101 ? 71.591 143.904 -35.250 1.00 68.05 109 ARG B C 1
ATOM 5155 O O . ARG C 1 101 ? 71.688 145.078 -35.620 1.00 69.27 109 ARG B O 1
ATOM 5163 N N . ASP C 1 102 ? 71.524 142.880 -36.100 1.00 61.45 110 ASP B N 1
ATOM 5164 C CA . ASP C 1 102 ? 71.575 143.105 -37.536 1.00 63.32 110 ASP B CA 1
ATOM 5165 C C . ASP C 1 102 ? 70.465 144.042 -37.975 1.00 63.75 110 ASP B C 1
ATOM 5166 O O . ASP C 1 102 ? 70.646 144.844 -38.891 1.00 63.83 110 ASP B O 1
ATOM 5171 N N . THR C 1 103 ? 69.315 143.941 -37.318 1.00 63.61 111 THR B N 1
ATOM 5172 C CA . THR C 1 103 ? 68.181 144.789 -37.652 1.00 62.12 111 THR B CA 1
ATOM 5173 C C . THR C 1 103 ? 68.510 146.261 -37.363 1.00 65.07 111 THR B C 1
ATOM 5174 O O . THR C 1 103 ? 67.917 147.164 -37.953 1.00 63.77 111 THR B O 1
ATOM 5178 N N . LEU C 1 104 ? 69.484 146.498 -36.486 1.00 68.29 112 LEU B N 1
ATOM 5179 C CA . LEU C 1 104 ? 69.808 147.857 -36.044 1.00 69.30 112 LEU B CA 1
ATOM 5180 C C . LEU C 1 104 ? 70.988 148.504 -36.789 1.00 70.64 112 LEU B C 1
ATOM 5181 O O . LEU C 1 104 ? 71.327 149.665 -36.539 1.00 65.17 112 LEU B O 1
ATOM 5186 N N . ASP C 1 105 ? 71.603 147.756 -37.703 1.00 70.27 113 ASP B N 1
ATOM 5187 C CA . ASP C 1 105 ? 72.599 148.324 -38.614 1.00 68.39 113 ASP B CA 1
ATOM 5188 C C . ASP C 1 105 ? 71.907 148.898 -39.844 1.00 65.27 113 ASP B C 1
ATOM 5189 O O . ASP C 1 105 ? 72.566 149.332 -40.789 1.00 66.25 113 ASP B O 1
ATOM 5194 N N . SER C 1 106 ? 70.576 148.885 -39.836 1.00 64.46 114 SER B N 1
ATOM 5195 C CA . SER C 1 106 ? 69.806 149.340 -40.988 1.00 56.94 114 SER B CA 1
ATOM 5196 C C . SER C 1 106 ? 70.074 150.809 -41.271 1.00 60.25 114 SER B C 1
ATOM 5197 O O . SER C 1 106 ? 70.055 151.651 -40.362 1.00 63.78 114 SER B O 1
ATOM 5200 N N . ARG C 1 107 ? 70.341 151.104 -42.537 1.00 52.25 115 ARG B N 1
ATOM 5201 C CA . ARG C 1 107 ? 70.540 152.467 -42.982 1.00 45.96 115 ARG B CA 1
ATOM 5202 C C . ARG C 1 107 ? 69.430 152.851 -43.947 1.00 51.76 115 ARG B C 1
ATOM 5203 O O . ARG C 1 107 ? 68.608 152.011 -44.322 1.00 52.29 115 ARG B O 1
ATOM 5205 N N . TYR C 1 108 ? 69.402 154.117 -44.348 1.00 51.20 116 TYR B N 1
ATOM 5206 C CA . TYR C 1 108 ? 68.456 154.565 -45.357 1.00 49.89 116 TYR B CA 1
ATOM 5207 C C . TYR C 1 108 ? 69.184 155.146 -46.568 1.00 49.21 116 TYR B C 1
ATOM 5208 O O . TYR C 1 108 ? 70.364 155.502 -46.474 1.00 47.02 116 TYR B O 1
ATOM 5217 N N . PRO C 1 109 ? 68.484 155.219 -47.716 1.00 48.84 117 PRO B N 1
ATOM 5218 C CA . PRO C 1 109 ? 69.031 155.703 -48.991 1.00 47.75 117 PRO B CA 1
ATOM 5219 C C . PRO C 1 109 ? 69.453 157.160 -48.911 1.00 50.93 117 PRO B C 1
ATOM 5220 O O . PRO C 1 109 ? 69.009 157.899 -48.027 1.00 48.28 117 PRO B O 1
ATOM 5224 N N . GLU C 1 110 ? 70.279 157.580 -49.855 1.00 49.48 118 GLU B N 1
ATOM 5225 C CA . GLU C 1 110 ? 70.882 158.892 -49.764 1.00 50.03 118 GLU B CA 1
ATOM 5226 C C . GLU C 1 110 ? 71.512 159.314 -51.085 1.00 54.39 118 GLU B C 1
ATOM 5227 O O . GLU C 1 110 ? 71.979 158.460 -51.851 1.00 50.43 118 GLU B O 1
ATOM 5233 N N . TYR C 1 111 ? 71.536 160.619 -51.360 1.00 48.71 119 TYR B N 1
ATOM 5234 C CA . TYR C 1 111 ? 72.013 161.072 -52.659 1.00 46.39 119 TYR B CA 1
ATOM 5235 C C . TYR C 1 111 ? 72.868 162.336 -52.607 1.00 46.16 119 TYR B C 1
ATOM 5236 O O . TYR C 1 111 ? 72.793 163.128 -51.667 1.00 43.38 119 TYR B O 1
ATOM 5245 N N . ARG C 1 112 ? 73.694 162.493 -53.637 1.00 50.76 120 ARG B N 1
ATOM 5246 C CA . ARG C 1 112 ? 74.489 163.696 -53.871 1.00 49.54 120 ARG B CA 1
ATOM 5247 C C . ARG C 1 112 ? 74.367 164.055 -55.330 1.00 52.95 120 ARG B C 1
ATOM 5248 O O . ARG C 1 112 ? 74.429 163.169 -56.181 1.00 50.60 120 ARG B O 1
ATOM 5256 N N . ARG C 1 113 ? 74.201 165.338 -55.637 1.00 58.07 121 ARG B N 1
ATOM 5257 C CA . ARG C 1 113 ? 74.208 165.742 -57.037 1.00 57.31 121 ARG B CA 1
ATOM 5258 C C . ARG C 1 113 ? 75.652 165.890 -57.522 1.00 52.16 121 ARG B C 1
ATOM 5259 O O . ARG C 1 113 ? 76.476 166.529 -56.869 1.00 56.65 121 ARG B O 1
ATOM 5267 N N . LEU C 1 114 ? 75.959 165.258 -58.650 1.00 54.06 122 LEU B N 1
ATOM 5268 C CA . LEU C 1 114 ? 77.267 165.402 -59.284 1.00 54.29 122 LEU B CA 1
ATOM 5269 C C . LEU C 1 114 ? 77.277 166.585 -60.253 1.00 56.28 122 LEU B C 1
ATOM 5270 O O . LEU C 1 114 ? 78.278 167.296 -60.364 1.00 57.83 122 LEU B O 1
ATOM 5275 N N . ASN C 1 115 ? 76.165 166.768 -60.964 1.00 55.13 123 ASN B N 1
ATOM 5276 C CA . ASN C 1 115 ? 75.935 167.958 -61.778 1.00 55.14 123 ASN B CA 1
ATOM 5277 C C . ASN C 1 115 ? 74.448 168.082 -62.132 1.00 58.23 123 ASN B C 1
ATOM 5278 O O . ASN C 1 115 ? 73.612 167.385 -61.560 1.00 57.96 123 ASN B O 1
ATOM 5283 N N . GLU C 1 116 ? 74.113 168.978 -63.054 1.00 59.78 124 GLU B N 1
ATOM 5284 C CA . GLU C 1 116 ? 72.711 169.228 -63.373 1.00 62.48 124 GLU B CA 1
ATOM 5285 C C . GLU C 1 116 ? 72.068 167.985 -63.973 1.00 61.72 124 GLU B C 1
ATOM 5286 O O . GLU C 1 116 ? 70.842 167.830 -63.964 1.00 69.50 124 GLU B O 1
ATOM 5288 N N . ASP C 1 117 ? 72.911 167.096 -64.489 1.00 62.25 125 ASP B N 1
ATOM 5289 C CA . ASP C 1 117 ? 72.449 165.890 -65.166 1.00 64.70 125 ASP B CA 1
ATOM 5290 C C . ASP C 1 117 ? 72.427 164.657 -64.243 1.00 63.66 125 ASP B C 1
ATOM 5291 O O . ASP C 1 117 ? 71.402 163.980 -64.139 1.00 62.05 125 ASP B O 1
ATOM 5296 N N . ILE C 1 118 ? 73.548 164.391 -63.564 1.00 57.76 126 ILE B N 1
ATOM 5297 C CA . ILE C 1 118 ? 73.784 163.111 -62.876 1.00 59.49 126 ILE B CA 1
ATOM 5298 C C . ILE C 1 118 ? 73.628 163.112 -61.336 1.00 57.52 126 ILE B C 1
ATOM 5299 O O . ILE C 1 118 ? 74.295 163.877 -60.632 1.00 55.80 126 ILE B O 1
ATOM 5304 N N . LEU C 1 119 ? 72.765 162.227 -60.829 1.00 58.13 127 LEU B N 1
ATOM 5305 C CA . LEU C 1 119 ? 72.604 161.988 -59.385 1.00 56.60 127 LEU B CA 1
ATOM 5306 C C . LEU C 1 119 ? 73.299 160.700 -58.912 1.00 59.97 127 LEU B C 1
ATOM 5307 O O . LEU C 1 119 ? 73.237 159.659 -59.583 1.00 56.13 127 LEU B O 1
ATOM 5312 N N . LEU C 1 120 ? 73.944 160.780 -57.747 1.00 53.54 128 LEU B N 1
ATOM 5313 C CA . LEU C 1 120 ? 74.541 159.617 -57.093 1.00 45.41 128 LEU B CA 1
ATOM 5314 C C . LEU C 1 120 ? 73.642 159.164 -55.954 1.00 49.52 128 LEU B C 1
ATOM 5315 O O . LEU C 1 120 ? 73.484 159.877 -54.968 1.00 49.26 128 LEU B O 1
ATOM 5320 N N . ILE C 1 121 ? 73.034 157.993 -56.092 1.00 47.33 129 ILE B N 1
ATOM 5321 C CA . ILE C 1 121 ? 72.181 157.468 -55.034 1.00 46.14 129 ILE B CA 1
ATOM 5322 C C . ILE C 1 121 ? 72.857 156.288 -54.355 1.00 48.38 129 ILE B C 1
ATOM 5323 O O . ILE C 1 121 ? 73.275 155.323 -55.010 1.00 46.33 129 ILE B O 1
ATOM 5328 N N . THR C 1 122 ? 72.971 156.380 -53.035 1.00 47.42 130 THR B N 1
ATOM 5329 C CA . THR C 1 122 ? 73.527 155.294 -52.243 1.00 50.37 130 THR B CA 1
ATOM 5330 C C . THR C 1 122 ? 72.381 154.468 -51.686 1.00 49.26 130 THR B C 1
ATOM 5331 O O . THR C 1 122 ? 71.454 155.003 -51.073 1.00 45.28 130 THR B O 1
ATOM 5335 N N . ILE C 1 123 ? 72.448 153.161 -51.919 1.00 40.97 131 ILE B N 1
ATOM 5336 C CA . ILE C 1 123 ? 71.371 152.261 -51.550 1.00 41.50 131 ILE B CA 1
ATOM 5337 C C . ILE C 1 123 ? 71.920 151.223 -50.586 1.00 46.45 131 ILE B C 1
ATOM 5338 O O . ILE C 1 123 ? 72.554 150.247 -51.003 1.00 45.65 131 ILE B O 1
ATOM 5343 N N . PRO C 1 124 ? 71.695 151.444 -49.277 1.00 45.07 132 PRO B N 1
ATOM 5344 C CA . PRO C 1 124 ? 72.343 150.667 -48.214 1.00 39.46 132 PRO B CA 1
ATOM 5345 C C . PRO C 1 124 ? 71.525 149.459 -47.743 1.00 37.29 132 PRO B C 1
ATOM 5346 O O . PRO C 1 124 ? 70.360 149.332 -48.115 1.00 34.78 132 PRO B O 1
ATOM 5350 N N . SER C 1 125 ? 72.135 148.600 -46.925 1.00 36.22 133 SER B N 1
ATOM 5351 C CA . SER C 1 125 ? 71.437 147.456 -46.349 1.00 36.98 133 SER B CA 1
ATOM 5352 C C . SER C 1 125 ? 70.335 147.900 -45.416 1.00 39.84 133 SER B C 1
ATOM 5353 O O . SER C 1 125 ? 70.461 148.907 -44.730 1.00 43.54 133 SER B O 1
ATOM 5356 N N . ILE C 1 126 ? 69.247 147.142 -45.396 1.00 42.65 134 ILE B N 1
ATOM 5357 C CA . ILE C 1 126 ? 68.220 147.315 -44.379 1.00 43.67 134 ILE B CA 1
ATOM 5358 C C . ILE C 1 126 ? 67.570 145.969 -44.124 1.00 40.48 134 ILE B C 1
ATOM 5359 O O . ILE C 1 126 ? 67.067 145.339 -45.048 1.00 37.60 134 ILE B O 1
ATOM 5364 N N . SER C 1 127 ? 67.594 145.518 -42.876 1.00 42.87 135 SER B N 1
ATOM 5365 C CA . SER C 1 127 ? 67.002 144.224 -42.549 1.00 45.94 135 SER B CA 1
ATOM 5366 C C . SER C 1 127 ? 65.747 144.334 -41.679 1.00 50.17 135 SER B C 1
ATOM 5367 O O . SER C 1 127 ? 65.182 143.320 -41.278 1.00 49.96 135 SER B O 1
ATOM 5370 N N . LYS C 1 128 ? 65.312 145.559 -41.395 1.00 48.91 136 LYS B N 1
ATOM 5371 C CA . LYS C 1 128 ? 64.095 145.773 -40.620 1.00 49.58 136 LYS B CA 1
ATOM 5372 C C . LYS C 1 128 ? 62.897 145.173 -41.343 1.00 49.32 136 LYS B C 1
ATOM 5373 O O . LYS C 1 128 ? 62.911 145.058 -42.559 1.00 46.22 136 LYS B O 1
ATOM 5379 N N . LEU C 1 129 ? 61.873 144.779 -40.586 1.00 53.16 137 LEU B N 1
ATOM 5380 C CA . LEU C 1 129 ? 60.670 144.180 -41.154 1.00 49.37 137 LEU B CA 1
ATOM 5381 C C . LEU C 1 129 ? 59.453 145.078 -40.972 1.00 55.65 137 LEU B C 1
ATOM 5382 O O . LEU C 1 129 ? 58.512 145.021 -41.766 1.00 54.87 137 LEU B O 1
ATOM 5387 N N . ASP C 1 130 ? 59.467 145.899 -39.921 1.00 60.20 138 ASP B N 1
ATOM 5388 C CA . ASP C 1 130 ? 58.303 146.725 -39.566 1.00 62.27 138 ASP B CA 1
ATOM 5389 C C . ASP C 1 130 ? 57.862 147.645 -40.692 1.00 57.23 138 ASP B C 1
ATOM 5390 O O . ASP C 1 130 ? 58.690 148.316 -41.311 1.00 57.48 138 ASP B O 1
ATOM 5395 N N . LYS C 1 131 ? 56.548 147.672 -40.926 1.00 54.50 139 LYS B N 1
ATOM 5396 C CA . LYS C 1 131 ? 55.930 148.459 -41.991 1.00 61.53 139 LYS B CA 1
ATOM 5397 C C . LYS C 1 131 ? 56.407 149.915 -41.978 1.00 67.61 139 LYS B C 1
ATOM 5398 O O . LYS C 1 131 ? 56.578 150.536 -43.033 1.00 66.94 139 LYS B O 1
ATOM 5400 N N . ARG C 1 132 ? 56.640 150.443 -40.778 1.00 66.46 140 ARG B N 1
ATOM 5401 C CA . ARG C 1 132 ? 57.076 151.825 -40.618 1.00 66.37 140 ARG B CA 1
ATOM 5402 C C . ARG C 1 132 ? 58.425 152.079 -41.293 1.00 65.25 140 ARG B C 1
ATOM 5403 O O . ARG C 1 132 ? 58.508 152.854 -42.249 1.00 64.42 140 ARG B O 1
ATOM 5405 N N . SER C 1 133 ? 59.473 151.426 -40.791 1.00 67.19 141 SER B N 1
ATOM 5406 C CA . SER C 1 133 ? 60.833 151.612 -41.309 1.00 63.61 141 SER B CA 1
ATOM 5407 C C . SER C 1 133 ? 60.939 151.337 -42.815 1.00 64.26 141 SER B C 1
ATOM 5408 O O . SER C 1 133 ? 61.617 152.069 -43.548 1.00 61.31 141 SER B O 1
ATOM 5411 N N . ILE C 1 134 ? 60.269 150.279 -43.261 1.00 60.48 142 ILE B N 1
ATOM 5412 C CA . ILE C 1 134 ? 60.212 149.922 -44.673 1.00 59.14 142 ILE B CA 1
ATOM 5413 C C . ILE C 1 134 ? 59.787 151.091 -45.544 1.00 58.70 142 ILE B C 1
ATOM 5414 O O . ILE C 1 134 ? 60.444 151.426 -46.532 1.00 55.96 142 ILE B O 1
ATOM 5419 N N . SER C 1 135 ? 58.672 151.702 -45.167 1.00 61.09 143 SER B N 1
ATOM 5420 C CA . SER C 1 135 ? 58.079 152.789 -45.934 1.00 62.64 143 SER B CA 1
ATOM 5421 C C . SER C 1 135 ? 59.007 153.998 -46.001 1.00 59.07 143 SER B C 1
ATOM 5422 O O . SER C 1 135 ? 59.115 154.663 -47.036 1.00 51.45 143 SER B O 1
ATOM 5425 N N . HIS C 1 136 ? 59.677 154.275 -44.889 1.00 60.77 144 HIS B N 1
ATOM 5426 C CA . HIS C 1 136 ? 60.660 155.351 -44.841 1.00 60.80 144 HIS B CA 1
ATOM 5427 C C . HIS C 1 136 ? 61.781 155.091 -45.855 1.00 56.26 144 HIS B C 1
ATOM 5428 O O . HIS C 1 136 ? 62.101 155.957 -46.672 1.00 54.82 144 HIS B O 1
ATOM 5435 N N . TYR C 1 137 ? 62.359 153.893 -45.809 1.00 55.84 145 TYR B N 1
ATOM 5436 C CA . TYR C 1 137 ? 63.390 153.495 -46.766 1.00 52.21 145 TYR B CA 1
ATOM 5437 C C . TYR C 1 137 ? 62.887 153.593 -48.198 1.00 52.55 145 TYR B C 1
ATOM 5438 O O . TYR C 1 137 ? 63.510 154.234 -49.044 1.00 49.73 145 TYR B O 1
ATOM 5447 N N . SER C 1 138 ? 61.755 152.950 -48.460 1.00 53.29 146 SER B N 1
ATOM 5448 C CA . SER C 1 138 ? 61.161 152.949 -49.789 1.00 56.41 146 SER B CA 1
ATOM 5449 C C . SER C 1 138 ? 60.709 154.346 -50.222 1.00 57.24 146 SER B C 1
ATOM 5450 O O . SER C 1 138 ? 60.851 154.719 -51.391 1.00 54.79 146 SER B O 1
ATOM 5453 N N . GLY C 1 139 ? 60.172 155.112 -49.277 1.00 56.04 147 GLY B N 1
ATOM 5454 C CA . GLY C 1 139 ? 59.689 156.455 -49.560 1.00 59.48 147 GLY B CA 1
ATOM 5455 C C . GLY C 1 139 ? 60.793 157.410 -49.985 1.00 58.54 147 GLY B C 1
ATOM 5456 O O . GLY C 1 139 ? 60.716 158.035 -51.041 1.00 59.24 147 GLY B O 1
ATOM 5457 N N . LYS C 1 140 ? 61.828 157.516 -49.159 1.00 57.91 148 LYS B N 1
ATOM 5458 C CA . LYS C 1 140 ? 62.965 158.380 -49.452 1.00 58.99 148 LYS B CA 1
ATOM 5459 C C . LYS C 1 140 ? 63.566 158.043 -50.819 1.00 61.75 148 LYS B C 1
ATOM 5460 O O . LYS C 1 140 ? 64.163 158.897 -51.478 1.00 64.32 148 LYS B O 1
ATOM 5466 N N . LEU C 1 141 ? 63.384 156.797 -51.247 1.00 61.07 149 LEU B N 1
ATOM 5467 C CA . LEU C 1 141 ? 63.808 156.364 -52.574 1.00 60.85 149 LEU B CA 1
ATOM 5468 C C . LEU C 1 141 ? 62.809 156.812 -53.622 1.00 60.65 149 LEU B C 1
ATOM 5469 O O . LEU C 1 141 ? 63.175 157.497 -54.577 1.00 63.88 149 LEU B O 1
ATOM 5474 N N . GLN C 1 142 ? 61.552 156.412 -53.437 1.00 60.85 150 GLN B N 1
ATOM 5475 C CA . GLN C 1 142 ? 60.459 156.791 -54.331 1.00 63.00 150 GLN B CA 1
ATOM 5476 C C . GLN C 1 142 ? 60.499 158.286 -54.602 1.00 63.50 150 GLN B C 1
ATOM 5477 O O . GLN C 1 142 ? 60.336 158.741 -55.735 1.00 62.06 150 GLN B O 1
ATOM 5483 N N . ASN C 1 143 ? 60.750 159.032 -53.533 1.00 64.88 151 ASN B N 1
ATOM 5484 C CA . ASN C 1 143 ? 60.850 160.480 -53.573 1.00 68.19 151 ASN B CA 1
ATOM 5485 C C . ASN C 1 143 ? 61.947 161.001 -54.504 1.00 66.77 151 ASN B C 1
ATOM 5486 O O . ASN C 1 143 ? 61.659 161.663 -55.497 1.00 70.46 151 ASN B O 1
ATOM 5491 N N . ILE C 1 144 ? 63.199 160.706 -54.173 1.00 64.86 152 ILE B N 1
ATOM 5492 C CA . ILE C 1 144 ? 64.337 161.118 -54.993 1.00 68.30 152 ILE B CA 1
ATOM 5493 C C . ILE C 1 144 ? 64.104 160.926 -56.491 1.00 72.06 152 ILE B C 1
ATOM 5494 O O . ILE C 1 144 ? 64.488 161.772 -57.303 1.00 70.86 152 ILE B O 1
ATOM 5499 N N . LEU C 1 145 ? 63.461 159.818 -56.849 1.00 70.73 153 LEU B N 1
ATOM 5500 C CA . LEU C 1 145 ? 63.279 159.457 -58.252 1.00 71.62 153 LEU B CA 1
ATOM 5501 C C . LEU C 1 145 ? 62.255 160.329 -58.974 1.00 72.94 153 LEU B C 1
ATOM 5502 O O . LEU C 1 145 ? 62.298 160.464 -60.201 1.00 69.89 153 LEU B O 1
ATOM 5507 N N . MET C 1 146 ? 61.341 160.924 -58.216 1.00 73.65 154 MET B N 1
ATOM 5508 C CA . MET C 1 146 ? 60.247 161.676 -58.820 1.00 76.07 154 MET B CA 1
ATOM 5509 C C . MET C 1 146 ? 60.504 163.186 -58.876 1.00 78.74 154 MET B C 1
ATOM 5510 O O . MET C 1 146 ? 60.477 163.790 -59.954 1.00 76.96 154 MET B O 1
ATOM 5515 N N . GLU C 1 147 ? 60.762 163.790 -57.719 1.00 75.92 155 GLU B N 1
ATOM 5516 C CA . GLU C 1 147 ? 60.824 165.243 -57.616 1.00 74.31 155 GLU B CA 1
ATOM 5517 C C . GLU C 1 147 ? 62.135 165.825 -58.117 1.00 72.84 155 GLU B C 1
ATOM 5518 O O . GLU C 1 147 ? 62.172 166.955 -58.602 1.00 77.35 155 GLU B O 1
ATOM 5524 N N . LYS C 1 148 ? 63.210 165.057 -57.995 1.00 71.16 156 LYS B N 1
ATOM 5525 C CA . LYS C 1 148 ? 64.519 165.527 -58.430 1.00 68.18 156 LYS B CA 1
ATOM 5526 C C . LYS C 1 148 ? 64.617 165.554 -59.962 1.00 66.94 156 LYS B C 1
ATOM 5527 O O . LYS C 1 148 ? 63.795 164.954 -60.658 1.00 64.72 156 LYS B O 1
ATOM 5533 N N . SER C 1 149 ? 65.614 166.267 -60.480 1.00 64.07 157 SER B N 1
ATOM 5534 C CA . SER C 1 149 ? 65.765 166.439 -61.921 1.00 63.19 157 SER B CA 1
ATOM 5535 C C . SER C 1 149 ? 67.111 165.901 -62.419 1.00 62.72 157 SER B C 1
ATOM 5536 O O . SER C 1 149 ? 68.165 166.221 -61.859 1.00 57.93 157 SER B O 1
ATOM 5539 N N . TYR C 1 150 ? 67.070 165.094 -63.478 1.00 60.69 158 TYR B N 1
ATOM 5540 C CA . TYR C 1 150 ? 68.270 164.420 -63.966 1.00 61.97 158 TYR B CA 1
ATOM 5541 C C . TYR C 1 150 ? 68.074 163.722 -65.308 1.00 62.75 158 TYR B C 1
ATOM 5542 O O . TYR C 1 150 ? 66.948 163.513 -65.767 1.00 61.26 158 TYR B O 1
ATOM 5551 N N . LYS C 1 151 ? 69.194 163.329 -65.903 1.00 65.23 159 LYS B N 1
ATOM 5552 C CA . LYS C 1 151 ? 69.219 162.630 -67.183 1.00 67.43 159 LYS B CA 1
ATOM 5553 C C . LYS C 1 151 ? 70.151 161.410 -67.109 1.00 68.76 159 LYS B C 1
ATOM 5554 O O . LYS C 1 151 ? 70.703 160.969 -68.123 1.00 68.99 159 LYS B O 1
ATOM 5560 N N . GLY C 1 152 ? 70.326 160.877 -65.899 1.00 67.14 160 GLY B N 1
ATOM 5561 C CA . GLY C 1 152 ? 71.220 159.751 -65.663 1.00 61.78 160 GLY B CA 1
ATOM 5562 C C . GLY C 1 152 ? 71.476 159.515 -64.180 1.00 63.88 160 GLY B C 1
ATOM 5563 O O . GLY C 1 152 ? 71.701 160.465 -63.424 1.00 60.94 160 GLY B O 1
ATOM 5564 N N . LEU C 1 153 ? 71.451 158.249 -63.763 1.00 58.87 161 LEU B N 1
ATOM 5565 C CA . LEU C 1 153 ? 71.605 157.901 -62.352 1.00 53.70 161 LEU B CA 1
ATOM 5566 C C . LEU C 1 153 ? 72.784 156.964 -62.090 1.00 56.79 161 LEU B C 1
ATOM 5567 O O . LEU C 1 153 ? 73.053 156.046 -62.874 1.00 55.84 161 LEU B O 1
ATOM 5572 N N . ILE C 1 154 ? 73.482 157.200 -60.984 1.00 50.54 162 ILE B N 1
ATOM 5573 C CA . ILE C 1 154 ? 74.425 156.220 -60.458 1.00 49.28 162 ILE B CA 1
ATOM 5574 C C . ILE C 1 154 ? 73.784 155.537 -59.249 1.00 46.27 162 ILE B C 1
ATOM 5575 O O . ILE C 1 154 ? 73.411 156.207 -58.289 1.00 45.93 162 ILE B O 1
ATOM 5580 N N . LEU C 1 155 ? 73.642 154.213 -59.303 1.00 42.96 163 LEU B N 1
ATOM 5581 C CA . LEU C 1 155 ? 73.138 153.454 -58.160 1.00 36.53 163 LEU B CA 1
ATOM 5582 C C . LEU C 1 155 ? 74.273 152.727 -57.460 1.00 45.26 163 LEU B C 1
ATOM 5583 O O . LEU C 1 155 ? 74.848 151.767 -58.005 1.00 41.67 163 LEU B O 1
ATOM 5588 N N . ASP C 1 156 ? 74.603 153.179 -56.252 1.00 42.93 164 ASP B N 1
ATOM 5589 C CA . ASP C 1 156 ? 75.726 152.592 -55.541 1.00 40.08 164 ASP B CA 1
ATOM 5590 C C . ASP C 1 156 ? 75.267 151.518 -54.562 1.00 45.69 164 ASP B C 1
ATOM 5591 O O . ASP C 1 156 ? 74.627 151.806 -53.539 1.00 39.50 164 ASP B O 1
ATOM 5596 N N . LEU C 1 157 ? 75.608 150.275 -54.882 1.00 35.51 165 LEU B N 1
ATOM 5597 C CA . LEU C 1 157 ? 75.259 149.155 -54.034 1.00 34.08 165 LEU B CA 1
ATOM 5598 C C . LEU C 1 157 ? 76.476 148.621 -53.287 1.00 37.52 165 LEU B C 1
ATOM 5599 O O . LEU C 1 157 ? 76.411 147.546 -52.696 1.00 35.42 165 LEU B O 1
ATOM 5604 N N . SER C 1 158 ? 77.582 149.368 -53.309 1.00 39.03 166 SER B N 1
ATOM 5605 C CA . SER C 1 158 ? 78.773 148.967 -52.554 1.00 39.16 166 SER B CA 1
ATOM 5606 C C . SER C 1 158 ? 78.394 148.763 -51.085 1.00 42.24 166 SER B C 1
ATOM 5607 O O . SER C 1 158 ? 77.507 149.446 -50.557 1.00 39.18 166 SER B O 1
ATOM 5610 N N . ASN C 1 159 ? 79.027 147.787 -50.447 1.00 41.71 167 ASN B N 1
ATOM 5611 C CA . ASN C 1 159 ? 78.832 147.545 -49.024 1.00 43.72 167 ASN B CA 1
ATOM 5612 C C . ASN C 1 159 ? 77.393 147.223 -48.601 1.00 44.27 167 ASN B C 1
ATOM 5613 O O . ASN C 1 159 ? 77.134 147.030 -47.418 1.00 47.77 167 ASN B O 1
ATOM 5618 N N . ASN C 1 160 ? 76.458 147.159 -49.550 1.00 39.85 168 ASN B N 1
ATOM 5619 C CA . ASN C 1 160 ? 75.120 146.677 -49.224 1.00 37.09 168 ASN B CA 1
ATOM 5620 C C . ASN C 1 160 ? 75.117 145.150 -49.178 1.00 42.26 168 ASN B C 1
ATOM 5621 O O . ASN C 1 160 ? 75.157 144.485 -50.211 1.00 36.49 168 ASN B O 1
ATOM 5626 N N . THR C 1 161 ? 75.052 144.597 -47.974 1.00 40.53 169 THR B N 1
ATOM 5627 C CA . THR C 1 161 ? 75.147 143.155 -47.817 1.00 41.28 169 THR B CA 1
ATOM 5628 C C . THR C 1 161 ? 73.765 142.495 -47.743 1.00 37.49 169 THR B C 1
ATOM 5629 O O . THR C 1 161 ? 73.647 141.330 -47.395 1.00 37.26 169 THR B O 1
ATOM 5633 N N . GLY C 1 162 ? 72.723 143.252 -48.067 1.00 38.52 170 GLY B N 1
ATOM 5634 C CA . GLY C 1 162 ? 71.395 142.684 -48.187 1.00 37.92 170 GLY B CA 1
ATOM 5635 C C . GLY C 1 162 ? 70.419 143.135 -47.127 1.00 35.99 170 GLY B C 1
ATOM 5636 O O . GLY C 1 162 ? 70.486 144.250 -46.646 1.00 40.48 170 GLY B O 1
ATOM 5637 N N . GLY C 1 163 ? 69.511 142.244 -46.760 1.00 39.66 171 GLY B N 1
ATOM 5638 C CA . GLY C 1 163 ? 68.453 142.562 -45.827 1.00 36.70 171 GLY B CA 1
ATOM 5639 C C . GLY C 1 163 ? 67.100 142.316 -46.469 1.00 38.48 171 GLY B C 1
ATOM 5640 O O . GLY C 1 163 ? 66.908 141.346 -47.208 1.00 37.53 171 GLY B O 1
ATOM 5641 N N . ASN C 1 164 ? 66.159 143.205 -46.180 1.00 40.52 172 ASN B N 1
ATOM 5642 C CA . ASN C 1 164 ? 64.798 143.086 -46.661 1.00 38.74 172 ASN B CA 1
ATOM 5643 C C . ASN C 1 164 ? 64.698 143.527 -48.119 1.00 41.83 172 ASN B C 1
ATOM 5644 O O . ASN C 1 164 ? 64.917 144.696 -48.437 1.00 42.52 172 ASN B O 1
ATOM 5649 N N . MET C 1 165 ? 64.391 142.581 -49.004 1.00 40.32 173 MET B N 1
ATOM 5650 C CA . MET C 1 165 ? 64.220 142.869 -50.433 1.00 43.71 173 MET B CA 1
ATOM 5651 C C . MET C 1 165 ? 63.134 143.910 -50.716 1.00 45.37 173 MET B C 1
ATOM 5652 O O . MET C 1 165 ? 63.300 144.772 -51.589 1.00 42.29 173 MET B O 1
ATOM 5657 N N . ILE C 1 166 ? 62.030 143.817 -49.971 1.00 45.26 174 ILE B N 1
ATOM 5658 C CA . ILE C 1 166 ? 60.829 144.622 -50.207 1.00 42.56 174 ILE B CA 1
ATOM 5659 C C . ILE C 1 166 ? 61.063 146.133 -50.351 1.00 47.51 174 ILE B C 1
ATOM 5660 O O . ILE C 1 166 ? 60.585 146.746 -51.302 1.00 52.94 174 ILE B O 1
ATOM 5665 N N . PRO C 1 167 ? 61.787 146.741 -49.407 1.00 43.02 175 PRO B N 1
ATOM 5666 C CA . PRO C 1 167 ? 62.019 148.187 -49.510 1.00 48.34 175 PRO B CA 1
ATOM 5667 C C . PRO C 1 167 ? 62.986 148.578 -50.636 1.00 49.07 175 PRO B C 1
ATOM 5668 O O . PRO C 1 167 ? 62.816 149.642 -51.235 1.00 48.26 175 PRO B O 1
ATOM 5672 N N . MET C 1 168 ? 63.978 147.742 -50.924 1.00 44.81 176 MET B N 1
ATOM 5673 C CA . MET C 1 168 ? 64.943 148.082 -51.968 1.00 47.57 176 MET B CA 1
ATOM 5674 C C . MET C 1 168 ? 64.285 148.024 -53.330 1.00 48.96 176 MET B C 1
ATOM 5675 O O . MET C 1 168 ? 64.448 148.923 -54.147 1.00 50.50 176 MET B O 1
ATOM 5680 N N . ILE C 1 169 ? 63.540 146.953 -53.572 1.00 51.48 177 ILE B N 1
ATOM 5681 C CA . ILE C 1 169 ? 62.835 146.811 -54.833 1.00 53.08 177 ILE B CA 1
ATOM 5682 C C . ILE C 1 169 ? 61.737 147.852 -54.905 1.00 52.64 177 ILE B C 1
ATOM 5683 O O . ILE C 1 169 ? 61.568 148.504 -55.927 1.00 54.41 177 ILE B O 1
ATOM 5688 N N . GLY C 1 170 ? 60.997 148.001 -53.809 1.00 52.55 178 GLY B N 1
ATOM 5689 C CA . GLY C 1 170 ? 59.863 148.908 -53.765 1.00 55.11 178 GLY B CA 1
ATOM 5690 C C . GLY C 1 170 ? 60.211 150.358 -54.054 1.00 58.51 178 GLY B C 1
ATOM 5691 O O . GLY C 1 170 ? 59.540 151.024 -54.845 1.00 61.86 178 GLY B O 1
ATOM 5692 N N . GLY C 1 171 ? 61.269 150.851 -53.418 1.00 56.16 179 GLY B N 1
ATOM 5693 C CA . GLY C 1 171 ? 61.656 152.237 -53.579 1.00 55.63 179 GLY B CA 1
ATOM 5694 C C . GLY C 1 171 ? 62.188 152.498 -54.968 1.00 57.62 179 GLY B C 1
ATOM 5695 O O . GLY C 1 171 ? 62.091 153.607 -55.493 1.00 60.12 179 GLY B O 1
ATOM 5696 N N . LEU C 1 172 ? 62.753 151.458 -55.567 1.00 56.62 180 LEU B N 1
ATOM 5697 C CA . LEU C 1 172 ? 63.349 151.557 -56.893 1.00 57.85 180 LEU B CA 1
ATOM 5698 C C . LEU C 1 172 ? 62.315 151.362 -58.011 1.00 60.50 180 LEU B C 1
ATOM 5699 O O . LEU C 1 172 ? 62.667 151.324 -59.194 1.00 59.70 180 LEU B O 1
ATOM 5704 N N . ALA C 1 173 ? 61.043 151.257 -57.620 1.00 61.24 181 ALA B N 1
ATOM 5705 C CA . ALA C 1 173 ? 59.958 150.803 -58.498 1.00 60.72 181 ALA B CA 1
ATOM 5706 C C . ALA C 1 173 ? 59.813 151.565 -59.821 1.00 65.11 181 ALA B C 1
ATOM 5707 O O . ALA C 1 173 ? 59.625 150.955 -60.871 1.00 67.80 181 ALA B O 1
ATOM 5709 N N . SER C 1 174 ? 59.892 152.889 -59.768 1.00 66.04 182 SER B N 1
ATOM 5710 C CA . SER C 1 174 ? 59.665 153.723 -60.945 1.00 67.31 182 SER B CA 1
ATOM 5711 C C . SER C 1 174 ? 60.720 153.512 -62.014 1.00 65.82 182 SER B C 1
ATOM 5712 O O . SER C 1 174 ? 60.495 153.815 -63.181 1.00 67.94 182 SER B O 1
ATOM 5715 N N . ILE C 1 175 ? 61.878 153.010 -61.604 1.00 64.61 183 ILE B N 1
ATOM 5716 C CA . ILE C 1 175 ? 62.986 152.793 -62.524 1.00 65.22 183 ILE B CA 1
ATOM 5717 C C . ILE C 1 175 ? 63.036 151.332 -62.981 1.00 67.97 183 ILE B C 1
ATOM 5718 O O . ILE C 1 175 ? 63.983 150.921 -63.656 1.00 64.24 183 ILE B O 1
ATOM 5720 N N . LEU C 1 176 ? 62.010 150.558 -62.621 1.00 65.29 184 LEU B N 1
ATOM 5721 C CA . LEU C 1 176 ? 61.982 149.126 -62.924 1.00 65.33 184 LEU B CA 1
ATOM 5722 C C . LEU C 1 176 ? 60.702 148.672 -63.606 1.00 63.02 184 LEU B C 1
ATOM 5723 O O . LEU C 1 176 ? 59.630 149.194 -63.325 1.00 65.10 184 LEU B O 1
ATOM 5728 N N . PRO C 1 177 ? 60.819 147.663 -64.484 1.00 68.37 185 PRO B N 1
ATOM 5729 C CA . PRO C 1 177 ? 59.710 147.108 -65.273 1.00 68.19 185 PRO B CA 1
ATOM 5730 C C . PRO C 1 177 ? 58.659 146.385 -64.432 1.00 68.84 185 PRO B C 1
ATOM 5731 O O . PRO C 1 177 ? 58.988 145.768 -63.418 1.00 66.53 185 PRO B O 1
ATOM 5735 N N . ASN C 1 178 ? 57.403 146.477 -64.867 1.00 74.01 186 ASN B N 1
ATOM 5736 C CA . ASN C 1 178 ? 56.291 145.755 -64.256 1.00 67.06 186 ASN B CA 1
ATOM 5737 C C . ASN C 1 178 ? 56.234 144.354 -64.841 1.00 69.34 186 ASN B C 1
ATOM 5738 O O . ASN C 1 178 ? 55.427 144.071 -65.729 1.00 73.41 186 ASN B O 1
ATOM 5743 N N . ASP C 1 179 ? 57.090 143.474 -64.340 1.00 66.06 187 ASP B N 1
ATOM 5744 C CA . ASP C 1 179 ? 57.446 142.286 -65.094 1.00 62.66 187 ASP B CA 1
ATOM 5745 C C . ASP C 1 179 ? 58.382 141.396 -64.284 1.00 62.52 187 ASP B C 1
ATOM 5746 O O . ASP C 1 179 ? 58.607 141.633 -63.093 1.00 60.30 187 ASP B O 1
ATOM 5751 N N . THR C 1 180 ? 58.926 140.377 -64.941 1.00 58.38 188 THR B N 1
ATOM 5752 C CA . THR C 1 180 ? 59.908 139.489 -64.334 1.00 58.26 188 THR B CA 1
ATOM 5753 C C . THR C 1 180 ? 61.141 140.262 -63.858 1.00 55.14 188 THR B C 1
ATOM 5754 O O . THR C 1 180 ? 61.732 141.049 -64.599 1.00 48.86 188 THR B O 1
ATOM 5758 N N . LEU C 1 181 ? 61.507 140.036 -62.601 1.00 55.26 189 LEU B N 1
ATOM 5759 C CA . LEU C 1 181 ? 62.688 140.657 -62.014 1.00 50.15 189 LEU B CA 1
ATOM 5760 C C . LEU C 1 181 ? 63.835 139.662 -62.053 1.00 45.20 189 LEU B C 1
ATOM 5761 O O . LEU C 1 181 ? 64.882 139.940 -62.621 1.00 47.71 189 LEU B O 1
ATOM 5766 N N . PHE C 1 182 ? 63.615 138.498 -61.458 1.00 42.03 190 PHE B N 1
ATOM 5767 C CA . PHE C 1 182 ? 64.515 137.369 -61.614 1.00 43.81 190 PHE B CA 1
ATOM 5768 C C . PHE C 1 182 ? 63.744 136.078 -61.317 1.00 47.47 190 PHE B C 1
ATOM 5769 O O . PHE C 1 182 ? 62.604 136.137 -60.864 1.00 48.17 190 PHE B O 1
ATOM 5777 N N . HIS C 1 183 ? 64.358 134.923 -61.572 1.00 45.93 191 HIS B N 1
ATOM 5778 C CA . HIS C 1 183 ? 63.735 133.632 -61.266 1.00 48.63 191 HIS B CA 1
ATOM 5779 C C . HIS C 1 183 ? 64.537 132.900 -60.202 1.00 47.74 191 HIS B C 1
ATOM 5780 O O . HIS C 1 183 ? 65.693 133.241 -59.943 1.00 48.13 191 HIS B O 1
ATOM 5787 N N . TYR C 1 184 ? 63.938 131.872 -59.605 1.00 49.11 192 TYR B N 1
ATOM 5788 C CA . TYR C 1 184 ? 64.694 130.968 -58.744 1.00 51.12 192 TYR B CA 1
ATOM 5789 C C . TYR C 1 184 ? 64.134 129.544 -58.744 1.00 51.42 192 TYR B C 1
ATOM 5790 O O . TYR C 1 184 ? 62.933 129.335 -58.840 1.00 49.99 192 TYR B O 1
ATOM 5799 N N . THR C 1 185 ? 65.032 128.571 -58.621 1.00 52.99 193 THR B N 1
ATOM 5800 C CA . THR C 1 185 ? 64.697 127.163 -58.807 1.00 54.66 193 THR B CA 1
ATOM 5801 C C . THR C 1 185 ? 65.183 126.301 -57.644 1.00 56.23 193 THR B C 1
ATOM 5802 O O . THR C 1 185 ? 66.375 126.286 -57.349 1.00 53.09 193 THR B O 1
ATOM 5806 N N . ASP C 1 186 ? 64.275 125.565 -56.999 1.00 57.17 194 ASP B N 1
ATOM 5807 C CA . ASP C 1 186 ? 64.654 124.758 -55.838 1.00 56.66 194 ASP B CA 1
ATOM 5808 C C . ASP C 1 186 ? 65.328 123.434 -56.213 1.00 60.78 194 ASP B C 1
ATOM 5809 O O . ASP C 1 186 ? 65.618 123.176 -57.384 1.00 57.09 194 ASP B O 1
ATOM 5814 N N . LYS C 1 187 ? 65.554 122.597 -55.201 1.00 62.40 195 LYS B N 1
ATOM 5815 C CA . LYS C 1 187 ? 66.235 121.311 -55.367 1.00 58.35 195 LYS B CA 1
ATOM 5816 C C . LYS C 1 187 ? 65.426 120.325 -56.208 1.00 62.59 195 LYS B C 1
ATOM 5817 O O . LYS C 1 187 ? 65.963 119.324 -56.684 1.00 67.98 195 LYS B O 1
ATOM 5823 N N . TYR C 1 188 ? 64.139 120.611 -56.390 1.00 61.42 196 TYR B N 1
ATOM 5824 C CA . TYR C 1 188 ? 63.238 119.696 -57.083 1.00 61.61 196 TYR B CA 1
ATOM 5825 C C . TYR C 1 188 ? 62.918 120.148 -58.507 1.00 62.09 196 TYR B C 1
ATOM 5826 O O . TYR C 1 188 ? 62.314 119.399 -59.277 1.00 63.23 196 TYR B O 1
ATOM 5835 N N . GLY C 1 189 ? 63.315 121.375 -58.845 1.00 58.70 197 GLY B N 1
ATOM 5836 C CA . GLY C 1 189 ? 63.234 121.867 -60.210 1.00 56.47 197 GLY B CA 1
ATOM 5837 C C . GLY C 1 189 ? 62.107 122.853 -60.465 1.00 59.70 197 GLY B C 1
ATOM 5838 O O . GLY C 1 189 ? 61.947 123.346 -61.586 1.00 61.37 197 GLY B O 1
ATOM 5839 N N . ASN C 1 190 ? 61.317 123.135 -59.434 1.00 58.58 198 ASN B N 1
ATOM 5840 C CA . ASN C 1 190 ? 60.213 124.078 -59.557 1.00 59.16 198 ASN B CA 1
ATOM 5841 C C . ASN C 1 190 ? 60.732 125.496 -59.762 1.00 62.38 198 ASN B C 1
ATOM 5842 O O . ASN C 1 190 ? 61.546 125.989 -58.978 1.00 57.94 198 ASN B O 1
ATOM 5847 N N . LYS C 1 191 ? 60.262 126.147 -60.820 1.00 62.40 199 LYS B N 1
ATOM 5848 C CA . LYS C 1 191 ? 60.727 127.488 -61.132 1.00 62.43 199 LYS B CA 1
ATOM 5849 C C . LYS C 1 191 ? 59.730 128.535 -60.647 1.00 64.37 199 LYS B C 1
ATOM 5850 O O . LYS C 1 191 ? 58.658 128.717 -61.240 1.00 62.12 199 LYS B O 1
ATOM 5856 N N . LYS C 1 192 ? 60.083 129.199 -59.546 1.00 58.14 200 LYS B N 1
ATOM 5857 C CA . LYS C 1 192 ? 59.339 130.358 -59.082 1.00 57.15 200 LYS B CA 1
ATOM 5858 C C . LYS C 1 192 ? 59.946 131.594 -59.720 1.00 58.94 200 LYS B C 1
ATOM 5859 O O . LYS C 1 192 ? 61.128 131.601 -60.079 1.00 58.21 200 LYS B O 1
ATOM 5865 N N . THR C 1 193 ? 59.136 132.633 -59.872 1.00 56.42 201 THR B N 1
ATOM 5866 C CA . THR C 1 193 ? 59.589 133.863 -60.504 1.00 52.14 201 THR B CA 1
ATOM 5867 C C . THR C 1 193 ? 59.169 135.057 -59.658 1.00 55.19 201 THR B C 1
ATOM 5868 O O . THR C 1 193 ? 58.041 135.114 -59.164 1.00 57.84 201 THR B O 1
ATOM 5872 N N . ILE C 1 194 ? 60.084 136.000 -59.474 1.00 51.66 202 ILE B N 1
ATOM 5873 C CA . ILE C 1 194 ? 59.779 137.203 -58.723 1.00 54.09 202 ILE B CA 1
ATOM 5874 C C . ILE C 1 194 ? 59.495 138.339 -59.683 1.00 53.24 202 ILE B C 1
ATOM 5875 O O . ILE C 1 194 ? 60.366 138.726 -60.459 1.00 53.41 202 ILE B O 1
ATOM 5880 N N . THR C 1 195 ? 58.274 138.861 -59.642 1.00 52.48 203 THR B N 1
ATOM 5881 C CA . THR C 1 195 ? 57.908 140.000 -60.477 1.00 58.97 203 THR B CA 1
ATOM 5882 C C . THR C 1 195 ? 57.539 141.188 -59.593 1.00 60.40 203 THR B C 1
ATOM 5883 O O . THR C 1 195 ? 57.450 141.055 -58.376 1.00 60.93 203 THR B O 1
ATOM 5887 N N . MET C 1 196 ? 57.325 142.350 -60.200 1.00 64.24 204 MET B N 1
ATOM 5888 C CA . MET C 1 196 ? 56.925 143.525 -59.439 1.00 64.72 204 MET B CA 1
ATOM 5889 C C . MET C 1 196 ? 55.564 143.291 -58.775 1.00 67.73 204 MET B C 1
ATOM 5890 O O . MET C 1 196 ? 55.301 143.789 -57.680 1.00 68.65 204 MET B O 1
ATOM 5895 N N . LYS C 1 197 ? 54.714 142.504 -59.432 1.00 68.26 205 LYS B N 1
ATOM 5896 C CA . LYS C 1 197 ? 53.420 142.121 -58.872 1.00 70.75 205 LYS B CA 1
ATOM 5897 C C . LYS C 1 197 ? 53.586 141.180 -57.676 1.00 71.16 205 LYS B C 1
ATOM 5898 O O . LYS C 1 197 ? 52.604 140.715 -57.100 1.00 73.26 205 LYS B O 1
ATOM 5900 N N . ASN C 1 198 ? 54.833 140.896 -57.314 1.00 68.57 206 ASN B N 1
ATOM 5901 C CA . ASN C 1 198 ? 55.141 140.084 -56.139 1.00 69.42 206 ASN B CA 1
ATOM 5902 C C . ASN C 1 198 ? 55.509 140.957 -54.933 1.00 68.53 206 ASN B C 1
ATOM 5903 O O . ASN C 1 198 ? 55.543 140.487 -53.790 1.00 68.11 206 ASN B O 1
ATOM 5908 N N . ILE C 1 199 ? 55.800 142.227 -55.192 1.00 64.67 207 ILE B N 1
ATOM 5909 C CA . ILE C 1 199 ? 56.238 143.113 -54.128 1.00 63.47 207 ILE B CA 1
ATOM 5910 C C . ILE C 1 199 ? 55.093 143.980 -53.643 1.00 67.45 207 ILE B C 1
ATOM 5911 O O . ILE C 1 199 ? 54.449 144.670 -54.436 1.00 71.13 207 ILE B O 1
ATOM 5916 N N . PRO C 1 200 ? 54.833 143.938 -52.331 1.00 69.60 208 PRO B N 1
ATOM 5917 C CA . PRO C 1 200 ? 53.791 144.717 -51.656 1.00 69.85 208 PRO B CA 1
ATOM 5918 C C . PRO C 1 200 ? 53.967 146.220 -51.823 1.00 71.76 208 PRO B C 1
ATOM 5919 O O . PRO C 1 200 ? 54.164 146.910 -50.828 1.00 75.86 208 PRO B O 1
ATOM 5923 N N . LEU C 1 201 ? 53.881 146.712 -53.057 1.00 74.12 209 LEU B N 1
ATOM 5924 C CA . LEU C 1 201 ? 54.011 148.140 -53.347 1.00 73.31 209 LEU B CA 1
ATOM 5925 C C . LEU C 1 201 ? 52.927 148.975 -52.663 1.00 80.67 209 LEU B C 1
ATOM 5926 O O . LEU C 1 201 ? 52.972 150.212 -52.685 1.00 78.27 209 LEU B O 1
ATOM 5931 N N . GLU C 1 202 ? 51.949 148.294 -52.071 1.00 81.05 210 GLU B N 1
ATOM 5932 C CA . GLU C 1 202 ? 50.850 148.963 -51.381 1.00 85.19 210 GLU B CA 1
ATOM 5933 C C . GLU C 1 202 ? 51.113 149.032 -49.874 1.00 82.12 210 GLU B C 1
ATOM 5934 O O . GLU C 1 202 ? 50.863 150.058 -49.243 1.00 81.96 210 GLU B O 1
ATOM 5940 N N . ALA C 1 203 ? 51.617 147.940 -49.305 1.00 80.14 211 ALA B N 1
ATOM 5941 C CA . ALA C 1 203 ? 52.017 147.927 -47.902 1.00 75.05 211 ALA B CA 1
ATOM 5942 C C . ALA C 1 203 ? 53.055 149.023 -47.637 1.00 81.43 211 ALA B C 1
ATOM 5943 O O . ALA C 1 203 ? 53.161 149.548 -46.525 1.00 83.11 211 ALA B O 1
ATOM 5945 N N . LEU C 1 204 ? 53.821 149.360 -48.669 1.00 77.51 212 LEU B N 1
ATOM 5946 C CA . LEU C 1 204 ? 54.718 150.505 -48.624 1.00 77.08 212 LEU B CA 1
ATOM 5947 C C . LEU C 1 204 ? 53.936 151.786 -48.873 1.00 79.43 212 LEU B C 1
ATOM 5948 O O . LEU C 1 204 ? 54.391 152.881 -48.536 1.00 80.33 212 LEU B O 1
ATOM 5953 N N . LYS C 1 205 ? 52.758 151.628 -49.475 1.00 80.17 213 LYS B N 1
ATOM 5954 C CA . LYS C 1 205 ? 51.965 152.746 -49.978 1.00 78.70 213 LYS B CA 1
ATOM 5955 C C . LYS C 1 205 ? 52.699 153.435 -51.129 1.00 82.35 213 LYS B C 1
ATOM 5956 O O . LYS C 1 205 ? 52.906 154.652 -51.105 1.00 84.75 213 LYS B O 1
ATOM 5958 N N . ILE C 1 206 ? 53.082 152.649 -52.135 1.00 79.11 214 ILE B N 1
ATOM 5959 C CA . ILE C 1 206 ? 53.886 153.152 -53.246 1.00 79.98 214 ILE B CA 1
ATOM 5960 C C . ILE C 1 206 ? 53.119 153.167 -54.572 1.00 76.15 214 ILE B C 1
ATOM 5961 O O . ILE C 1 206 ? 52.144 152.436 -54.750 1.00 73.21 214 ILE B O 1
ATOM 5963 N N . ARG C 1 208 ? 51.212 151.756 -57.303 1.00 67.95 216 ARG B N 1
ATOM 5964 C CA . ARG C 1 208 ? 51.424 150.678 -58.267 1.00 74.65 216 ARG B CA 1
ATOM 5965 C C . ARG C 1 208 ? 51.392 151.230 -59.688 1.00 72.87 216 ARG B C 1
ATOM 5966 O O . ARG C 1 208 ? 52.101 150.745 -60.580 1.00 66.38 216 ARG B O 1
ATOM 5974 N N . LYS C 1 209 ? 50.580 152.264 -59.884 1.00 73.47 217 LYS B N 1
ATOM 5975 C CA . LYS C 1 209 ? 50.527 152.967 -61.161 1.00 74.73 217 LYS B CA 1
ATOM 5976 C C . LYS C 1 209 ? 51.828 153.747 -61.351 1.00 73.18 217 LYS B C 1
ATOM 5977 O O . LYS C 1 209 ? 51.989 154.508 -62.309 1.00 72.37 217 LYS B O 1
ATOM 5979 N N . THR C 1 210 ? 52.753 153.523 -60.422 1.00 72.88 218 THR B N 1
ATOM 5980 C CA . THR C 1 210 ? 54.020 154.236 -60.345 1.00 74.20 218 THR B CA 1
ATOM 5981 C C . THR C 1 210 ? 55.132 153.480 -61.075 1.00 74.84 218 THR B C 1
ATOM 5982 O O . THR C 1 210 ? 56.142 154.060 -61.493 1.00 71.25 218 THR B O 1
ATOM 5986 N N . ILE C 1 211 ? 54.929 152.175 -61.221 1.00 73.22 219 ILE B N 1
ATOM 5987 C CA . ILE C 1 211 ? 55.948 151.283 -61.754 1.00 70.55 219 ILE B CA 1
ATOM 5988 C C . ILE C 1 211 ? 56.374 151.628 -63.173 1.00 72.39 219 ILE B C 1
ATOM 5989 O O . ILE C 1 211 ? 55.534 151.885 -64.035 1.00 75.98 219 ILE B O 1
ATOM 5994 N N . ASN C 1 212 ? 57.686 151.631 -63.396 1.00 69.44 220 ASN B N 1
ATOM 5995 C CA . ASN C 1 212 ? 58.261 151.791 -64.729 1.00 74.32 220 ASN B CA 1
ATOM 5996 C C . ASN C 1 212 ? 57.752 153.049 -65.437 1.00 74.65 220 ASN B C 1
ATOM 5997 O O . ASN C 1 212 ? 56.944 152.967 -66.362 1.00 75.67 220 ASN B O 1
ATOM 6002 N N . THR C 1 213 ? 58.233 154.209 -64.996 1.00 76.69 221 THR B N 1
ATOM 6003 C CA . THR C 1 213 ? 57.719 155.489 -65.478 1.00 74.46 221 THR B CA 1
ATOM 6004 C C . THR C 1 213 ? 58.776 156.586 -65.458 1.00 72.69 221 THR B C 1
ATOM 6005 O O . THR C 1 213 ? 58.484 157.726 -65.105 1.00 68.26 221 THR B O 1
ATOM 6009 N N . LYS C 1 214 ? 60.002 156.231 -65.825 1.00 73.12 222 LYS B N 1
ATOM 6010 C CA . LYS C 1 214 ? 61.117 157.173 -65.869 1.00 74.29 222 LYS B CA 1
ATOM 6011 C C . LYS C 1 214 ? 62.301 156.473 -66.520 1.00 76.46 222 LYS B C 1
ATOM 6012 O O . LYS C 1 214 ? 62.704 155.393 -66.083 1.00 72.54 222 LYS B O 1
ATOM 6014 N N . HIS C 1 215 ? 62.854 157.077 -67.568 1.00 71.57 223 HIS B N 1
ATOM 6015 C CA . HIS C 1 215 ? 63.814 156.360 -68.395 1.00 68.87 223 HIS B CA 1
ATOM 6016 C C . HIS C 1 215 ? 65.077 157.161 -68.684 1.00 67.83 223 HIS B C 1
ATOM 6017 O O . HIS C 1 215 ? 65.106 158.018 -69.569 1.00 66.91 223 HIS B O 1
ATOM 6024 N N . VAL C 1 216 ? 66.123 156.863 -67.921 1.00 62.21 224 VAL B N 1
ATOM 6025 C CA . VAL C 1 216 ? 67.430 157.462 -68.133 1.00 59.80 224 VAL B CA 1
ATOM 6026 C C . VAL C 1 216 ? 68.484 156.378 -68.103 1.00 55.92 224 VAL B C 1
ATOM 6027 O O . VAL C 1 216 ? 68.245 155.296 -67.576 1.00 57.67 224 VAL B O 1
ATOM 6031 N N . PRO C 1 217 ? 69.657 156.661 -68.673 1.00 54.41 225 PRO B N 1
ATOM 6032 C CA . PRO C 1 217 ? 70.761 155.704 -68.558 1.00 56.79 225 PRO B CA 1
ATOM 6033 C C . PRO C 1 217 ? 71.126 155.513 -67.099 1.00 58.29 225 PRO B C 1
ATOM 6034 O O . PRO C 1 217 ? 71.098 156.467 -66.324 1.00 57.59 225 PRO B O 1
ATOM 6038 N N . ILE C 1 218 ? 71.456 154.290 -66.717 1.00 57.60 226 ILE B N 1
ATOM 6039 C CA . ILE C 1 218 ? 71.724 154.028 -65.319 1.00 50.67 226 ILE B CA 1
ATOM 6040 C C . ILE C 1 218 ? 73.028 153.271 -65.124 1.00 51.53 226 ILE B C 1
ATOM 6041 O O . ILE C 1 218 ? 73.227 152.179 -65.660 1.00 51.67 226 ILE B O 1
ATOM 6046 N N . ALA C 1 219 ? 73.931 153.882 -64.369 1.00 51.82 227 ALA B N 1
ATOM 6047 C CA . ALA C 1 219 ? 75.187 153.243 -63.997 1.00 49.60 227 ALA B CA 1
ATOM 6048 C C . ALA C 1 219 ? 75.053 152.580 -62.637 1.00 45.24 227 ALA B C 1
ATOM 6049 O O . ALA C 1 219 ? 74.568 153.183 -61.692 1.00 47.14 227 ALA B O 1
ATOM 6051 N N . ILE C 1 220 ? 75.483 151.337 -62.524 1.00 45.91 228 ILE B N 1
ATOM 6052 C CA . ILE C 1 220 ? 75.386 150.682 -61.231 1.00 47.94 228 ILE B CA 1
ATOM 6053 C C . ILE C 1 220 ? 76.783 150.357 -60.720 1.00 48.48 228 ILE B C 1
ATOM 6054 O O . ILE C 1 220 ? 77.668 149.943 -61.491 1.00 47.68 228 ILE B O 1
ATOM 6059 N N . ILE C 1 221 ? 76.998 150.582 -59.428 1.00 37.98 229 ILE B N 1
ATOM 6060 C CA . ILE C 1 221 ? 78.296 150.296 -58.843 1.00 40.41 229 ILE B CA 1
ATOM 6061 C C . ILE C 1 221 ? 78.223 149.160 -57.828 1.00 39.21 229 ILE B C 1
ATOM 6062 O O . ILE C 1 221 ? 77.297 149.076 -57.027 1.00 40.14 229 ILE B O 1
ATOM 6067 N N . THR C 1 222 ? 79.202 148.275 -57.865 1.00 36.94 230 THR B N 1
ATOM 6068 C CA . THR C 1 222 ? 79.214 147.155 -56.933 1.00 42.19 230 THR B CA 1
ATOM 6069 C C . THR C 1 222 ? 80.626 146.917 -56.408 1.00 42.55 230 THR B C 1
ATOM 6070 O O . THR C 1 222 ? 81.607 147.275 -57.070 1.00 42.71 230 THR B O 1
ATOM 6074 N N . ASN C 1 223 ? 80.753 146.318 -55.229 1.00 39.95 231 ASN B N 1
ATOM 6075 C CA . ASN C 1 223 ? 82.081 145.875 -54.812 1.00 38.83 231 ASN B CA 1
ATOM 6076 C C . ASN C 1 223 ? 82.024 144.465 -54.282 1.00 41.76 231 ASN B C 1
ATOM 6077 O O . ASN C 1 223 ? 80.967 143.836 -54.333 1.00 41.73 231 ASN B O 1
ATOM 6082 N N . HIS C 1 224 ? 83.157 143.968 -53.788 1.00 42.37 232 HIS B N 1
ATOM 6083 C CA . HIS C 1 224 ? 83.241 142.596 -53.290 1.00 46.60 232 HIS B CA 1
ATOM 6084 C C . HIS C 1 224 ? 82.294 142.324 -52.123 1.00 47.75 232 HIS B C 1
ATOM 6085 O O . HIS C 1 224 ? 82.084 141.163 -51.749 1.00 45.24 232 HIS B O 1
ATOM 6092 N N . LYS C 1 225 ? 81.732 143.382 -51.540 1.00 43.67 233 LYS B N 1
ATOM 6093 C CA . LYS C 1 225 ? 80.889 143.227 -50.356 1.00 45.98 233 LYS B CA 1
ATOM 6094 C C . LYS C 1 225 ? 79.387 143.211 -50.689 1.00 43.34 233 LYS B C 1
ATOM 6095 O O . LYS C 1 225 ? 78.576 142.753 -49.872 1.00 44.05 233 LYS B O 1
ATOM 6101 N N . THR C 1 226 ? 79.025 143.706 -51.874 1.00 40.51 234 THR B N 1
ATOM 6102 C CA . THR C 1 226 ? 77.638 143.651 -52.355 1.00 43.69 234 THR B CA 1
ATOM 6103 C C . THR C 1 226 ? 77.118 142.219 -52.345 1.00 41.90 234 THR B C 1
ATOM 6104 O O . THR C 1 226 ? 77.683 141.345 -52.994 1.00 42.64 234 THR B O 1
ATOM 6108 N N . ALA C 1 227 ? 76.042 141.971 -51.611 1.00 39.32 235 ALA B N 1
ATOM 6109 C CA . ALA C 1 227 ? 75.643 140.596 -51.363 1.00 38.21 235 ALA B CA 1
ATOM 6110 C C . ALA C 1 227 ? 74.142 140.412 -51.219 1.00 39.05 235 ALA B C 1
ATOM 6111 O O . ALA C 1 227 ? 73.417 141.335 -50.833 1.00 36.77 235 ALA B O 1
ATOM 6113 N N . SER C 1 228 ? 73.692 139.209 -51.555 1.00 34.63 236 SER B N 1
ATOM 6114 C CA . SER C 1 228 ? 72.373 138.736 -51.170 1.00 35.73 236 SER B CA 1
ATOM 6115 C C . SER C 1 228 ? 71.258 139.564 -51.799 1.00 38.80 236 SER B C 1
ATOM 6116 O O . SER C 1 228 ? 71.192 139.678 -53.017 1.00 39.78 236 SER B O 1
ATOM 6119 N N . SER C 1 229 ? 70.376 140.129 -50.973 1.00 37.82 237 SER B N 1
ATOM 6120 C CA . SER C 1 229 ? 69.271 140.937 -51.481 1.00 36.48 237 SER B CA 1
ATOM 6121 C C . SER C 1 229 ? 69.751 142.049 -52.389 1.00 37.46 237 SER B C 1
ATOM 6122 O O . SER C 1 229 ? 69.026 142.484 -53.282 1.00 39.01 237 SER B O 1
ATOM 6125 N N . ALA C 1 230 ? 70.978 142.506 -52.167 1.00 35.42 238 ALA B N 1
ATOM 6126 C CA . ALA C 1 230 ? 71.546 143.557 -53.004 1.00 39.67 238 ALA B CA 1
ATOM 6127 C C . ALA C 1 230 ? 71.977 143.013 -54.369 1.00 38.42 238 ALA B C 1
ATOM 6128 O O . ALA C 1 230 ? 71.922 143.730 -55.381 1.00 36.11 238 ALA B O 1
ATOM 6130 N N . GLU C 1 231 ? 72.426 141.759 -54.381 1.00 35.95 239 GLU B N 1
ATOM 6131 C CA . GLU C 1 231 ? 72.805 141.086 -55.624 1.00 37.64 239 GLU B CA 1
ATOM 6132 C C . GLU C 1 231 ? 71.560 140.851 -56.480 1.00 40.28 239 GLU B C 1
ATOM 6133 O O . GLU C 1 231 ? 71.570 141.090 -57.693 1.00 42.83 239 GLU B O 1
ATOM 6139 N N . MET C 1 232 ? 70.473 140.426 -55.839 1.00 40.22 240 MET B N 1
ATOM 6140 C CA . MET C 1 232 ? 69.225 140.165 -56.554 1.00 37.53 240 MET B CA 1
ATOM 6141 C C . MET C 1 232 ? 68.600 141.465 -57.039 1.00 36.09 240 MET B C 1
ATOM 6142 O O . MET C 1 232 ? 67.960 141.498 -58.088 1.00 40.03 240 MET B O 1
ATOM 6147 N N . THR C 1 233 ? 68.784 142.539 -56.282 1.00 37.23 241 THR B N 1
ATOM 6148 C CA . THR C 1 233 ? 68.333 143.851 -56.727 1.00 37.87 241 THR B CA 1
ATOM 6149 C C . THR C 1 233 ? 69.122 144.238 -57.968 1.00 42.25 241 THR B C 1
ATOM 6150 O O . THR C 1 233 ? 68.576 144.807 -58.914 1.00 41.24 241 THR B O 1
ATOM 6154 N N . PHE C 1 234 ? 70.420 143.931 -57.934 1.00 38.97 242 PHE B N 1
ATOM 6155 C CA . PHE C 1 234 ? 71.317 144.144 -59.066 1.00 42.55 242 PHE B CA 1
ATOM 6156 C C . PHE C 1 234 ? 70.764 143.403 -60.279 1.00 42.44 242 PHE B C 1
ATOM 6157 O O . PHE C 1 234 ? 70.508 143.999 -61.327 1.00 36.57 242 PHE B O 1
ATOM 6165 N N . LEU C 1 235 ? 70.555 142.101 -60.102 1.00 41.06 243 LEU B N 1
ATOM 6166 C CA . LEU C 1 235 ? 70.030 141.244 -61.169 1.00 43.86 243 LEU B CA 1
ATOM 6167 C C . LEU C 1 235 ? 68.713 141.725 -61.743 1.00 40.83 243 LEU B C 1
ATOM 6168 O O . LEU C 1 235 ? 68.441 141.496 -62.918 1.00 46.38 243 LEU B O 1
ATOM 6173 N N . SER C 1 236 ? 67.898 142.405 -60.941 1.00 40.48 244 SER B N 1
ATOM 6174 C CA . SER C 1 236 ? 66.608 142.875 -61.445 1.00 42.45 244 SER B CA 1
ATOM 6175 C C . SER C 1 236 ? 66.807 143.891 -62.564 1.00 48.57 244 SER B C 1
ATOM 6176 O O . SER C 1 236 ? 65.861 144.241 -63.281 1.00 48.45 244 SER B O 1
ATOM 6179 N N . PHE C 1 237 ? 68.053 144.344 -62.710 1.00 49.52 245 PHE B N 1
ATOM 6180 C CA . PHE C 1 237 ? 68.433 145.360 -63.691 1.00 49.89 245 PHE B CA 1
ATOM 6181 C C . PHE C 1 237 ? 69.200 144.767 -64.873 1.00 49.79 245 PHE B C 1
ATOM 6182 O O . PHE C 1 237 ? 69.339 145.397 -65.925 1.00 49.05 245 PHE B O 1
ATOM 6190 N N . LYS C 1 238 ? 69.700 143.550 -64.677 1.00 56.29 246 LYS B N 1
ATOM 6191 C CA . LYS C 1 238 ? 70.518 142.861 -65.672 1.00 55.46 246 LYS B CA 1
ATOM 6192 C C . LYS C 1 238 ? 69.806 142.710 -67.007 1.00 56.89 246 LYS B C 1
ATOM 6193 O O . LYS C 1 238 ? 68.777 142.043 -67.099 1.00 57.03 246 LYS B O 1
ATOM 6195 N N . GLY C 1 239 ? 70.359 143.337 -68.039 1.00 60.19 247 GLY B N 1
ATOM 6196 C CA . GLY C 1 239 ? 69.833 143.178 -69.378 1.00 58.28 247 GLY B CA 1
ATOM 6197 C C . GLY C 1 239 ? 68.897 144.278 -69.834 1.00 59.67 247 GLY B C 1
ATOM 6198 O O . GLY C 1 239 ? 68.497 144.296 -70.997 1.00 65.06 247 GLY B O 1
ATOM 6199 N N . LEU C 1 240 ? 68.525 145.185 -68.938 1.00 53.46 248 LEU B N 1
ATOM 6200 C CA . LEU C 1 240 ? 67.770 146.357 -69.372 1.00 56.56 248 LEU B CA 1
ATOM 6201 C C . LEU C 1 240 ? 68.685 147.204 -70.263 1.00 60.34 248 LEU B C 1
ATOM 6202 O O . LEU C 1 240 ? 69.910 147.182 -70.108 1.00 57.80 248 LEU B O 1
ATOM 6207 N N . PRO C 1 241 ? 68.096 147.941 -71.214 1.00 61.89 249 PRO B N 1
ATOM 6208 C CA . PRO C 1 241 ? 68.870 148.596 -72.278 1.00 61.61 249 PRO B CA 1
ATOM 6209 C C . PRO C 1 241 ? 69.797 149.723 -71.804 1.00 59.91 249 PRO B C 1
ATOM 6210 O O . PRO C 1 241 ? 70.907 149.866 -72.314 1.00 59.77 249 PRO B O 1
ATOM 6214 N N . ASN C 1 242 ? 69.346 150.506 -70.833 1.00 61.94 250 ASN B N 1
ATOM 6215 C CA . ASN C 1 242 ? 70.079 151.695 -70.396 1.00 61.50 250 ASN B CA 1
ATOM 6216 C C . ASN C 1 242 ? 71.141 151.442 -69.317 1.00 58.69 250 ASN B C 1
ATOM 6217 O O . ASN C 1 242 ? 71.948 152.318 -68.994 1.00 57.67 250 ASN B O 1
ATOM 6222 N N . VAL C 1 243 ? 71.137 150.241 -68.765 1.00 53.15 251 VAL B N 1
ATOM 6223 C CA . VAL C 1 243 ? 71.958 149.939 -67.605 1.00 51.38 251 VAL B CA 1
ATOM 6224 C C . VAL C 1 243 ? 73.388 149.519 -67.949 1.00 52.60 251 VAL B C 1
ATOM 6225 O O . VAL C 1 243 ? 73.611 148.719 -68.856 1.00 50.25 251 VAL B O 1
ATOM 6229 N N . LYS C 1 244 ? 74.354 150.070 -67.218 1.00 49.42 252 LYS B N 1
ATOM 6230 C CA . LYS C 1 244 ? 75.703 149.514 -67.186 1.00 49.53 252 LYS B CA 1
ATOM 6231 C C . LYS C 1 244 ? 76.195 149.467 -65.736 1.00 46.51 252 LYS B C 1
ATOM 6232 O O . LYS C 1 244 ? 75.827 150.308 -64.919 1.00 45.61 252 LYS B O 1
ATOM 6238 N N . SER C 1 245 ? 77.022 148.474 -65.427 1.00 48.20 253 SER B N 1
ATOM 6239 C CA . SER C 1 245 ? 77.491 148.238 -64.065 1.00 47.94 253 SER B CA 1
ATOM 6240 C C . SER C 1 245 ? 79.022 148.362 -63.947 1.00 49.80 253 SER B C 1
ATOM 6241 O O . SER C 1 245 ? 79.758 147.966 -64.866 1.00 46.02 253 SER B O 1
ATOM 6244 N N . PHE C 1 246 ? 79.494 148.892 -62.810 1.00 50.26 254 PHE B N 1
ATOM 6245 C CA . PHE C 1 246 ? 80.925 149.152 -62.597 1.00 43.57 254 PHE B CA 1
ATOM 6246 C C . PHE C 1 246 ? 81.458 148.719 -61.222 1.00 46.09 254 PHE B C 1
ATOM 6247 O O . PHE C 1 246 ? 80.746 148.762 -60.212 1.00 49.36 254 PHE B O 1
ATOM 6255 N N . GLY C 1 247 ? 82.720 148.313 -61.177 1.00 41.73 255 GLY B N 1
ATOM 6256 C CA . GLY C 1 247 ? 83.365 148.055 -59.904 1.00 44.60 255 GLY B CA 1
ATOM 6257 C C . GLY C 1 247 ? 84.021 146.696 -59.768 1.00 45.95 255 GLY B C 1
ATOM 6258 O O . GLY C 1 247 ? 84.974 146.381 -60.481 1.00 44.98 255 GLY B O 1
ATOM 6259 N N . GLN C 1 248 ? 83.503 145.894 -58.843 1.00 47.80 256 GLN B N 1
ATOM 6260 C CA . GLN C 1 248 ? 84.040 144.568 -58.562 1.00 44.88 256 GLN B CA 1
ATOM 6261 C C . GLN C 1 248 ? 82.965 143.497 -58.578 1.00 45.34 256 GLN B C 1
ATOM 6262 O O . GLN C 1 248 ? 81.794 143.775 -58.297 1.00 41.37 256 GLN B O 1
ATOM 6268 N N . ALA C 1 249 ? 83.377 142.271 -58.895 1.00 39.91 257 ALA B N 1
ATOM 6269 C CA . ALA C 1 249 ? 82.514 141.107 -58.724 1.00 47.16 257 ALA B CA 1
ATOM 6270 C C . ALA C 1 249 ? 81.878 141.140 -57.327 1.00 42.37 257 ALA B C 1
ATOM 6271 O O . ALA C 1 249 ? 82.534 141.485 -56.354 1.00 43.35 257 ALA B O 1
ATOM 6273 N N . THR C 1 250 ? 80.595 140.802 -57.241 1.00 44.93 258 THR B N 1
ATOM 6274 C CA . THR C 1 250 ? 79.858 140.887 -55.983 1.00 39.79 258 THR B CA 1
ATOM 6275 C C . THR C 1 250 ? 80.245 139.730 -55.069 1.00 41.27 258 THR B C 1
ATOM 6276 O O . THR C 1 250 ? 81.136 138.933 -55.386 1.00 42.64 258 THR B O 1
ATOM 6280 N N . ALA C 1 251 ? 79.577 139.632 -53.931 1.00 40.44 259 ALA B N 1
ATOM 6281 C CA . ALA C 1 251 ? 80.000 138.698 -52.893 1.00 42.78 259 ALA B CA 1
ATOM 6282 C C . ALA C 1 251 ? 79.882 137.233 -53.312 1.00 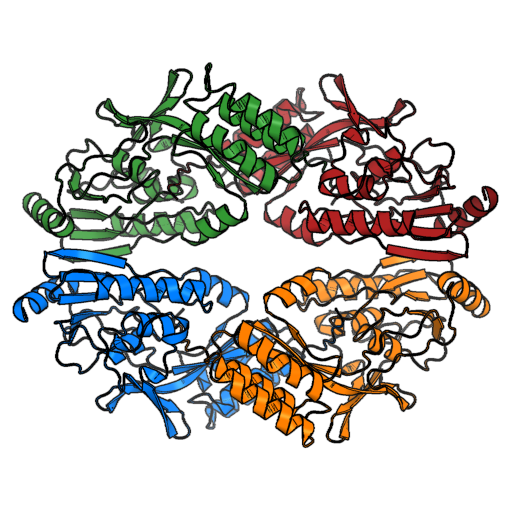44.08 259 ALA B C 1
ATOM 6283 O O . ALA C 1 251 ? 80.747 136.421 -52.994 1.00 40.37 259 ALA B O 1
ATOM 6285 N N . GLY C 1 252 ? 78.810 136.896 -54.018 1.00 41.97 260 GLY B N 1
ATOM 6286 C CA . GLY C 1 252 ? 78.568 135.520 -54.403 1.00 40.75 260 GLY B CA 1
ATOM 6287 C C . GLY C 1 252 ? 77.492 134.864 -53.563 1.00 44.40 260 GLY B C 1
ATOM 6288 O O . GLY C 1 252 ? 77.533 133.657 -53.311 1.00 45.84 260 GLY B O 1
ATOM 6289 N N . TYR C 1 253 ? 76.526 135.656 -53.110 1.00 41.96 261 TYR B N 1
ATOM 6290 C CA . TYR C 1 253 ? 75.441 135.120 -52.303 1.00 39.56 261 TYR B CA 1
ATOM 6291 C C . TYR C 1 253 ? 74.159 135.167 -53.104 1.00 43.79 261 TYR B C 1
ATOM 6292 O O . TYR C 1 253 ? 73.086 135.513 -52.608 1.00 46.28 261 TYR B O 1
ATOM 6301 N N . THR C 1 254 ? 74.307 134.796 -54.372 1.00 45.61 262 THR B N 1
ATOM 6302 C CA . THR C 1 254 ? 73.213 134.709 -55.318 1.00 42.87 262 THR B CA 1
ATOM 6303 C C . THR C 1 254 ? 72.473 133.399 -55.115 1.00 44.97 262 THR B C 1
ATOM 6304 O O . THR C 1 254 ? 72.621 132.452 -55.886 1.00 47.12 262 THR B O 1
ATOM 6308 N N . THR C 1 255 ? 71.701 133.344 -54.045 1.00 43.89 263 THR B N 1
ATOM 6309 C CA . THR C 1 255 ? 70.801 132.226 -53.795 1.00 46.12 263 THR B CA 1
ATOM 6310 C C . THR C 1 255 ? 69.586 132.798 -53.091 1.00 43.81 263 THR B C 1
ATOM 6311 O O . THR C 1 255 ? 69.671 133.868 -52.489 1.00 47.71 263 THR B O 1
ATOM 6315 N N . VAL C 1 256 ? 68.454 132.114 -53.182 1.00 45.04 264 VAL B N 1
ATOM 6316 C CA . VAL C 1 256 ? 67.293 132.513 -52.401 1.00 44.50 264 VAL B CA 1
ATOM 6317 C C . VAL C 1 256 ? 67.242 131.707 -51.093 1.00 47.82 264 VAL B C 1
ATOM 6318 O O . VAL C 1 256 ? 67.435 130.486 -51.098 1.00 45.51 264 VAL B O 1
ATOM 6322 N N . ASN C 1 257 ? 67.011 132.402 -49.978 1.00 44.20 265 ASN B N 1
ATOM 6323 C CA . ASN C 1 257 ? 66.797 131.754 -48.688 1.00 39.09 265 ASN B CA 1
ATOM 6324 C C . ASN C 1 257 ? 65.331 131.834 -48.260 1.00 42.39 265 ASN B C 1
ATOM 6325 O O . ASN C 1 257 ? 64.636 132.787 -48.598 1.00 42.87 265 ASN B O 1
ATOM 6330 N N . GLU C 1 258 ? 64.860 130.833 -47.521 1.00 43.07 266 GLU B N 1
ATOM 6331 C CA . GLU C 1 258 ? 63.617 130.986 -46.773 1.00 43.00 266 GLU B CA 1
ATOM 6332 C C . GLU C 1 258 ? 64.013 131.165 -45.321 1.00 43.91 266 GLU B C 1
ATOM 6333 O O . GLU C 1 258 ? 65.066 130.692 -44.905 1.00 45.20 266 GLU B O 1
ATOM 6339 N N . THR C 1 259 ? 63.199 131.872 -44.550 1.00 44.19 267 THR B N 1
ATOM 6340 C CA . THR C 1 259 ? 63.582 132.162 -43.177 1.00 45.89 267 THR B CA 1
ATOM 6341 C C . THR C 1 259 ? 62.580 131.566 -42.205 1.00 46.61 267 THR B C 1
ATOM 6342 O O . THR C 1 259 ? 61.394 131.901 -42.232 1.00 48.57 267 THR B O 1
ATOM 6346 N N . PHE C 1 260 ? 63.065 130.665 -41.357 1.00 42.29 268 PHE B N 1
ATOM 6347 C CA . PHE C 1 260 ? 62.196 129.940 -40.440 1.00 43.01 268 PHE B CA 1
ATOM 6348 C C . PHE C 1 260 ? 62.410 130.407 -39.007 1.00 44.70 268 PHE B C 1
ATOM 6349 O O . PHE C 1 260 ? 63.547 130.528 -38.538 1.00 43.38 268 PHE B O 1
ATOM 6357 N N . MET C 1 261 ? 61.306 130.681 -38.321 1.00 45.42 269 MET B N 1
ATOM 6358 C CA . MET C 1 261 ? 61.354 131.205 -36.963 1.00 43.71 269 MET B CA 1
ATOM 6359 C C . MET C 1 261 ? 61.323 130.069 -35.964 1.00 41.73 269 MET B C 1
ATOM 6360 O O . MET C 1 261 ? 60.445 129.215 -36.012 1.00 51.96 269 MET B O 1
ATOM 6365 N N . LEU C 1 262 ? 62.289 130.045 -35.059 1.00 41.44 270 LEU B N 1
ATOM 6366 C CA . LEU C 1 262 ? 62.393 128.928 -34.132 1.00 42.54 270 LEU B CA 1
ATOM 6367 C C . LEU C 1 262 ? 61.696 129.284 -32.815 1.00 44.41 270 LEU B C 1
ATOM 6368 O O . LEU C 1 262 ? 61.328 130.440 -32.600 1.00 40.43 270 LEU B O 1
ATOM 6373 N N . TYR C 1 263 ? 61.519 128.293 -31.944 1.00 43.12 271 TYR B N 1
ATOM 6374 C CA . TYR C 1 263 ? 60.689 128.457 -30.749 1.00 43.88 271 TYR B CA 1
ATOM 6375 C C . TYR C 1 263 ? 61.131 129.634 -29.864 1.00 47.59 271 TYR B C 1
ATOM 6376 O O . TYR C 1 263 ? 60.308 130.290 -29.219 1.00 45.06 271 TYR B O 1
ATOM 6385 N N . ASP C 1 264 ? 62.429 129.907 -29.858 1.00 43.34 272 ASP B N 1
ATOM 6386 C CA . ASP C 1 264 ? 63.002 130.875 -28.939 1.00 41.25 272 ASP B CA 1
ATOM 6387 C C . ASP C 1 264 ? 63.352 132.202 -29.620 1.00 45.29 272 ASP B C 1
ATOM 6388 O O . ASP C 1 264 ? 63.997 133.065 -29.021 1.00 42.77 272 ASP B O 1
ATOM 6393 N N . GLY C 1 265 ? 62.949 132.353 -30.875 1.00 40.59 273 GLY B N 1
ATOM 6394 C CA . GLY C 1 265 ? 63.182 133.595 -31.584 1.00 46.81 273 GLY B CA 1
ATOM 6395 C C . GLY C 1 265 ? 64.434 133.623 -32.445 1.00 50.80 273 GLY B C 1
ATOM 6396 O O . GLY C 1 265 ? 64.758 134.649 -33.050 1.00 50.37 273 GLY B O 1
ATOM 6397 N N . ALA C 1 266 ? 65.156 132.509 -32.499 1.00 45.24 274 ALA B N 1
ATOM 6398 C CA . ALA C 1 266 ? 66.261 132.414 -33.436 1.00 47.45 274 ALA B CA 1
ATOM 6399 C C . ALA C 1 266 ? 65.700 132.247 -34.848 1.00 42.43 274 ALA B C 1
ATOM 6400 O O . ALA C 1 266 ? 64.533 131.903 -35.026 1.00 41.03 274 ALA B O 1
ATOM 6402 N N . ARG C 1 267 ? 66.528 132.497 -35.850 1.00 45.41 275 ARG B N 1
ATOM 6403 C CA . ARG C 1 267 ? 66.081 132.404 -37.237 1.00 45.59 275 ARG B CA 1
ATOM 6404 C C . ARG C 1 267 ? 66.903 131.402 -38.025 1.00 46.14 275 ARG B C 1
ATOM 6405 O O . ARG C 1 267 ? 68.134 131.495 -38.074 1.00 44.95 275 ARG B O 1
ATOM 6413 N N . LEU C 1 268 ? 66.233 130.443 -38.650 1.00 43.84 276 LEU B N 1
ATOM 6414 C CA . LEU C 1 268 ? 66.939 129.574 -39.574 1.00 42.72 276 LEU B CA 1
ATOM 6415 C C . LEU C 1 268 ? 66.902 130.213 -40.954 1.00 39.75 276 LEU B C 1
ATOM 6416 O O . LEU C 1 268 ? 65.841 130.352 -41.550 1.00 39.52 276 LEU B O 1
ATOM 6421 N N . ALA C 1 269 ? 68.065 130.623 -41.443 1.00 37.17 277 ALA B N 1
ATOM 6422 C CA . ALA C 1 269 ? 68.159 131.166 -42.783 1.00 39.86 277 ALA B CA 1
ATOM 6423 C C . ALA C 1 269 ? 68.654 130.053 -43.693 1.00 43.42 277 ALA B C 1
ATOM 6424 O O . ALA C 1 269 ? 69.815 129.655 -43.625 1.00 44.40 277 ALA B O 1
ATOM 6426 N N . LEU C 1 270 ? 67.763 129.543 -44.536 1.00 43.68 278 LEU B N 1
ATOM 6427 C CA . LEU C 1 270 ? 68.019 128.308 -45.265 1.00 41.72 278 LEU B CA 1
ATOM 6428 C C . LEU C 1 270 ? 67.982 128.523 -46.777 1.00 42.55 278 LEU B C 1
ATOM 6429 O O . LEU C 1 270 ? 67.009 129.042 -47.321 1.00 44.18 278 LEU B O 1
ATOM 6434 N N . THR C 1 271 ? 69.054 128.119 -47.449 1.00 42.52 279 THR B N 1
ATOM 6435 C CA . THR C 1 271 ? 69.168 128.276 -48.895 1.00 43.25 279 THR B CA 1
ATOM 6436 C C . THR C 1 271 ? 68.347 127.220 -49.602 1.00 44.35 279 THR B C 1
ATOM 6437 O O . THR C 1 271 ? 68.563 126.019 -49.412 1.00 42.41 279 THR B O 1
ATOM 6441 N N . THR C 1 272 ? 67.417 127.679 -50.431 1.00 44.28 280 THR B N 1
ATOM 6442 C CA . THR C 1 272 ? 66.457 126.802 -51.073 1.00 44.65 280 THR B CA 1
ATOM 6443 C C . THR C 1 272 ? 66.311 127.064 -52.565 1.00 48.12 280 THR B C 1
ATOM 6444 O O . THR C 1 272 ? 65.602 126.333 -53.248 1.00 49.67 280 THR B O 1
ATOM 6448 N N . GLY C 1 273 ? 66.962 128.103 -53.078 1.00 43.54 281 GLY B N 1
ATOM 6449 C CA . GLY C 1 273 ? 66.779 128.451 -54.475 1.00 45.03 281 GLY B CA 1
ATOM 6450 C C . GLY C 1 273 ? 68.037 128.803 -55.243 1.00 47.35 281 GLY B C 1
ATOM 6451 O O . GLY C 1 273 ? 68.916 129.481 -54.716 1.00 46.10 281 GLY B O 1
ATOM 6452 N N . ILE C 1 274 ? 68.127 128.323 -56.483 1.00 46.35 282 ILE B N 1
ATOM 6453 C CA . ILE C 1 274 ? 69.109 128.820 -57.440 1.00 45.47 282 ILE B CA 1
ATOM 6454 C C . ILE C 1 274 ? 68.494 130.008 -58.164 1.00 47.41 282 ILE B C 1
ATOM 6455 O O . ILE C 1 274 ? 67.276 130.084 -58.317 1.00 49.37 282 ILE B O 1
ATOM 6460 N N . VAL C 1 275 ? 69.323 130.938 -58.607 1.00 41.94 283 VAL B N 1
ATOM 6461 C CA . VAL C 1 275 ? 68.808 132.162 -59.198 1.00 45.74 283 VAL B CA 1
ATOM 6462 C C . VAL C 1 275 ? 69.171 132.244 -60.667 1.00 44.10 283 VAL B C 1
ATOM 6463 O O . VAL C 1 275 ? 70.165 131.682 -61.095 1.00 45.52 283 VAL B O 1
ATOM 6467 N N . SER C 1 276 ? 68.351 132.954 -61.432 1.00 45.99 284 SER B N 1
ATOM 6468 C CA . SER C 1 276 ? 68.597 133.153 -62.844 1.00 46.51 284 SER B CA 1
ATOM 6469 C C . SER C 1 276 ? 68.059 134.509 -63.264 1.00 48.26 284 SER B C 1
ATOM 6470 O O . SER C 1 276 ? 66.938 134.865 -62.893 1.00 48.44 284 SER B O 1
ATOM 6473 N N . ASP C 1 277 ? 68.832 135.273 -64.035 1.00 47.15 285 ASP B N 1
ATOM 6474 C CA . ASP C 1 277 ? 68.319 136.562 -64.480 1.00 50.40 285 ASP B CA 1
ATOM 6475 C C . ASP C 1 277 ? 67.407 136.395 -65.690 1.00 52.81 285 ASP B C 1
ATOM 6476 O O . ASP C 1 277 ? 67.251 135.296 -66.226 1.00 53.93 285 ASP B O 1
ATOM 6481 N N . ARG C 1 278 ? 66.775 137.490 -66.089 1.00 52.24 286 ARG B N 1
ATOM 6482 C CA . ARG C 1 278 ? 65.780 137.462 -67.151 1.00 56.49 286 ARG B CA 1
ATOM 6483 C C . ARG C 1 278 ? 66.375 137.011 -68.491 1.00 57.65 286 ARG B C 1
ATOM 6484 O O . ARG C 1 278 ? 65.647 136.737 -69.442 1.00 54.74 286 ARG B O 1
ATOM 6492 N N . GLN C 1 279 ? 67.700 136.933 -68.557 1.00 59.05 287 GLN B N 1
ATOM 6493 C CA . GLN C 1 279 ? 68.373 136.515 -69.779 1.00 56.50 287 GLN B CA 1
ATOM 6494 C C . GLN C 1 279 ? 68.695 135.033 -69.721 1.00 55.15 287 GLN B C 1
ATOM 6495 O O . GLN C 1 279 ? 68.931 134.397 -70.745 1.00 59.80 287 GLN B O 1
ATOM 6501 N N . GLY C 1 280 ? 68.688 134.485 -68.513 1.00 53.19 288 GLY B N 1
ATOM 6502 C CA . GLY C 1 280 ? 68.852 133.060 -68.345 1.00 52.21 288 GLY B CA 1
ATOM 6503 C C . GLY C 1 280 ? 70.184 132.642 -67.758 1.00 53.58 288 GLY B C 1
ATOM 6504 O O . GLY C 1 280 ? 70.390 131.456 -67.483 1.00 53.28 288 GLY B O 1
ATOM 6505 N N . TYR C 1 281 ? 71.099 133.589 -67.575 1.00 48.25 289 TYR B N 1
ATOM 6506 C CA . TYR C 1 281 ? 72.329 133.266 -66.867 1.00 51.27 289 TYR B CA 1
ATOM 6507 C C . TYR C 1 281 ? 71.949 132.794 -65.453 1.00 50.39 289 TYR B C 1
ATOM 6508 O O . TYR C 1 281 ? 71.201 133.460 -64.738 1.00 51.85 289 TYR B O 1
ATOM 6510 N N . LYS C 1 282 ? 72.410 131.612 -65.077 1.00 50.10 290 LYS B N 1
ATOM 6511 C CA . LYS C 1 282 ? 72.101 131.080 -63.764 1.00 47.89 290 LYS B CA 1
ATOM 6512 C C . LYS C 1 282 ? 73.240 131.408 -62.810 1.00 53.34 290 LYS B C 1
ATOM 6513 O O . LYS C 1 282 ? 74.417 131.350 -63.180 1.00 51.82 290 LYS B O 1
ATOM 6519 N N . TYR C 1 283 ? 72.881 131.778 -61.586 1.00 50.38 291 TYR B N 1
ATOM 6520 C CA . TYR C 1 283 ? 73.864 132.086 -60.557 1.00 51.75 291 TYR B CA 1
ATOM 6521 C C . TYR C 1 283 ? 73.605 131.173 -59.372 1.00 50.40 291 TYR B C 1
ATOM 6522 O O . TYR C 1 283 ? 72.455 130.978 -58.976 1.00 51.13 291 TYR B O 1
ATOM 6531 N N . GLU C 1 284 ? 74.673 130.600 -58.825 1.00 49.12 292 GLU B N 1
ATOM 6532 C CA . GLU C 1 284 ? 74.567 129.693 -57.693 1.00 51.32 292 GLU B CA 1
ATOM 6533 C C . GLU C 1 284 ? 75.693 129.965 -56.707 1.00 52.58 292 GLU B C 1
ATOM 6534 O O . GLU C 1 284 ? 76.718 129.284 -56.712 1.00 54.05 292 GLU B O 1
ATOM 6540 N N . ASN C 1 285 ? 75.484 130.967 -55.859 1.00 49.74 293 ASN B N 1
ATOM 6541 C CA . ASN C 1 285 ? 76.493 131.398 -54.909 1.00 45.87 293 ASN B CA 1
ATOM 6542 C C . ASN C 1 285 ? 77.787 131.728 -55.612 1.00 43.92 293 ASN B C 1
ATOM 6543 O O . ASN C 1 285 ? 78.868 131.465 -55.095 1.00 45.23 293 ASN B O 1
ATOM 6548 N N . THR C 1 286 ? 77.659 132.286 -56.808 1.00 49.85 294 THR B N 1
ATOM 6549 C CA . THR C 1 286 ? 78.809 132.754 -57.561 1.00 49.86 294 THR B CA 1
ATOM 6550 C C . THR C 1 286 ? 78.695 134.258 -57.728 1.00 44.82 294 THR B C 1
ATOM 6551 O O . THR C 1 286 ? 77.596 134.795 -57.865 1.00 39.88 294 THR B O 1
ATOM 6555 N N . PRO C 1 287 ? 79.840 134.942 -57.721 1.00 47.60 295 PRO B N 1
ATOM 6556 C CA . PRO C 1 287 ? 79.864 136.396 -57.884 1.00 42.48 295 PRO B CA 1
ATOM 6557 C C . PRO C 1 287 ? 79.164 136.827 -59.154 1.00 39.53 295 PRO B C 1
ATOM 6558 O O . PRO C 1 287 ? 79.091 136.064 -60.110 1.00 42.96 295 PRO B O 1
ATOM 6562 N N . ILE C 1 288 ? 78.622 138.032 -59.148 1.00 39.29 296 ILE B N 1
ATOM 6563 C CA . ILE C 1 288 ? 78.124 138.658 -60.365 1.00 38.26 296 ILE B CA 1
ATOM 6564 C C . ILE C 1 288 ? 79.184 139.599 -60.895 1.00 41.46 296 ILE B C 1
ATOM 6565 O O . ILE C 1 288 ? 79.639 140.486 -60.172 1.00 45.03 296 ILE B O 1
ATOM 6570 N N . LEU C 1 289 ? 79.579 139.407 -62.150 1.00 44.87 297 LEU B N 1
ATOM 6571 C CA . LEU C 1 289 ? 80.584 140.252 -62.804 1.00 43.58 297 LEU B CA 1
ATOM 6572 C C . LEU C 1 289 ? 79.957 141.554 -63.288 1.00 40.62 297 LEU B C 1
ATOM 6573 O O . LEU C 1 289 ? 78.974 141.525 -64.007 1.00 46.53 297 LEU B O 1
ATOM 6578 N N . PRO C 1 290 ? 80.511 142.703 -62.887 1.00 43.75 298 PRO B N 1
ATOM 6579 C CA . PRO C 1 290 ? 79.998 143.930 -63.513 1.00 42.33 298 PRO B CA 1
ATOM 6580 C C . PRO C 1 290 ? 80.429 144.017 -64.965 1.00 43.88 298 PRO B C 1
ATOM 6581 O O . PRO C 1 290 ? 81.337 143.284 -65.374 1.00 43.89 298 PRO B O 1
ATOM 6585 N N . ASP C 1 291 ? 79.796 144.904 -65.726 1.00 40.92 299 ASP B N 1
ATOM 6586 C CA . ASP C 1 291 ? 80.215 145.157 -67.098 1.00 41.94 299 ASP B CA 1
ATOM 6587 C C . ASP C 1 291 ? 81.699 145.550 -67.159 1.00 45.20 299 ASP B C 1
ATOM 6588 O O . ASP C 1 291 ? 82.437 145.081 -68.030 1.00 45.70 299 ASP B O 1
ATOM 6593 N N . GLN C 1 292 ? 82.145 146.387 -66.221 1.00 45.74 300 GLN B N 1
ATOM 6594 C CA . GLN C 1 292 ? 83.519 146.891 -66.246 1.00 43.95 300 GLN B CA 1
ATOM 6595 C C . GLN C 1 292 ? 84.224 146.806 -64.895 1.00 43.01 300 GLN B C 1
ATOM 6596 O O . GLN C 1 292 ? 83.903 147.548 -63.975 1.00 45.69 300 GLN B O 1
ATOM 6602 N N . VAL C 1 293 ? 85.189 145.905 -64.775 1.00 40.84 301 VAL B N 1
ATOM 6603 C CA . VAL C 1 293 ? 85.952 145.800 -63.544 1.00 42.26 301 VAL B CA 1
ATOM 6604 C C . VAL C 1 293 ? 86.931 146.973 -63.440 1.00 48.80 301 VAL B C 1
ATOM 6605 O O . VAL C 1 293 ? 87.891 147.070 -64.208 1.00 53.77 301 VAL B O 1
ATOM 6609 N N . THR C 1 294 ? 86.661 147.881 -62.505 1.00 48.38 302 THR B N 1
ATOM 6610 C CA . THR C 1 294 ? 87.501 149.059 -62.310 1.00 49.26 302 THR B CA 1
ATOM 6611 C C . THR C 1 294 ? 87.675 149.373 -60.829 1.00 44.96 302 THR B C 1
ATOM 6612 O O . THR C 1 294 ? 86.796 149.088 -60.023 1.00 45.14 302 THR B O 1
ATOM 6616 N N . SER C 1 295 ? 88.817 149.956 -60.476 1.00 51.57 303 SER B N 1
ATOM 6617 C CA . SER C 1 295 ? 89.022 150.480 -59.125 1.00 50.78 303 SER B CA 1
ATOM 6618 C C . SER C 1 295 ? 88.541 151.939 -59.012 1.00 50.81 303 SER B C 1
ATOM 6619 O O . SER C 1 295 ? 88.512 152.510 -57.918 1.00 48.24 303 SER B O 1
ATOM 6622 N N . LEU C 1 296 ? 88.139 152.526 -60.137 1.00 43.61 304 LEU B N 1
ATOM 6623 C CA . LEU C 1 296 ? 87.656 153.901 -60.147 1.00 45.47 304 LEU B CA 1
ATOM 6624 C C . LEU C 1 296 ? 86.246 153.961 -60.713 1.00 45.82 304 LEU B C 1
ATOM 6625 O O . LEU C 1 296 ? 85.996 154.698 -61.665 1.00 46.01 304 LEU B O 1
ATOM 6630 N N . PRO C 1 297 ? 85.315 153.186 -60.122 1.00 50.95 305 PRO B N 1
ATOM 6631 C CA . PRO C 1 297 ? 83.947 153.044 -60.645 1.00 49.20 305 PRO B CA 1
ATOM 6632 C C . PRO C 1 297 ? 83.150 154.343 -60.637 1.00 46.96 305 PRO B C 1
ATOM 6633 O O . PRO C 1 297 ? 82.274 154.524 -61.501 1.00 43.91 305 PRO B O 1
ATOM 6637 N N . LEU C 1 298 ? 83.429 155.220 -59.678 1.00 44.27 306 LEU B N 1
ATOM 6638 C CA . LEU C 1 298 ? 82.762 156.511 -59.630 1.00 50.03 306 LEU B CA 1
ATOM 6639 C C . LEU C 1 298 ? 83.235 157.357 -60.814 1.00 50.75 306 LEU B C 1
ATOM 6640 O O . LEU C 1 298 ? 82.463 158.107 -61.413 1.00 48.21 306 LEU B O 1
ATOM 6645 N N . GLN C 1 299 ? 84.510 157.222 -61.165 1.00 52.23 307 GLN B N 1
ATOM 6646 C CA . GLN C 1 299 ? 85.084 158.027 -62.247 1.00 52.45 307 GLN B CA 1
ATOM 6647 C C . GLN C 1 299 ? 84.593 157.482 -63.577 1.00 51.51 307 GLN B C 1
ATOM 6648 O O . GLN C 1 299 ? 84.190 158.231 -64.466 1.00 50.77 307 GLN B O 1
ATOM 6654 N N . GLU C 1 300 ? 84.588 156.158 -63.686 1.00 51.64 308 GLU B N 1
ATOM 6655 C CA . GLU C 1 300 ? 84.223 155.490 -64.938 1.00 52.06 308 GLU B CA 1
ATOM 6656 C C . GLU C 1 300 ? 82.737 155.626 -65.313 1.00 50.11 308 GLU B C 1
ATOM 6657 O O . GLU C 1 300 ? 82.439 155.907 -66.474 1.00 48.23 308 GLU B O 1
ATOM 6663 N N . SER C 1 301 ? 81.806 155.450 -64.366 1.00 49.64 309 SER B N 1
ATOM 6664 C CA . SER C 1 301 ? 80.385 155.612 -64.719 1.00 54.30 309 SER B CA 1
ATOM 6665 C C . SER C 1 301 ? 80.055 157.046 -65.056 1.00 49.96 309 SER B C 1
ATOM 6666 O O . SER C 1 301 ? 79.130 157.300 -65.809 1.00 52.10 309 SER B O 1
ATOM 6669 N N . GLN C 1 302 ? 80.799 157.985 -64.485 1.00 52.71 310 GLN B N 1
ATOM 6670 C CA . GLN C 1 302 ? 80.581 159.386 -64.803 1.00 54.63 310 GLN B CA 1
ATOM 6671 C C . GLN C 1 302 ? 80.849 159.621 -66.277 1.00 52.72 310 GLN B C 1
ATOM 6672 O O . GLN C 1 302 ? 80.003 160.171 -66.982 1.00 53.97 310 GLN B O 1
ATOM 6678 N N . SER C 1 303 ? 82.020 159.182 -66.733 1.00 51.42 311 SER B N 1
ATOM 6679 C CA . SER C 1 303 ? 82.418 159.333 -68.133 1.00 57.06 311 SER B CA 1
ATOM 6680 C C . SER C 1 303 ? 81.538 158.502 -69.075 1.00 56.55 311 SER B C 1
ATOM 6681 O O . SER C 1 303 ? 81.276 158.917 -70.208 1.00 59.61 311 SER B O 1
ATOM 6684 N N . TRP C 1 304 ? 81.087 157.334 -68.619 1.00 55.72 312 TRP B N 1
ATOM 6685 C CA . TRP C 1 304 ? 80.128 156.550 -69.398 1.00 57.73 312 TRP B CA 1
ATOM 6686 C C . TRP C 1 304 ? 78.782 157.263 -69.477 1.00 57.73 312 TRP B C 1
ATOM 6687 O O . TRP C 1 304 ? 78.196 157.368 -70.550 1.00 60.29 312 TRP B O 1
ATOM 6698 N N . LEU C 1 305 ? 78.298 157.742 -68.334 1.00 53.19 313 LEU B N 1
ATOM 6699 C CA . LEU C 1 305 ? 76.978 158.358 -68.254 1.00 56.99 313 LEU B CA 1
ATOM 6700 C C . LEU C 1 305 ? 76.844 159.526 -69.216 1.00 58.14 313 LEU B C 1
ATOM 6701 O O . LEU C 1 305 ? 75.799 159.708 -69.842 1.00 58.54 313 LEU B O 1
ATOM 6706 N N . LYS C 1 306 ? 77.914 160.310 -69.320 1.00 54.61 314 LYS B N 1
ATOM 6707 C CA . LYS C 1 306 ? 77.923 161.521 -70.123 1.00 59.75 314 LYS B CA 1
ATOM 6708 C C . LYS C 1 306 ? 77.715 161.189 -71.591 1.00 64.18 314 LYS B C 1
ATOM 6709 O O . LYS C 1 306 ? 76.915 161.838 -72.283 1.00 62.74 314 LYS B O 1
ATOM 6711 N N . SER C 1 307 ? 78.429 160.162 -72.050 1.00 58.84 315 SER B N 1
ATOM 6712 C CA . SER C 1 307 ? 78.401 159.759 -73.448 1.00 60.83 315 SER B CA 1
ATOM 6713 C C . SER C 1 307 ? 76.974 159.451 -73.906 1.00 61.89 315 SER B C 1
ATOM 6714 O O . SER C 1 307 ? 76.594 159.779 -75.034 1.00 66.00 315 SER B O 1
ATOM 6717 N N . ARG C 1 308 ? 76.185 158.847 -73.022 1.00 59.54 316 ARG B N 1
ATOM 6718 C CA . ARG C 1 308 ? 74.777 158.557 -73.306 1.00 62.38 316 ARG B CA 1
ATOM 6719 C C . ARG C 1 308 ? 73.868 159.772 -73.065 1.00 60.63 316 ARG B C 1
ATOM 6720 O O . ARG C 1 308 ? 72.742 159.829 -73.562 1.00 60.77 316 ARG B O 1
ATOM 6728 N N . ILE C 1 309 ? 74.356 160.727 -72.279 1.00 63.14 317 ILE B N 1
ATOM 6729 C CA . ILE C 1 309 ? 73.557 161.884 -71.885 1.00 68.05 317 ILE B CA 1
ATOM 6730 C C . ILE C 1 309 ? 73.755 163.032 -72.871 1.00 66.06 317 ILE B C 1
ATOM 6731 O O . ILE C 1 309 ? 73.561 162.863 -74.075 1.00 61.55 317 ILE B O 1
ATOM 6733 N N . LEU D 1 23 ? 68.758 144.315 -3.733 1.00 44.55 31 LEU D N 1
ATOM 6734 C CA . LEU D 1 23 ? 70.047 144.769 -3.227 1.00 37.62 31 LEU D CA 1
ATOM 6735 C C . LEU D 1 23 ? 69.944 145.944 -2.258 1.00 38.65 31 LEU D C 1
ATOM 6736 O O . LEU D 1 23 ? 70.863 146.774 -2.180 1.00 49.69 31 LEU D O 1
ATOM 6741 N N . ASN D 1 24 ? 68.838 146.037 -1.546 1.00 29.47 32 ASN D N 1
ATOM 6742 C CA . ASN D 1 24 ? 68.690 147.043 -0.511 1.00 24.57 32 ASN D CA 1
ATOM 6743 C C . ASN D 1 24 ? 68.692 148.470 -1.050 1.00 22.69 32 ASN D C 1
ATOM 6744 O O . ASN D 1 24 ? 69.591 149.242 -0.799 1.00 25.91 32 ASN D O 1
ATOM 6749 N N . ILE D 1 25 ? 67.651 148.790 -1.795 1.00 22.98 33 ILE D N 1
ATOM 6750 C CA . ILE D 1 25 ? 67.521 150.056 -2.464 1.00 21.08 33 ILE D CA 1
ATOM 6751 C C . ILE D 1 25 ? 66.650 151.008 -1.664 1.00 21.09 33 ILE D C 1
ATOM 6752 O O . ILE D 1 25 ? 65.624 150.595 -1.138 1.00 20.31 33 ILE D O 1
ATOM 6757 N N . TYR D 1 26 ? 67.067 152.271 -1.552 1.00 22.40 34 TYR D N 1
ATOM 6758 C CA . TYR D 1 26 ? 66.191 153.333 -1.059 1.00 21.50 34 TYR D CA 1
ATOM 6759 C C . TYR D 1 26 ? 66.011 154.346 -2.172 1.00 25.86 34 TYR D C 1
ATOM 6760 O O . TYR D 1 26 ? 67.000 154.876 -2.672 1.00 25.64 34 TYR D O 1
ATOM 6769 N N . LEU D 1 27 ? 64.760 154.595 -2.565 1.00 21.04 35 LEU D N 1
ATOM 6770 C CA . LEU D 1 27 ? 64.444 155.626 -3.554 1.00 21.13 35 LEU D CA 1
ATOM 6771 C C . LEU D 1 27 ? 63.254 156.452 -3.072 1.00 23.12 35 LEU D C 1
ATOM 6772 O O . LEU D 1 27 ? 62.264 155.914 -2.585 1.00 21.24 35 LEU D O 1
ATOM 6777 N N . LEU D 1 28 ? 63.365 157.764 -3.187 1.00 23.80 36 LEU D N 1
ATOM 6778 C CA . LEU D 1 28 ? 62.235 158.641 -2.929 1.00 20.99 36 LEU D CA 1
ATOM 6779 C C . LEU D 1 28 ? 62.290 159.701 -4.012 1.00 19.86 36 LEU D C 1
ATOM 6780 O O . LEU D 1 28 ? 62.768 160.794 -3.792 1.00 22.58 36 LEU D O 1
ATOM 6785 N N . PRO D 1 29 ? 61.820 159.347 -5.216 1.00 20.78 37 PRO D N 1
ATOM 6786 C CA . PRO D 1 29 ? 61.898 160.232 -6.390 1.00 22.20 37 PRO D CA 1
ATOM 6787 C C . PRO D 1 29 ? 61.244 161.611 -6.165 1.00 20.63 37 PRO D C 1
ATOM 6788 O O . PRO D 1 29 ? 60.333 161.723 -5.369 1.00 21.01 37 PRO D O 1
ATOM 6792 N N . PRO D 1 30 ? 61.696 162.645 -6.887 1.00 21.52 38 PRO D N 1
ATOM 6793 C CA . PRO D 1 30 ? 61.099 163.979 -6.783 1.00 22.53 38 PRO D CA 1
ATOM 6794 C C . PRO D 1 30 ? 59.629 164.022 -7.215 1.00 28.53 38 PRO D C 1
ATOM 6795 O O . PRO D 1 30 ? 59.188 163.207 -8.023 1.00 24.05 38 PRO D O 1
ATOM 6799 N N . SER D 1 31 ? 58.878 164.968 -6.662 1.00 24.12 39 SER D N 1
ATOM 6800 C CA . SER D 1 31 ? 57.543 165.271 -7.157 1.00 26.14 39 SER D CA 1
ATOM 6801 C C . SER D 1 31 ? 57.617 165.805 -8.575 1.00 24.50 39 SER D C 1
ATOM 6802 O O . SER D 1 31 ? 58.689 166.231 -9.033 1.00 23.88 39 SER D O 1
ATOM 6805 N N . SER D 1 32 ? 56.479 165.824 -9.260 1.00 20.27 40 SER D N 1
ATOM 6806 C CA . SER D 1 32 ? 56.424 166.400 -10.604 1.00 21.80 40 SER D CA 1
ATOM 6807 C C . SER D 1 32 ? 56.876 167.863 -10.618 1.00 21.65 40 SER D C 1
ATOM 6808 O O . SER D 1 32 ? 57.572 168.306 -11.534 1.00 23.67 40 SER D O 1
ATOM 6811 N N . GLU D 1 33 ? 56.487 168.605 -9.596 1.00 23.57 41 GLU D N 1
ATOM 6812 C CA . GLU D 1 33 ? 56.887 169.991 -9.470 1.00 24.18 41 GLU D CA 1
ATOM 6813 C C . GLU D 1 33 ? 58.409 170.093 -9.302 1.00 23.80 41 GLU D C 1
ATOM 6814 O O . GLU D 1 33 ? 59.074 170.859 -10.000 1.00 22.48 41 GLU D O 1
ATOM 6820 N N . ARG D 1 34 ? 58.970 169.309 -8.386 1.00 24.59 42 ARG D N 1
ATOM 6821 C CA . ARG D 1 34 ? 60.408 169.409 -8.125 1.00 24.70 42 ARG D CA 1
ATOM 6822 C C . ARG D 1 34 ? 61.226 169.017 -9.357 1.00 22.17 42 ARG D C 1
ATOM 6823 O O . ARG D 1 34 ? 62.283 169.583 -9.635 1.00 19.79 42 ARG D O 1
ATOM 6831 N N . TYR D 1 35 ? 60.720 168.044 -10.090 1.00 21.04 43 TYR D N 1
ATOM 6832 C CA . TYR D 1 35 ? 61.342 167.624 -11.328 1.00 21.43 43 TYR D CA 1
ATOM 6833 C C . TYR D 1 35 ? 61.414 168.806 -12.324 1.00 22.23 43 TYR D C 1
ATOM 6834 O O . TYR D 1 35 ? 62.436 169.021 -12.974 1.00 20.88 43 TYR D O 1
ATOM 6843 N N . GLY D 1 36 ? 60.348 169.593 -12.413 1.00 22.42 44 GLY D N 1
ATOM 6844 C CA . GLY D 1 36 ? 60.374 170.780 -13.247 1.00 16.78 44 GLY D CA 1
ATOM 6845 C C . GLY D 1 36 ? 61.333 171.813 -12.675 1.00 20.53 44 GLY D C 1
ATOM 6846 O O . GLY D 1 36 ? 62.088 172.442 -13.407 1.00 20.52 44 GLY D O 1
ATOM 6847 N N . ARG D 1 37 ? 61.321 171.976 -11.354 1.00 20.41 45 ARG D N 1
ATOM 6848 C CA . ARG D 1 37 ? 62.176 172.954 -10.696 1.00 23.03 45 ARG D CA 1
ATOM 6849 C C . ARG D 1 37 ? 63.672 172.683 -10.952 1.00 24.37 45 ARG D C 1
ATOM 6850 O O . ARG D 1 37 ? 64.452 173.610 -11.185 1.00 23.54 45 ARG D O 1
ATOM 6858 N N . VAL D 1 38 ? 64.059 171.407 -10.945 1.00 24.01 46 VAL D N 1
ATOM 6859 C CA . VAL D 1 38 ? 65.428 171.014 -11.264 1.00 21.02 46 VAL D CA 1
ATOM 6860 C C . VAL D 1 38 ? 65.874 171.577 -12.623 1.00 22.79 46 VAL D C 1
ATOM 6861 O O . VAL D 1 38 ? 66.958 172.159 -12.767 1.00 21.78 46 VAL D O 1
ATOM 6865 N N . ILE D 1 39 ? 65.018 171.402 -13.618 1.00 20.37 47 ILE D N 1
ATOM 6866 C CA . ILE D 1 39 ? 65.300 171.883 -14.950 1.00 21.99 47 ILE D CA 1
ATOM 6867 C C . ILE D 1 39 ? 65.426 173.401 -14.942 1.00 23.06 47 ILE D C 1
ATOM 6868 O O . ILE D 1 39 ? 66.396 173.947 -15.493 1.00 22.99 47 ILE D O 1
ATOM 6873 N N . LEU D 1 40 ? 64.465 174.092 -14.321 1.00 21.55 48 LEU D N 1
ATOM 6874 C CA . LEU D 1 40 ? 64.528 175.570 -14.272 1.00 20.62 48 LEU D CA 1
ATOM 6875 C C . LEU D 1 40 ? 65.804 176.062 -13.554 1.00 23.52 48 LEU D C 1
ATOM 6876 O O . LEU D 1 40 ? 66.444 177.020 -14.018 1.00 23.73 48 LEU D O 1
ATOM 6881 N N . ASP D 1 41 ? 66.194 175.405 -12.459 1.00 21.15 49 ASP D N 1
ATOM 6882 C CA . ASP D 1 41 ? 67.429 175.781 -11.751 1.00 24.63 49 ASP D CA 1
ATOM 6883 C C . ASP D 1 41 ? 68.659 175.653 -12.645 1.00 23.92 49 ASP D C 1
ATOM 6884 O O . ASP D 1 41 ? 69.546 176.518 -12.622 1.00 26.36 49 ASP D O 1
ATOM 6889 N N . ARG D 1 42 ? 68.721 174.577 -13.423 1.00 23.30 50 ARG D N 1
ATOM 6890 C CA . ARG D 1 42 ? 69.825 174.390 -14.373 1.00 23.71 50 ARG D CA 1
ATOM 6891 C C . ARG D 1 42 ? 69.832 175.441 -15.457 1.00 20.28 50 ARG D C 1
ATOM 6892 O O . ARG D 1 42 ? 70.887 175.970 -15.799 1.00 21.75 50 ARG D O 1
ATOM 6900 N N . VAL D 1 43 ? 68.664 175.730 -16.026 1.00 19.16 51 VAL D N 1
ATOM 6901 C CA . VAL D 1 43 ? 68.583 176.755 -17.077 1.00 19.68 51 VAL D CA 1
ATOM 6902 C C . VAL D 1 43 ? 69.072 178.113 -16.539 1.00 20.43 51 VAL D C 1
ATOM 6903 O O . VAL D 1 43 ? 69.889 178.768 -17.171 1.00 22.04 51 VAL D O 1
ATOM 6907 N N . GLU D 1 44 ? 68.597 178.502 -15.355 1.00 23.49 52 GLU D N 1
ATOM 6908 C CA . GLU D 1 44 ? 69.103 179.687 -14.654 1.00 24.96 52 GLU D CA 1
ATOM 6909 C C . GLU D 1 44 ? 70.646 179.647 -14.475 1.00 25.83 52 GLU D C 1
ATOM 6910 O O . GLU D 1 44 ? 71.335 180.604 -14.841 1.00 23.11 52 GLU D O 1
ATOM 6916 N N . GLN D 1 45 ? 71.188 178.550 -13.931 1.00 22.61 53 GLN D N 1
ATOM 6917 C CA . GLN D 1 45 ? 72.626 178.504 -13.591 1.00 24.96 53 GLN D CA 1
ATOM 6918 C C . GLN D 1 45 ? 73.559 178.586 -14.801 1.00 24.98 53 GLN D C 1
ATOM 6919 O O . GLN D 1 45 ? 74.578 179.262 -14.731 1.00 21.91 53 GLN D O 1
ATOM 6925 N N . ARG D 1 46 ? 73.210 177.916 -15.901 1.00 20.38 54 ARG D N 1
ATOM 6926 C CA . ARG D 1 46 ? 74.152 177.722 -17.004 1.00 23.65 54 ARG D CA 1
ATOM 6927 C C . ARG D 1 46 ? 73.695 178.262 -18.373 1.00 24.33 54 ARG D C 1
ATOM 6928 O O . ARG D 1 46 ? 74.526 178.520 -19.247 1.00 21.91 54 ARG D O 1
ATOM 6936 N N . GLY D 1 47 ? 72.385 178.403 -18.572 1.00 25.16 55 GLY D N 1
ATOM 6937 C CA . GLY D 1 47 ? 71.831 178.760 -19.869 1.00 17.40 55 GLY D CA 1
ATOM 6938 C C . GLY D 1 47 ? 72.325 180.135 -20.269 1.00 22.35 55 GLY D C 1
ATOM 6939 O O . GLY D 1 47 ? 72.406 181.024 -19.419 1.00 24.19 55 GLY D O 1
ATOM 6940 N N . LEU D 1 48 ? 72.652 180.331 -21.544 1.00 20.40 56 LEU D N 1
ATOM 6941 C CA . LEU D 1 48 ? 73.216 181.615 -21.973 1.00 24.36 56 LEU D CA 1
ATOM 6942 C C . LEU D 1 48 ? 72.284 182.827 -21.742 1.00 24.64 56 LEU D C 1
ATOM 6943 O O . LEU D 1 48 ? 72.747 183.927 -21.445 1.00 24.99 56 LEU D O 1
ATOM 6948 N N . TYR D 1 49 ? 70.976 182.622 -21.850 1.00 23.13 57 TYR D N 1
ATOM 6949 C CA . TYR D 1 49 ? 70.041 183.747 -21.987 1.00 28.05 57 TYR D CA 1
ATOM 6950 C C . TYR D 1 49 ? 69.107 183.957 -20.806 1.00 26.76 57 TYR D C 1
ATOM 6951 O O . TYR D 1 49 ? 68.224 184.805 -20.855 1.00 29.57 57 TYR D O 1
ATOM 6960 N N . SER D 1 50 ? 69.329 183.210 -19.737 1.00 27.96 58 SER D N 1
ATOM 6961 C CA . SER D 1 50 ? 68.328 183.068 -18.683 1.00 26.96 58 SER D CA 1
ATOM 6962 C C . SER D 1 50 ? 68.457 184.119 -17.582 1.00 26.92 58 SER D C 1
ATOM 6963 O O . SER D 1 50 ? 68.617 183.791 -16.416 1.00 29.88 58 SER D O 1
ATOM 6966 N N . GLN D 1 51 ? 68.387 185.379 -17.959 1.00 24.66 59 GLN D N 1
ATOM 6967 C CA . GLN D 1 51 ? 68.352 186.455 -16.981 1.00 29.93 59 GLN D CA 1
ATOM 6968 C C . GLN D 1 51 ? 67.688 187.626 -17.645 1.00 29.21 59 GLN D C 1
ATOM 6969 O O . GLN D 1 51 ? 67.638 187.695 -18.878 1.00 30.85 59 GLN D O 1
ATOM 6975 N N . GLY D 1 52 ? 67.157 188.543 -16.843 1.00 39.42 60 GLY D N 1
ATOM 6976 C CA . GLY D 1 52 ? 66.435 189.683 -17.395 1.00 36.66 60 GLY D CA 1
ATOM 6977 C C . GLY D 1 52 ? 64.949 189.589 -17.123 1.00 38.54 60 GLY D C 1
ATOM 6978 O O . GLY D 1 52 ? 64.497 188.657 -16.460 1.00 40.23 60 GLY D O 1
ATOM 6979 N N . ARG D 1 53 ? 64.190 190.546 -17.648 1.00 42.39 61 ARG D N 1
ATOM 6980 C CA . ARG D 1 53 ? 62.792 190.727 -17.270 1.00 41.82 61 ARG D CA 1
ATOM 6981 C C . ARG D 1 53 ? 61.874 189.708 -17.930 1.00 40.28 61 ARG D C 1
ATOM 6982 O O . ARG D 1 53 ? 60.989 189.155 -17.278 1.00 42.03 61 ARG D O 1
ATOM 6984 N N . GLN D 1 54 ? 62.077 189.481 -19.225 1.00 35.30 62 GLN D N 1
ATOM 6985 C CA . GLN D 1 54 ? 61.273 188.533 -19.979 1.00 35.04 62 GLN D CA 1
ATOM 6986 C C . GLN D 1 54 ? 61.539 187.099 -19.509 1.00 37.01 62 GLN D C 1
ATOM 6987 O O . GLN D 1 54 ? 60.622 186.287 -19.444 1.00 38.15 62 GLN D O 1
ATOM 6993 N N . TRP D 1 55 ? 62.788 186.799 -19.159 1.00 36.55 63 TRP D N 1
ATOM 6994 C CA . TRP D 1 55 ? 63.105 185.523 -18.532 1.00 35.89 63 TRP D CA 1
ATOM 6995 C C . TRP D 1 55 ? 62.382 185.312 -17.198 1.00 35.51 63 TRP D C 1
ATOM 6996 O O . TRP D 1 55 ? 61.934 184.204 -16.903 1.00 33.82 63 TRP D O 1
ATOM 7007 N N . GLN D 1 56 ? 62.286 186.360 -16.387 1.00 31.97 64 GLN D N 1
ATOM 7008 C CA . GLN D 1 56 ? 61.601 186.235 -15.108 1.00 37.55 64 GLN D CA 1
ATOM 7009 C C . GLN D 1 56 ? 60.135 185.932 -15.337 1.00 35.39 64 GLN D C 1
ATOM 7010 O O . GLN D 1 56 ? 59.543 185.135 -14.630 1.00 36.75 64 GLN D O 1
ATOM 7016 N N . ILE D 1 57 ? 59.557 186.563 -16.348 1.00 35.56 65 ILE D N 1
ATOM 7017 C CA . ILE D 1 57 ? 58.158 186.316 -16.685 1.00 40.41 65 ILE D CA 1
ATOM 7018 C C . ILE D 1 57 ? 57.948 184.880 -17.178 1.00 33.14 65 ILE D C 1
ATOM 7019 O O . ILE D 1 57 ? 57.019 184.211 -16.741 1.00 37.10 65 ILE D O 1
ATOM 7024 N N . ILE D 1 58 ? 58.812 184.409 -18.074 1.00 33.86 66 ILE D N 1
ATOM 7025 C CA . ILE D 1 58 ? 58.765 183.017 -18.517 1.00 31.48 66 ILE D CA 1
ATOM 7026 C C . ILE D 1 58 ? 58.892 182.059 -17.330 1.00 30.82 66 ILE D C 1
ATOM 7027 O O . ILE D 1 58 ? 58.102 181.126 -17.192 1.00 32.03 66 ILE D O 1
ATOM 7032 N N . ARG D 1 59 ? 59.890 182.289 -16.476 1.00 30.90 67 ARG D N 1
ATOM 7033 C CA . ARG D 1 59 ? 60.146 181.377 -15.352 1.00 33.00 67 ARG D CA 1
ATOM 7034 C C . ARG D 1 59 ? 58.984 181.357 -14.360 1.00 31.57 67 ARG D C 1
ATOM 7035 O O . ARG D 1 59 ? 58.557 180.289 -13.920 1.00 29.61 67 ARG D O 1
ATOM 7043 N N . GLN D 1 60 ? 58.478 182.535 -14.008 1.00 34.32 68 GLN D N 1
ATOM 7044 C CA . GLN D 1 60 ? 57.391 182.616 -13.039 1.00 30.93 68 GLN D CA 1
ATOM 7045 C C . GLN D 1 60 ? 56.149 181.950 -13.575 1.00 28.26 68 GLN D C 1
ATOM 7046 O O . GLN D 1 60 ? 55.502 181.216 -12.857 1.00 31.42 68 GLN D O 1
ATOM 7052 N N . ARG D 1 61 ? 55.822 182.201 -14.835 1.00 29.13 69 ARG D N 1
ATOM 7053 C CA . ARG D 1 61 ? 54.692 181.530 -15.461 1.00 32.25 69 ARG D CA 1
ATOM 7054 C C . ARG D 1 61 ? 54.855 180.019 -15.330 1.00 34.30 69 ARG D C 1
ATOM 7055 O O . ARG D 1 61 ? 53.921 179.310 -14.931 1.00 30.62 69 ARG D O 1
ATOM 7063 N N . SER D 1 62 ? 56.048 179.534 -15.673 1.00 29.77 70 SER D N 1
ATOM 7064 C CA . SER D 1 62 ? 56.341 178.109 -15.595 1.00 29.96 70 SER D CA 1
ATOM 7065 C C . SER D 1 62 ? 56.133 177.558 -14.181 1.00 26.44 70 SER D C 1
ATOM 7066 O O . SER D 1 62 ? 55.467 176.545 -13.990 1.00 27.44 70 SER D O 1
ATOM 7069 N N . GLU D 1 63 ? 56.693 178.253 -13.198 1.00 25.76 71 GLU D N 1
ATOM 7070 C CA . GLU D 1 63 ? 56.661 177.813 -11.805 1.00 28.27 71 GLU D CA 1
ATOM 7071 C C . GLU D 1 63 ? 55.226 177.704 -11.283 1.00 30.73 71 GLU D C 1
ATOM 7072 O O . GLU D 1 63 ? 54.886 176.756 -10.561 1.00 24.27 71 GLU D O 1
ATOM 7078 N N . LYS D 1 64 ? 54.393 178.669 -11.677 1.00 27.71 72 LYS D N 1
ATOM 7079 C CA . LYS D 1 64 ? 52.977 178.643 -11.356 1.00 29.05 72 LYS D CA 1
ATOM 7080 C C . LYS D 1 64 ? 52.348 177.387 -11.905 1.00 23.51 72 LYS D C 1
ATOM 7081 O O . LYS D 1 64 ? 51.767 176.612 -11.163 1.00 25.69 72 LYS D O 1
ATOM 7087 N N . LYS D 1 65 ? 52.508 177.186 -13.205 1.00 25.89 73 LYS D N 1
ATOM 7088 C CA . LYS D 1 65 ? 51.964 176.026 -13.896 1.00 25.24 73 LYS D CA 1
ATOM 7089 C C . LYS D 1 65 ? 52.412 174.720 -13.249 1.00 26.62 73 LYS D C 1
ATOM 7090 O O . LYS D 1 65 ? 51.646 173.765 -13.160 1.00 27.41 73 LYS D O 1
ATOM 7096 N N . LEU D 1 66 ? 53.669 174.665 -12.823 1.00 26.44 74 LEU D N 1
ATOM 7097 C CA . LEU D 1 66 ? 54.177 173.438 -12.219 1.00 25.20 74 LEU D CA 1
ATOM 7098 C C . LEU D 1 66 ? 53.345 172.989 -11.008 1.00 24.16 74 LEU D C 1
ATOM 7099 O O . LEU D 1 66 ? 53.311 171.795 -10.707 1.00 27.07 74 LEU D O 1
ATOM 7104 N N . LYS D 1 67 ? 52.660 173.917 -10.335 1.00 22.41 75 LYS D N 1
ATOM 7105 C CA . LYS D 1 67 ? 51.817 173.558 -9.184 1.00 23.81 75 LYS D CA 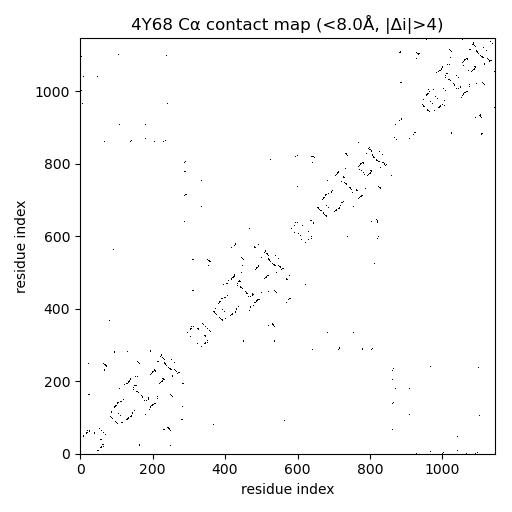1
ATOM 7106 C C . LYS D 1 67 ? 50.696 172.616 -9.592 1.00 24.05 75 LYS D C 1
ATOM 7107 O O . LYS D 1 67 ? 50.164 171.886 -8.768 1.00 26.12 75 LYS D O 1
ATOM 7113 N N . THR D 1 68 ? 50.337 172.657 -10.866 1.00 23.61 76 THR D N 1
ATOM 7114 C CA . THR D 1 68 ? 49.263 171.826 -11.401 1.00 29.95 76 THR D CA 1
ATOM 7115 C C . THR D 1 68 ? 49.789 170.554 -12.057 1.00 31.15 76 THR D C 1
ATOM 7116 O O . THR D 1 68 ? 49.017 169.676 -12.437 1.00 32.16 76 THR D O 1
ATOM 7120 N N . SER D 1 69 ? 51.101 170.453 -12.222 1.00 32.04 77 SER D N 1
ATOM 7121 C CA . SER D 1 69 ? 51.637 169.327 -12.988 1.00 29.44 77 SER D CA 1
ATOM 7122 C C . SER D 1 69 ? 51.359 168.022 -12.262 1.00 28.55 77 SER D C 1
ATOM 7123 O O . SER D 1 69 ? 51.408 167.970 -11.039 1.00 32.18 77 SER D O 1
ATOM 7126 N N . LYS D 1 70 ? 51.051 166.983 -13.029 1.00 29.62 78 LYS D N 1
ATOM 7127 C CA . LYS D 1 70 ? 50.761 165.667 -12.489 1.00 32.15 78 LYS D CA 1
ATOM 7128 C C . LYS D 1 70 ? 51.720 164.567 -12.994 1.00 29.21 78 LYS D C 1
ATOM 7129 O O . LYS D 1 70 ? 51.500 163.407 -12.724 1.00 31.28 78 LYS D O 1
ATOM 7135 N N . SER D 1 71 ? 52.757 164.925 -13.739 1.00 26.46 79 SER D N 1
ATOM 7136 C CA . SER D 1 71 ? 53.752 163.947 -14.173 1.00 30.17 79 SER D CA 1
ATOM 7137 C C . SER D 1 71 ? 55.009 164.633 -14.677 1.00 24.78 79 SER D C 1
ATOM 7138 O O . SER D 1 71 ? 54.986 165.818 -14.976 1.00 27.25 79 SER D O 1
ATOM 7141 N N . TYR D 1 72 ? 56.090 163.871 -14.788 1.00 26.63 80 TYR D N 1
ATOM 7142 C CA . TYR D 1 72 ? 57.330 164.361 -15.375 1.00 23.11 80 TYR D CA 1
ATOM 7143 C C . TYR D 1 72 ? 57.137 164.855 -16.817 1.00 23.92 80 TYR D C 1
ATOM 7144 O O . TYR D 1 72 ? 57.720 165.876 -17.206 1.00 21.42 80 TYR D O 1
ATOM 7153 N N . GLN D 1 73 ? 56.350 164.136 -17.618 1.00 23.62 81 GLN D N 1
ATOM 7154 C CA . GLN D 1 73 ? 56.219 164.513 -19.030 1.00 28.05 81 GLN D CA 1
ATOM 7155 C C . GLN D 1 73 ? 55.495 165.841 -19.089 1.00 27.50 81 GLN D C 1
ATOM 7156 O O . GLN D 1 73 ? 55.880 166.740 -19.825 1.00 26.53 81 GLN D O 1
ATOM 7162 N N . GLU D 1 74 ? 54.464 165.970 -18.267 1.00 26.69 82 GLU D N 1
ATOM 7163 C CA . GLU D 1 74 ? 53.773 167.233 -18.132 1.00 27.05 82 GLU D CA 1
ATOM 7164 C C . GLU D 1 74 ? 54.734 168.351 -17.725 1.00 28.33 82 GLU D C 1
ATOM 7165 O O . GLU D 1 74 ? 54.627 169.472 -18.219 1.00 25.65 82 GLU D O 1
ATOM 7171 N N . SER D 1 75 ? 55.668 168.050 -16.814 1.00 27.58 83 SER D N 1
ATOM 7172 C CA . SER D 1 75 ? 56.578 169.082 -16.323 1.00 24.13 83 SER D CA 1
ATOM 7173 C C . SER D 1 75 ? 57.544 169.445 -17.438 1.00 19.27 83 SER D C 1
ATOM 7174 O O . SER D 1 75 ? 57.881 170.606 -17.617 1.00 23.37 83 SER D O 1
ATOM 7177 N N . ARG D 1 76 ? 57.964 168.458 -18.215 1.00 21.02 84 ARG D N 1
ATOM 7178 C CA . ARG D 1 76 ? 58.784 168.769 -19.377 1.00 24.79 84 ARG D CA 1
ATOM 7179 C C . ARG D 1 76 ? 58.037 169.704 -20.328 1.00 27.18 84 ARG D C 1
ATOM 7180 O O . ARG D 1 76 ? 58.640 170.642 -20.849 1.00 28.35 84 ARG D O 1
ATOM 7188 N N . ASN D 1 77 ? 56.737 169.492 -20.539 1.00 22.52 85 ASN D N 1
ATOM 7189 C CA . ASN D 1 77 ? 56.005 170.411 -21.418 1.00 28.02 85 ASN D CA 1
ATOM 7190 C C . ASN D 1 77 ? 55.934 171.785 -20.792 1.00 25.22 85 ASN D C 1
ATOM 7191 O O . ASN D 1 77 ? 56.068 172.788 -21.475 1.00 28.97 85 ASN D O 1
ATOM 7196 N N . ILE D 1 78 ? 55.735 171.825 -19.484 1.00 23.74 86 ILE D N 1
ATOM 7197 C CA . ILE D 1 78 ? 55.527 173.091 -18.818 1.00 25.94 86 ILE D CA 1
ATOM 7198 C C . ILE D 1 78 ? 56.783 173.966 -18.847 1.00 27.59 86 ILE D C 1
ATOM 7199 O O . ILE D 1 78 ? 56.668 175.190 -18.940 1.00 27.91 86 ILE D O 1
ATOM 7204 N N . VAL D 1 79 ? 57.975 173.363 -18.806 1.00 24.86 87 VAL D N 1
ATOM 7205 C CA . VAL D 1 79 ? 59.201 174.174 -18.732 1.00 24.69 87 VAL D CA 1
ATOM 7206 C C . VAL D 1 79 ? 59.852 174.382 -20.105 1.00 26.47 87 VAL D C 1
ATOM 7207 O O . VAL D 1 79 ? 60.874 175.052 -20.228 1.00 24.12 87 VAL D O 1
ATOM 7211 N N . GLN D 1 80 ? 59.222 173.817 -21.133 1.00 27.54 88 GLN D N 1
ATOM 7212 C CA . GLN D 1 80 ? 59.723 173.848 -22.496 1.00 29.38 88 GLN D CA 1
ATOM 7213 C C . GLN D 1 80 ? 59.999 175.271 -22.992 1.00 30.00 88 GLN D C 1
ATOM 7214 O O . GLN D 1 80 ? 61.022 175.528 -23.610 1.00 29.35 88 GLN D O 1
ATOM 7220 N N . GLU D 1 81 ? 59.083 176.195 -22.719 1.00 29.96 89 GLU D N 1
ATOM 7221 C CA . GLU D 1 81 ? 59.282 177.583 -23.093 1.00 29.46 89 GLU D CA 1
ATOM 7222 C C . GLU D 1 81 ? 60.499 178.175 -22.383 1.00 28.91 89 GLU D C 1
ATOM 7223 O O . GLU D 1 81 ? 61.267 178.933 -22.972 1.00 29.66 89 GLU D O 1
ATOM 7229 N N . ALA D 1 82 ? 60.663 177.832 -21.110 1.00 24.86 90 ALA D N 1
ATOM 7230 C CA . ALA D 1 82 ? 61.784 178.321 -20.326 1.00 25.13 90 ALA D CA 1
ATOM 7231 C C . ALA D 1 82 ? 63.120 177.827 -20.892 1.00 26.10 90 ALA D C 1
ATOM 7232 O O . ALA D 1 82 ? 64.087 178.572 -20.984 1.00 27.04 90 ALA D O 1
ATOM 7234 N N . VAL D 1 83 ? 63.151 176.567 -21.293 1.00 24.97 91 VAL D N 1
ATOM 7235 C CA . VAL D 1 83 ? 64.329 175.971 -21.890 1.00 22.67 91 VAL D CA 1
ATOM 7236 C C . VAL D 1 83 ? 64.677 176.668 -23.202 1.00 27.14 91 VAL D C 1
ATOM 7237 O O . VAL D 1 83 ? 65.846 177.034 -23.441 1.00 25.18 91 VAL D O 1
ATOM 7241 N N . ARG D 1 84 ? 63.670 176.874 -24.050 1.00 29.44 92 ARG D N 1
ATOM 7242 C CA . ARG D 1 84 ? 63.908 177.444 -25.379 1.00 27.63 92 ARG D CA 1
ATOM 7243 C C . ARG D 1 84 ? 64.371 178.902 -25.287 1.00 30.58 92 ARG D C 1
ATOM 7244 O O . ARG D 1 84 ? 65.311 179.306 -25.984 1.00 30.34 92 ARG D O 1
ATOM 7252 N N . TYR D 1 85 ? 63.732 179.688 -24.418 1.00 25.48 93 TYR D N 1
ATOM 7253 C CA . TYR D 1 85 ? 64.191 181.049 -24.184 1.00 21.78 93 TYR D CA 1
ATOM 7254 C C . TYR D 1 85 ? 65.514 181.071 -23.418 1.00 28.24 93 TYR D C 1
ATOM 7255 O O . TYR D 1 85 ? 66.465 181.732 -23.825 1.00 26.92 93 TYR D O 1
ATOM 7264 N N . GLY D 1 86 ? 65.588 180.365 -22.296 1.00 26.80 94 GLY D N 1
ATOM 7265 C CA . GLY D 1 86 ? 66.785 180.462 -21.472 1.00 25.35 94 GLY D CA 1
ATOM 7266 C C . GLY D 1 86 ? 68.032 179.854 -22.087 1.00 24.98 94 GLY D C 1
ATOM 7267 O O . GLY D 1 86 ? 69.154 180.315 -21.850 1.00 23.63 94 GLY D O 1
ATOM 7268 N N . GLY D 1 87 ? 67.836 178.798 -22.866 1.00 25.10 95 GLY D N 1
ATOM 7269 C CA . GLY D 1 87 ? 68.929 178.118 -23.537 1.00 22.00 95 GLY D CA 1
ATOM 7270 C C . GLY D 1 87 ? 69.101 178.532 -24.987 1.00 26.83 95 GLY D C 1
ATOM 7271 O O . GLY D 1 87 ? 70.221 178.516 -25.502 1.00 26.02 95 GLY D O 1
ATOM 7272 N N . GLY D 1 88 ? 68.008 178.923 -25.646 1.00 24.82 96 GLY D N 1
ATOM 7273 C CA . GLY D 1 88 ? 68.058 179.265 -27.061 1.00 28.08 96 GLY D CA 1
ATOM 7274 C C . GLY D 1 88 ? 67.739 178.076 -27.947 1.00 29.47 96 GLY D C 1
ATOM 7275 O O . GLY D 1 88 ? 67.367 177.017 -27.450 1.00 25.63 96 GLY D O 1
ATOM 7276 N N . LYS D 1 89 ? 67.904 178.229 -29.258 1.00 30.54 97 LYS D N 1
ATOM 7277 C CA . LYS D 1 89 ? 67.406 177.214 -30.191 1.00 27.93 97 LYS D CA 1
ATOM 7278 C C . LYS D 1 89 ? 68.187 175.888 -30.204 1.00 28.92 97 LYS D C 1
ATOM 7279 O O . LYS D 1 89 ? 67.677 174.902 -30.724 1.00 25.61 97 LYS D O 1
ATOM 7285 N N . HIS D 1 90 ? 69.415 175.870 -29.674 1.00 28.47 98 HIS D N 1
ATOM 7286 C CA . HIS D 1 90 ? 70.225 174.640 -29.627 1.00 26.32 98 HIS D CA 1
ATOM 7287 C C . HIS D 1 90 ? 69.862 173.807 -28.393 1.00 25.34 98 HIS D C 1
ATOM 7288 O O . HIS D 1 90 ? 70.318 172.670 -28.243 1.00 26.04 98 HIS D O 1
ATOM 7295 N N . SER D 1 91 ? 69.024 174.379 -27.531 1.00 25.50 99 SER D N 1
ATOM 7296 C CA . SER D 1 91 ? 68.596 173.733 -26.286 1.00 27.44 99 SER D CA 1
ATOM 7297 C C . SER D 1 91 ? 67.296 172.958 -26.444 1.00 25.71 99 SER D C 1
ATOM 7298 O O . SER D 1 91 ? 66.397 173.392 -27.139 1.00 25.89 99 SER D O 1
ATOM 7301 N N . GLN D 1 92 ? 67.188 171.820 -25.775 1.00 25.97 100 GLN D N 1
ATOM 7302 C CA . GLN D 1 92 ? 65.916 171.098 -25.747 1.00 28.16 100 GLN D CA 1
ATOM 7303 C C . GLN D 1 92 ? 65.893 170.080 -24.616 1.00 27.18 100 GLN D C 1
ATOM 7304 O O . GLN D 1 92 ? 66.952 169.701 -24.098 1.00 25.77 100 GLN D O 1
ATOM 7310 N N . ILE D 1 93 ? 64.693 169.666 -24.204 1.00 32.38 101 ILE D N 1
ATOM 7311 C CA . ILE D 1 93 ? 64.566 168.487 -23.347 1.00 29.63 101 ILE D CA 1
ATOM 7312 C C . ILE D 1 93 ? 64.162 167.289 -24.173 1.00 34.55 101 ILE D C 1
ATOM 7313 O O . ILE D 1 93 ? 63.167 167.334 -24.882 1.00 42.32 101 ILE D O 1
ATOM 7318 N N . LEU D 1 94 ? 64.942 166.225 -24.078 1.00 33.53 102 LEU D N 1
ATOM 7319 C CA . LEU D 1 94 ? 64.642 164.971 -24.736 1.00 33.28 102 LEU D CA 1
ATOM 7320 C C . LEU D 1 94 ? 64.191 163.927 -23.708 1.00 35.98 102 LEU D C 1
ATOM 7321 O O . LEU D 1 94 ? 64.880 163.677 -22.714 1.00 30.74 102 LEU D O 1
ATOM 7326 N N . SER D 1 95 ? 63.033 163.325 -23.959 1.00 38.47 103 SER D N 1
ATOM 7327 C CA . SER D 1 95 ? 62.544 162.217 -23.148 1.00 38.25 103 SER D CA 1
ATOM 7328 C C . SER D 1 95 ? 63.473 161.032 -23.315 1.00 35.55 103 SER D C 1
ATOM 7329 O O . SER D 1 95 ? 64.205 160.959 -24.293 1.00 37.68 103 SER D O 1
ATOM 7332 N N . LYS D 1 96 ? 63.429 160.113 -22.355 1.00 36.65 104 LYS D N 1
ATOM 7333 C CA . LYS D 1 96 ? 64.148 158.833 -22.422 1.00 41.48 104 LYS D CA 1
ATOM 7334 C C . LYS D 1 96 ? 63.994 158.134 -23.791 1.00 41.49 104 LYS D C 1
ATOM 7335 O O . LYS D 1 96 ? 64.979 157.686 -24.387 1.00 40.55 104 LYS D O 1
ATOM 7341 N N . GLU D 1 97 ? 62.762 158.057 -24.289 1.00 42.38 105 GLU D N 1
ATOM 7342 C CA . GLU D 1 97 ? 62.500 157.395 -25.568 1.00 45.31 105 GLU D CA 1
ATOM 7343 C C . GLU D 1 97 ? 62.995 158.217 -26.751 1.00 41.50 105 GLU D C 1
ATOM 7344 O O . GLU D 1 97 ? 63.382 157.666 -27.770 1.00 44.42 105 GLU D O 1
ATOM 7350 N N . THR D 1 98 ? 62.967 159.537 -26.637 1.00 40.54 106 THR D N 1
ATOM 7351 C CA . THR D 1 98 ? 63.467 160.349 -27.739 1.00 42.90 106 THR D CA 1
ATOM 7352 C C . THR D 1 98 ? 64.975 160.173 -27.857 1.00 43.11 106 THR D C 1
ATOM 7353 O O . THR D 1 98 ? 65.509 160.073 -28.960 1.00 38.78 106 THR D O 1
ATOM 7357 N N . VAL D 1 99 ? 65.654 160.121 -26.711 1.00 40.76 107 VAL D N 1
ATOM 7358 C CA . VAL D 1 99 ? 67.092 159.889 -26.697 1.00 39.70 107 VAL D CA 1
ATOM 7359 C C . VAL D 1 99 ? 67.423 158.559 -27.350 1.00 46.54 107 VAL D C 1
ATOM 7360 O O . VAL D 1 99 ? 68.336 158.465 -28.180 1.00 48.78 107 VAL D O 1
ATOM 7364 N N . ARG D 1 100 ? 66.673 157.528 -26.970 1.00 49.09 108 ARG D N 1
ATOM 7365 C CA . ARG D 1 100 ? 66.919 156.181 -27.476 1.00 49.16 108 ARG D CA 1
ATOM 7366 C C . ARG D 1 100 ? 66.689 156.120 -28.985 1.00 47.47 108 ARG D C 1
ATOM 7367 O O . ARG D 1 100 ? 67.536 155.618 -29.714 1.00 50.19 108 ARG D O 1
ATOM 7375 N N . ARG D 1 101 ? 65.560 156.649 -29.452 1.00 45.37 109 ARG D N 1
ATOM 7376 C CA . ARG D 1 101 ? 65.233 156.618 -30.880 1.00 51.72 109 ARG D CA 1
ATOM 7377 C C . ARG D 1 101 ? 66.257 157.388 -31.728 1.00 54.51 109 ARG D C 1
ATOM 7378 O O . ARG D 1 101 ? 66.588 156.974 -32.842 1.00 56.18 109 ARG D O 1
ATOM 7386 N N . ASP D 1 102 ? 66.757 158.501 -31.194 1.00 51.48 110 ASP D N 1
ATOM 7387 C CA . ASP D 1 102 ? 67.775 159.302 -31.871 1.00 51.20 110 ASP D CA 1
ATOM 7388 C C . ASP D 1 102 ? 69.122 158.584 -31.901 1.00 49.92 110 ASP D C 1
ATOM 7389 O O . ASP D 1 102 ? 69.954 158.827 -32.783 1.00 51.78 110 ASP D O 1
ATOM 7394 N N . THR D 1 103 ? 69.331 157.705 -30.929 1.00 45.20 111 THR D N 1
ATOM 7395 C CA . THR D 1 103 ? 70.534 156.882 -30.864 1.00 48.60 111 THR D CA 1
ATOM 7396 C C . THR D 1 103 ? 70.656 155.913 -32.044 1.00 56.14 111 THR D C 1
ATOM 7397 O O . THR D 1 103 ? 71.753 155.697 -32.578 1.00 53.93 111 THR D O 1
ATOM 7401 N N . LEU D 1 104 ? 69.529 155.334 -32.450 1.00 52.66 112 LEU D N 1
ATOM 7402 C CA . LEU D 1 104 ? 69.540 154.289 -33.468 1.00 55.53 112 LEU D CA 1
ATOM 7403 C C . LEU D 1 104 ? 69.636 154.856 -34.882 1.00 53.60 112 LEU D C 1
ATOM 7404 O O . LEU D 1 104 ? 69.520 154.123 -35.858 1.00 58.88 112 LEU D O 1
ATOM 7409 N N . ASP D 1 105 ? 69.859 156.163 -34.983 1.00 56.91 113 ASP D N 1
ATOM 7410 C CA . ASP D 1 105 ? 69.994 156.841 -36.273 1.00 51.17 113 ASP D CA 1
ATOM 7411 C C . ASP D 1 105 ? 71.451 156.993 -36.687 1.00 53.34 113 ASP D C 1
ATOM 7412 O O . ASP D 1 105 ? 71.750 157.434 -37.809 1.00 49.89 113 ASP D O 1
ATOM 7417 N N . SER D 1 106 ? 72.355 156.662 -35.767 1.00 50.04 114 SER D N 1
ATOM 7418 C CA . SER D 1 106 ? 73.783 156.736 -36.045 1.00 42.54 114 SER D CA 1
ATOM 7419 C C . SER D 1 106 ? 74.145 155.854 -37.247 1.00 43.14 114 SER D C 1
ATOM 7420 O O . SER D 1 106 ? 73.599 154.758 -37.420 1.00 40.75 114 SER D O 1
ATOM 7423 N N . ARG D 1 107 ? 75.043 156.356 -38.085 1.00 40.33 115 ARG D N 1
ATOM 7424 C CA . ARG D 1 107 ? 75.641 155.563 -39.151 1.00 41.09 115 ARG D CA 1
ATOM 7425 C C . ARG D 1 107 ? 77.168 155.648 -38.981 1.00 38.73 115 ARG D C 1
ATOM 7426 O O . ARG D 1 107 ? 77.648 156.410 -38.145 1.00 38.26 115 ARG D O 1
ATOM 7434 N N . TYR D 1 108 ? 77.933 154.844 -39.719 1.00 40.23 116 TYR D N 1
ATOM 7435 C CA . TYR D 1 108 ? 79.395 154.923 -39.646 1.00 34.61 116 TYR D CA 1
ATOM 7436 C C . TYR D 1 108 ? 79.964 155.511 -40.920 1.00 34.41 116 TYR D C 1
ATOM 7437 O O . TYR D 1 108 ? 79.314 155.483 -41.955 1.00 37.23 116 TYR D O 1
ATOM 7446 N N . PRO D 1 109 ? 81.194 156.034 -40.855 1.00 34.70 117 PRO D N 1
ATOM 7447 C CA . PRO D 1 109 ? 81.831 156.589 -42.060 1.00 35.58 117 PRO D CA 1
ATOM 7448 C C . PRO D 1 109 ? 82.109 155.547 -43.151 1.00 39.01 117 PRO D C 1
ATOM 7449 O O . PRO D 1 109 ? 82.300 154.364 -42.847 1.00 32.51 117 PRO D O 1
ATOM 7453 N N . GLU D 1 110 ? 82.107 155.999 -44.407 1.00 37.58 118 GLU D N 1
ATOM 7454 C CA . GLU D 1 110 ? 82.573 155.188 -45.526 1.00 40.17 118 GLU D CA 1
ATOM 7455 C C . GLU D 1 110 ? 83.391 156.042 -46.455 1.00 44.23 118 GLU D C 1
ATOM 7456 O O . GLU D 1 110 ? 83.390 157.272 -46.336 1.00 44.41 118 GLU D O 1
ATOM 7462 N N . TYR D 1 111 ? 84.073 155.397 -47.399 1.00 36.58 119 TYR D N 1
ATOM 7463 C CA . TYR D 1 111 ? 84.832 156.133 -48.396 1.00 40.35 119 TYR D CA 1
ATOM 7464 C C . TYR D 1 111 ? 84.664 155.498 -49.768 1.00 41.52 119 TYR D C 1
ATOM 7465 O O . TYR D 1 111 ? 84.348 154.318 -49.884 1.00 42.48 119 TYR D O 1
ATOM 7474 N N . ARG D 1 112 ? 84.840 156.316 -50.798 1.00 40.89 120 ARG D N 1
ATOM 7475 C CA . ARG D 1 112 ? 84.866 155.870 -52.184 1.00 45.86 120 ARG D CA 1
ATOM 7476 C C . ARG D 1 112 ? 86.096 156.507 -52.796 1.00 45.99 120 ARG D C 1
ATOM 7477 O O . ARG D 1 112 ? 86.448 157.640 -52.448 1.00 39.02 120 ARG D O 1
ATOM 7485 N N . ARG D 1 113 ? 86.772 155.792 -53.686 1.00 46.38 121 ARG D N 1
ATOM 7486 C CA . ARG D 1 113 ? 87.925 156.387 -54.336 1.00 48.72 121 ARG D CA 1
ATOM 7487 C C . ARG D 1 113 ? 87.441 157.190 -55.525 1.00 45.71 121 ARG D C 1
ATOM 7488 O O . ARG D 1 113 ? 86.672 156.693 -56.335 1.00 42.94 121 ARG D O 1
ATOM 7496 N N . LEU D 1 114 ? 87.865 158.443 -55.612 1.00 47.68 122 LEU D N 1
ATOM 7497 C CA . LEU D 1 114 ? 87.511 159.253 -56.764 1.00 47.26 122 LEU D CA 1
ATOM 7498 C C . LEU D 1 114 ? 88.512 159.015 -57.891 1.00 49.26 122 LEU D C 1
ATOM 7499 O O . LEU D 1 114 ? 88.130 158.684 -59.015 1.00 49.25 122 LEU D O 1
ATOM 7504 N N . ASN D 1 115 ? 89.794 159.172 -57.585 1.00 49.85 123 ASN D N 1
ATOM 7505 C CA . ASN D 1 115 ? 90.846 158.735 -58.493 1.00 49.74 123 ASN D CA 1
ATOM 7506 C C . ASN D 1 115 ? 91.990 158.181 -57.689 1.00 50.16 123 ASN D C 1
ATOM 7507 O O . ASN D 1 115 ? 91.874 157.991 -56.478 1.00 47.75 123 ASN D O 1
ATOM 7512 N N . GLU D 1 116 ? 93.106 157.955 -58.365 1.00 52.04 124 GLU D N 1
ATOM 7513 C CA . GLU D 1 116 ? 94.280 157.403 -57.723 1.00 52.67 124 GLU D CA 1
ATOM 7514 C C . GLU D 1 116 ? 94.696 158.247 -56.532 1.00 50.26 124 GLU D C 1
ATOM 7515 O O . GLU D 1 116 ? 95.309 157.738 -55.593 1.00 50.89 124 GLU D O 1
ATOM 7517 N N . ASP D 1 117 ? 94.335 159.527 -56.554 1.00 45.94 125 ASP D N 1
ATOM 7518 C CA . ASP D 1 117 ? 94.918 160.478 -55.615 1.00 54.01 125 ASP D CA 1
ATOM 7519 C C . ASP D 1 117 ? 93.968 161.018 -54.532 1.00 52.94 125 ASP D C 1
ATOM 7520 O O . ASP D 1 117 ? 94.406 161.615 -53.537 1.00 51.11 125 ASP D O 1
ATOM 7525 N N . ILE D 1 118 ? 92.677 160.785 -54.720 1.00 48.47 126 ILE D N 1
ATOM 7526 C CA . ILE D 1 118 ? 91.658 161.429 -53.906 1.00 49.08 126 ILE D CA 1
ATOM 7527 C C . ILE D 1 118 ? 90.643 160.445 -53.345 1.00 45.65 126 ILE D C 1
ATOM 7528 O O . ILE D 1 118 ? 90.097 159.629 -54.085 1.00 41.93 126 ILE D O 1
ATOM 7533 N N . LEU D 1 119 ? 90.388 160.538 -52.039 1.00 44.22 127 LEU D N 1
ATOM 7534 C CA . LEU D 1 119 ? 89.296 159.790 -51.411 1.00 41.05 127 LEU D CA 1
ATOM 7535 C C . LEU D 1 119 ? 88.176 160.724 -50.950 1.00 42.40 127 LEU D C 1
ATOM 7536 O O . LEU D 1 119 ? 88.424 161.802 -50.390 1.00 38.02 127 LEU D O 1
ATOM 7541 N N . LEU D 1 120 ? 86.949 160.291 -51.194 1.00 36.23 128 LEU D N 1
ATOM 7542 C CA . LEU D 1 120 ? 85.767 160.938 -50.667 1.00 39.16 128 LEU D CA 1
ATOM 7543 C C . LEU D 1 120 ? 85.326 160.194 -49.407 1.00 42.77 128 LEU D C 1
ATOM 7544 O O . LEU D 1 120 ? 84.881 159.042 -49.492 1.00 36.61 128 LEU D O 1
ATOM 7549 N N . ILE D 1 121 ? 85.468 160.846 -48.248 1.00 41.11 129 ILE D N 1
ATOM 7550 C CA . ILE D 1 121 ? 85.106 160.242 -46.962 1.00 40.05 129 ILE D CA 1
ATOM 7551 C C . ILE D 1 121 ? 83.795 160.813 -46.435 1.00 36.25 129 ILE D C 1
ATOM 7552 O O . ILE D 1 121 ? 83.660 162.018 -46.220 1.00 31.23 129 ILE D O 1
ATOM 7557 N N . THR D 1 122 ? 82.819 159.938 -46.236 1.00 35.37 130 THR D N 1
ATOM 7558 C CA . THR D 1 122 ? 81.536 160.367 -45.714 1.00 32.11 130 THR D CA 1
ATOM 7559 C C . THR D 1 122 ? 81.584 160.296 -44.188 1.00 37.14 130 THR D C 1
ATOM 7560 O O . THR D 1 122 ? 81.880 159.246 -43.617 1.00 34.61 130 THR D O 1
ATOM 7564 N N . ILE D 1 123 ? 81.335 161.432 -43.539 1.00 34.19 131 ILE D N 1
ATOM 7565 C CA . ILE D 1 123 ? 81.391 161.524 -42.079 1.00 29.10 131 ILE D CA 1
ATOM 7566 C C . ILE D 1 123 ? 80.031 161.890 -41.502 1.00 27.94 131 ILE D C 1
ATOM 7567 O O . ILE D 1 123 ? 79.675 163.069 -41.413 1.00 25.97 131 ILE D O 1
ATOM 7572 N N . PRO D 1 124 ? 79.261 160.871 -41.105 1.00 30.77 132 PRO D N 1
ATOM 7573 C CA . PRO D 1 124 ? 77.858 161.057 -40.729 1.00 28.53 132 PRO D CA 1
ATOM 7574 C C . PRO D 1 124 ? 77.612 161.219 -39.232 1.00 26.74 132 PRO D C 1
ATOM 7575 O O . PRO D 1 124 ? 78.467 160.914 -38.399 1.00 26.26 132 PRO D O 1
ATOM 7579 N N . SER D 1 125 ? 76.407 161.672 -38.917 1.00 27.89 133 SER D N 1
ATOM 7580 C CA . SER D 1 125 ? 75.903 161.734 -37.546 1.00 30.41 133 SER D CA 1
ATOM 7581 C C . SER D 1 125 ? 76.077 160.440 -36.775 1.00 31.39 133 SER D C 1
ATOM 7582 O O . SER D 1 125 ? 75.771 159.367 -37.290 1.00 37.88 133 SER D O 1
ATOM 7585 N N . ILE D 1 126 ? 76.544 160.542 -35.539 1.00 30.07 134 ILE D N 1
ATOM 7586 C CA . ILE D 1 126 ? 76.435 159.429 -34.600 1.00 31.52 134 ILE D CA 1
ATOM 7587 C C . ILE D 1 126 ? 76.244 159.953 -33.173 1.00 30.70 134 ILE D C 1
ATOM 7588 O O . ILE D 1 126 ? 76.967 160.849 -32.727 1.00 26.92 134 ILE D O 1
ATOM 7593 N N . SER D 1 127 ? 75.268 159.373 -32.480 1.00 28.35 135 SER D N 1
ATOM 7594 C CA . SER D 1 127 ? 74.795 159.825 -31.168 1.00 32.13 135 SER D CA 1
ATOM 7595 C C . SER D 1 127 ? 75.083 158.833 -30.056 1.00 37.27 135 SER D C 1
ATOM 7596 O O . SER D 1 127 ? 74.855 159.132 -28.875 1.00 32.95 135 SER D O 1
ATOM 7599 N N . LYS D 1 128 ? 75.536 157.640 -30.422 1.00 32.47 136 LYS D N 1
ATOM 7600 C CA . LYS D 1 128 ? 75.767 156.621 -29.418 1.00 36.76 136 LYS D CA 1
ATOM 7601 C C . LYS D 1 128 ? 76.912 157.045 -28.492 1.00 33.20 136 LYS D C 1
ATOM 7602 O O . LYS D 1 128 ? 77.808 157.782 -28.902 1.00 33.51 136 LYS D O 1
ATOM 7608 N N . LEU D 1 129 ? 76.828 156.614 -27.233 1.00 33.41 137 LEU D N 1
ATOM 7609 C CA . LEU D 1 129 ? 77.851 156.889 -26.234 1.00 34.78 137 LEU D CA 1
ATOM 7610 C C . LEU D 1 129 ? 78.734 155.677 -26.018 1.00 33.95 137 LEU D C 1
ATOM 7611 O O . LEU D 1 129 ? 79.906 155.821 -25.650 1.00 32.94 137 LEU D O 1
ATOM 7616 N N . ASP D 1 130 ? 78.174 154.486 -26.237 1.00 32.74 138 ASP D N 1
ATOM 7617 C CA . ASP D 1 130 ? 78.881 153.255 -25.878 1.00 37.55 138 ASP D CA 1
ATOM 7618 C C . ASP D 1 130 ? 80.213 153.126 -26.588 1.00 38.20 138 ASP D C 1
ATOM 7619 O O . ASP D 1 130 ? 80.346 153.423 -27.781 1.00 39.92 138 ASP D O 1
ATOM 7624 N N . LYS D 1 131 ? 81.191 152.675 -25.819 1.00 36.69 139 LYS D N 1
ATOM 7625 C CA . LYS D 1 131 ? 82.578 152.595 -26.224 1.00 38.80 139 LYS D CA 1
ATOM 7626 C C . LYS D 1 131 ? 82.782 151.804 -27.532 1.00 38.35 139 LYS D C 1
ATOM 7627 O O . LYS D 1 131 ? 83.570 152.203 -28.394 1.00 38.21 139 LYS D O 1
ATOM 7633 N N . ARG D 1 132 ? 82.081 150.686 -27.693 1.00 37.95 140 ARG D N 1
ATOM 7634 C CA . ARG D 1 132 ? 82.305 149.868 -28.892 1.00 44.97 140 ARG D CA 1
ATOM 7635 C C . ARG D 1 132 ? 81.861 150.593 -30.155 1.00 38.40 140 ARG D C 1
ATOM 7636 O O . ARG D 1 132 ? 82.631 150.691 -31.104 1.00 41.00 140 ARG D O 1
ATOM 7644 N N . SER D 1 133 ? 80.625 151.082 -30.160 1.00 37.45 141 SER D N 1
ATOM 7645 C CA . SER D 1 133 ? 80.094 151.830 -31.291 1.00 38.24 141 SER D CA 1
ATOM 7646 C C . SER D 1 133 ? 80.993 152.984 -31.714 1.00 36.93 141 SER D C 1
ATOM 7647 O O . SER D 1 133 ? 81.297 153.110 -32.893 1.00 36.50 141 SER D O 1
ATOM 7650 N N . ILE D 1 134 ? 81.394 153.833 -30.761 1.00 37.50 142 ILE D N 1
ATOM 7651 C CA . ILE D 1 134 ? 82.220 155.006 -31.078 1.00 34.94 142 ILE D CA 1
ATOM 7652 C C . ILE D 1 134 ? 83.654 154.580 -31.401 1.00 37.72 142 ILE D C 1
ATOM 7653 O O . ILE D 1 134 ? 84.377 155.290 -32.114 1.00 35.94 142 ILE D O 1
ATOM 7658 N N . SER D 1 135 ? 84.070 153.431 -30.873 1.00 32.26 143 SER D N 1
ATOM 7659 C CA . SER D 1 135 ? 85.344 152.851 -31.285 1.00 38.85 143 SER D CA 1
ATOM 7660 C C . SER D 1 135 ? 85.298 152.345 -32.742 1.00 34.50 143 SER D C 1
ATOM 7661 O O . SER D 1 135 ? 86.276 152.478 -33.473 1.00 33.16 143 SER D O 1
ATOM 7664 N N . HIS D 1 136 ? 84.160 151.790 -33.165 1.00 34.19 144 HIS D N 1
ATOM 7665 C CA . HIS D 1 136 ? 84.040 151.255 -34.522 1.00 36.05 144 HIS D CA 1
ATOM 7666 C C . HIS D 1 136 ? 84.042 152.392 -35.535 1.00 37.96 144 HIS D C 1
ATOM 7667 O O . HIS D 1 136 ? 84.642 152.285 -36.615 1.00 39.04 144 HIS D O 1
ATOM 7674 N N . TYR D 1 137 ? 83.365 153.478 -35.168 1.00 33.19 145 TYR D N 1
ATOM 7675 C CA . TYR D 1 137 ? 83.287 154.680 -35.983 1.00 30.85 145 TYR D CA 1
ATOM 7676 C C . TYR D 1 137 ? 84.655 155.358 -36.117 1.00 31.35 145 TYR D C 1
ATOM 7677 O O . TYR D 1 137 ? 85.124 155.612 -37.223 1.00 30.36 145 TYR D O 1
ATOM 7686 N N . SER D 1 138 ? 85.284 155.677 -34.993 1.00 31.19 146 SER D N 1
ATOM 7687 C CA . SER D 1 138 ? 86.620 156.270 -35.019 1.00 33.67 146 SER D CA 1
ATOM 7688 C C . SER D 1 138 ? 87.652 155.322 -35.654 1.00 35.97 146 SER D C 1
ATOM 7689 O O . SER D 1 138 ? 88.613 155.764 -36.295 1.00 32.54 146 SER D O 1
ATOM 7692 N N . GLY D 1 139 ? 87.464 154.022 -35.435 1.00 32.98 147 GLY D N 1
ATOM 7693 C CA . GLY D 1 139 ? 88.396 153.025 -35.933 1.00 33.89 147 GLY D CA 1
ATOM 7694 C C . GLY D 1 139 ? 88.382 152.985 -37.448 1.00 37.76 147 GLY D C 1
ATOM 7695 O O . GLY D 1 139 ? 89.429 152.947 -38.091 1.00 36.58 147 GLY D O 1
ATOM 7696 N N . LYS D 1 140 ? 87.186 153.006 -38.024 1.00 37.45 148 LYS D N 1
ATOM 7697 C CA . LYS D 1 140 ? 87.048 153.007 -39.473 1.00 35.78 148 LYS D CA 1
ATOM 7698 C C . LYS D 1 140 ? 87.702 154.241 -40.076 1.00 41.11 148 LYS D C 1
ATOM 7699 O O . LYS D 1 140 ? 88.356 154.159 -41.120 1.00 40.35 148 LYS D O 1
ATOM 7705 N N . LEU D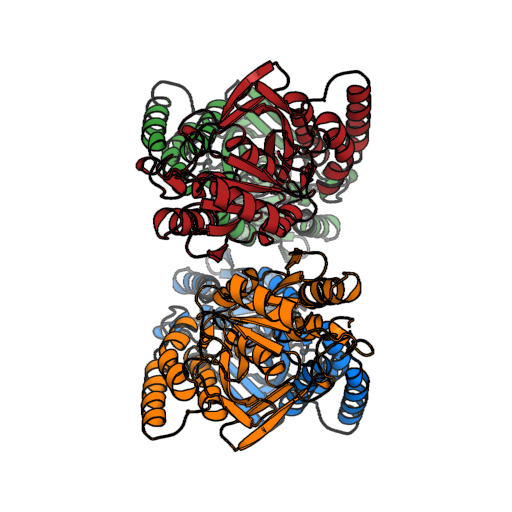 1 141 ? 87.534 155.391 -39.425 1.00 38.76 149 LEU D N 1
ATOM 7706 C CA . LEU D 1 141 ? 88.084 156.629 -39.970 1.00 37.53 149 LEU D CA 1
ATOM 7707 C C . LEU D 1 141 ? 89.596 156.595 -39.928 1.00 36.51 149 LEU D C 1
ATOM 7708 O O . LEU D 1 141 ? 90.253 156.994 -40.880 1.00 37.18 149 LEU D O 1
ATOM 7713 N N . GLN D 1 142 ? 90.155 156.134 -38.816 1.00 35.07 150 GLN D N 1
ATOM 7714 C CA . GLN D 1 142 ? 91.608 156.072 -38.714 1.00 42.01 150 GLN D CA 1
ATOM 7715 C C . GLN D 1 142 ? 92.196 155.136 -39.768 1.00 43.07 150 GLN D C 1
ATOM 7716 O O . GLN D 1 142 ? 93.182 155.466 -40.431 1.00 40.07 150 GLN D O 1
ATOM 7722 N N . ASN D 1 143 ? 91.566 153.977 -39.933 1.00 41.50 151 ASN D N 1
ATOM 7723 C CA . ASN D 1 143 ? 92.044 152.981 -40.891 1.00 47.20 151 ASN D CA 1
ATOM 7724 C C . ASN D 1 143 ? 92.094 153.539 -42.315 1.00 44.95 151 ASN D C 1
ATOM 7725 O O . ASN D 1 143 ? 93.073 153.346 -43.027 1.00 47.48 151 ASN D O 1
ATOM 7730 N N . ILE D 1 144 ? 91.047 154.242 -42.729 1.00 42.48 152 ILE D N 1
ATOM 7731 C CA . ILE D 1 144 ? 91.072 154.913 -44.026 1.00 40.24 152 ILE D CA 1
ATOM 7732 C C . ILE D 1 144 ? 92.232 155.914 -44.119 1.00 42.51 152 ILE D C 1
ATOM 7733 O O . ILE D 1 144 ? 92.947 155.931 -45.107 1.00 47.28 152 ILE D O 1
ATOM 7738 N N . LEU D 1 145 ? 92.439 156.730 -43.090 1.00 41.21 153 LEU D N 1
ATOM 7739 C CA . LEU D 1 145 ? 93.475 157.761 -43.153 1.00 40.56 153 LEU D CA 1
ATOM 7740 C C . LEU D 1 145 ? 94.898 157.211 -43.075 1.00 44.01 153 LEU D C 1
ATOM 7741 O O . LEU D 1 145 ? 95.807 157.772 -43.683 1.00 46.42 153 LEU D O 1
ATOM 7746 N N . MET D 1 146 ? 95.099 156.141 -42.312 1.00 41.35 154 MET D N 1
ATOM 7747 C CA . MET D 1 146 ? 96.444 155.599 -42.106 1.00 49.98 154 MET D CA 1
ATOM 7748 C C . MET D 1 146 ? 96.788 154.485 -43.102 1.00 54.74 154 MET D C 1
ATOM 7749 O O . MET D 1 146 ? 97.946 154.337 -43.498 1.00 58.75 154 MET D O 1
ATOM 7754 N N . GLU D 1 147 ? 95.785 153.707 -43.505 1.00 51.63 155 GLU D N 1
ATOM 7755 C CA . GLU D 1 147 ? 96.028 152.479 -44.267 1.00 54.68 155 GLU D CA 1
ATOM 7756 C C . GLU D 1 147 ? 95.907 152.611 -45.776 1.00 53.65 155 GLU D C 1
ATOM 7757 O O . GLU D 1 147 ? 96.173 151.657 -46.503 1.00 62.06 155 GLU D O 1
ATOM 7763 N N . LYS D 1 148 ? 95.498 153.770 -46.266 1.00 51.28 156 LYS D N 1
ATOM 7764 C CA . LYS D 1 148 ? 95.195 153.854 -47.684 1.00 52.41 156 LYS D CA 1
ATOM 7765 C C . LYS D 1 148 ? 95.947 154.981 -48.347 1.00 51.31 156 LYS D C 1
ATOM 7766 O O . LYS D 1 148 ? 96.309 155.966 -47.710 1.00 54.24 156 LYS D O 1
ATOM 7772 N N . SER D 1 149 ? 96.199 154.807 -49.638 1.00 54.60 157 SER D N 1
ATOM 7773 C CA . SER D 1 149 ? 97.007 155.741 -50.405 1.00 51.52 157 SER D CA 1
ATOM 7774 C C . SER D 1 149 ? 96.160 156.830 -51.029 1.00 48.49 157 SER D C 1
ATOM 7775 O O . SER D 1 149 ? 95.123 156.557 -51.631 1.00 44.92 157 SER D O 1
ATOM 7778 N N . TYR D 1 150 ? 96.632 158.064 -50.889 1.00 46.17 158 TYR D N 1
ATOM 7779 C CA . TYR D 1 150 ? 95.938 159.237 -51.401 1.00 47.16 158 TYR D CA 1
ATOM 7780 C C . TYR D 1 150 ? 96.840 160.455 -51.277 1.00 40.60 158 TYR D C 1
ATOM 7781 O O . TYR D 1 150 ? 97.783 160.459 -50.491 1.00 39.25 158 TYR D O 1
ATOM 7790 N N . LYS D 1 151 ? 96.543 161.498 -52.033 1.00 44.11 159 LYS D N 1
ATOM 7791 C CA . LYS D 1 151 ? 97.323 162.724 -51.916 1.00 49.68 159 LYS D CA 1
ATOM 7792 C C . LYS D 1 151 ? 96.463 163.896 -51.442 1.00 45.21 159 LYS D C 1
ATOM 7793 O O . LYS D 1 151 ? 96.972 164.976 -51.160 1.00 49.12 159 LYS D O 1
ATOM 7799 N N . GLY D 1 152 ? 95.160 163.669 -51.350 1.00 43.54 160 GLY D N 1
ATOM 7800 C CA . GLY D 1 152 ? 94.230 164.701 -50.938 1.00 43.91 160 GLY D CA 1
ATOM 7801 C C . GLY D 1 152 ? 92.935 164.043 -50.505 1.00 46.92 160 GLY D C 1
ATOM 7802 O O . GLY D 1 152 ? 92.679 162.885 -50.859 1.00 42.92 160 GLY D O 1
ATOM 7803 N N . LEU D 1 153 ? 92.118 164.769 -49.743 1.00 38.12 161 LEU D N 1
ATOM 7804 C CA . LEU D 1 153 ? 90.886 164.195 -49.214 1.00 36.74 161 LEU D CA 1
ATOM 7805 C C . LEU D 1 153 ? 89.679 165.111 -49.405 1.00 38.03 161 LEU D C 1
ATOM 7806 O O . LEU D 1 153 ? 89.799 166.331 -49.497 1.00 43.21 161 LEU D O 1
ATOM 7811 N N . ILE D 1 154 ? 88.511 164.501 -49.486 1.00 38.14 162 ILE D N 1
ATOM 7812 C CA . ILE D 1 154 ? 87.266 165.229 -49.407 1.00 35.38 162 ILE D CA 1
ATOM 7813 C C . ILE D 1 154 ? 86.536 164.693 -48.187 1.00 38.08 162 ILE D C 1
ATOM 7814 O O . ILE D 1 154 ? 86.230 163.499 -48.110 1.00 38.26 162 ILE D O 1
ATOM 7819 N N . LEU D 1 155 ? 86.299 165.569 -47.214 1.00 37.18 163 LEU D N 1
ATOM 7820 C CA . LEU D 1 155 ? 85.530 165.229 -46.023 1.00 32.39 163 LEU D CA 1
ATOM 7821 C C . LEU D 1 155 ? 84.123 165.730 -46.222 1.00 27.33 163 LEU D C 1
ATOM 7822 O O . LEU D 1 155 ? 83.902 166.930 -46.277 1.00 27.95 163 LEU D O 1
ATOM 7827 N N . ASP D 1 156 ? 83.159 164.830 -46.342 1.00 27.96 164 ASP D N 1
ATOM 7828 C CA . ASP D 1 156 ? 81.811 165.297 -46.596 1.00 27.20 164 ASP D CA 1
ATOM 7829 C C . ASP D 1 156 ? 80.958 165.262 -45.318 1.00 32.13 164 ASP D C 1
ATOM 7830 O O . ASP D 1 156 ? 80.589 164.185 -44.808 1.00 28.63 164 ASP D O 1
ATOM 7835 N N . LEU D 1 157 ? 80.651 166.457 -44.812 1.00 28.21 165 LEU D N 1
ATOM 7836 C CA . LEU D 1 157 ? 79.858 166.596 -43.597 1.00 26.08 165 LEU D CA 1
ATOM 7837 C C . LEU D 1 157 ? 78.383 166.944 -43.891 1.00 30.88 165 LEU D C 1
ATOM 7838 O O . LEU D 1 157 ? 77.632 167.246 -42.972 1.00 29.63 165 LEU D O 1
ATOM 7843 N N . SER D 1 158 ? 77.970 166.890 -45.158 1.00 26.68 166 SER D N 1
ATOM 7844 C CA . SER D 1 158 ? 76.567 167.082 -45.526 1.00 29.62 166 SER D CA 1
ATOM 7845 C C . SER D 1 158 ? 75.644 166.193 -44.697 1.00 31.37 166 SER D C 1
ATOM 7846 O O . SER D 1 158 ? 75.909 165.012 -44.516 1.00 27.53 166 SER D O 1
ATOM 7849 N N . ASN D 1 159 ? 74.559 166.774 -44.200 1.00 31.18 167 ASN D N 1
ATOM 7850 C CA . ASN D 1 159 ? 73.533 166.025 -43.486 1.00 31.82 167 ASN D CA 1
ATOM 7851 C C . ASN D 1 159 ? 74.002 165.400 -42.174 1.00 30.02 167 ASN D C 1
ATOM 7852 O O . ASN D 1 159 ? 73.298 164.582 -41.592 1.00 29.99 167 ASN D O 1
ATOM 7857 N N . ASN D 1 160 ? 75.189 165.770 -41.714 1.00 26.90 168 ASN D N 1
ATOM 7858 C CA . ASN D 1 160 ? 75.666 165.322 -40.401 1.00 28.85 168 ASN D CA 1
ATOM 7859 C C . ASN D 1 160 ? 75.109 166.304 -39.367 1.00 28.43 168 ASN D C 1
ATOM 7860 O O . ASN D 1 160 ? 75.608 167.418 -39.244 1.00 24.99 168 ASN D O 1
ATOM 7865 N N . THR D 1 161 ? 74.057 165.919 -38.653 1.00 26.19 169 THR D N 1
ATOM 7866 C CA . THR D 1 161 ? 73.440 166.870 -37.730 1.00 26.89 169 THR D CA 1
ATOM 7867 C C . THR D 1 161 ? 74.050 166.789 -36.324 1.00 29.68 169 THR D C 1
ATOM 7868 O O . THR D 1 161 ? 73.520 167.365 -35.380 1.00 30.59 169 THR D O 1
ATOM 7872 N N . GLY D 1 162 ? 75.163 166.072 -36.201 1.00 28.84 170 GLY D N 1
ATOM 7873 C CA . GLY D 1 162 ? 75.964 166.085 -34.992 1.00 29.69 170 GLY D CA 1
ATOM 7874 C C . GLY D 1 162 ? 75.863 164.806 -34.185 1.00 30.12 170 GLY D C 1
ATOM 7875 O O . GLY D 1 162 ? 75.726 163.718 -34.741 1.00 31.08 170 GLY D O 1
ATOM 7876 N N . GLY D 1 163 ? 75.916 164.951 -32.865 1.00 23.57 171 GLY D N 1
ATOM 7877 C CA . GLY D 1 163 ? 75.887 163.816 -31.970 1.00 23.80 171 GLY D CA 1
ATOM 7878 C C . GLY D 1 163 ? 77.107 163.833 -31.074 1.00 26.08 171 GLY D C 1
ATOM 7879 O O . GLY D 1 163 ? 77.441 164.869 -30.477 1.00 23.38 171 GLY D O 1
ATOM 7880 N N . ASN D 1 164 ? 77.772 162.682 -30.987 1.00 23.11 172 ASN D N 1
ATOM 7881 C CA . ASN D 1 164 ? 78.963 162.512 -30.153 1.00 24.11 172 ASN D CA 1
ATOM 7882 C C . ASN D 1 164 ? 80.206 163.027 -30.858 1.00 25.58 172 ASN D C 1
ATOM 7883 O O . ASN D 1 164 ? 80.618 162.484 -31.872 1.00 29.57 172 ASN D O 1
ATOM 7888 N N . MET D 1 165 ? 80.793 164.091 -30.332 1.00 26.02 173 MET D N 1
ATOM 7889 C CA . MET D 1 165 ? 81.985 164.676 -30.917 1.00 27.01 173 MET D CA 1
ATOM 7890 C C . MET D 1 165 ? 83.200 163.757 -30.859 1.00 29.97 173 MET D C 1
ATOM 7891 O O . MET D 1 165 ? 84.065 163.802 -31.739 1.00 28.52 173 MET D O 1
ATOM 7896 N N . ILE D 1 166 ? 83.276 162.939 -29.817 1.00 28.55 174 ILE D N 1
ATOM 7897 C CA . ILE D 1 166 ? 84.485 162.162 -29.594 1.00 30.23 174 ILE D CA 1
ATOM 7898 C C . ILE D 1 166 ? 84.871 161.322 -30.825 1.00 30.05 174 ILE D C 1
ATOM 7899 O O . ILE D 1 166 ? 85.986 161.454 -31.322 1.00 33.13 174 ILE D O 1
ATOM 7904 N N . PRO D 1 167 ? 83.947 160.492 -31.345 1.00 26.70 175 PRO D N 1
ATOM 7905 C CA . PRO D 1 167 ? 84.367 159.671 -32.491 1.00 30.72 175 PRO D CA 1
ATOM 7906 C C . PRO D 1 167 ? 84.690 160.514 -33.728 1.00 30.65 175 PRO D C 1
ATOM 7907 O O . PRO D 1 167 ? 85.616 160.162 -34.474 1.00 30.20 175 PRO D O 1
ATOM 7911 N N . MET D 1 168 ? 83.983 161.625 -33.928 1.00 27.23 176 MET D N 1
ATOM 7912 C CA . MET D 1 168 ? 84.220 162.452 -35.114 1.00 27.07 176 MET D CA 1
ATOM 7913 C C . MET D 1 168 ? 85.598 163.092 -35.086 1.00 30.22 176 MET D C 1
ATOM 7914 O O . MET D 1 168 ? 86.354 162.992 -36.053 1.00 32.73 176 MET D O 1
ATOM 7919 N N . ILE D 1 169 ? 85.931 163.766 -33.990 1.00 31.59 177 ILE D N 1
ATOM 7920 C CA . ILE D 1 169 ? 87.256 164.372 -33.883 1.00 28.63 177 ILE D CA 1
ATOM 7921 C C . ILE D 1 169 ? 88.314 163.293 -33.731 1.00 33.60 177 ILE D C 1
ATOM 7922 O O . ILE D 1 169 ? 89.377 163.355 -34.363 1.00 33.49 177 ILE D O 1
ATOM 7927 N N . GLY D 1 170 ? 88.024 162.308 -32.881 1.00 29.02 178 GLY D N 1
ATOM 7928 C CA . GLY D 1 170 ? 88.978 161.251 -32.592 1.00 32.59 178 GLY D CA 1
ATOM 7929 C C . GLY D 1 170 ? 89.431 160.500 -33.833 1.00 35.51 178 GLY D C 1
ATOM 7930 O O . GLY D 1 170 ? 90.628 160.329 -34.074 1.00 37.40 178 GLY D O 1
ATOM 7931 N N . GLY D 1 171 ? 88.462 160.068 -34.632 1.00 31.22 179 GLY D N 1
ATOM 7932 C CA . GLY D 1 171 ? 88.737 159.325 -35.844 1.00 32.73 179 GLY D CA 1
ATOM 7933 C C . GLY D 1 171 ? 89.593 160.112 -36.809 1.00 37.39 179 GLY D C 1
ATOM 7934 O O . GLY D 1 171 ? 90.391 159.525 -37.554 1.00 35.83 179 GLY D O 1
ATOM 7935 N N . LEU D 1 172 ? 89.448 161.439 -36.769 1.00 31.69 180 LEU D N 1
ATOM 7936 C CA . LEU D 1 172 ? 90.191 162.333 -37.656 1.00 32.35 180 LEU D CA 1
ATOM 7937 C C . LEU D 1 172 ? 91.503 162.822 -37.047 1.00 35.67 180 LEU D C 1
ATOM 7938 O O . LEU D 1 172 ? 92.116 163.763 -37.548 1.00 32.86 180 LEU D O 1
ATOM 7943 N N . ALA D 1 173 ? 91.943 162.176 -35.976 1.00 34.15 181 ALA D N 1
ATOM 7944 C CA . ALA D 1 173 ? 93.056 162.706 -35.201 1.00 34.28 181 ALA D CA 1
ATOM 7945 C C . ALA D 1 173 ? 94.330 162.890 -36.030 1.00 42.03 181 ALA D C 1
ATOM 7946 O O . ALA D 1 173 ? 95.065 163.861 -35.831 1.00 39.42 181 ALA D O 1
ATOM 7948 N N . SER D 1 174 ? 94.582 161.985 -36.972 1.00 37.84 182 SER D N 1
ATOM 7949 C CA . SER D 1 174 ? 95.850 162.020 -37.698 1.00 42.31 182 SER D CA 1
ATOM 7950 C C . SER D 1 174 ? 95.936 163.192 -38.671 1.00 40.22 182 SER D C 1
ATOM 7951 O O . SER D 1 174 ? 97.025 163.546 -39.113 1.00 39.97 182 SER D O 1
ATOM 7954 N N . ILE D 1 175 ? 94.804 163.801 -39.012 1.00 36.84 183 ILE D N 1
ATOM 7955 C CA . ILE D 1 175 ? 94.858 164.996 -39.847 1.00 33.52 183 ILE D CA 1
ATOM 7956 C C . ILE D 1 175 ? 94.482 166.280 -39.105 1.00 38.24 183 ILE D C 1
ATOM 7957 O O . ILE D 1 175 ? 94.153 167.274 -39.740 1.00 38.64 183 ILE D O 1
ATOM 7962 N N . LEU D 1 176 ? 94.530 166.264 -37.775 1.00 38.52 184 LEU D N 1
ATOM 7963 C CA . LEU D 1 176 ? 94.227 167.465 -36.977 1.00 37.50 184 LEU D CA 1
ATOM 7964 C C . LEU D 1 176 ? 95.418 167.873 -36.118 1.00 35.79 184 LEU D C 1
ATOM 7965 O O . LEU D 1 176 ? 96.227 167.032 -35.748 1.00 40.17 184 LEU D O 1
ATOM 7970 N N . PRO D 1 177 ? 95.539 169.167 -35.795 1.00 37.56 185 PRO D N 1
ATOM 7971 C CA . PRO D 1 177 ? 96.668 169.591 -34.957 1.00 37.16 185 PRO D CA 1
ATOM 7972 C C . PRO D 1 177 ? 96.602 169.091 -33.513 1.00 41.96 185 PRO D C 1
ATOM 7973 O O . PRO D 1 177 ? 95.569 168.614 -33.031 1.00 39.56 185 PRO D O 1
ATOM 7977 N N . ASN D 1 178 ? 97.732 169.190 -32.828 1.00 45.67 186 ASN D N 1
ATOM 7978 C CA . ASN D 1 178 ? 97.794 168.840 -31.423 1.00 44.59 186 ASN D CA 1
ATOM 7979 C C . ASN D 1 178 ? 97.779 170.070 -30.530 1.00 49.29 186 ASN D C 1
ATOM 7980 O O . ASN D 1 178 ? 98.569 170.180 -29.596 1.00 60.27 186 ASN D O 1
ATOM 7985 N N . ASP D 1 179 ? 96.897 171.013 -30.828 1.00 46.39 187 ASP D N 1
ATOM 7986 C CA . ASP D 1 179 ? 96.637 172.108 -29.905 1.00 46.21 187 ASP D CA 1
ATOM 7987 C C . ASP D 1 179 ? 95.206 172.588 -30.085 1.00 42.60 187 ASP D C 1
ATOM 7988 O O . ASP D 1 179 ? 94.286 171.776 -30.166 1.00 42.72 187 ASP D O 1
ATOM 7993 N N . THR D 1 180 ? 95.025 173.903 -30.154 1.00 42.69 188 THR D N 1
ATOM 7994 C CA . THR D 1 180 ? 93.689 174.485 -30.188 1.00 39.65 188 THR D CA 1
ATOM 7995 C C . THR D 1 180 ? 92.823 173.987 -31.337 1.00 32.15 188 THR D C 1
ATOM 7996 O O . THR D 1 180 ? 93.190 174.122 -32.498 1.00 38.82 188 THR D O 1
ATOM 8000 N N . LEU D 1 181 ? 91.651 173.466 -31.012 1.00 30.72 189 LEU D N 1
ATOM 8001 C CA . LEU D 1 181 ? 90.657 173.138 -32.029 1.00 27.88 189 LEU D CA 1
ATOM 8002 C C . LEU D 1 181 ? 89.617 174.274 -32.182 1.00 30.35 189 LEU D C 1
ATOM 8003 O O . LEU D 1 181 ? 89.381 174.756 -33.304 1.00 32.23 189 LEU D O 1
ATOM 8008 N N . PHE D 1 182 ? 89.011 174.686 -31.064 1.00 26.33 190 PHE D N 1
ATOM 8009 C CA . PHE D 1 182 ? 88.134 175.863 -30.984 1.00 26.28 190 PHE D CA 1
ATOM 8010 C C . PHE D 1 182 ? 88.027 176.310 -29.521 1.00 27.96 190 PHE D C 1
ATOM 8011 O O . PHE D 1 182 ? 88.417 175.577 -28.615 1.00 27.96 190 PHE D O 1
ATOM 8019 N N . HIS D 1 183 ? 87.527 177.522 -29.298 1.00 26.18 191 HIS D N 1
ATOM 8020 C CA . HIS D 1 183 ? 87.304 178.019 -27.938 1.00 30.57 191 HIS D CA 1
ATOM 8021 C C . HIS D 1 183 ? 85.814 178.125 -27.668 1.00 27.59 191 HIS D C 1
ATOM 8022 O O . HIS D 1 183 ? 85.019 178.261 -28.604 1.00 27.78 191 HIS D O 1
ATOM 8029 N N . TYR D 1 184 ? 85.449 178.110 -26.390 1.00 25.65 192 TYR D N 1
ATOM 8030 C CA . TYR D 1 184 ? 84.080 178.416 -25.996 1.00 27.18 192 TYR D CA 1
ATOM 8031 C C . TYR D 1 184 ? 84.030 179.129 -24.650 1.00 26.64 192 TYR D C 1
ATOM 8032 O O . TYR D 1 184 ? 84.778 178.810 -23.733 1.00 28.12 192 TYR D O 1
ATOM 8041 N N . THR D 1 185 ? 83.135 180.100 -24.551 1.00 25.40 193 THR D N 1
ATOM 8042 C CA . THR D 1 185 ? 83.035 180.980 -23.394 1.00 23.60 193 THR D CA 1
ATOM 8043 C C . THR D 1 185 ? 81.625 180.911 -22.825 1.00 25.79 193 THR D C 1
ATOM 8044 O O . THR D 1 185 ? 80.652 181.043 -23.586 1.00 26.60 193 THR D O 1
ATOM 8048 N N . ASP D 1 186 ? 81.485 180.702 -21.514 1.00 25.16 194 ASP D N 1
ATOM 8049 C CA . ASP D 1 186 ? 80.134 180.601 -20.934 1.00 24.42 194 ASP D CA 1
ATOM 8050 C C . ASP D 1 186 ? 79.542 181.967 -20.597 1.00 25.35 194 ASP D C 1
ATOM 8051 O O . ASP D 1 186 ? 80.128 183.005 -20.905 1.00 22.82 194 ASP D O 1
ATOM 8056 N N . LYS D 1 187 ? 78.378 181.962 -19.958 1.00 25.40 195 LYS D N 1
ATOM 8057 C CA . LYS D 1 187 ? 77.643 183.210 -19.726 1.00 29.21 195 LYS D CA 1
ATOM 8058 C C . LYS D 1 187 ? 78.334 184.172 -18.748 1.00 28.90 195 LYS D C 1
ATOM 8059 O O . LYS D 1 187 ? 77.977 185.351 -18.689 1.00 29.92 195 LYS D O 1
ATOM 8065 N N . TYR D 1 188 ? 79.305 183.687 -17.969 1.00 32.10 196 TYR D N 1
ATOM 8066 C CA . TYR D 1 188 ? 79.982 184.574 -17.012 1.00 29.17 196 TYR D CA 1
ATOM 8067 C C . TYR D 1 188 ? 81.326 185.041 -17.561 1.00 28.51 196 TYR D C 1
ATOM 8068 O O . TYR D 1 188 ? 82.147 185.582 -16.824 1.00 30.35 196 TYR D O 1
ATOM 8077 N N . GLY D 1 189 ? 81.541 184.817 -18.857 1.00 27.90 197 GLY D N 1
ATOM 8078 C CA . GLY D 1 189 ? 82.792 185.170 -19.511 1.00 28.31 197 GLY D CA 1
ATOM 8079 C C . GLY D 1 189 ? 83.930 184.226 -19.180 1.00 29.35 197 GLY D C 1
ATOM 8080 O O . GLY D 1 189 ? 85.099 184.544 -19.357 1.00 36.00 197 GLY D O 1
ATOM 8081 N N . ASN D 1 190 ? 83.585 183.050 -18.696 1.00 27.42 198 ASN D N 1
ATOM 8082 C CA . ASN D 1 190 ? 84.567 182.019 -18.423 1.00 28.56 198 ASN D CA 1
ATOM 8083 C C . ASN D 1 190 ? 85.034 181.321 -19.715 1.00 32.97 198 ASN D C 1
ATOM 8084 O O . ASN D 1 190 ? 84.271 180.593 -20.351 1.00 30.63 198 ASN D O 1
ATOM 8089 N N . LYS D 1 191 ? 86.292 181.528 -20.090 1.00 29.80 199 LYS D N 1
ATOM 8090 C CA . LYS D 1 191 ? 86.786 181.078 -21.393 1.00 30.19 199 LYS D CA 1
ATOM 8091 C C . LYS D 1 191 ? 87.552 179.776 -21.313 1.00 29.52 199 LYS D C 1
ATOM 8092 O O . LYS D 1 191 ? 88.417 179.631 -20.466 1.00 31.20 199 LYS D O 1
ATOM 8098 N N . LYS D 1 192 ? 87.232 178.835 -22.201 1.00 28.78 200 LYS D N 1
ATOM 8099 C CA . LYS D 1 192 ? 87.943 177.557 -22.273 1.00 26.58 200 LYS D CA 1
ATOM 8100 C C . LYS D 1 192 ? 88.316 177.162 -23.704 1.00 28.10 200 LYS D C 1
ATOM 8101 O O . LYS D 1 192 ? 87.817 177.741 -24.672 1.00 26.19 200 LYS D O 1
ATOM 8107 N N . THR D 1 193 ? 89.228 176.197 -23.828 1.00 31.99 201 THR D N 1
ATOM 8108 C CA . THR D 1 193 ? 89.691 175.741 -25.134 1.00 31.15 201 THR D CA 1
ATOM 8109 C C . THR D 1 193 ? 89.603 174.229 -25.280 1.00 35.18 201 THR D C 1
ATOM 8110 O O . THR D 1 193 ? 90.053 173.498 -24.398 1.00 40.05 201 THR D O 1
ATOM 8114 N N . ILE D 1 194 ? 89.017 173.758 -26.384 1.00 34.01 202 ILE D N 1
ATOM 8115 C CA . ILE D 1 194 ? 89.045 172.332 -26.701 1.00 30.57 202 ILE D CA 1
ATOM 8116 C C . ILE D 1 194 ? 90.297 172.015 -27.528 1.00 31.88 202 ILE D C 1
ATOM 8117 O O . ILE D 1 194 ? 90.562 172.638 -28.564 1.00 33.66 202 ILE D O 1
ATOM 8122 N N . THR D 1 195 ? 91.076 171.061 -27.040 1.00 30.89 203 THR D N 1
ATOM 8123 C CA . THR D 1 195 ? 92.222 170.534 -27.762 1.00 31.10 203 THR D CA 1
ATOM 8124 C C . THR D 1 195 ? 92.119 169.019 -27.797 1.00 34.95 203 THR D C 1
ATOM 8125 O O . THR D 1 195 ? 91.211 168.440 -27.181 1.00 36.26 203 THR D O 1
ATOM 8129 N N . MET D 1 196 ? 93.047 168.381 -28.504 1.00 37.41 204 MET D N 1
ATOM 8130 C CA . MET D 1 196 ? 93.090 166.922 -28.572 1.00 39.75 204 MET D CA 1
ATOM 8131 C C . MET D 1 196 ? 93.116 166.321 -27.184 1.00 40.54 204 MET D C 1
ATOM 8132 O O . MET D 1 196 ? 92.489 165.294 -26.936 1.00 42.84 204 MET D O 1
ATOM 8137 N N . LYS D 1 197 ? 93.828 166.979 -26.275 1.00 41.29 205 LYS D N 1
ATOM 8138 C CA . LYS D 1 197 ? 93.880 166.564 -24.871 1.00 40.27 205 LYS D CA 1
ATOM 8139 C C . LYS D 1 197 ? 92.499 166.325 -24.293 1.00 40.24 205 LYS D C 1
ATOM 8140 O O . LYS D 1 197 ? 92.296 165.435 -23.470 1.00 42.09 205 LYS D O 1
ATOM 8146 N N . ASN D 1 198 ? 91.537 167.117 -24.737 1.00 38.85 206 ASN D N 1
ATOM 8147 C CA . ASN D 1 198 ? 90.197 167.039 -24.176 1.00 39.64 206 ASN D CA 1
ATOM 8148 C C . ASN D 1 198 ? 89.374 165.941 -24.848 1.00 39.53 206 ASN D C 1
ATOM 8149 O O . ASN D 1 198 ? 88.199 165.746 -24.538 1.00 42.02 206 ASN D O 1
ATOM 8154 N N . ILE D 1 199 ? 90.014 165.217 -25.756 1.00 36.05 207 ILE D N 1
ATOM 8155 C CA . ILE D 1 199 ? 89.357 164.152 -26.492 1.00 37.35 207 ILE D CA 1
ATOM 8156 C C . ILE D 1 199 ? 89.815 162.782 -25.944 1.00 40.69 207 ILE D C 1
ATOM 8157 O O . ILE D 1 199 ? 91.000 162.490 -25.903 1.00 39.30 207 ILE D O 1
ATOM 8162 N N . PRO D 1 200 ? 88.869 161.953 -25.483 1.00 39.77 208 PRO D N 1
ATOM 8163 C CA . PRO D 1 200 ? 89.280 160.693 -24.861 1.00 38.86 208 PRO D CA 1
ATOM 8164 C C . PRO D 1 200 ? 89.724 159.639 -25.870 1.00 43.10 208 PRO D C 1
ATOM 8165 O O . PRO D 1 200 ? 89.045 158.625 -26.029 1.00 41.24 208 PRO D O 1
ATOM 8169 N N . LEU D 1 201 ? 90.850 159.883 -26.538 1.00 40.98 209 LEU D N 1
ATOM 8170 C CA . LEU D 1 201 ? 91.395 158.941 -27.507 1.00 43.35 209 LEU D CA 1
ATOM 8171 C C . LEU D 1 201 ? 91.625 157.573 -26.868 1.00 47.28 209 LEU D C 1
ATOM 8172 O O . LEU D 1 201 ? 91.271 156.532 -27.441 1.00 44.40 209 LEU D O 1
ATOM 8177 N N . GLU D 1 202 ? 92.208 157.597 -25.672 1.00 45.59 210 GLU D N 1
ATOM 8178 C CA . GLU D 1 202 ? 92.438 156.396 -24.878 1.00 49.24 210 GLU D CA 1
ATOM 8179 C C . GLU D 1 202 ? 91.258 155.420 -24.950 1.00 46.57 210 GLU D C 1
ATOM 8180 O O . GLU D 1 202 ? 91.434 154.219 -25.162 1.00 50.86 210 GLU D O 1
ATOM 8186 N N . ALA D 1 203 ? 90.053 155.947 -24.795 1.00 42.62 211 ALA D N 1
ATOM 8187 C CA . ALA D 1 203 ? 88.873 155.110 -24.741 1.00 46.98 211 ALA D CA 1
ATOM 8188 C C . ALA D 1 203 ? 88.515 154.606 -26.132 1.00 47.86 211 ALA D C 1
ATOM 8189 O O . ALA D 1 203 ? 87.702 153.687 -26.270 1.00 46.32 211 ALA D O 1
ATOM 8191 N N . LEU D 1 204 ? 89.121 155.223 -27.148 1.00 45.57 212 LEU D N 1
ATOM 8192 C CA . LEU D 1 204 ? 88.925 154.837 -28.546 1.00 43.53 212 LEU D CA 1
ATOM 8193 C C . LEU D 1 204 ? 90.044 153.910 -28.982 1.00 45.98 212 LEU D C 1
ATOM 8194 O O . LEU D 1 204 ? 90.022 153.366 -30.085 1.00 49.38 212 LEU D O 1
ATOM 8199 N N . LYS D 1 205 ? 91.022 153.741 -28.099 1.00 46.90 213 LYS D N 1
ATOM 8200 C CA . LYS D 1 205 ? 92.229 152.967 -28.388 1.00 48.77 213 LYS D CA 1
ATOM 8201 C C . LYS D 1 205 ? 92.915 153.504 -29.623 1.00 50.31 213 LYS D C 1
ATOM 8202 O O . LYS D 1 205 ? 93.386 152.744 -30.461 1.00 50.73 213 LYS D O 1
ATOM 8208 N N . ILE D 1 206 ? 92.937 154.829 -29.740 1.00 51.37 214 ILE D N 1
ATOM 8209 C CA . ILE D 1 206 ? 93.749 155.497 -30.744 1.00 49.26 214 ILE D CA 1
ATOM 8210 C C . ILE D 1 206 ? 94.924 156.114 -30.015 1.00 50.93 214 ILE D C 1
ATOM 8211 O O . ILE D 1 206 ? 94.762 156.674 -28.928 1.00 49.00 214 ILE D O 1
ATOM 8216 N N . SER D 1 207 ? 96.108 155.989 -30.599 1.00 52.12 215 SER D N 1
ATOM 8217 C CA . SER D 1 207 ? 97.329 156.447 -29.951 1.00 47.77 215 SER D CA 1
ATOM 8218 C C . SER D 1 207 ? 97.600 157.910 -30.239 1.00 45.63 215 SER D C 1
ATOM 8219 O O . SER D 1 207 ? 97.601 158.332 -31.397 1.00 46.74 215 SER D O 1
ATOM 8222 N N . ARG D 1 208 ? 97.871 158.675 -29.184 1.00 46.39 216 ARG D N 1
ATOM 8223 C CA . ARG D 1 208 ? 98.128 160.105 -29.321 1.00 46.94 216 ARG D CA 1
ATOM 8224 C C . ARG D 1 208 ? 99.337 160.354 -30.213 1.00 47.22 216 ARG D C 1
ATOM 8225 O O . ARG D 1 208 ? 99.517 161.447 -30.751 1.00 48.11 216 ARG D O 1
ATOM 8233 N N . LYS D 1 209 ? 100.144 159.315 -30.387 1.00 51.28 217 LYS D N 1
ATOM 8234 C CA . LYS D 1 209 ? 101.279 159.337 -31.307 1.00 49.20 217 LYS D CA 1
ATOM 8235 C C . LYS D 1 209 ? 100.867 159.645 -32.743 1.00 50.71 217 LYS D C 1
ATOM 8236 O O . LYS D 1 209 ? 101.668 160.184 -33.515 1.00 51.57 217 LYS D O 1
ATOM 8242 N N . THR D 1 210 ? 99.629 159.297 -33.102 1.00 45.90 218 THR D N 1
ATOM 8243 C CA . THR D 1 210 ? 99.170 159.442 -34.486 1.00 48.64 218 THR D CA 1
ATOM 8244 C C . THR D 1 210 ? 98.707 160.854 -34.840 1.00 45.86 218 THR D C 1
ATOM 8245 O O . THR D 1 210 ? 98.537 161.175 -36.021 1.00 44.98 218 THR D O 1
ATOM 8249 N N . ILE D 1 211 ? 98.512 161.698 -33.825 1.00 45.96 219 ILE D N 1
ATOM 8250 C CA . ILE D 1 211 ? 97.927 163.027 -34.030 1.00 42.44 219 ILE D CA 1
ATOM 8251 C C . ILE D 1 211 ? 98.753 163.848 -34.990 1.00 43.21 219 ILE D C 1
ATOM 8252 O O . ILE D 1 211 ? 99.965 163.944 -34.828 1.00 47.07 219 ILE D O 1
ATOM 8257 N N . ASN D 1 212 ? 98.098 164.442 -35.985 1.00 40.61 220 ASN D N 1
ATOM 8258 C CA . ASN D 1 212 ? 98.764 165.390 -36.867 1.00 44.16 220 ASN D CA 1
ATOM 8259 C C . ASN D 1 212 ? 99.942 164.764 -37.612 1.00 46.43 220 ASN D C 1
ATOM 8260 O O . ASN D 1 212 ? 101.041 165.313 -37.590 1.00 48.04 220 ASN D O 1
ATOM 8265 N N . THR D 1 213 ? 99.720 163.619 -38.253 1.00 41.97 221 THR D N 1
ATOM 8266 C CA . THR D 1 213 ? 100.813 162.885 -38.900 1.00 51.68 221 THR D CA 1
ATOM 8267 C C . THR D 1 213 ? 100.667 162.782 -40.425 1.00 52.61 221 THR D C 1
ATOM 8268 O O . THR D 1 213 ? 101.642 162.495 -41.122 1.00 49.83 221 THR D O 1
ATOM 8272 N N . LYS D 1 214 ? 99.461 163.015 -40.940 1.00 49.11 222 LYS D N 1
ATOM 8273 C CA . LYS D 1 214 ? 99.253 163.086 -42.387 1.00 49.39 222 LYS D CA 1
ATOM 8274 C C . LYS D 1 214 ? 99.047 164.534 -42.825 1.00 54.65 222 LYS D C 1
ATOM 8275 O O . LYS D 1 214 ? 98.255 165.272 -42.225 1.00 54.92 222 LYS D O 1
ATOM 8281 N N . HIS D 1 215 ? 99.749 164.937 -43.881 1.00 47.10 223 HIS D N 1
ATOM 8282 C CA . HIS D 1 215 ? 99.681 166.310 -44.344 1.00 43.79 223 HIS D CA 1
ATOM 8283 C C . HIS D 1 215 ? 99.352 166.397 -45.816 1.00 49.79 223 HIS D C 1
ATOM 8284 O O . HIS D 1 215 ? 100.248 166.438 -46.659 1.00 55.18 223 HIS D O 1
ATOM 8291 N N . VAL D 1 216 ? 98.059 166.427 -46.120 1.00 42.87 224 VAL D N 1
ATOM 8292 C CA . VAL D 1 216 ? 97.602 166.544 -47.492 1.00 41.22 224 VAL D CA 1
ATOM 8293 C C . VAL D 1 216 ? 96.582 167.653 -47.570 1.00 40.15 224 VAL D C 1
ATOM 8294 O O . VAL D 1 216 ? 96.100 168.121 -46.549 1.00 42.19 224 VAL D O 1
ATOM 8298 N N . PRO D 1 217 ? 96.263 168.083 -48.790 1.00 38.50 225 PRO D N 1
ATOM 8299 C CA . PRO D 1 217 ? 95.160 168.986 -49.100 1.00 36.58 225 PRO D CA 1
ATOM 8300 C C . PRO D 1 217 ? 93.812 168.392 -48.709 1.00 42.37 225 PRO D C 1
ATOM 8301 O O . PRO D 1 217 ? 93.517 167.249 -49.075 1.00 41.79 225 PRO D O 1
ATOM 8305 N N . ILE D 1 218 ? 92.997 169.163 -47.995 1.00 40.51 226 ILE D N 1
ATOM 8306 C CA . ILE D 1 218 ? 91.694 168.678 -47.557 1.00 37.09 226 ILE D CA 1
ATOM 8307 C C . ILE D 1 218 ? 90.580 169.616 -47.993 1.00 34.78 226 ILE D C 1
ATOM 8308 O O . ILE D 1 218 ? 90.571 170.796 -47.657 1.00 40.07 226 ILE D O 1
ATOM 8313 N N . ALA D 1 219 ? 89.653 169.086 -48.772 1.00 40.46 227 ALA D N 1
ATOM 8314 C CA . ALA D 1 219 ? 88.431 169.799 -49.103 1.00 38.87 227 ALA D CA 1
ATOM 8315 C C . ALA D 1 219 ? 87.319 169.313 -48.187 1.00 35.45 227 ALA D C 1
ATOM 8316 O O . ALA D 1 219 ? 87.115 168.113 -48.032 1.00 33.79 227 ALA D O 1
ATOM 8318 N N . ILE D 1 220 ? 86.603 170.245 -47.576 1.00 37.82 228 ILE D N 1
ATOM 8319 C CA . ILE D 1 220 ? 85.493 169.881 -46.706 1.00 36.90 228 ILE D CA 1
ATOM 8320 C C . ILE D 1 220 ? 84.204 170.373 -47.316 1.00 30.04 228 ILE D C 1
ATOM 8321 O O . ILE D 1 220 ? 84.123 171.512 -47.768 1.00 30.63 228 ILE D O 1
ATOM 8326 N N . ILE D 1 221 ? 83.199 169.507 -47.329 1.00 30.34 229 ILE D N 1
ATOM 8327 C CA . ILE D 1 221 ? 81.904 169.835 -47.893 1.00 27.30 229 ILE D CA 1
ATOM 8328 C C . ILE D 1 221 ? 80.835 169.966 -46.809 1.00 32.04 229 ILE D C 1
ATOM 8329 O O . ILE D 1 221 ? 80.643 169.047 -45.994 1.00 32.72 229 ILE D O 1
ATOM 8334 N N . THR D 1 222 ? 80.122 171.088 -46.814 1.00 25.59 230 THR D N 1
ATOM 8335 C CA . THR D 1 222 ? 79.007 171.272 -45.901 1.00 29.06 230 THR D CA 1
ATOM 8336 C C . THR D 1 222 ? 77.695 171.574 -46.646 1.00 30.20 230 THR D C 1
ATOM 8337 O O . THR D 1 222 ? 77.709 172.133 -47.741 1.00 30.92 230 THR D O 1
ATOM 8341 N N . ASN D 1 223 ? 76.561 171.188 -46.074 1.00 27.65 231 ASN D N 1
ATOM 8342 C CA . ASN D 1 223 ? 75.300 171.734 -46.551 1.00 29.57 231 ASN D CA 1
ATOM 8343 C C . ASN D 1 223 ? 74.525 172.357 -45.408 1.00 30.84 231 ASN D C 1
ATOM 8344 O O . ASN D 1 223 ? 75.016 172.441 -44.277 1.00 32.21 231 ASN D O 1
ATOM 8349 N N . HIS D 1 224 ? 73.315 172.805 -45.717 1.00 30.37 232 HIS D N 1
ATOM 8350 C CA . HIS D 1 224 ? 72.471 173.499 -44.759 1.00 34.30 232 HIS D CA 1
ATOM 8351 C C . HIS D 1 224 ? 72.125 172.636 -43.561 1.00 33.39 232 HIS D C 1
ATOM 8352 O O . HIS D 1 224 ? 71.642 173.149 -42.542 1.00 37.57 232 HIS D O 1
ATOM 8359 N N . LYS D 1 225 ? 72.345 171.329 -43.674 1.00 33.36 233 LYS D N 1
ATOM 8360 C CA . LYS D 1 225 ? 72.008 170.427 -42.567 1.00 34.07 233 LYS D CA 1
ATOM 8361 C C . LYS D 1 225 ? 73.197 170.128 -41.659 1.00 29.22 233 LYS D C 1
ATOM 8362 O O . LYS D 1 225 ? 73.023 169.626 -40.553 1.00 32.75 233 LYS D O 1
ATOM 8368 N N . THR D 1 226 ? 74.404 170.430 -42.117 1.00 29.99 234 THR D N 1
ATOM 8369 C CA . THR D 1 226 ? 75.571 170.259 -41.263 1.00 25.47 234 THR D CA 1
ATOM 8370 C C . THR D 1 226 ? 75.359 171.108 -39.994 1.00 29.22 234 THR D C 1
ATOM 8371 O O . THR D 1 226 ? 75.240 172.337 -40.073 1.00 29.29 234 THR D O 1
ATOM 8375 N N . ALA D 1 227 ? 75.299 170.446 -38.836 1.00 26.44 235 ALA D N 1
ATOM 8376 C CA . ALA D 1 227 ? 74.919 171.111 -37.591 1.00 26.33 235 ALA D CA 1
ATOM 8377 C C . ALA D 1 227 ? 75.651 170.628 -36.349 1.00 24.83 235 ALA D C 1
ATOM 8378 O O . ALA D 1 227 ? 75.932 169.443 -36.185 1.00 25.12 235 ALA D O 1
ATOM 8380 N N . SER D 1 228 ? 75.939 171.565 -35.453 1.00 27.86 236 SER D N 1
ATOM 8381 C CA . SER D 1 228 ? 76.212 171.196 -34.068 1.00 25.40 236 SER D CA 1
ATOM 8382 C C . SER D 1 228 ? 77.585 170.538 -33.898 1.00 22.72 236 SER D C 1
ATOM 8383 O O . SER D 1 228 ? 78.598 171.176 -34.170 1.00 22.35 236 SER D O 1
ATOM 8386 N N . SER D 1 229 ? 77.629 169.287 -33.434 1.00 21.57 237 SER D N 1
ATOM 8387 C CA . SER D 1 229 ? 78.906 168.576 -33.296 1.00 23.53 237 SER D CA 1
ATOM 8388 C C . SER D 1 229 ? 79.664 168.553 -34.621 1.00 25.57 237 SER D C 1
ATOM 8389 O O . SER D 1 229 ? 80.893 168.629 -34.640 1.00 24.19 237 SER D O 1
ATOM 8392 N N . ALA D 1 230 ? 78.920 168.468 -35.719 1.00 21.22 238 ALA D N 1
ATOM 8393 C CA . ALA D 1 230 ? 79.530 168.493 -37.050 1.00 25.30 238 ALA D CA 1
ATOM 8394 C C . ALA D 1 230 ? 80.106 169.868 -37.375 1.00 26.10 238 ALA D C 1
ATOM 8395 O O . ALA D 1 230 ? 81.201 169.959 -37.928 1.00 24.88 238 ALA D O 1
ATOM 8397 N N . GLU D 1 231 ? 79.365 170.931 -37.036 1.00 20.85 239 GLU D N 1
ATOM 8398 C CA . GLU D 1 231 ? 79.853 172.293 -37.237 1.00 24.17 239 GLU D CA 1
ATOM 8399 C C . GLU D 1 231 ? 81.141 172.543 -36.456 1.00 23.68 239 GLU D C 1
ATOM 8400 O O . GLU D 1 231 ? 82.097 173.108 -36.991 1.00 24.98 239 GLU D O 1
ATOM 8406 N N . MET D 1 232 ? 81.183 172.087 -35.203 1.00 23.40 240 MET D N 1
ATOM 8407 C CA . MET D 1 232 ? 82.402 172.211 -34.400 1.00 22.74 240 MET D CA 1
ATOM 8408 C C . MET D 1 232 ? 83.565 171.359 -34.924 1.00 24.07 240 MET D C 1
ATOM 8409 O O . MET D 1 232 ? 84.716 171.763 -34.815 1.00 25.29 240 MET D O 1
ATOM 8414 N N . THR D 1 233 ? 83.275 170.188 -35.496 1.00 26.24 241 THR D N 1
ATOM 8415 C CA . THR D 1 233 ? 84.311 169.401 -36.179 1.00 25.04 241 THR D CA 1
ATOM 8416 C C . THR D 1 233 ? 84.882 170.173 -37.368 1.00 22.16 241 THR D C 1
ATOM 8417 O O . THR D 1 233 ? 86.073 170.198 -37.587 1.00 26.89 241 THR D O 1
ATOM 8421 N N . PHE D 1 234 ? 84.006 170.823 -38.115 1.00 24.45 242 PHE D N 1
ATOM 8422 C CA . PHE D 1 234 ? 84.397 171.692 -39.220 1.00 22.91 242 PHE D CA 1
ATOM 8423 C C . PHE D 1 234 ? 85.293 172.822 -38.729 1.00 28.46 242 PHE D C 1
ATOM 8424 O O . PHE D 1 234 ? 86.320 173.112 -39.333 1.00 29.51 242 PHE D O 1
ATOM 8432 N N . LEU D 1 235 ? 84.911 173.464 -37.629 1.00 28.22 243 LEU D N 1
ATOM 8433 C CA . LEU D 1 235 ? 85.722 174.559 -37.103 1.00 28.75 243 LEU D CA 1
ATOM 8434 C C . LEU D 1 235 ? 87.089 174.051 -36.686 1.00 27.74 243 LEU D C 1
ATOM 8435 O O . LEU D 1 235 ? 88.067 174.770 -36.803 1.00 29.82 243 LEU D O 1
ATOM 8440 N N . SER D 1 236 ? 87.167 172.807 -36.226 1.00 25.04 244 SER D N 1
ATOM 8441 C CA . SER D 1 236 ? 88.448 172.276 -35.793 1.00 27.09 244 SER D CA 1
ATOM 8442 C C . SER D 1 236 ? 89.483 172.287 -36.931 1.00 33.27 244 SER D C 1
ATOM 8443 O O . SER D 1 236 ? 90.694 172.341 -36.663 1.00 32.69 244 SER D O 1
ATOM 8446 N N . PHE D 1 237 ? 89.000 172.262 -38.183 1.00 30.76 245 PHE D N 1
ATOM 8447 C CA . PHE D 1 237 ? 89.849 172.369 -39.385 1.00 34.43 245 PHE D CA 1
ATOM 8448 C C . PHE D 1 237 ? 89.988 173.791 -39.943 1.00 33.69 245 PHE D C 1
ATOM 8449 O O . PHE D 1 237 ? 90.896 174.067 -40.726 1.00 35.63 245 PHE D O 1
ATOM 8457 N N . LYS D 1 238 ? 89.061 174.672 -39.580 1.00 36.71 246 LYS D N 1
ATOM 8458 C CA . LYS D 1 238 ? 89.010 176.051 -40.092 1.00 39.79 246 LYS D CA 1
ATOM 8459 C C . LYS D 1 238 ? 90.303 176.847 -39.959 1.00 37.70 246 LYS D C 1
ATOM 8460 O O . LYS D 1 238 ? 90.838 177.002 -38.863 1.00 40.86 246 LYS D O 1
ATOM 8466 N N . GLY D 1 239 ? 90.798 177.358 -41.079 1.00 38.71 247 GLY D N 1
ATOM 8467 C CA . GLY D 1 239 ? 91.985 178.194 -41.066 1.00 38.48 247 GLY D CA 1
ATOM 8468 C C . GLY D 1 239 ? 93.307 177.450 -41.175 1.00 37.83 247 GLY D C 1
ATOM 8469 O O . GLY D 1 239 ? 94.372 178.063 -41.228 1.00 40.21 247 GLY D O 1
ATOM 8470 N N . LEU D 1 240 ? 93.265 176.127 -41.192 1.00 36.83 248 LEU D N 1
ATOM 8471 C CA . LEU D 1 240 ? 94.498 175.376 -41.375 1.00 40.03 248 LEU D CA 1
ATOM 8472 C C . LEU D 1 240 ? 94.963 175.596 -42.812 1.00 39.52 248 LEU D C 1
ATOM 8473 O O . LEU D 1 240 ? 94.147 175.698 -43.721 1.00 42.69 248 LEU D O 1
ATOM 8478 N N . PRO D 1 241 ? 96.279 175.694 -43.018 1.00 41.95 249 PRO D N 1
ATOM 8479 C CA . PRO D 1 241 ? 96.797 176.136 -44.322 1.00 46.01 249 PRO D CA 1
ATOM 8480 C C . PRO D 1 241 ? 96.413 175.224 -45.499 1.00 45.69 249 PRO D C 1
ATOM 8481 O O . PRO D 1 241 ? 96.264 175.712 -46.621 1.00 50.99 249 PRO D O 1
ATOM 8485 N N . ASN D 1 242 ? 96.237 173.932 -45.242 1.00 38.72 250 ASN D N 1
ATOM 8486 C CA . ASN D 1 242 ? 95.941 172.968 -46.295 1.00 43.30 250 ASN D CA 1
ATOM 8487 C C . ASN D 1 242 ? 94.467 172.716 -46.554 1.00 42.85 250 ASN D C 1
ATOM 8488 O O . ASN D 1 242 ? 94.136 171.790 -47.292 1.00 45.96 250 ASN D O 1
ATOM 8493 N N . VAL D 1 243 ? 93.583 173.493 -45.933 1.00 39.95 251 VAL D N 1
ATOM 8494 C CA . VAL D 1 243 ? 92.152 173.165 -45.963 1.00 39.19 251 VAL D CA 1
ATOM 8495 C C . VAL D 1 243 ? 91.339 174.197 -46.716 1.00 36.65 251 VAL D C 1
ATOM 8496 O O . VAL D 1 243 ? 91.657 175.390 -46.676 1.00 41.13 251 VAL D O 1
ATOM 8500 N N . LYS D 1 244 ? 90.295 173.735 -47.405 1.00 35.80 252 LYS D N 1
ATOM 8501 C CA . LYS D 1 244 ? 89.345 174.632 -48.052 1.00 35.89 252 LYS D CA 1
ATOM 8502 C C . LYS D 1 244 ? 87.959 174.018 -48.110 1.00 36.70 252 LYS D C 1
ATOM 8503 O O . LYS D 1 244 ? 87.813 172.818 -48.326 1.00 36.66 252 LYS D O 1
ATOM 8509 N N . SER D 1 245 ? 86.934 174.847 -47.930 1.00 35.73 253 SER D N 1
ATOM 8510 C CA . SER D 1 245 ? 85.580 174.323 -47.760 1.00 35.27 253 SER D CA 1
ATOM 8511 C C . SER D 1 245 ? 84.670 174.724 -48.905 1.00 30.71 253 SER D C 1
ATOM 8512 O O . SER D 1 245 ? 84.867 175.772 -49.512 1.00 36.05 253 SER D O 1
ATOM 8515 N N . PHE D 1 246 ? 83.660 173.893 -49.164 1.00 31.71 254 PHE D N 1
ATOM 8516 C CA . PHE D 1 246 ? 82.788 173.999 -50.332 1.00 28.83 254 PHE D CA 1
ATOM 8517 C C . PHE D 1 246 ? 81.333 173.613 -50.036 1.00 32.18 254 PHE D C 1
ATOM 8518 O O . PHE D 1 246 ? 81.081 172.686 -49.246 1.00 29.67 254 PHE D O 1
ATOM 8526 N N . GLY D 1 247 ? 80.382 174.278 -50.701 1.00 29.03 255 GLY D N 1
ATOM 8527 C CA . GLY D 1 247 ? 78.980 173.905 -50.624 1.00 28.37 255 GLY D CA 1
ATOM 8528 C C . GLY D 1 247 ? 78.011 174.995 -50.174 1.00 39.07 255 GLY D C 1
ATOM 8529 O O . GLY D 1 247 ? 77.882 176.035 -50.817 1.00 36.50 255 GLY D O 1
ATOM 8530 N N . GLN D 1 248 ? 77.304 174.747 -49.074 1.00 29.34 256 GLN D N 1
ATOM 8531 C CA . GLN D 1 248 ? 76.397 175.732 -48.512 1.00 34.61 256 GLN D CA 1
ATOM 8532 C C . GLN D 1 248 ? 76.740 175.998 -47.061 1.00 36.80 256 GLN D C 1
ATOM 8533 O O . GLN D 1 248 ? 77.497 175.250 -46.437 1.00 31.95 256 GLN D O 1
ATOM 8539 N N . ALA D 1 249 ? 76.145 177.058 -46.527 1.00 33.11 257 ALA D N 1
ATOM 8540 C CA . ALA D 1 249 ? 76.349 177.438 -45.143 1.00 36.57 257 ALA D CA 1
ATOM 8541 C C . ALA D 1 249 ? 75.781 176.367 -44.226 1.00 33.92 257 ALA D C 1
ATOM 8542 O O . ALA D 1 249 ? 74.748 175.760 -44.538 1.00 30.13 257 ALA D O 1
ATOM 8544 N N . THR D 1 250 ? 76.454 176.137 -43.098 1.00 28.35 258 THR D N 1
ATOM 8545 C CA . THR D 1 250 ? 75.956 175.177 -42.119 1.00 28.73 258 THR D CA 1
ATOM 8546 C C . THR D 1 250 ? 74.694 175.676 -41.451 1.00 29.46 258 THR D C 1
ATOM 8547 O O . THR D 1 250 ? 74.286 176.828 -41.639 1.00 30.65 258 THR D O 1
ATOM 8551 N N . ALA D 1 251 ? 74.085 174.797 -40.659 1.00 30.22 259 ALA D N 1
ATOM 8552 C CA . ALA D 1 251 ? 72.756 175.038 -40.091 1.00 30.57 259 ALA D CA 1
ATOM 8553 C C . ALA D 1 251 ? 72.723 176.186 -39.068 1.00 33.81 259 ALA D C 1
ATOM 8554 O O . ALA D 1 251 ? 71.688 176.825 -38.879 1.00 30.38 259 ALA D O 1
ATOM 8556 N N . GLY D 1 252 ? 73.847 176.438 -38.398 1.00 34.00 260 GLY D N 1
ATOM 8557 C CA . GLY D 1 252 ? 73.911 177.520 -37.430 1.00 29.87 260 GLY D CA 1
ATOM 8558 C C . GLY D 1 252 ? 73.581 177.086 -36.023 1.00 30.52 260 GLY D C 1
ATOM 8559 O O . GLY D 1 252 ? 72.861 177.785 -35.287 1.00 29.84 260 GLY D O 1
ATOM 8560 N N . TYR D 1 253 ? 74.087 175.914 -35.642 1.00 25.01 261 TYR D N 1
ATOM 8561 C CA . TYR D 1 253 ? 73.969 175.473 -34.254 1.00 25.81 261 TYR D CA 1
ATOM 8562 C C . TYR D 1 253 ? 75.365 175.462 -33.616 1.00 25.93 261 TYR D C 1
ATOM 8563 O O . TYR D 1 253 ? 75.769 174.520 -32.936 1.00 23.34 261 TYR D O 1
ATOM 8572 N N . THR D 1 254 ? 76.091 176.539 -33.878 1.00 22.45 262 THR D N 1
ATOM 8573 C CA . THR D 1 254 ? 77.423 176.752 -33.348 1.00 22.96 262 THR D CA 1
ATOM 8574 C C . THR D 1 254 ? 77.352 177.321 -31.921 1.00 27.59 262 THR D C 1
ATOM 8575 O O . THR D 1 254 ? 77.528 178.524 -31.705 1.00 25.48 262 THR D O 1
ATOM 8579 N N . THR D 1 255 ? 77.039 176.445 -30.973 1.00 21.89 263 THR D N 1
ATOM 8580 C CA . THR D 1 255 ? 77.138 176.726 -29.547 1.00 25.47 263 THR D CA 1
ATOM 8581 C C . THR D 1 255 ? 77.393 175.400 -28.866 1.00 24.68 263 THR D C 1
ATOM 8582 O O . THR D 1 255 ? 77.017 174.344 -29.389 1.00 26.60 263 THR D O 1
ATOM 8586 N N . VAL D 1 256 ? 78.051 175.460 -27.716 1.00 21.53 264 VAL D N 1
ATOM 8587 C CA . VAL D 1 256 ? 78.337 174.292 -26.908 1.00 21.75 264 VAL D CA 1
ATOM 8588 C C . VAL D 1 256 ? 77.175 174.026 -25.967 1.00 23.38 264 VAL D C 1
ATOM 8589 O O . VAL D 1 256 ? 76.642 174.955 -25.351 1.00 20.82 264 VAL D O 1
ATOM 8593 N N . ASN D 1 257 ? 76.747 172.764 -25.881 1.00 22.84 265 ASN D N 1
ATOM 8594 C CA . ASN D 1 257 ? 75.731 172.378 -24.900 1.00 22.22 265 ASN D CA 1
ATOM 8595 C C . ASN D 1 257 ? 76.353 171.570 -23.777 1.00 23.80 265 ASN D C 1
ATOM 8596 O O . ASN D 1 257 ? 77.380 170.947 -23.963 1.00 23.34 265 ASN D O 1
ATOM 8601 N N . GLU D 1 258 ? 75.737 171.608 -22.604 1.00 21.54 266 GLU D N 1
ATOM 8602 C CA . GLU D 1 258 ? 75.998 170.623 -21.586 1.00 24.68 266 GLU D CA 1
ATOM 8603 C C . GLU D 1 258 ? 74.715 169.830 -21.484 1.00 24.31 266 GLU D C 1
ATOM 8604 O O . GLU D 1 258 ? 73.640 170.375 -21.678 1.00 25.20 266 GLU D O 1
ATOM 8610 N N . THR D 1 259 ? 74.821 168.544 -21.204 1.00 25.24 267 THR D N 1
ATOM 8611 C CA . THR D 1 259 ? 73.644 167.691 -21.206 1.00 26.85 267 THR D CA 1
ATOM 8612 C C . THR D 1 259 ? 73.507 167.091 -19.815 1.00 28.59 267 THR D C 1
ATOM 8613 O O . THR D 1 259 ? 74.440 166.458 -19.313 1.00 27.37 267 THR D O 1
ATOM 8617 N N . PHE D 1 260 ? 72.355 167.326 -19.194 1.00 24.26 268 PHE D N 1
ATOM 8618 C CA . PHE D 1 260 ? 72.084 166.872 -17.834 1.00 24.28 268 PHE D CA 1
ATOM 8619 C C . PHE D 1 260 ? 71.122 165.705 -17.808 1.00 27.59 268 PHE D C 1
ATOM 8620 O O . PHE D 1 260 ? 69.988 165.800 -18.313 1.00 26.30 268 PHE D O 1
ATOM 8628 N N . MET D 1 261 ? 71.575 164.593 -17.239 1.00 27.55 269 MET D N 1
ATOM 8629 C CA . MET D 1 261 ? 70.757 163.388 -17.167 1.00 20.82 269 MET D CA 1
ATOM 8630 C C . MET D 1 261 ? 69.728 163.559 -16.068 1.00 24.86 269 MET D C 1
ATOM 8631 O O . MET D 1 261 ? 70.094 163.694 -14.921 1.00 28.08 269 MET D O 1
ATOM 8636 N N . LEU D 1 262 ? 68.444 163.533 -16.411 1.00 25.70 270 LEU D N 1
ATOM 8637 C CA . LEU D 1 262 ? 67.402 163.815 -15.435 1.00 25.69 270 LEU D CA 1
ATOM 8638 C C . LEU D 1 262 ? 66.953 162.519 -14.748 1.00 28.58 270 LEU D C 1
ATOM 8639 O O . LEU D 1 262 ? 67.409 161.440 -15.107 1.00 26.50 270 LEU D O 1
ATOM 8644 N N . TYR D 1 263 ? 66.066 162.634 -13.762 1.00 23.44 271 TYR D N 1
ATOM 8645 C CA . TYR D 1 263 ? 65.811 161.537 -12.842 1.00 27.91 271 TYR D CA 1
ATOM 8646 C C . TYR D 1 263 ? 65.232 160.302 -13.520 1.00 25.90 271 TYR D C 1
ATOM 8647 O O . TYR D 1 263 ? 65.527 159.188 -13.108 1.00 25.06 271 TYR D O 1
ATOM 8656 N N . ASP D 1 264 ? 64.399 160.501 -14.536 1.00 23.38 272 ASP D N 1
ATOM 8657 C CA . ASP D 1 264 ? 63.751 159.387 -15.199 1.00 24.31 272 ASP D CA 1
ATOM 8658 C C . ASP D 1 264 ? 64.481 158.935 -16.467 1.00 26.40 272 ASP D C 1
ATOM 8659 O O . ASP D 1 264 ? 63.986 158.082 -17.193 1.00 28.74 272 ASP D O 1
ATOM 8664 N N . GLY D 1 265 ? 65.652 159.505 -16.732 1.00 26.35 273 GLY D N 1
ATOM 8665 C CA . GLY D 1 265 ? 66.396 159.168 -17.936 1.00 26.64 273 GLY D CA 1
ATOM 8666 C C . GLY D 1 265 ? 66.176 160.150 -19.080 1.00 29.33 273 GLY D C 1
ATOM 8667 O O . GLY D 1 265 ? 66.736 160.004 -20.166 1.00 25.43 273 GLY D O 1
ATOM 8668 N N . ALA D 1 266 ? 65.336 161.155 -18.861 1.00 28.21 274 ALA D N 1
ATOM 8669 C CA . ALA D 1 266 ? 65.240 162.223 -19.841 1.00 32.89 274 ALA D CA 1
ATOM 8670 C C . ALA D 1 266 ? 66.544 163.054 -19.796 1.00 25.40 274 ALA D C 1
ATOM 8671 O O . ALA D 1 266 ? 67.318 162.940 -18.858 1.00 25.14 274 ALA D O 1
ATOM 8673 N N . ARG D 1 267 ? 66.783 163.860 -20.822 1.00 25.66 275 ARG D N 1
ATOM 8674 C CA . ARG D 1 267 ? 67.982 164.694 -20.874 1.00 28.59 275 ARG D CA 1
ATOM 8675 C C . ARG D 1 267 ? 67.649 166.122 -21.176 1.00 32.53 275 ARG D C 1
ATOM 8676 O O . ARG D 1 267 ? 66.865 166.397 -22.088 1.00 29.98 275 ARG D O 1
ATOM 8684 N N . LEU D 1 268 ? 68.270 167.016 -20.411 1.00 28.43 276 LEU D N 1
ATOM 8685 C CA . LEU D 1 268 ? 68.234 168.436 -20.674 1.00 24.30 276 LEU D CA 1
ATOM 8686 C C . LEU D 1 268 ? 69.479 168.762 -21.463 1.00 23.66 276 LEU D C 1
ATOM 8687 O O . LEU D 1 268 ? 70.570 168.686 -20.935 1.00 26.13 276 LEU D O 1
ATOM 8692 N N . ALA D 1 269 ? 69.314 169.125 -22.724 1.00 22.16 277 ALA D N 1
ATOM 8693 C CA . ALA D 1 269 ? 70.426 169.595 -23.506 1.00 24.94 277 ALA D CA 1
ATOM 8694 C C . ALA D 1 269 ? 70.430 171.110 -23.395 1.00 26.51 277 ALA D C 1
ATOM 8695 O O . ALA D 1 269 ? 69.536 171.764 -23.937 1.00 25.38 277 ALA D O 1
ATOM 8697 N N . LEU D 1 270 ? 71.416 171.658 -22.676 1.00 22.83 278 LEU D N 1
ATOM 8698 C CA . LEU D 1 270 ? 71.429 173.083 -22.343 1.00 24.06 278 LEU D CA 1
ATOM 8699 C C . LEU D 1 270 ? 72.582 173.815 -23.008 1.00 21.43 278 LEU D C 1
ATOM 8700 O O . LEU D 1 270 ? 73.736 173.445 -22.845 1.00 22.52 278 LEU D O 1
ATOM 8705 N N . THR D 1 271 ? 72.270 174.859 -23.755 1.00 22.63 279 THR D N 1
ATOM 8706 C CA . THR D 1 271 ? 73.313 175.663 -24.381 1.00 22.85 279 THR D CA 1
ATOM 8707 C C . THR D 1 271 ? 74.040 176.523 -23.369 1.00 21.79 279 THR D C 1
ATOM 8708 O O . THR D 1 271 ? 73.423 177.379 -22.747 1.00 20.62 279 THR D O 1
ATOM 8712 N N . THR D 1 272 ? 75.352 176.319 -23.227 1.00 21.03 280 THR D N 1
ATOM 8713 C CA . THR D 1 272 ? 76.125 177.026 -22.206 1.00 20.67 280 THR D CA 1
ATOM 8714 C C . THR D 1 272 ? 77.354 177.798 -22.699 1.00 23.58 280 THR D C 1
ATOM 8715 O O . THR D 1 272 ? 77.990 178.526 -21.923 1.00 22.65 280 THR D O 1
ATOM 8719 N N . GLY D 1 273 ? 77.713 177.643 -23.967 1.00 20.88 281 GLY D N 1
ATOM 8720 C CA . GLY D 1 273 ? 78.893 178.314 -24.470 1.00 21.03 281 GLY D CA 1
ATOM 8721 C C . GLY D 1 273 ? 78.740 178.930 -25.844 1.00 23.35 281 GLY D C 1
ATOM 8722 O O . GLY D 1 273 ? 78.105 178.354 -26.708 1.00 24.12 281 GLY D O 1
ATOM 8723 N N . ILE D 1 274 ? 79.315 180.116 -26.016 1.00 21.90 282 ILE D N 1
ATOM 8724 C CA . ILE D 1 274 ? 79.552 180.735 -27.321 1.00 22.84 282 ILE D CA 1
ATOM 8725 C C . ILE D 1 274 ? 80.905 180.227 -27.875 1.00 25.98 282 ILE D C 1
ATOM 8726 O O . ILE D 1 274 ? 81.810 179.927 -27.114 1.00 24.96 282 ILE D O 1
ATOM 8731 N N . VAL D 1 275 ? 81.048 180.135 -29.193 1.00 24.90 283 VAL D N 1
ATOM 8732 C CA . VAL D 1 275 ? 82.232 179.520 -29.766 1.00 23.05 283 VAL D CA 1
ATOM 8733 C C . VAL D 1 275 ? 83.098 180.524 -30.536 1.00 28.36 283 VAL D C 1
ATOM 8734 O O . VAL D 1 275 ? 82.580 181.442 -31.162 1.00 24.99 283 VAL D O 1
ATOM 8738 N N . SER D 1 276 ? 84.416 180.334 -30.469 1.00 28.00 284 SER D N 1
ATOM 8739 C CA . SER D 1 276 ? 85.368 181.041 -31.332 1.00 28.64 284 SER D CA 1
ATOM 8740 C C . SER D 1 276 ? 86.252 180.050 -32.061 1.00 27.41 284 SER D C 1
ATOM 8741 O O . SER D 1 276 ? 86.656 179.048 -31.474 1.00 25.51 284 SER D O 1
ATOM 8744 N N . ASP D 1 277 ? 86.609 180.348 -33.308 1.00 28.35 285 ASP D N 1
ATOM 8745 C CA . ASP D 1 277 ? 87.544 179.485 -34.009 1.00 28.32 285 ASP D CA 1
ATOM 8746 C C . ASP D 1 277 ? 88.981 179.924 -33.737 1.00 32.28 285 ASP D C 1
ATOM 8747 O O . ASP D 1 277 ? 89.215 180.884 -32.998 1.00 33.37 285 ASP D O 1
ATOM 8752 N N . ARG D 1 278 ? 89.926 179.207 -34.342 1.00 32.09 286 ARG D N 1
ATOM 8753 C CA . ARG D 1 278 ? 91.365 179.408 -34.162 1.00 33.96 286 ARG D CA 1
ATOM 8754 C C . ARG D 1 278 ? 91.787 180.830 -34.471 1.00 37.41 286 ARG D C 1
ATOM 8755 O O . ARG D 1 278 ? 92.747 181.337 -33.898 1.00 33.99 286 ARG D O 1
ATOM 8763 N N . GLN D 1 279 ? 91.063 181.461 -35.391 1.00 36.69 287 GLN D N 1
ATOM 8764 C CA . GLN D 1 279 ? 91.425 182.775 -35.885 1.00 34.61 287 GLN D CA 1
ATOM 8765 C C . GLN D 1 279 ? 90.740 183.874 -35.101 1.00 38.41 287 GLN D C 1
ATOM 8766 O O . GLN D 1 279 ? 90.881 185.059 -35.421 1.00 37.61 287 GLN D O 1
ATOM 8772 N N . GLY D 1 280 ? 89.999 183.479 -34.070 1.00 36.19 288 GLY D N 1
ATOM 8773 C CA . GLY D 1 280 ? 89.336 184.434 -33.201 1.00 31.79 288 GLY D CA 1
ATOM 8774 C C . GLY D 1 280 ? 87.914 184.794 -33.597 1.00 35.90 288 GLY D C 1
ATOM 8775 O O . GLY D 1 280 ? 87.246 185.511 -32.856 1.00 39.79 288 GLY D O 1
ATOM 8776 N N . TYR D 1 281 ? 87.443 184.301 -34.745 1.00 36.12 289 TYR D N 1
ATOM 8777 C CA . TYR D 1 281 ? 86.081 184.592 -35.204 1.00 34.33 289 TYR D CA 1
ATOM 8778 C C . TYR D 1 281 ? 85.013 184.004 -34.278 1.00 35.36 289 TYR D C 1
ATOM 8779 O O . TYR D 1 281 ? 85.139 182.862 -33.824 1.00 31.56 289 TYR D O 1
ATOM 8788 N N . LYS D 1 282 ? 83.948 184.767 -34.036 1.00 31.66 290 LYS D N 1
ATOM 8789 C CA . LYS D 1 282 ? 82.926 184.364 -33.072 1.00 32.23 290 LYS D CA 1
ATOM 8790 C C . LYS D 1 282 ? 81.668 183.771 -33.719 1.00 31.41 290 LYS D C 1
ATOM 8791 O O . LYS D 1 282 ? 81.196 184.219 -34.756 1.00 29.06 290 LYS D O 1
ATOM 8797 N N . TYR D 1 283 ? 81.133 182.732 -33.102 1.00 28.52 291 TYR D N 1
ATOM 8798 C CA . TYR D 1 283 ? 79.905 182.144 -33.584 1.00 27.38 291 TYR D CA 1
ATOM 8799 C C . TYR D 1 283 ? 78.946 182.014 -32.408 1.00 29.66 291 TYR D C 1
ATOM 8800 O O . TYR D 1 283 ? 79.359 181.709 -31.281 1.00 25.09 291 TYR D O 1
ATOM 8809 N N . GLU D 1 284 ? 77.665 182.231 -32.674 1.00 27.29 292 GLU D N 1
ATOM 8810 C CA . GLU D 1 284 ? 76.666 182.061 -31.643 1.00 26.46 292 GLU D CA 1
ATOM 8811 C C . GLU D 1 284 ? 75.383 181.632 -32.322 1.00 25.80 292 GLU D C 1
ATOM 8812 O O . GLU D 1 284 ? 74.474 182.419 -32.518 1.00 28.94 292 GLU D O 1
ATOM 8818 N N . ASN D 1 285 ? 75.320 180.356 -32.670 1.00 27.70 293 ASN D N 1
ATOM 8819 C CA . ASN D 1 285 ? 74.202 179.827 -33.413 1.00 26.30 293 ASN D CA 1
ATOM 8820 C C . ASN D 1 285 ? 74.098 180.583 -34.740 1.00 28.65 293 ASN D C 1
ATOM 8821 O O . ASN D 1 285 ? 73.030 180.954 -35.179 1.00 26.16 293 ASN D O 1
ATOM 8826 N N . THR D 1 286 ? 75.249 180.830 -35.349 1.00 27.58 294 THR D N 1
ATOM 8827 C CA . THR D 1 286 ? 75.309 181.449 -36.659 1.00 27.29 294 THR D CA 1
ATOM 8828 C C . THR D 1 286 ? 75.951 180.493 -37.666 1.00 28.48 294 THR D C 1
ATOM 8829 O O . THR D 1 286 ? 76.922 179.808 -37.341 1.00 28.32 294 THR D O 1
ATOM 8833 N N . PRO D 1 287 ? 75.426 180.469 -38.898 1.00 27.91 295 PRO D N 1
ATOM 8834 C CA . PRO D 1 287 ? 75.949 179.579 -39.936 1.00 28.04 295 PRO D CA 1
ATOM 8835 C C . PRO D 1 287 ? 77.425 179.818 -40.221 1.00 29.47 295 PRO D C 1
ATOM 8836 O O . PRO D 1 287 ? 77.896 180.953 -40.177 1.00 30.35 295 PRO D O 1
ATOM 8840 N N . ILE D 1 288 ? 78.165 178.751 -40.477 1.00 25.78 296 ILE D N 1
ATOM 8841 C CA . ILE D 1 288 ? 79.520 178.905 -40.984 1.00 26.49 296 ILE D CA 1
ATOM 8842 C C . ILE D 1 288 ? 79.427 178.938 -42.503 1.00 30.58 296 ILE D C 1
ATOM 8843 O O . ILE D 1 288 ? 78.831 178.046 -43.095 1.00 28.47 296 ILE D O 1
ATOM 8848 N N . LEU D 1 289 ? 79.975 179.981 -43.119 1.00 33.70 297 LEU D N 1
ATOM 8849 C CA . LEU D 1 289 ? 80.047 180.091 -44.583 1.00 37.20 297 LEU D CA 1
ATOM 8850 C C . LEU D 1 289 ? 81.204 179.261 -45.110 1.00 31.47 297 LEU D C 1
ATOM 8851 O O . LEU D 1 289 ? 82.298 179.316 -44.565 1.00 34.43 297 LEU D O 1
ATOM 8856 N N . PRO D 1 290 ? 80.973 178.495 -46.180 1.00 33.22 298 PRO D N 1
ATOM 8857 C CA . PRO D 1 290 ? 82.086 177.771 -46.801 1.00 35.37 298 PRO D CA 1
ATOM 8858 C C . PRO D 1 290 ? 82.981 178.737 -47.562 1.00 36.72 298 PRO D C 1
ATOM 8859 O O . PRO D 1 290 ? 82.500 179.785 -47.972 1.00 36.12 298 PRO D O 1
ATOM 8863 N N . ASP D 1 291 ? 84.249 178.391 -47.746 1.00 36.16 299 ASP D N 1
ATOM 8864 C CA . ASP D 1 291 ? 85.162 179.229 -48.511 1.00 37.55 299 ASP D CA 1
ATOM 8865 C C . ASP D 1 291 ? 84.663 179.466 -49.925 1.00 41.32 299 ASP D C 1
ATOM 8866 O O . ASP D 1 291 ? 84.878 180.543 -50.495 1.00 39.33 299 ASP D O 1
ATOM 8871 N N . GLN D 1 292 ? 83.996 178.468 -50.496 1.00 36.51 300 GLN D N 1
ATOM 8872 C CA . GLN D 1 292 ? 83.441 178.633 -51.829 1.00 34.29 300 GLN D CA 1
ATOM 8873 C C . GLN D 1 292 ? 82.031 178.095 -51.920 1.00 33.95 300 GLN D C 1
ATOM 8874 O O . GLN D 1 292 ? 81.810 176.881 -51.900 1.00 34.88 300 GLN D O 1
ATOM 8880 N N . VAL D 1 293 ? 81.072 179.005 -52.013 1.00 33.41 301 VAL D N 1
ATOM 8881 C CA . VAL D 1 293 ? 79.670 178.634 -52.148 1.00 32.73 301 VAL D CA 1
ATOM 8882 C C . VAL D 1 293 ? 79.444 177.982 -53.515 1.00 35.55 301 VAL D C 1
ATOM 8883 O O . VAL D 1 293 ? 79.806 178.563 -54.534 1.00 41.80 301 VAL D O 1
ATOM 8887 N N . THR D 1 294 ? 78.892 176.770 -53.541 1.00 35.68 302 THR D N 1
ATOM 8888 C CA . THR D 1 294 ? 78.554 176.118 -54.814 1.00 40.04 302 THR D CA 1
ATOM 8889 C C . THR D 1 294 ? 77.460 175.079 -54.743 1.00 40.45 302 THR D C 1
ATOM 8890 O O . THR D 1 294 ? 77.334 174.339 -53.764 1.00 42.74 302 THR D O 1
ATOM 8894 N N . SER D 1 295 ? 76.701 175.017 -55.830 1.00 38.86 303 SER D N 1
ATOM 8895 C CA . SER D 1 295 ? 75.724 173.971 -56.077 1.00 43.98 303 SER D CA 1
ATOM 8896 C C . SER D 1 295 ? 76.389 172.609 -56.316 1.00 40.17 303 SER D C 1
ATOM 8897 O O . SER D 1 295 ? 75.741 171.567 -56.200 1.00 40.53 303 SER D O 1
ATOM 8900 N N . LEU D 1 296 ? 77.672 172.627 -56.669 1.00 37.50 304 LEU D N 1
ATOM 8901 C CA . LEU D 1 296 ? 78.373 171.412 -57.109 1.00 39.48 304 LEU D CA 1
ATOM 8902 C C . LEU D 1 296 ? 79.678 171.213 -56.343 1.00 38.73 304 LEU D C 1
ATOM 8903 O O . LEU D 1 296 ? 80.766 171.289 -56.913 1.00 40.86 304 LEU D O 1
ATOM 8908 N N . PRO D 1 297 ? 79.566 170.954 -55.033 1.00 38.26 305 PRO D N 1
ATOM 8909 C CA . PRO D 1 297 ? 80.751 170.846 -54.175 1.00 36.25 305 PRO D CA 1
ATOM 8910 C C . PRO D 1 297 ? 81.680 169.666 -54.519 1.00 37.59 305 PRO D C 1
ATOM 8911 O O . PRO D 1 297 ? 82.895 169.801 -54.399 1.00 32.80 305 PRO D O 1
ATOM 8915 N N . LEU D 1 298 ? 81.128 168.529 -54.929 1.00 34.93 306 LEU D N 1
ATOM 8916 C CA . LEU D 1 298 ? 81.974 167.382 -55.239 1.00 36.72 306 LEU D CA 1
ATOM 8917 C C . LEU D 1 298 ? 82.918 167.705 -56.384 1.00 40.19 306 LEU D C 1
ATOM 8918 O O . LEU D 1 298 ? 84.137 167.530 -56.296 1.00 42.40 306 LEU D O 1
ATOM 8923 N N . GLN D 1 299 ? 82.334 168.198 -57.462 1.00 36.18 307 GLN D N 1
ATOM 8924 C CA . GLN D 1 299 ? 83.095 168.568 -58.629 1.00 42.86 307 GLN D CA 1
ATOM 8925 C C . GLN D 1 299 ? 84.095 169.683 -58.309 1.00 45.05 307 GLN D C 1
ATOM 8926 O O . GLN D 1 299 ? 85.283 169.569 -58.638 1.00 44.15 307 GLN D O 1
ATOM 8932 N N . GLU D 1 300 ? 83.638 170.745 -57.646 1.00 40.87 308 GLU D N 1
ATOM 8933 C CA . GLU D 1 300 ? 84.543 171.852 -57.357 1.00 42.01 308 GLU D CA 1
ATOM 8934 C C . GLU D 1 300 ? 85.649 171.425 -56.379 1.00 39.72 308 GLU D C 1
ATOM 8935 O O . GLU D 1 300 ? 86.769 171.928 -56.448 1.00 42.83 308 GLU D O 1
ATOM 8941 N N . SER D 1 301 ? 85.353 170.482 -55.489 1.00 38.85 309 SER D N 1
ATOM 8942 C CA . SER D 1 301 ? 86.360 169.982 -54.553 1.00 41.18 309 SER D CA 1
ATOM 8943 C C . SER D 1 301 ? 87.517 169.359 -55.303 1.00 41.63 309 SER D C 1
ATOM 8944 O O . SER D 1 301 ? 88.684 169.607 -55.005 1.00 37.86 309 SER D O 1
ATOM 8947 N N . GLN D 1 302 ? 87.168 168.523 -56.275 1.00 45.94 310 GLN D N 1
ATOM 8948 C CA . GLN D 1 302 ? 88.154 167.778 -57.049 1.00 46.18 310 GLN D CA 1
ATOM 8949 C C . GLN D 1 302 ? 89.070 168.684 -57.846 1.00 42.65 310 GLN D C 1
ATOM 8950 O O . GLN D 1 302 ? 90.288 168.533 -57.785 1.00 43.34 310 GLN D O 1
ATOM 8956 N N . SER D 1 303 ? 88.480 169.617 -58.588 1.00 45.12 311 SER D N 1
ATOM 8957 C CA . SER D 1 303 ? 89.267 170.628 -59.295 1.00 42.54 311 SER D CA 1
ATOM 8958 C C . SER D 1 303 ? 90.299 171.205 -58.364 1.00 46.41 311 SER D C 1
ATOM 8959 O O . SER D 1 303 ? 91.501 171.145 -58.637 1.00 49.86 311 SER D O 1
ATOM 8962 N N . TRP D 1 304 ? 89.826 171.748 -57.246 1.00 45.98 312 TRP D N 1
ATOM 8963 C CA . TRP D 1 304 ? 90.716 172.405 -56.308 1.00 42.12 312 TRP D CA 1
ATOM 8964 C C . TRP D 1 304 ? 91.785 171.444 -55.783 1.00 44.03 312 TRP D C 1
ATOM 8965 O O . TRP D 1 304 ? 92.970 171.792 -55.727 1.00 50.62 312 TRP D O 1
ATOM 8976 N N . LEU D 1 305 ? 91.383 170.229 -55.425 1.00 43.69 313 LEU D N 1
ATOM 8977 C CA . LEU D 1 305 ? 92.337 169.258 -54.887 1.00 47.83 313 LEU D CA 1
ATOM 8978 C C . LEU D 1 305 ? 93.426 168.912 -55.906 1.00 49.03 313 LEU D C 1
ATOM 8979 O O . LEU D 1 305 ? 94.589 168.753 -55.540 1.00 46.45 313 LEU D O 1
ATOM 8984 N N . LYS D 1 306 ? 93.053 168.812 -57.179 1.00 47.69 314 LYS D N 1
ATOM 8985 C CA . LYS D 1 306 ? 94.035 168.590 -58.244 1.00 50.59 314 LYS D CA 1
ATOM 8986 C C . LYS D 1 306 ? 95.085 169.713 -58.281 1.00 54.97 314 LYS D C 1
ATOM 8987 O O . LYS D 1 306 ? 96.289 169.445 -58.259 1.00 54.32 314 LYS D O 1
ATOM 8993 N N . SER D 1 307 ? 94.619 170.964 -58.328 1.00 53.76 315 SER D N 1
ATOM 8994 C CA . SER D 1 307 ? 95.505 172.135 -58.317 1.00 54.48 315 SER D CA 1
ATOM 8995 C C . SER D 1 307 ? 96.539 172.090 -57.199 1.00 55.68 315 SER D C 1
ATOM 8996 O O . SER D 1 307 ? 97.737 172.148 -57.460 1.00 58.45 315 SER D O 1
ATOM 8999 N N . ARG D 1 308 ? 96.073 172.000 -55.954 1.00 56.59 316 ARG D N 1
ATOM 9000 C CA . ARG D 1 308 ? 96.976 172.005 -54.802 1.00 58.56 316 ARG D CA 1
ATOM 9001 C C . ARG D 1 308 ? 97.934 170.809 -54.878 1.00 57.51 316 ARG D C 1
ATOM 9002 O O . ARG D 1 308 ? 99.060 170.873 -54.390 1.00 63.36 316 ARG D O 1
ATOM 9010 N N . ILE D 1 309 ? 97.507 169.723 -55.512 1.00 55.56 317 ILE D N 1
ATOM 9011 C CA . ILE D 1 309 ? 98.364 168.542 -55.606 1.00 59.39 317 ILE D CA 1
ATOM 9012 C C . ILE D 1 309 ? 99.474 168.698 -56.649 1.00 64.28 317 ILE D C 1
ATOM 9013 O O . ILE D 1 309 ? 99.232 168.591 -57.852 1.00 65.87 317 ILE D O 1
#

Foldseek 3Di:
DDDDDDDDFLLVLLVVLLVVLCVFAQQCDDDVNVVLVVQLSVVSVPDHDVVSSQVSCQVNQCRSHNPLWHKFFQVRLVVLQVPADAKDWDDPDQAEIEIEQAEHADDDLVVLLRRLVVLLCCQPPHHHQEYEYELELHAYHDLQSLCLSCQLQADQFFQKWWAFNVRDIDTDGPVVRPNVSSVDDNVNGPNDDHQYEYEYEQNRHDSSVSSVLSCPPPPSYFYEEAWYVQHQFDWDWDQGDNRMITTGTTIWIGGPVGDTGDSGTDGTRYYDHPRVVVVVVVRVVRD/DDDDDDDDFLLVLLVVVLVVLCVFFQQCDDDVNVVLVVQLSVVSVPDHDNVSSQVSCQVSQCRSFNPLWHKFDLVNLVVVQVVADAKDWDDDDQAEIEIEQAEHADDDLVVLLRRLVVLQVCQPPHGHQEYEYELEQHQYHDLQSLCLSCQLQFAQDFQWWKAFNVGDIDTDGCVVHPNVSSVHDNVSGPNDDHQYEYEYELN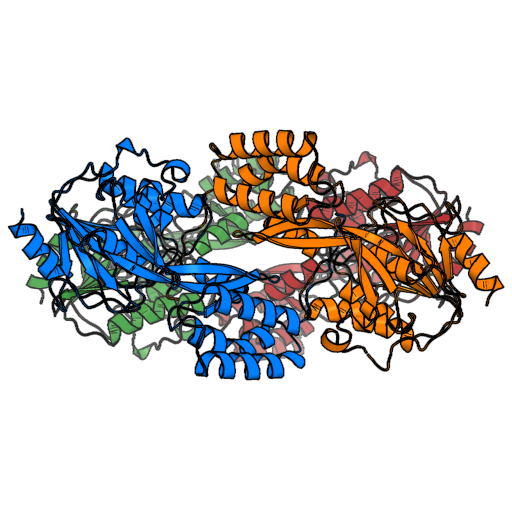QHDSSVSSVLSCPPPPSYFYEEAWYVQRQFQWDWDQGPNRMITTGTGIWIAGPVGDTGDSGTDGTPYYDHPRVVVVVVVRVVSD/DPDDDDDDALLVLLVVLLVCLCVFAQQCDDPVNVVLVVQLSVVSVPDHDVVVSQVSCQVSQCRSFHPLWHKFALVRLVVVQVVADAKDWDDPDQAEIEIEQAEHAHDDLVVLLVRLVVLLVCQPPHGHQEYEYELELHAYHDLQSLCLSCFQCADQFFQKWKAFNVGDIDTDGPVNHPNVSSPHHVRGPHDDHQYEYEYEQNRHDSSVSSVLSCPPDDRYFYEEYFYNQHQFDWDWDAGPNGMITTGTTIWIAHPVGDTGDSGTDGTPYHDPPSVVVVVVVRVVRD/DDDDDDDDFLLVLLVVLLVVLCPFAQQQDDDVNVVLVVQLSVVSVVDHDVVSSQVSCQVNQCRSFNDLWHWFDLVRLVVVQVVDDAKDWDAPDQAEIEIEHAAHADDDLVVLLVRLVVLQCCVPVDHHQEYEYELELRAYHDLQSLCLSCQLQFDQAFQKKKAFNVRRIDTDGVVNHPNVSSVDDNVNGPNDDHAYEYEYEQNRHDSSVSSVLSCPPDPRYFYEEAWYVQRQFDWDWDQGDNRMITTGGTIWMAGPVGDTGDSGTDGGNYYDPCRVVVVVVVRVVVD

B-factor: mean 40.51, std 12.94, range [13.76, 120.26]

Solvent-accessible surface area: 45589 Å² total; per-residue (Å²): 118,24,13,7,6,43,10,29,41,8,40,114,5,0,88,47,0,0,67,76,0,70,91,48,0,16,70,1,98,40,173,107,3,85,61,18,36,99,87,6,39,150,98,0,140,94,11,92,25,41,90,64,0,20,88,28,0,110,85,0,1,129,81,0,0,5,87,4,9,39,30,15,22,98,105,49,20,128,127,41,29,71,74,23,86,54,0,52,63,38,64,15,32,109,37,4,0,12,0,34,1,15,14,1,10,42,42,72,68,203,14,9,30,89,0,0,31,74,0,31,69,3,0,74,131,72,80,20,114,0,0,0,2,4,2,10,42,0,35,2,0,0,0,7,0,0,0,0,0,0,0,0,5,0,20,86,86,24,0,0,35,40,43,18,51,132,54,78,132,123,45,10,26,0,143,75,0,17,0,94,19,9,180,14,59,78,182,28,13,60,62,56,131,16,25,0,0,0,4,1,33,113,130,0,0,0,0,0,0,0,0,4,0,0,2,42,45,31,116,40,22,60,4,4,0,56,22,3,29,0,41,0,0,7,8,53,22,37,38,10,40,38,30,0,38,0,8,0,0,1,0,39,1,16,1,69,99,50,130,173,20,75,22,53,67,4,114,6,94,66,88,17,81,29,20,8,77,51,0,36,59,28,0,126,92,116,78,115,20,15,8,4,52,9,29,53,16,56,136,6,0,102,44,0,0,66,79,0,69,77,49,0,13,72,1,90,40,81,87,6,115,93,10,42,57,132,7,41,61,45,1,152,115,16,59,41,42,92,65,0,18,95,36,0,125,95,0,3,134,81,0,0,7,89,3,9,47,34,18,14,107,107,48,20,47,55,30,27,92,99,25,33,60,1,35,63,39,58,14,22,133,43,0,0,12,0,30,1,21,26,0,7,42,54,70,81,176,12,7,20,94,0,0,22,72,0,48,54,1,0,48,115,73,84,18,110,0,0,0,2,2,3,10,50,1,35,2,1,2,0,12,0,0,0,0,1,0,1,3,8,0,18,80,90,28,0,0,30,38,44,12,61,133,51,86,123,104,50,9,27,0,154,66,0,31,0,118,28,9,157,7,68,74,87,27,14,62,62,75,129,8,23,1,0,0,4,1,30,121,122,0,0,0,0,0,0,0,0,1,0,0,2,31,47,36,128,50,22,50,1,0,0,49,16,2,26,0,42,0,0,6,10,54,24,34,36,10,35,38,38,0,21,0,8,0,0,1,0,43,0,21,1,70,115,50,138,165,15,72,21,55,74,2,126,6,96,61,100,17,90,22,19,8,76,50,0,41,66,24,0,95,82,160,89,105,37,14,8,5,47,16,29,53,15,53,132,4,0,80,38,0,0,73,69,0,61,105,71,0,17,72,1,98,43,94,50,0,79,62,28,27,108,52,5,44,138,130,0,134,112,19,62,38,40,93,65,0,25,99,25,0,85,105,0,0,50,87,0,0,10,113,2,9,33,24,18,25,49,56,61,22,51,155,31,32,74,98,17,9,48,0,38,66,38,68,14,43,70,53,7,0,13,0,26,1,15,30,0,10,39,41,69,64,78,15,6,36,98,0,3,32,81,0,46,65,2,8,71,128,64,70,32,94,0,3,0,4,2,3,9,48,0,31,2,0,1,0,14,0,0,0,0,1,2,3,4,19,0,16,90,79,29,0,0,35,46,33,25,50,152,50,96,126,128,36,4,36,0,69,71,0,16,0,106,42,14,88,20,103,111,30,12,64,69,38,142,24,25,5,0,0,3,2,36,122,118,0,0,0,0,0,0,0,0,10,1,0,2,21,46,37,122,41,25,54,5,0,0,43,26,3,26,0,43,0,0,6,9,56,24,35,42,10,39,44,38,0,36,0,10,0,0,4,0,27,0,5,5,68,130,44,53,156,30,80,22,61,71,8,120,1,98,50,93,17,84,40,24,7,74,52,0,54,74,39,0,60,90,134,71,116,24,15,5,5,44,10,28,39,15,64,121,6,0,114,66,0,0,34,74,0,79,79,58,0,17,71,4,96,45,83,80,3,79,91,8,29,108,101,2,66,159,108,3,138,83,14,113,26,43,90,70,0,22,95,26,0,86,82,0,0,117,84,0,0,6,82,3,5,31,28,14,13,94,103,45,19,139,170,33,33,64,105,21,54,41,0,30,69,35,56,14,21,69,46,0,0,13,0,23,0,19,27,1,15,41,39,72,68,210,14,10,29,93,0,0,30,81,0,37,73,4,0,68,114,72,87,25,119,0,0,0,1,4,3,10,52,0,33,2,0,0,0,8,0,0,1,0,1,0,2,3,8,0,17,81,82,30,0,0,32,44,36,17,46,151,55,75,134,104,49,9,20,1,159,67,0,13,0,72,16,8,168,11,54,81,178,18,15,63,61,72,136,19,25,1,0,0,4,0,30,122,124,0,0,0,0,0,0,0,0,1,0,0,2,39,46,31,136,48,22,46,2,1,0,56,19,3,30,0,42,0,0,7,9,58,24,42,38,9,39,35,30,0,34,0,7,0,0,2,0,32,0,13,0,64,110,47,141,160,19,76,22,64,63,2,127,8,89,52,112,12,93,42,19,10,83,51,0,36,71,25,0,118,90,160,80